Protein 2D4W (pdb70)

Nearest PDB structures (foldseek):
  2d4w-assembly1_B  TM=9.990E-01  e=0.000E+00  Cellulomonas sp.
  3g25-assembly1_A  TM=8.687E-01  e=5.875E-69  Staphylococcus aureus subsp. aureus COL
  3ezw-assembly1_G  TM=9.330E-01  e=1.387E-66  Escherichia coli K-12
  3h3n-assembly1_X  TM=8.832E-01  e=7.270E-67  Enterococcus casseliflavus
  3h45-assembly1_O  TM=8.851E-01  e=6.780E-66  Enterococcus casseliflavus

Structure (mmCIF, N/CA/C/O backbone):
data_2D4W
#
_entry.id   2D4W
#
_cell.length_a   105.430
_cell.length_b   105.430
_cell.length_c   195.715
_cell.angle_alpha   90.00
_cell.angle_beta   90.00
_cell.angle_gamma   90.00
#
_symmetry.space_group_name_H-M   'P 41 21 2'
#
loop_
_entity.id
_entity.type
_entity.pdbx_description
1 polymer 'glycerol kinase'
2 non-polymer (4S)-2-METHYL-2,4-PENTANEDIOL
3 water water
#
loop_
_atom_site.group_PDB
_atom_site.id
_atom_site.type_symbol
_atom_site.label_atom_id
_atom_site.label_alt_id
_atom_site.label_comp_id
_atom_site.label_asym_id
_atom_site.label_entity_id
_atom_site.label_seq_id
_atom_site.pdbx_PDB_ins_code
_atom_site.Cartn_x
_atom_site.Cartn_y
_atom_site.Cartn_z
_atom_site.occupancy
_atom_site.B_iso_or_equiv
_atom_site.auth_seq_id
_atom_site.auth_comp_id
_atom_site.auth_asym_id
_atom_site.auth_atom_id
_atom_site.pdbx_PDB_model_num
ATOM 1 N N . ALA A 1 1 ? -13.156 -42.841 -27.501 1.00 33.58 2 ALA A N 1
ATOM 2 C CA . ALA A 1 1 ? -12.426 -41.661 -28.042 1.00 34.47 2 ALA A CA 1
ATOM 3 C C . ALA A 1 1 ? -11.157 -41.560 -27.245 1.00 34.12 2 ALA A C 1
ATOM 4 O O . ALA A 1 1 ? -11.169 -41.493 -26.015 1.00 34.96 2 ALA A O 1
ATOM 6 N N . ASP A 1 2 ? -10.045 -41.643 -27.941 1.00 33.89 3 ASP A N 1
ATOM 7 C CA . ASP A 1 2 ? -8.765 -41.647 -27.257 1.00 34.01 3 ASP A CA 1
ATOM 8 C C . ASP A 1 2 ? -8.066 -40.284 -27.327 1.00 32.89 3 ASP A C 1
ATOM 9 O O . ASP A 1 2 ? -7.078 -40.067 -26.647 1.00 32.33 3 ASP A O 1
ATOM 14 N N . TYR A 1 3 ? -8.581 -39.379 -28.154 1.00 31.74 4 TYR A N 1
ATOM 15 C CA . TYR A 1 3 ? -7.882 -38.112 -28.398 1.00 31.21 4 TYR A CA 1
ATOM 16 C C . TYR A 1 3 ? -8.763 -36.891 -28.203 1.00 29.86 4 TYR A C 1
ATOM 17 O O . TYR A 1 3 ? -9.987 -36.990 -28.185 1.00 29.47 4 TYR A O 1
ATOM 26 N N . VAL A 1 4 ? -8.117 -35.748 -28.049 1.00 28.75 5 VAL A N 1
ATOM 27 C CA . VAL A 1 4 ? -8.811 -34.477 -27.950 1.00 28.02 5 VAL A CA 1
ATOM 28 C C . VAL A 1 4 ? -8.232 -33.600 -29.043 1.00 26.91 5 VAL A C 1
ATOM 29 O O . VAL A 1 4 ? -7.018 -33.576 -29.227 1.00 26.62 5 VAL A O 1
ATOM 33 N N . LEU A 1 5 ? -9.103 -32.923 -29.778 1.00 25.64 6 LEU A N 1
ATOM 34 C CA . LEU A 1 5 ? -8.673 -32.077 -30.868 1.00 25.59 6 LEU A CA 1
ATOM 35 C C . LEU A 1 5 ? -8.654 -30.605 -30.435 1.00 24.73 6 LEU A C 1
ATOM 36 O O . LEU A 1 5 ? -9.672 -30.060 -30.062 1.00 24.43 6 LEU A O 1
ATOM 41 N N . ALA A 1 6 ? -7.489 -29.979 -30.506 1.00 24.03 7 ALA A N 1
ATOM 42 C CA . ALA A 1 6 ? -7.374 -28.536 -30.236 1.00 23.87 7 ALA A CA 1
ATOM 43 C C . ALA A 1 6 ? -7.271 -27.741 -31.532 1.00 22.83 7 ALA A C 1
ATOM 44 O O . ALA A 1 6 ? -6.564 -28.128 -32.444 1.00 22.03 7 ALA A O 1
ATOM 46 N N . ILE A 1 7 ? -8.007 -26.635 -31.608 1.00 23.19 8 ILE A N 1
ATOM 47 C CA . ILE A 1 7 ? -7.884 -25.711 -32.710 1.00 22.68 8 ILE A CA 1
ATOM 48 C C . ILE A 1 7 ? -7.264 -24.394 -32.248 1.00 23.69 8 ILE A C 1
ATOM 49 O O . ILE A 1 7 ? -7.806 -23.709 -31.403 1.00 24.53 8 ILE A O 1
ATOM 54 N N . ASP A 1 8 ? -6.105 -24.039 -32.779 1.00 23.97 9 ASP A N 1
ATOM 55 C CA . ASP A 1 8 ? -5.478 -22.807 -32.382 1.00 24.12 9 ASP A CA 1
ATOM 56 C C . ASP A 1 8 ? -5.612 -21.847 -33.563 1.00 23.56 9 ASP A C 1
ATOM 57 O O . ASP A 1 8 ? -4.905 -21.992 -34.555 1.00 23.85 9 ASP A O 1
ATOM 62 N N . GLN A 1 9 ? -6.563 -20.922 -33.484 1.00 21.84 10 GLN A N 1
ATOM 63 C CA . GLN A 1 9 ? -6.811 -19.960 -34.549 1.00 21.55 10 GLN A CA 1
ATOM 64 C C . GLN A 1 9 ? -5.983 -18.706 -34.240 1.00 22.21 10 GLN A C 1
ATOM 65 O O . GLN A 1 9 ? -6.440 -17.795 -33.543 1.00 22.97 10 GLN A O 1
ATOM 71 N N . GLY A 1 10 ? -4.751 -18.691 -34.739 1.00 22.85 11 GLY A N 1
ATOM 72 C CA . GLY A 1 10 ? -3.777 -17.649 -34.441 1.00 22.93 11 GLY A CA 1
ATOM 73 C C . GLY A 1 10 ? -3.791 -16.394 -35.311 1.00 23.22 11 GLY A C 1
ATOM 74 O O . GLY A 1 10 ? -4.660 -16.194 -36.134 1.00 22.12 11 GLY A O 1
ATOM 75 N N . THR A 1 11 ? -2.819 -15.522 -35.083 1.00 24.69 12 THR A N 1
ATOM 76 C CA . THR A 1 11 ? -2.718 -14.266 -35.824 1.00 25.42 12 THR A CA 1
ATOM 77 C C . THR A 1 11 ? -2.300 -14.510 -37.260 1.00 25.40 12 THR A C 1
ATOM 78 O O . THR A 1 11 ? -2.962 -14.039 -38.177 1.00 25.68 12 THR A O 1
ATOM 82 N N . THR A 1 12 ? -1.241 -15.289 -37.460 1.00 25.26 13 THR A N 1
ATOM 83 C CA . THR A 1 12 ? -0.767 -15.530 -38.806 1.00 26.06 13 THR A CA 1
ATOM 84 C C . THR A 1 12 ? -1.201 -16.851 -39.398 1.00 26.83 13 THR A C 1
ATOM 85 O O . THR A 1 12 ? -1.177 -17.019 -40.610 1.00 26.86 13 THR A O 1
ATOM 89 N N . SER A 1 13 ? -1.570 -17.809 -38.566 1.00 27.33 14 SER A N 1
ATOM 90 C CA . SER A 1 13 ? -2.010 -19.060 -39.132 1.00 28.54 14 SER A CA 1
ATOM 91 C C . SER A 1 13 ? -2.969 -19.727 -38.191 1.00 28.62 14 SER A C 1
ATOM 92 O O . SER A 1 13 ? -3.267 -19.197 -37.128 1.00 29.00 14 SER A O 1
ATOM 95 N N . SER A 1 14 ? -3.446 -20.905 -38.595 1.00 28.39 15 SER A N 1
ATOM 96 C CA . SER A 1 14 ? -4.342 -21.675 -37.790 1.00 28.03 15 SER A CA 1
ATOM 97 C C . SER A 1 14 ? -3.872 -23.106 -37.851 1.00 28.71 15 SER A C 1
ATOM 98 O O . SER A 1 14 ? -3.502 -23.606 -38.920 1.00 28.19 15 SER A O 1
ATOM 101 N N . ARG A 1 15 ? -3.914 -23.778 -36.709 1.00 29.13 16 ARG A N 1
ATOM 102 C CA . ARG A 1 15 ? -3.515 -25.158 -36.688 1.00 30.20 16 ARG A CA 1
ATOM 103 C C . ARG A 1 15 ? -4.447 -26.047 -35.865 1.00 28.82 16 ARG A C 1
ATOM 104 O O . ARG A 1 15 ? -5.051 -25.603 -34.891 1.00 28.84 16 ARG A O 1
ATOM 112 N N . ALA A 1 16 ? -4.609 -27.292 -36.297 1.00 27.65 17 ALA A N 1
ATOM 113 C CA . ALA A 1 16 ? -5.277 -28.300 -35.467 1.00 26.86 17 ALA A CA 1
ATOM 114 C C . ALA A 1 16 ? -4.254 -29.314 -34.991 1.00 27.07 17 ALA A C 1
ATOM 115 O O . ALA A 1 16 ? -3.459 -29.826 -35.776 1.00 27.15 17 ALA A O 1
ATOM 117 N N . ILE A 1 17 ? -4.309 -29.631 -33.707 1.00 26.82 18 ILE A N 1
ATOM 118 C CA . ILE A 1 17 ? -3.450 -30.620 -33.118 1.00 26.51 18 ILE A CA 1
ATOM 119 C C . ILE A 1 17 ? -4.271 -31.638 -32.335 1.00 27.10 18 ILE A C 1
ATOM 120 O O . ILE A 1 17 ? -5.121 -31.260 -31.521 1.00 28.07 18 ILE A O 1
ATOM 125 N N . VAL A 1 18 ? -3.989 -32.916 -32.564 1.00 26.92 19 VAL A N 1
ATOM 126 C CA . VAL A 1 18 ? -4.649 -34.009 -31.905 1.00 28.10 19 VAL A CA 1
ATOM 127 C C . VAL A 1 18 ? -3.713 -34.544 -30.822 1.00 28.95 19 VAL A C 1
ATOM 128 O O . VAL A 1 18 ? -2.570 -34.943 -31.096 1.00 28.54 19 VAL A O 1
ATOM 132 N N . PHE A 1 19 ? -4.216 -34.530 -29.591 1.00 29.34 20 PHE A N 1
ATOM 133 C CA . PHE A 1 19 ? -3.484 -34.936 -28.408 1.00 29.62 20 PHE A CA 1
ATOM 134 C C . PHE A 1 19 ? -3.990 -36.246 -27.801 1.00 30.38 20 PHE A C 1
ATOM 135 O O . PHE A 1 19 ? -5.144 -36.644 -27.983 1.00 30.52 20 PHE A O 1
ATOM 143 N N . ASP A 1 20 ? -3.133 -36.905 -27.041 1.00 30.94 21 ASP A N 1
ATOM 144 C CA . ASP A 1 20 ? -3.576 -38.092 -26.359 1.00 31.58 21 ASP A CA 1
ATOM 145 C C . ASP A 1 20 ? -3.614 -37.789 -24.892 1.00 32.01 21 ASP A C 1
ATOM 146 O O . ASP A 1 20 ? -3.310 -36.670 -24.484 1.00 31.77 21 ASP A O 1
ATOM 151 N N . HIS A 1 21 ? -3.978 -38.798 -24.115 1.00 32.42 22 HIS A N 1
ATOM 152 C CA . HIS A 1 21 ? -4.252 -38.634 -22.703 1.00 33.27 22 HIS A CA 1
ATOM 153 C C . HIS A 1 21 ? -3.049 -38.171 -21.941 1.00 33.87 22 HIS A C 1
ATOM 154 O O . HIS A 1 21 ? -3.185 -37.594 -20.874 1.00 35.74 22 HIS A O 1
ATOM 161 N N . SER A 1 22 ? -1.878 -38.367 -22.518 1.00 34.48 23 SER A N 1
ATOM 162 C CA . SER A 1 22 ? -0.631 -37.967 -21.890 1.00 34.57 23 SER A CA 1
ATOM 163 C C . SER A 1 22 ? -0.216 -36.539 -22.197 1.00 35.64 23 SER A C 1
ATOM 164 O O . SER A 1 22 ? 0.717 -36.022 -21.595 1.00 36.74 23 SER A O 1
ATOM 167 N N . GLY A 1 23 ? -0.878 -35.912 -23.157 1.00 36.44 24 GLY A N 1
ATOM 168 C CA . GLY A 1 23 ? -0.575 -34.541 -23.502 1.00 36.01 24 GLY A CA 1
ATOM 169 C C . GLY A 1 23 ? 0.381 -34.493 -24.656 1.00 36.03 24 GLY A C 1
ATOM 170 O O . GLY A 1 23 ? 0.967 -33.448 -24.918 1.00 36.93 24 GLY A O 1
ATOM 171 N N . GLU A 1 24 ? 0.538 -35.616 -25.352 1.00 35.83 25 GLU A N 1
ATOM 172 C CA . GLU A 1 24 ? 1.485 -35.704 -26.473 1.00 35.90 25 GLU A CA 1
ATOM 173 C C . GLU A 1 24 ? 0.805 -35.492 -27.845 1.00 35.43 25 GLU A C 1
ATOM 174 O O . GLU A 1 24 ? -0.363 -35.816 -28.036 1.00 34.75 25 GLU A O 1
ATOM 180 N N . ILE A 1 25 ? 1.552 -34.961 -28.804 1.00 34.89 26 ILE A N 1
ATOM 181 C CA . ILE A 1 25 ? 1.017 -34.687 -30.123 1.00 34.30 26 ILE A CA 1
ATOM 182 C C . ILE A 1 25 ? 0.897 -35.963 -30.919 1.00 34.22 26 ILE A C 1
ATOM 183 O O . ILE A 1 25 ? 1.836 -36.729 -31.007 1.00 35.05 26 ILE A O 1
ATOM 188 N N . TYR A 1 26 ? -0.271 -36.205 -31.493 1.00 33.79 27 TYR A N 1
ATOM 189 C CA . TYR A 1 26 ? -0.476 -37.382 -32.307 1.00 32.62 27 TYR A CA 1
ATOM 190 C C . TYR A 1 26 ? -0.424 -37.033 -33.800 1.00 31.95 27 TYR A C 1
ATOM 191 O O . TYR A 1 26 ? 0.176 -37.741 -34.582 1.00 32.51 27 TYR A O 1
ATOM 200 N N . SER A 1 27 ? -1.067 -35.947 -34.195 1.00 32.05 28 SER A N 1
ATOM 201 C CA . SER A 1 27 ? -1.073 -35.485 -35.595 1.00 31.02 28 SER A CA 1
ATOM 202 C C . SER A 1 27 ? -1.397 -33.995 -35.582 1.00 31.78 28 SER A C 1
ATOM 203 O O . SER A 1 27 ? -1.969 -33.513 -34.595 1.00 31.14 28 SER A O 1
ATOM 206 N N . THR A 1 28 ? -1.013 -33.271 -36.648 1.00 32.10 29 THR A N 1
ATOM 207 C CA . THR A 1 28 ? -1.237 -31.829 -36.760 1.00 32.95 29 THR A CA 1
ATOM 208 C C . THR A 1 28 ? -1.497 -31.416 -38.192 1.00 33.46 29 THR A C 1
ATOM 209 O O . THR A 1 28 ? -1.226 -32.164 -39.128 1.00 34.24 29 THR A O 1
ATOM 213 N N . GLY A 1 29 ? -1.968 -30.186 -38.351 1.00 33.18 30 GLY A N 1
ATOM 214 C CA . GLY A 1 29 ? -2.154 -29.584 -39.661 1.00 32.13 30 GLY A CA 1
ATOM 215 C C . GLY A 1 29 ? -2.132 -28.086 -39.429 1.00 31.72 30 GLY A C 1
ATOM 216 O O . GLY A 1 29 ? -2.599 -27.611 -38.405 1.00 30.74 30 GLY A O 1
ATOM 217 N N . GLN A 1 30 ? -1.600 -27.340 -40.384 1.00 32.20 31 GLN A N 1
ATOM 218 C CA . GLN A 1 30 ? -1.471 -25.904 -40.211 1.00 32.59 31 GLN A CA 1
ATOM 219 C C . GLN A 1 30 ? -1.584 -25.171 -41.539 1.00 31.74 31 GLN A C 1
ATOM 220 O O . GLN A 1 30 ? -1.127 -25.668 -42.568 1.00 31.25 31 GLN A O 1
ATOM 226 N N . LEU A 1 31 ? -2.200 -23.988 -41.503 1.00 30.94 32 LEU A N 1
ATOM 227 C CA . LEU A 1 31 ? -2.347 -23.127 -42.685 1.00 30.18 32 LEU A CA 1
ATOM 228 C C . LEU A 1 31 ? -2.309 -21.634 -42.329 1.00 29.81 32 LEU A C 1
ATOM 229 O O . LEU A 1 31 ? -2.904 -21.220 -41.333 1.00 29.76 32 LEU A O 1
ATOM 234 N N . GLU A 1 32 ? -1.644 -20.836 -43.166 1.00 28.77 33 GLU A N 1
ATOM 235 C CA . GLU A 1 32 ? -1.576 -19.385 -43.002 1.00 29.31 33 GLU A CA 1
ATOM 236 C C . GLU A 1 32 ? -2.802 -18.710 -43.592 1.00 27.15 33 GLU A C 1
ATOM 237 O O . GLU A 1 32 ? -3.402 -19.233 -44.514 1.00 26.95 33 GLU A O 1
ATOM 243 N N . HIS A 1 33 ? -3.196 -17.567 -43.039 1.00 25.40 34 HIS A N 1
ATOM 244 C CA . HIS A 1 33 ? -4.291 -16.802 -43.624 1.00 24.32 34 HIS A CA 1
ATOM 245 C C . HIS A 1 33 ? -3.736 -15.415 -43.928 1.00 24.24 34 HIS A C 1
ATOM 246 O O . HIS A 1 33 ? -2.747 -14.996 -43.337 1.00 22.71 34 HIS A O 1
ATOM 253 N N . ASP A 1 34 ? -4.366 -14.709 -44.851 1.00 23.90 35 ASP A N 1
ATOM 254 C CA . ASP A 1 34 ? -3.819 -13.436 -45.264 1.00 25.27 35 ASP A CA 1
ATOM 255 C C . ASP A 1 34 ? -3.901 -12.311 -44.241 1.00 25.07 35 ASP A C 1
ATOM 256 O O . ASP A 1 34 ? -4.901 -12.118 -43.580 1.00 24.64 35 ASP A O 1
ATOM 261 N N . GLN A 1 35 ? -2.803 -11.589 -44.156 1.00 25.68 36 GLN A N 1
ATOM 262 C CA . GLN A 1 35 ? -2.677 -10.371 -43.410 1.00 26.90 36 GLN A CA 1
ATOM 263 C C . GLN A 1 35 ? -2.968 -9.231 -44.415 1.00 27.73 36 GLN A C 1
ATOM 264 O O . GLN A 1 35 ? -2.213 -8.979 -45.328 1.00 27.73 36 GLN A O 1
ATOM 270 N N . ILE A 1 36 ? -4.075 -8.553 -44.234 1.00 28.93 37 ILE A N 1
ATOM 271 C CA . ILE A 1 36 ? -4.523 -7.559 -45.190 1.00 30.41 37 ILE A CA 1
ATOM 272 C C . ILE A 1 36 ? -4.315 -6.150 -44.661 1.00 30.71 37 ILE A C 1
ATOM 273 O O . ILE A 1 36 ? -4.723 -5.842 -43.550 1.00 29.95 37 ILE A O 1
ATOM 278 N N . PHE A 1 37 ? -3.667 -5.312 -45.470 1.00 31.57 38 PHE A N 1
ATOM 279 C CA . PHE A 1 37 ? -3.368 -3.933 -45.080 1.00 33.58 38 PHE A CA 1
ATOM 280 C C . PHE A 1 37 ? -3.991 -2.944 -46.043 1.00 33.87 38 PHE A C 1
ATOM 281 O O . PHE A 1 37 ? -3.325 -2.475 -46.961 1.00 34.29 38 PHE A O 1
ATOM 289 N N . PRO A 1 38 ? -5.262 -2.626 -45.847 1.00 35.14 39 PRO A N 1
ATOM 290 C CA . PRO A 1 38 ? -5.960 -1.698 -46.760 1.00 35.73 39 PRO A CA 1
ATOM 291 C C . PRO A 1 38 ? -5.274 -0.335 -46.769 1.00 36.25 39 PRO A C 1
ATOM 292 O O . PRO A 1 38 ? -5.348 0.394 -47.762 1.00 36.06 39 PRO A O 1
ATOM 296 N N . ARG A 1 39 ? -4.624 -0.013 -45.650 1.00 36.51 40 ARG A N 1
ATOM 297 C CA . ARG A 1 39 ? -3.829 1.202 -45.504 1.00 37.18 40 ARG A CA 1
ATOM 298 C C . ARG A 1 39 ? -2.927 1.164 -44.251 1.00 36.41 40 ARG A C 1
ATOM 299 O O . ARG A 1 39 ? -2.952 0.214 -43.471 1.00 35.56 40 ARG A O 1
ATOM 307 N N . ALA A 1 40 ? -2.118 2.202 -44.066 1.00 35.71 41 ALA A N 1
ATOM 308 C CA . ALA A 1 40 ? -1.127 2.176 -42.985 1.00 35.03 41 ALA A CA 1
ATOM 309 C C . ALA A 1 40 ? -1.741 2.109 -41.585 1.00 33.93 41 ALA A C 1
ATOM 310 O O . ALA A 1 40 ? -2.633 2.903 -41.227 1.00 34.09 41 ALA A O 1
ATOM 312 N N . GLY A 1 41 ? -1.270 1.162 -40.791 1.00 33.09 42 GLY A N 1
ATOM 313 C CA . GLY A 1 41 ? -1.847 0.938 -39.470 1.00 32.80 42 GLY A CA 1
ATOM 314 C C . GLY A 1 41 ? -3.066 0.000 -39.485 1.00 32.50 42 GLY A C 1
ATOM 315 O O . GLY A 1 41 ? -3.483 -0.494 -38.443 1.00 33.05 42 GLY A O 1
ATOM 316 N N . TRP A 1 42 ? -3.669 -0.225 -40.650 1.00 31.61 43 TRP A N 1
ATOM 317 C CA . TRP A 1 42 ? -4.827 -1.127 -40.711 1.00 31.16 43 TRP A CA 1
ATOM 318 C C . TRP A 1 42 ? -4.359 -2.556 -40.909 1.00 29.72 43 TRP A C 1
ATOM 319 O O . TRP A 1 42 ? -3.506 -2.821 -41.742 1.00 30.23 43 TRP A O 1
ATOM 330 N N . VAL A 1 43 ? -4.881 -3.477 -40.117 1.00 28.43 44 VAL A N 1
ATOM 331 C CA . VAL A 1 43 ? -4.490 -4.884 -40.209 1.00 26.37 44 VAL A CA 1
ATOM 332 C C . VAL A 1 43 ? -5.781 -5.681 -40.152 1.00 26.11 44 VAL A C 1
ATOM 333 O O . VAL A 1 43 ? -6.500 -5.623 -39.153 1.00 27.12 44 VAL A O 1
ATOM 337 N N . GLU A 1 44 ? -6.070 -6.440 -41.202 1.00 23.94 45 GLU A N 1
ATOM 338 C CA . GLU A 1 44 ? -7.293 -7.178 -41.255 1.00 23.22 45 GLU A CA 1
ATOM 339 C C . GLU A 1 44 ? -7.103 -8.649 -41.622 1.00 22.66 45 GLU A C 1
ATOM 340 O O . GLU A 1 44 ? -6.041 -9.086 -42.138 1.00 22.92 45 GLU A O 1
ATOM 346 N N . HIS A 1 45 ? -8.122 -9.420 -41.295 1.00 20.86 46 HIS A N 1
ATOM 347 C CA . HIS A 1 45 ? -8.184 -10.830 -41.667 1.00 21.75 46 HIS A CA 1
ATOM 348 C C . HIS A 1 45 ? -9.525 -11.075 -42.366 1.00 22.47 46 HIS A C 1
ATOM 349 O O . HIS A 1 45 ? -10.543 -10.458 -42.026 1.00 21.14 46 HIS A O 1
ATOM 356 N N . ASN A 1 46 ? -9.509 -11.976 -43.340 1.00 24.38 47 ASN A N 1
ATOM 357 C CA . ASN A 1 46 ? -10.730 -12.386 -44.024 1.00 25.74 47 ASN A CA 1
ATOM 358 C C . ASN A 1 46 ? -11.333 -13.529 -43.217 1.00 25.87 47 ASN A C 1
ATOM 359 O O . ASN A 1 46 ? -10.743 -14.611 -43.151 1.00 26.34 47 ASN A O 1
ATOM 364 N N . PRO A 1 47 ? -12.505 -13.311 -42.623 1.00 26.20 48 PRO A N 1
ATOM 365 C CA . PRO A 1 47 ? -13.135 -14.323 -41.753 1.00 26.27 48 PRO A CA 1
ATOM 366 C C . PRO A 1 47 ? -13.466 -15.647 -42.418 1.00 26.09 48 PRO A C 1
ATOM 367 O O . PRO A 1 47 ? -13.328 -16.710 -41.807 1.00 25.99 48 PRO A O 1
ATOM 371 N N . GLU A 1 48 ? -13.893 -15.600 -43.664 1.00 26.98 49 GLU A N 1
ATOM 372 C CA . GLU A 1 48 ? -14.185 -16.826 -44.395 1.00 27.23 49 GLU A CA 1
ATOM 373 C C . GLU A 1 48 ? -12.917 -17.652 -44.587 1.00 26.65 49 GLU A C 1
ATOM 374 O O . GLU A 1 48 ? -12.919 -18.875 -44.384 1.00 26.36 49 GLU A O 1
ATOM 380 N N . GLN A 1 49 ? -11.822 -16.989 -44.957 1.00 26.46 50 GLN A N 1
ATOM 381 C CA . GLN A 1 49 ? -10.556 -17.711 -45.117 1.00 25.49 50 GLN A CA 1
ATOM 382 C C . GLN A 1 49 ? -10.220 -18.363 -43.778 1.00 24.47 50 GLN A C 1
ATOM 383 O O . GLN A 1 49 ? -9.780 -19.504 -43.711 1.00 24.36 50 GLN A O 1
ATOM 389 N N . ILE A 1 50 ? -10.415 -17.632 -42.694 1.00 23.63 51 ILE A N 1
ATOM 390 C CA . ILE A 1 50 ? -10.118 -18.254 -41.410 1.00 22.95 51 ILE A CA 1
ATOM 391 C C . ILE A 1 50 ? -10.946 -19.528 -41.179 1.00 22.87 51 ILE A C 1
ATOM 392 O O . ILE A 1 50 ? -10.401 -20.562 -40.814 1.00 20.88 51 ILE A O 1
ATOM 397 N N . TRP A 1 51 ? -12.247 -19.457 -41.452 1.00 23.38 52 TRP A N 1
ATOM 398 C CA . TRP A 1 51 ? -13.122 -20.626 -41.271 1.00 24.53 52 TRP A CA 1
ATOM 399 C C . TRP A 1 51 ? -12.733 -21.795 -42.183 1.00 24.44 52 TRP A C 1
ATOM 400 O O . TRP A 1 51 ? -12.572 -22.938 -41.731 1.00 24.62 52 TRP A O 1
ATOM 411 N N . ASN A 1 52 ? -12.570 -21.511 -43.466 1.00 25.72 53 ASN A N 1
ATOM 412 C CA . ASN A 1 52 ? -12.245 -22.559 -44.433 1.00 26.95 53 ASN A CA 1
ATOM 413 C C . ASN A 1 52 ? -10.899 -23.149 -44.112 1.00 26.51 53 ASN A C 1
ATOM 414 O O . ASN A 1 52 ? -10.717 -24.336 -44.316 1.00 25.84 53 ASN A O 1
ATOM 419 N N . ASN A 1 53 ? -9.972 -22.331 -43.587 1.00 26.12 54 ASN A N 1
ATOM 420 C CA . ASN A 1 53 ? -8.651 -22.836 -43.172 1.00 26.08 54 ASN A CA 1
ATOM 421 C C . ASN A 1 53 ? -8.784 -23.740 -41.953 1.00 25.95 54 ASN A C 1
ATOM 422 O O . ASN A 1 53 ? -8.144 -24.802 -41.855 1.00 25.31 54 ASN A O 1
ATOM 427 N N . VAL A 1 54 ? -9.573 -23.285 -40.986 1.00 26.71 55 VAL A N 1
ATOM 428 C CA . VAL A 1 54 ? -9.822 -24.081 -39.772 1.00 27.64 55 VAL A CA 1
ATOM 429 C C . VAL A 1 54 ? -10.484 -25.405 -40.212 1.00 28.69 55 VAL A C 1
ATOM 430 O O . VAL A 1 54 ? -10.095 -26.507 -39.841 1.00 28.65 55 VAL A O 1
ATOM 434 N N . ARG A 1 55 ? -11.474 -25.279 -41.072 1.00 30.24 56 ARG A N 1
ATOM 435 C CA . ARG A 1 55 ? -12.128 -26.455 -41.616 1.00 32.20 56 ARG A CA 1
ATOM 436 C C . ARG A 1 55 ? -11.065 -27.390 -42.191 1.00 31.50 56 ARG A C 1
ATOM 437 O O . ARG A 1 55 ? -11.085 -28.617 -42.016 1.00 31.34 56 ARG A O 1
ATOM 445 N N . GLU A 1 56 ? -10.089 -26.807 -42.846 1.00 30.36 57 GLU A N 1
ATOM 446 C CA . GLU A 1 56 ? -9.121 -27.636 -43.502 1.00 29.98 57 GLU A CA 1
ATOM 447 C C . GLU A 1 56 ? -8.051 -28.272 -42.610 1.00 29.20 57 GLU A C 1
ATOM 448 O O . GLU A 1 56 ? -7.636 -29.407 -42.833 1.00 29.58 57 GLU A O 1
ATOM 454 N N . VAL A 1 57 ? -7.595 -27.567 -41.595 1.00 28.76 58 VAL A N 1
ATOM 455 C CA . VAL A 1 57 ? -6.547 -28.153 -40.770 1.00 28.77 58 VAL A CA 1
ATOM 456 C C . VAL A 1 57 ? -7.104 -29.332 -39.984 1.00 29.00 58 VAL A C 1
ATOM 457 O O . VAL A 1 57 ? -6.419 -30.335 -39.788 1.00 29.94 58 VAL A O 1
ATOM 461 N N . VAL A 1 58 ? -8.356 -29.230 -39.555 1.00 29.06 59 VAL A N 1
ATOM 462 C CA . VAL A 1 58 ? -9.007 -30.342 -38.862 1.00 28.77 59 VAL A CA 1
ATOM 463 C C . VAL A 1 58 ? -8.953 -31.601 -39.726 1.00 29.77 59 VAL A C 1
ATOM 464 O O . VAL A 1 58 ? -8.575 -32.689 -39.264 1.00 29.68 59 VAL A O 1
ATOM 468 N N . GLY A 1 59 ? -9.319 -31.443 -40.996 1.00 29.61 60 GLY A N 1
ATOM 469 C CA . GLY A 1 59 ? -9.304 -32.550 -41.922 1.00 30.25 60 GLY A CA 1
ATOM 470 C C . GLY A 1 59 ? -7.893 -33.045 -42.090 1.00 30.84 60 GLY A C 1
ATOM 471 O O . GLY A 1 59 ? -7.629 -34.246 -42.158 1.00 30.32 60 GLY A O 1
ATOM 472 N N . LEU A 1 60 ? -6.968 -32.104 -42.105 1.00 31.51 61 LEU A N 1
ATOM 473 C CA . LEU A 1 60 ? -5.583 -32.458 -42.279 1.00 32.32 61 LEU A CA 1
ATOM 474 C C . LEU A 1 60 ? -5.121 -33.278 -41.083 1.00 32.67 61 LEU A C 1
ATOM 475 O O . LEU A 1 60 ? -4.523 -34.320 -41.240 1.00 33.15 61 LEU A O 1
ATOM 480 N N . ALA A 1 61 ? -5.374 -32.792 -39.873 1.00 33.00 62 ALA A N 1
ATOM 481 C CA . ALA A 1 61 ? -4.880 -33.491 -38.699 1.00 32.62 62 ALA A CA 1
ATOM 482 C C . ALA A 1 61 ? -5.418 -34.921 -38.590 1.00 33.22 62 ALA A C 1
ATOM 483 O O . ALA A 1 61 ? -4.676 -35.851 -38.240 1.00 32.27 62 ALA A O 1
ATOM 485 N N . LEU A 1 62 ? -6.705 -35.087 -38.880 1.00 33.40 63 LEU A N 1
ATOM 486 C CA . LEU A 1 62 ? -7.339 -36.397 -38.795 1.00 34.39 63 LEU A CA 1
ATOM 487 C C . LEU A 1 62 ? -6.717 -37.350 -39.792 1.00 34.65 63 LEU A C 1
ATOM 488 O O . LEU A 1 62 ? -6.315 -38.446 -39.444 1.00 34.91 63 LEU A O 1
ATOM 493 N N . THR A 1 63 ? -6.641 -36.904 -41.027 1.00 35.68 64 THR A N 1
ATOM 494 C CA . THR A 1 63 ? -6.095 -37.695 -42.109 1.00 37.22 64 THR A CA 1
ATOM 495 C C . THR A 1 63 ? -4.693 -38.170 -41.788 1.00 37.44 64 THR A C 1
ATOM 496 O O . THR A 1 63 ? -4.376 -39.348 -41.947 1.00 37.04 64 THR A O 1
ATOM 500 N N . ARG A 1 64 ? -3.854 -37.261 -41.317 1.00 37.79 65 ARG A N 1
ATOM 501 C CA . ARG A 1 64 ? -2.481 -37.646 -41.027 1.00 38.56 65 ARG A CA 1
ATOM 502 C C . ARG A 1 64 ? -2.436 -38.682 -39.922 1.00 38.76 65 ARG A C 1
ATOM 503 O O . ARG A 1 64 ? -1.675 -39.647 -39.989 1.00 38.83 65 ARG A O 1
ATOM 511 N N . GLY A 1 65 ? -3.269 -38.510 -38.903 1.00 38.58 66 GLY A N 1
ATOM 512 C CA . GLY A 1 65 ? -3.235 -39.455 -37.814 1.00 38.80 66 GLY A CA 1
ATOM 513 C C . GLY A 1 65 ? -4.115 -40.672 -38.054 1.00 39.18 66 GLY A C 1
ATOM 514 O O . GLY A 1 65 ? -4.399 -41.393 -37.109 1.00 39.51 66 GLY A O 1
ATOM 515 N N . ASN A 1 66 ? -4.548 -40.909 -39.290 1.00 38.95 67 ASN A N 1
ATOM 516 C CA . ASN A 1 66 ? -5.538 -41.965 -39.534 1.00 39.66 67 ASN A CA 1
ATOM 517 C C . ASN A 1 66 ? -6.650 -42.048 -38.486 1.00 38.57 67 ASN A C 1
ATOM 518 O O . ASN A 1 66 ? -6.909 -43.110 -37.909 1.00 37.90 67 ASN A O 1
ATOM 523 N N . LEU A 1 67 ? -7.296 -40.923 -38.235 1.00 37.40 68 LEU A N 1
ATOM 524 C CA . LEU A 1 67 ? -8.329 -40.882 -37.237 1.00 36.01 68 LEU A CA 1
ATOM 525 C C . LEU A 1 67 ? -9.653 -40.527 -37.844 1.00 35.81 68 LEU A C 1
ATOM 526 O O . LEU A 1 67 ? -9.766 -39.973 -38.957 1.00 35.35 68 LEU A O 1
ATOM 531 N N . THR A 1 68 ? -10.668 -40.826 -37.066 1.00 34.63 69 THR A N 1
ATOM 532 C CA . THR A 1 68 ? -12.011 -40.574 -37.460 1.00 34.12 69 THR A CA 1
ATOM 533 C C . THR A 1 68 ? -12.585 -39.731 -36.324 1.00 33.93 69 THR A C 1
ATOM 534 O O . THR A 1 68 ? -11.998 -39.690 -35.226 1.00 33.30 69 THR A O 1
ATOM 538 N N . HIS A 1 69 ? -13.706 -39.048 -36.569 1.00 33.30 70 HIS A N 1
ATOM 539 C CA . HIS A 1 69 ? -14.312 -38.249 -35.521 1.00 33.27 70 HIS A CA 1
ATOM 540 C C . HIS A 1 69 ? -14.617 -39.122 -34.345 1.00 32.80 70 HIS A C 1
ATOM 541 O O . HIS A 1 69 ? -14.807 -38.658 -33.242 1.00 31.89 70 HIS A O 1
ATOM 548 N N . GLU A 1 70 ? -14.628 -40.419 -34.587 1.00 32.96 71 GLU A N 1
ATOM 549 C CA . GLU A 1 70 ? -14.966 -41.344 -33.532 1.00 33.49 71 GLU A CA 1
ATOM 550 C C . GLU A 1 70 ? -13.844 -41.396 -3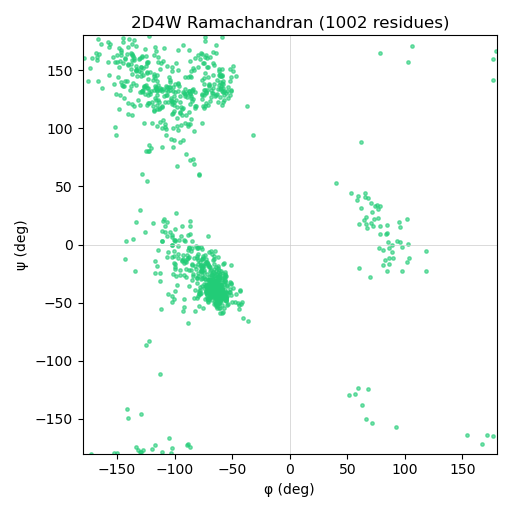2.512 1.00 32.26 71 GLU A C 1
ATOM 551 O O . GLU A 1 70 ? -14.055 -41.827 -31.401 1.00 31.83 71 GLU A O 1
ATOM 557 N N . ASP A 1 71 ? -12.658 -40.930 -32.893 1.00 31.54 72 ASP A N 1
ATOM 558 C CA . ASP A 1 71 ? -11.489 -40.944 -32.008 1.00 30.61 72 ASP A CA 1
ATOM 559 C C . ASP A 1 71 ? -11.319 -39.711 -31.134 1.00 29.06 72 ASP A C 1
ATOM 560 O O . ASP A 1 71 ? -10.458 -39.701 -30.235 1.00 29.85 72 ASP A O 1
ATOM 565 N N . ILE A 1 72 ? -12.125 -38.696 -31.409 1.00 27.10 73 ILE A N 1
ATOM 566 C CA . ILE A 1 72 ? -12.063 -37.413 -30.727 1.00 26.36 73 ILE A CA 1
ATOM 567 C C . ILE A 1 72 ? -13.145 -37.328 -29.671 1.00 25.73 73 ILE A C 1
ATOM 568 O O . ILE A 1 72 ? -14.345 -37.340 -29.999 1.00 25.74 73 ILE A O 1
ATOM 573 N N . ALA A 1 73 ? -12.724 -37.247 -28.416 1.00 24.85 74 ALA A N 1
ATOM 574 C CA . ALA A 1 73 ? -13.642 -37.104 -27.301 1.00 24.42 74 ALA A CA 1
ATOM 575 C C . ALA A 1 73 ? -14.132 -35.669 -27.129 1.00 24.65 74 ALA A C 1
ATOM 576 O O . ALA A 1 73 ? -15.202 -35.446 -26.553 1.00 24.67 74 ALA A O 1
ATOM 578 N N . ALA A 1 74 ? -13.326 -34.709 -27.567 1.00 24.68 75 ALA A N 1
ATOM 579 C CA . ALA A 1 74 ? -13.713 -33.295 -27.490 1.00 25.78 75 ALA A CA 1
ATOM 580 C C . ALA A 1 74 ? -12.809 -32.377 -28.305 1.00 25.98 75 ALA A C 1
ATOM 581 O O . ALA A 1 74 ? -11.650 -32.720 -28.647 1.00 26.17 75 ALA A O 1
ATOM 583 N N . VAL A 1 75 ? -13.373 -31.220 -28.620 1.00 25.45 76 VAL A N 1
ATOM 584 C CA . VAL A 1 75 ? -12.682 -30.178 -29.321 1.00 25.24 76 VAL A CA 1
ATOM 585 C C . VAL A 1 75 ? -12.540 -28.975 -28.427 1.00 25.59 76 VAL A C 1
ATOM 586 O O . VAL A 1 75 ? -13.516 -28.545 -27.779 1.00 26.02 76 VAL A O 1
ATOM 590 N N . GLY A 1 76 ? -11.309 -28.457 -28.387 1.00 25.83 77 GLY A N 1
ATOM 591 C CA . GLY A 1 76 ? -10.955 -27.259 -27.625 1.00 25.42 77 GLY A CA 1
ATOM 592 C C . GLY A 1 76 ? -10.546 -26.183 -28.614 1.00 25.53 77 GLY A C 1
ATOM 593 O O . GLY A 1 76 ? -9.952 -26.475 -29.669 1.00 25.17 77 GLY A O 1
ATOM 594 N N . ILE A 1 77 ? -10.864 -24.940 -28.286 1.00 25.17 78 ILE A N 1
ATOM 595 C CA . ILE A 1 77 ? -10.539 -23.822 -29.167 1.00 24.77 78 ILE A CA 1
ATOM 596 C C . ILE A 1 77 ? -9.783 -22.706 -28.445 1.00 24.31 78 ILE A C 1
ATOM 597 O O . ILE A 1 77 ? -10.185 -22.267 -27.367 1.00 24.71 78 ILE A O 1
ATOM 602 N N . THR A 1 78 ? -8.714 -22.241 -29.077 1.00 23.12 79 THR A N 1
ATOM 603 C CA . THR A 1 78 ? -7.967 -21.112 -28.579 1.00 22.47 79 THR A CA 1
ATOM 604 C C . THR A 1 78 ? -7.733 -20.165 -29.777 1.00 21.94 79 THR A C 1
ATOM 605 O O . THR A 1 78 ? -7.662 -20.606 -30.908 1.00 21.15 79 THR A O 1
ATOM 609 N N . ASN A 1 79 ? -7.617 -18.872 -29.518 1.00 21.10 80 ASN A N 1
ATOM 610 C CA . ASN A 1 79 ? -7.587 -17.898 -30.625 1.00 20.96 80 ASN A CA 1
ATOM 611 C C . ASN A 1 79 ? -6.807 -16.653 -30.287 1.00 19.10 80 ASN A C 1
ATOM 612 O O . ASN A 1 79 ? -6.647 -16.308 -29.122 1.00 18.92 80 ASN A O 1
ATOM 617 N N . GLN A 1 80 ? -6.355 -15.991 -31.337 1.00 19.29 81 GLN A N 1
ATOM 618 C CA . GLN A 1 80 ? -5.711 -14.685 -31.235 1.00 19.75 81 GLN A CA 1
ATOM 619 C C . GLN A 1 80 ? -6.729 -13.829 -30.555 1.00 19.83 81 GLN A C 1
ATOM 620 O O . GLN A 1 80 ? -7.902 -13.790 -30.959 1.00 19.52 81 GLN A O 1
ATOM 626 N N . ARG A 1 81 ? -6.312 -13.156 -29.499 1.00 20.49 82 ARG A N 1
ATOM 627 C CA . ARG A 1 81 ? -7.249 -12.304 -28.778 1.00 19.88 82 ARG A CA 1
ATOM 628 C C . ARG A 1 81 ? -7.464 -10.987 -29.462 1.00 20.19 82 ARG A C 1
ATOM 629 O O . ARG A 1 81 ? -6.676 -10.580 -30.339 1.00 18.23 82 ARG A O 1
ATOM 637 N N . GLU A 1 82 ? -8.571 -10.363 -29.032 1.00 20.54 83 GLU A N 1
ATOM 638 C CA . GLU A 1 82 ? -9.009 -9.022 -29.423 1.00 21.19 83 GLU A CA 1
ATOM 639 C C . GLU A 1 82 ? -9.498 -8.802 -30.839 1.00 21.87 83 GLU A C 1
ATOM 640 O O . GLU A 1 82 ? -10.300 -7.899 -31.067 1.00 22.34 83 GLU A O 1
ATOM 646 N N . THR A 1 83 ? -9.015 -9.586 -31.801 1.00 22.69 84 THR A N 1
ATOM 647 C CA . THR A 1 83 ? -9.478 -9.450 -33.171 1.00 22.68 84 THR A CA 1
ATOM 648 C C . THR A 1 83 ? -11.006 -9.485 -33.170 1.00 23.55 84 THR A C 1
ATOM 649 O O . THR A 1 83 ? -11.599 -10.338 -32.512 1.00 23.50 84 THR A O 1
ATOM 653 N N . ALA A 1 84 ? -11.630 -8.522 -33.869 1.00 24.45 85 ALA A N 1
ATOM 654 C CA . ALA A 1 84 ? -13.102 -8.364 -33.876 1.00 24.76 85 ALA A CA 1
ATOM 655 C C . ALA A 1 84 ? -13.775 -8.777 -35.189 1.00 25.31 85 ALA A C 1
ATOM 656 O O . ALA A 1 84 ? -13.385 -8.318 -36.269 1.00 26.51 85 ALA A O 1
ATOM 658 N N . VAL A 1 85 ? -14.791 -9.620 -35.077 1.00 25.14 86 VAL A N 1
ATOM 659 C CA . VAL A 1 85 ? -15.574 -10.079 -36.215 1.00 25.52 86 VAL A CA 1
ATOM 660 C C . VAL A 1 85 ? -17.037 -9.693 -36.014 1.00 25.50 86 VAL A C 1
ATOM 661 O O . VAL A 1 85 ? -17.602 -9.903 -34.953 1.00 26.05 86 VAL A O 1
ATOM 665 N N . VAL A 1 86 ? -17.635 -9.111 -37.047 1.00 26.28 87 VAL A N 1
ATOM 666 C CA . VAL A 1 86 ? -19.039 -8.726 -37.040 1.00 27.02 87 VAL A CA 1
ATOM 667 C C . VAL A 1 86 ? -19.687 -9.269 -38.311 1.00 27.32 87 VAL A C 1
ATOM 668 O O . VAL A 1 86 ? -19.266 -8.944 -39.430 1.00 27.06 87 VAL A O 1
ATOM 672 N N . TRP A 1 87 ? -20.699 -10.115 -38.128 1.00 28.45 88 TRP A N 1
ATOM 673 C CA . TRP A 1 87 ? -21.390 -10.753 -39.243 1.00 28.97 88 TRP A CA 1
ATOM 674 C C . TRP A 1 87 ? -22.909 -10.777 -39.062 1.00 29.69 88 TRP A C 1
ATOM 675 O O . TRP A 1 87 ? -23.425 -10.587 -37.965 1.00 30.15 88 TRP A O 1
ATOM 686 N N . ASP A 1 88 ? -23.607 -11.021 -40.159 1.00 31.34 89 ASP A N 1
ATOM 687 C CA . ASP A 1 88 ? -25.065 -11.092 -40.177 1.00 33.45 89 ASP A CA 1
ATOM 688 C C . ASP A 1 88 ? -25.520 -12.474 -39.730 1.00 34.38 89 ASP A C 1
ATOM 689 O O . ASP A 1 88 ? -25.030 -13.482 -40.210 1.00 34.28 89 ASP A O 1
ATOM 694 N N . LYS A 1 89 ? -26.466 -12.506 -38.804 1.00 36.54 90 LYS A N 1
ATOM 695 C CA . LYS A 1 89 ? -26.935 -13.770 -38.230 1.00 38.33 90 LYS A CA 1
ATOM 696 C C . LYS A 1 89 ? -27.846 -14.506 -39.181 1.00 38.94 90 LYS A C 1
ATOM 697 O O . LYS A 1 89 ? -28.058 -15.702 -39.037 1.00 39.11 90 LYS A O 1
ATOM 703 N N . THR A 1 90 ? -28.390 -13.797 -40.156 1.00 40.19 91 THR A N 1
ATOM 704 C CA . THR A 1 90 ? -29.295 -14.446 -41.104 1.00 41.76 91 THR A CA 1
ATOM 705 C C . THR A 1 90 ? -28.560 -14.965 -42.327 1.00 41.82 91 THR A C 1
ATOM 706 O O . THR A 1 90 ? -28.769 -16.103 -42.754 1.00 42.35 91 THR A O 1
ATOM 710 N N . THR A 1 91 ? -27.707 -14.128 -42.903 1.00 41.99 92 THR A N 1
ATOM 711 C CA . THR A 1 91 ? -26.963 -14.528 -44.102 1.00 42.42 92 THR A CA 1
ATOM 712 C C . THR A 1 91 ? -25.658 -15.229 -43.742 1.00 42.30 92 THR A C 1
ATOM 713 O O . THR A 1 91 ? -25.101 -15.968 -44.559 1.00 42.58 92 THR A O 1
ATOM 717 N N . GLY A 1 92 ? -25.169 -14.978 -42.521 1.00 41.30 93 GLY A N 1
ATOM 718 C CA . GLY A 1 92 ? -23.933 -15.573 -42.038 1.00 39.73 93 GLY A CA 1
ATOM 719 C C . GLY A 1 92 ? -22.691 -14.893 -42.605 1.00 39.32 93 GLY A C 1
ATOM 720 O O . GLY A 1 92 ? -21.554 -15.204 -42.256 1.00 38.87 93 GLY A O 1
ATOM 721 N N . LYS A 1 93 ? -22.924 -13.928 -43.473 1.00 38.28 94 LYS A N 1
ATOM 722 C CA . LYS A 1 93 ? -21.856 -13.212 -44.138 1.00 37.67 94 LYS A CA 1
ATOM 723 C C . LYS A 1 93 ? -21.344 -12.010 -43.329 1.00 35.82 94 LYS A C 1
ATOM 724 O O . LYS A 1 93 ? -22.120 -11.175 -42.854 1.00 34.97 94 LYS A O 1
ATOM 730 N N . PRO A 1 94 ? -20.030 -11.920 -43.156 1.00 34.30 95 PRO A N 1
ATOM 731 C CA . PRO A 1 94 ? -19.452 -10.805 -42.408 1.00 33.29 95 PRO A CA 1
ATOM 732 C C . PRO A 1 94 ? -19.766 -9.486 -43.075 1.00 32.24 95 PRO A C 1
ATOM 733 O O . PRO A 1 94 ? -19.918 -9.445 -44.280 1.00 31.84 95 PRO A O 1
ATOM 737 N N . VAL A 1 95 ? -19.858 -8.420 -42.299 1.00 30.83 96 VAL A N 1
ATOM 738 C CA . VAL A 1 95 ? -20.142 -7.127 -42.880 1.00 30.65 96 VAL A CA 1
ATOM 739 C C . VAL A 1 95 ? -18.870 -6.371 -43.195 1.00 30.29 96 VAL A C 1
ATOM 740 O O . VAL A 1 95 ? -18.920 -5.328 -43.814 1.00 29.90 96 VAL A O 1
ATOM 744 N N . TYR A 1 96 ? -17.739 -6.897 -42.734 1.00 29.46 97 TYR A N 1
ATOM 745 C CA . TYR A 1 96 ? -16.453 -6.280 -42.958 1.00 28.80 97 TYR A CA 1
ATOM 746 C C . TYR A 1 96 ? -15.466 -7.343 -42.541 1.00 27.44 97 TYR A C 1
ATOM 747 O O . TYR A 1 96 ? -15.848 -8.340 -41.931 1.00 27.99 97 TYR A O 1
ATOM 756 N N . ASN A 1 97 ? -14.223 -7.184 -42.924 1.00 25.73 98 ASN A N 1
ATOM 757 C CA . ASN A 1 97 ? -13.171 -8.108 -42.506 1.00 24.66 98 ASN A CA 1
ATOM 758 C C . ASN A 1 97 ? -13.020 -8.018 -40.980 1.00 23.85 98 ASN A C 1
ATOM 759 O O . ASN A 1 97 ? -13.508 -7.078 -40.350 1.00 21.91 98 ASN A O 1
ATOM 764 N N . ALA A 1 98 ? -12.338 -9.006 -40.404 1.00 23.06 99 ALA A N 1
ATOM 765 C CA . ALA A 1 98 ? -12.035 -9.023 -38.980 1.00 22.55 99 ALA A CA 1
ATOM 766 C C . ALA A 1 98 ? -10.984 -7.959 -38.766 1.00 22.47 99 ALA A C 1
ATOM 767 O O . ALA A 1 98 ? -10.017 -7.902 -39.519 1.00 22.62 99 ALA A O 1
ATOM 769 N N . ILE A 1 99 ? -11.156 -7.115 -37.764 1.00 22.46 100 ILE A N 1
ATOM 770 C CA . ILE A 1 99 ? -10.141 -6.112 -37.455 1.00 22.26 100 ILE A CA 1
ATOM 771 C C . ILE A 1 99 ? -9.201 -6.687 -36.387 1.00 22.77 100 ILE A C 1
ATOM 772 O O . ILE A 1 99 ? -9.631 -6.980 -35.275 1.00 23.23 100 ILE A O 1
ATOM 777 N N . VAL A 1 100 ? -7.924 -6.847 -36.740 1.00 22.66 101 VAL A N 1
ATOM 778 C CA . VAL A 1 100 ? -6.962 -7.551 -35.887 1.00 22.39 101 VAL A CA 1
ATOM 779 C C . VAL A 1 100 ? -6.516 -6.737 -34.710 1.00 23.34 101 VAL A C 1
ATOM 780 O O . VAL A 1 100 ? -6.599 -5.500 -34.720 1.00 25.29 101 VAL A O 1
ATOM 784 N N . TRP A 1 101 ? -6.059 -7.405 -33.670 1.00 23.42 102 TRP A N 1
ATOM 785 C CA . TRP A 1 101 ? -5.600 -6.693 -32.490 1.00 23.86 102 TRP A CA 1
ATOM 786 C C . TRP A 1 101 ? -4.431 -5.744 -32.811 1.00 24.82 102 TRP A C 1
ATOM 787 O O . TRP A 1 101 ? -4.188 -4.785 -32.070 1.00 25.20 102 TRP A O 1
ATOM 798 N N . GLN A 1 102 ? -3.712 -6.023 -33.899 1.00 25.76 103 GLN A N 1
ATOM 799 C CA . GLN A 1 102 ? -2.587 -5.193 -34.347 1.00 27.21 103 GLN A CA 1
ATOM 800 C C . GLN A 1 102 ? -3.002 -3.877 -35.018 1.00 27.64 103 GLN A C 1
ATOM 801 O O . GLN A 1 102 ? -2.148 -3.040 -35.307 1.00 27.21 103 GLN A O 1
ATOM 807 N N . ASP A 1 103 ? -4.294 -3.746 -35.334 1.00 28.21 104 ASP A N 1
ATOM 808 C CA . ASP A 1 103 ? -4.800 -2.628 -36.128 1.00 28.24 104 ASP A CA 1
ATOM 809 C C . ASP A 1 103 ? -4.812 -1.394 -35.255 1.00 28.33 104 ASP A C 1
ATOM 810 O O . ASP A 1 103 ? -5.097 -1.502 -34.070 1.00 29.11 104 ASP A O 1
ATOM 815 N N . THR A 1 104 ? -4.512 -0.225 -35.805 1.00 28.40 105 THR A N 1
ATOM 816 C CA . THR A 1 104 ? -4.545 0.985 -34.975 1.00 28.82 105 THR A CA 1
ATOM 817 C C . THR A 1 104 ? -5.534 2.027 -35.441 1.00 28.78 105 THR A C 1
ATOM 818 O O . THR A 1 104 ? -5.442 3.175 -35.034 1.00 29.11 105 THR A O 1
ATOM 822 N N . ARG A 1 105 ? -6.497 1.649 -36.262 1.00 29.19 106 ARG A N 1
ATOM 823 C CA . ARG A 1 105 ? -7.429 2.636 -36.774 1.00 29.36 106 ARG A CA 1
ATOM 824 C C . ARG A 1 105 ? -8.314 3.245 -35.692 1.00 30.39 106 ARG A C 1
ATOM 825 O O . ARG A 1 105 ? -8.930 4.292 -35.917 1.00 31.74 106 ARG A O 1
ATOM 833 N N . THR A 1 106 ? -8.405 2.613 -34.526 1.00 29.91 107 THR A N 1
ATOM 834 C CA . THR A 1 106 ? -9.337 3.083 -33.500 1.00 29.81 107 THR A CA 1
ATOM 835 C C . THR A 1 106 ? -8.710 4.052 -32.470 1.00 30.36 107 THR A C 1
ATOM 836 O O . THR A 1 106 ? -9.282 4.308 -31.403 1.00 29.30 107 THR A O 1
ATOM 840 N N . GLN A 1 107 ? -7.547 4.600 -32.799 1.00 31.46 108 GLN A N 1
ATOM 841 C CA . GLN A 1 107 ? -6.835 5.462 -31.851 1.00 32.75 108 GLN A CA 1
ATOM 842 C C . GLN A 1 107 ? -7.663 6.677 -31.485 1.00 33.05 108 GLN A C 1
ATOM 843 O O . GLN A 1 107 ? -7.788 7.041 -30.306 1.00 32.71 108 GLN A O 1
ATOM 849 N N . LYS A 1 108 ? -8.261 7.266 -32.518 1.00 34.06 109 LYS A N 1
ATOM 850 C CA . LYS A 1 108 ? -9.117 8.430 -32.391 1.00 34.80 109 LYS A CA 1
ATOM 851 C C . LYS A 1 108 ? -10.358 8.123 -31.549 1.00 34.13 109 LYS A C 1
ATOM 852 O O . LYS A 1 108 ? -10.674 8.856 -30.614 1.00 34.09 109 LYS A O 1
ATOM 858 N N . ILE A 1 109 ? -11.049 7.031 -31.875 1.00 33.58 110 ILE A N 1
ATOM 859 C CA . ILE A 1 109 ? -12.236 6.589 -31.117 1.00 32.87 110 ILE A CA 1
ATOM 860 C C . ILE A 1 109 ? -11.868 6.365 -29.651 1.00 32.61 110 ILE A C 1
ATOM 861 O O . ILE A 1 109 ? -12.594 6.731 -28.722 1.00 31.76 110 ILE A O 1
ATOM 866 N N . VAL A 1 110 ? -10.704 5.778 -29.459 1.00 32.77 111 VAL A N 1
ATOM 867 C CA . VAL A 1 110 ? -10.215 5.488 -28.116 1.00 33.73 111 VAL A CA 1
ATOM 868 C C . VAL A 1 110 ? -9.945 6.771 -27.319 1.00 33.77 111 VAL A C 1
ATOM 869 O O . VAL A 1 110 ? -10.261 6.856 -26.131 1.00 33.57 111 VAL A O 1
ATOM 873 N N . ASP A 1 111 ? -9.396 7.770 -28.001 1.00 34.47 112 ASP A N 1
ATOM 874 C CA . ASP A 1 111 ? -9.135 9.083 -27.433 1.00 35.59 112 ASP A CA 1
ATOM 875 C C . ASP A 1 111 ? -10.435 9.855 -27.111 1.00 36.48 112 ASP A C 1
ATOM 876 O O . ASP A 1 111 ? -10.485 10.607 -26.135 1.00 36.42 112 ASP A O 1
ATOM 881 N N . GLU A 1 112 ? -11.468 9.714 -27.949 1.00 36.77 113 GLU A N 1
ATOM 882 C CA . GLU A 1 112 ? -12.741 10.410 -27.701 1.00 37.79 113 GLU A CA 1
ATOM 883 C C . GLU A 1 112 ? -13.439 9.745 -26.537 1.00 37.22 113 GLU A C 1
ATOM 884 O O . GLU A 1 112 ? -14.034 10.404 -25.683 1.00 36.38 113 GLU A O 1
ATOM 890 N N . LEU A 1 113 ? -13.356 8.422 -26.522 1.00 37.30 114 LEU A N 1
ATOM 891 C CA . LEU A 1 113 ? -13.982 7.620 -25.488 1.00 37.74 114 LEU A CA 1
ATOM 892 C C . LEU A 1 113 ? -13.480 7.935 -24.091 1.00 38.97 114 LEU A C 1
ATOM 893 O O . LEU A 1 113 ? -14.257 7.958 -23.137 1.00 38.06 114 LEU A O 1
ATOM 898 N N . GLY A 1 114 ? -12.183 8.173 -23.973 1.00 40.74 115 GLY A N 1
ATOM 899 C CA . GLY A 1 114 ? -11.594 8.405 -22.679 1.00 43.64 115 GLY A CA 1
ATOM 900 C C . GLY A 1 114 ? -11.770 9.829 -22.251 1.00 46.05 115 GLY A C 1
ATOM 901 O O . GLY A 1 114 ? -12.027 10.091 -21.075 1.00 45.36 115 GLY A O 1
ATOM 902 N N . GLY A 1 115 ? -11.636 10.741 -23.217 1.00 48.80 116 GLY A N 1
ATOM 903 C CA . GLY A 1 115 ? -11.683 12.169 -22.964 1.00 52.02 116 GLY A CA 1
ATOM 904 C C . GLY A 1 115 ? -10.345 12.621 -22.396 1.00 54.39 116 GLY A C 1
ATOM 905 O O . GLY A 1 115 ? -9.557 11.789 -21.958 1.00 54.50 116 GLY A O 1
ATOM 906 N N . ASP A 1 116 ? -10.091 13.931 -22.402 1.00 57.01 117 ASP A N 1
ATOM 907 C CA . ASP A 1 116 ? -8.843 14.495 -21.872 1.00 59.12 117 ASP A CA 1
ATOM 908 C C . ASP A 1 116 ? -8.301 13.665 -20.713 1.00 59.18 117 ASP A C 1
ATOM 909 O O . ASP A 1 116 ? -8.681 13.840 -19.536 1.00 59.48 117 ASP A O 1
ATOM 914 N N . GLU A 1 117 ? -7.398 12.760 -21.074 1.00 58.94 118 GLU A N 1
ATOM 915 C CA . GLU A 1 117 ? -6.862 11.776 -20.149 1.00 58.89 118 GLU A CA 1
ATOM 916 C C . GLU A 1 117 ? -8.000 10.877 -19.637 1.00 57.23 118 GLU A C 1
ATOM 917 O O . GLU A 1 117 ? -8.665 11.141 -18.630 1.00 58.38 118 GLU A O 1
ATOM 923 N N . GLY A 1 118 ? -8.253 9.816 -20.368 1.00 54.40 119 GLY A N 1
ATOM 924 C CA . GLY A 1 118 ? -9.299 8.946 -19.942 1.00 50.50 119 GLY A CA 1
ATOM 925 C C . GLY A 1 118 ? -8.924 7.536 -20.207 1.00 47.13 119 GLY A C 1
ATOM 926 O O . GLY A 1 118 ? -9.725 6.674 -19.927 1.00 47.03 119 GLY A O 1
ATOM 927 N N . ALA A 1 119 ? -7.718 7.303 -20.713 1.00 44.63 120 ALA A N 1
ATOM 928 C CA . ALA A 1 119 ? -7.295 5.930 -20.997 1.00 43.16 120 ALA A CA 1
ATOM 929 C C . ALA A 1 119 ? -7.697 4.996 -19.853 1.00 41.86 120 ALA A C 1
ATOM 930 O O . ALA A 1 119 ? -8.182 3.887 -20.102 1.00 41.87 120 ALA A O 1
ATOM 932 N N . GLU A 1 120 ? -7.557 5.475 -18.614 1.00 39.65 121 GLU A N 1
ATOM 933 C CA . GLU A 1 120 ? -7.891 4.682 -17.432 1.00 38.17 121 GLU A CA 1
ATOM 934 C C . GLU A 1 120 ? -9.366 4.636 -17.066 1.00 36.52 121 GLU A C 1
ATOM 935 O O . GLU A 1 120 ? -9.750 3.955 -16.110 1.00 35.88 121 GLU A O 1
ATOM 941 N N . LYS A 1 121 ? -10.192 5.334 -17.832 1.00 34.82 122 LYS A N 1
ATOM 942 C CA . LYS A 1 121 ? -11.628 5.391 -17.559 1.00 33.60 122 LYS A CA 1
ATOM 943 C C . LYS A 1 121 ? -12.289 4.073 -17.138 1.00 32.31 122 LYS A C 1
ATOM 944 O O . LYS A 1 121 ? -13.035 4.036 -16.165 1.00 31.57 122 LYS A O 1
ATOM 950 N N . TYR A 1 122 ? -12.060 2.996 -17.880 1.00 30.65 123 TYR A N 1
ATOM 951 C CA . TYR A 1 122 ? -12.768 1.753 -17.568 1.00 29.95 123 TYR A CA 1
ATOM 952 C C . TYR A 1 122 ? -11.927 0.730 -16.834 1.00 28.80 123 TYR A C 1
ATOM 953 O O . TYR A 1 122 ? -12.414 -0.346 -16.529 1.00 28.89 123 TYR A O 1
ATOM 962 N N . LYS A 1 123 ? -10.669 1.048 -16.567 1.00 29.09 124 LYS A N 1
ATOM 963 C CA . LYS A 1 123 ? -9.806 0.044 -15.965 1.00 29.49 124 LYS A CA 1
ATOM 964 C C . LYS A 1 123 ? -10.366 -0.582 -14.703 1.00 29.14 124 LYS A C 1
ATOM 965 O O . LYS A 1 123 ? -10.303 -1.801 -14.564 1.00 29.50 124 LYS A O 1
ATOM 971 N N . SER A 1 124 ? -10.987 0.205 -13.820 1.00 28.06 125 SER A N 1
ATOM 972 C CA . SER A 1 124 ? -11.454 -0.366 -12.558 1.00 28.23 125 SER A CA 1
ATOM 973 C C . SER A 1 124 ? -12.497 -1.467 -12.744 1.00 27.47 125 SER A C 1
ATOM 974 O O . SER A 1 124 ? -12.720 -2.323 -11.871 1.00 26.96 125 SER A O 1
ATOM 977 N N . ILE A 1 125 ? -13.159 -1.459 -13.887 1.00 27.99 126 ILE A N 1
ATOM 978 C CA . ILE A 1 125 ? -14.221 -2.430 -14.107 1.00 28.33 126 ILE A CA 1
ATOM 979 C C . ILE A 1 125 ? -13.766 -3.584 -15.000 1.00 27.13 126 ILE A C 1
ATOM 980 O O . ILE A 1 125 ? -14.004 -4.734 -14.692 1.00 26.48 126 ILE A O 1
ATOM 985 N N . VAL A 1 126 ? -13.153 -3.251 -16.133 1.00 27.20 127 VAL A N 1
ATOM 986 C CA . VAL A 1 126 ? -12.821 -4.268 -17.143 1.00 26.79 127 VAL A CA 1
ATOM 987 C C . VAL A 1 126 ? -11.371 -4.700 -17.070 1.00 26.88 127 VAL A C 1
ATOM 988 O O . VAL A 1 126 ? -11.022 -5.755 -17.572 1.00 27.43 127 VAL A O 1
ATOM 992 N N . GLY A 1 127 ? -10.536 -3.877 -16.432 1.00 26.78 128 GLY A N 1
ATOM 993 C CA . GLY A 1 127 ? -9.132 -4.181 -16.222 1.00 26.05 128 GLY A CA 1
ATOM 994 C C . GLY A 1 127 ? -8.243 -3.809 -17.390 1.00 25.61 128 GLY A C 1
ATOM 995 O O . GLY A 1 127 ? -7.128 -4.281 -17.471 1.00 26.03 128 GLY A O 1
ATOM 996 N N . LEU A 1 128 ? -8.736 -2.967 -18.299 1.00 25.70 129 LEU A N 1
ATOM 997 C CA . LEU A 1 128 ? -7.962 -2.623 -19.482 1.00 24.76 129 LEU A CA 1
ATOM 998 C C . LEU A 1 128 ? -7.959 -1.125 -19.714 1.00 24.30 129 LEU A C 1
ATOM 999 O O . LEU A 1 128 ? -8.902 -0.448 -19.392 1.00 24.53 129 LEU A O 1
ATOM 1004 N N . PRO A 1 129 ? -6.858 -0.604 -20.204 1.00 24.06 130 PRO A N 1
ATOM 1005 C CA . PRO A 1 129 ? -6.815 0.789 -20.607 1.00 24.47 130 PRO A CA 1
ATOM 1006 C C . PRO A 1 129 ? -7.503 0.905 -21.953 1.00 25.81 130 PRO A C 1
ATOM 1007 O O . PRO A 1 129 ? -7.596 -0.057 -22.731 1.00 25.03 130 PRO A O 1
ATOM 1011 N N . LEU A 1 130 ? -7.924 2.111 -22.282 1.00 26.33 131 LEU A N 1
ATOM 1012 C CA . LEU A 1 130 ? -8.464 2.327 -23.596 1.00 26.20 131 LEU A CA 1
ATOM 1013 C C . LEU A 1 130 ? -7.291 2.311 -24.556 1.00 25.70 131 LEU A C 1
ATOM 1014 O O . LEU A 1 130 ? -6.390 3.136 -24.476 1.00 25.19 131 LEU A O 1
ATOM 1019 N N . ALA A 1 131 ? -7.333 1.358 -25.480 1.00 25.07 132 ALA A N 1
ATOM 1020 C CA . ALA A 1 131 ? -6.240 1.205 -26.438 1.00 24.04 132 ALA A CA 1
ATOM 1021 C C . ALA A 1 131 ? -6.688 0.693 -27.793 1.00 24.17 132 ALA A C 1
ATOM 1022 O O . ALA A 1 131 ? -7.818 0.254 -27.926 1.00 24.48 132 ALA A O 1
ATOM 1024 N N . THR A 1 132 ? -5.814 0.728 -28.804 1.00 23.54 133 THR A N 1
ATOM 1025 C CA . THR A 1 132 ? -6.197 0.185 -30.104 1.00 24.12 133 THR A CA 1
ATOM 1026 C C . THR A 1 132 ? -6.331 -1.342 -30.165 1.00 24.05 133 THR A C 1
ATOM 1027 O O . THR A 1 132 ? -6.936 -1.860 -31.080 1.00 23.91 133 THR A O 1
ATOM 1031 N N . TYR A 1 133 ? -5.733 -2.058 -29.224 1.00 24.01 134 TYR A N 1
ATOM 1032 C CA . TYR A 1 133 ? -5.809 -3.505 -29.246 1.00 24.99 134 TYR A CA 1
ATOM 1033 C C . TYR A 1 133 ? -7.187 -4.099 -29.028 1.00 24.00 134 TYR A C 1
ATOM 1034 O O . TYR A 1 133 ? -7.491 -5.105 -29.638 1.00 24.59 134 TYR A O 1
ATOM 1043 N N . PHE A 1 134 ? -7.995 -3.496 -28.150 1.00 23.37 135 PHE A N 1
ATOM 1044 C CA . PHE A 1 134 ? -9.201 -4.136 -27.638 1.00 22.48 135 PHE A CA 1
ATOM 1045 C C . PHE A 1 134 ? -10.437 -3.998 -28.530 1.00 22.88 135 PHE A C 1
ATOM 1046 O O . PHE A 1 134 ? -10.597 -3.012 -29.259 1.00 22.42 135 PHE A O 1
ATOM 1054 N N . SER A 1 135 ? -11.317 -4.982 -28.432 1.00 22.17 136 SER A N 1
ATOM 1055 C CA . SER A 1 135 ? -12.433 -5.136 -29.367 1.00 23.05 136 SER A CA 1
ATOM 1056 C C . SER A 1 135 ? -13.492 -4.029 -29.455 1.00 23.78 136 SER A C 1
ATOM 1057 O O . SER A 1 135 ? -13.832 -3.590 -30.568 1.00 23.95 136 SER A O 1
ATOM 1060 N N . GLY A 1 136 ? -14.018 -3.617 -28.293 1.00 23.94 137 GLY A N 1
ATOM 1061 C CA . GLY A 1 136 ? -15.051 -2.622 -28.196 1.00 24.38 137 GLY A CA 1
ATOM 1062 C C . GLY A 1 136 ? -14.952 -1.502 -29.196 1.00 26.08 137 GLY A C 1
ATOM 1063 O O . GLY A 1 136 ? -15.799 -1.387 -30.064 1.00 26.87 137 GLY A O 1
ATOM 1064 N N . PRO A 1 137 ? -13.910 -0.693 -29.108 1.00 27.75 138 PRO A N 1
ATOM 1065 C CA . PRO A 1 137 ? -13.727 0.439 -30.025 1.00 28.18 138 PRO A CA 1
ATOM 1066 C C . PRO A 1 137 ? -13.718 0.019 -31.498 1.00 28.47 138 PRO A C 1
ATOM 1067 O O . PRO A 1 137 ? -14.018 0.829 -32.394 1.00 27.78 138 PRO A O 1
ATOM 1071 N N . LYS A 1 138 ? -13.308 -1.220 -31.746 1.00 28.08 139 LYS A N 1
ATOM 1072 C CA . LYS A 1 138 ? -13.294 -1.748 -33.122 1.00 27.59 139 LYS A CA 1
ATOM 1073 C C . LYS A 1 138 ? -14.707 -2.021 -33.632 1.00 27.49 139 LYS A C 1
ATOM 1074 O O . LYS A 1 138 ? -15.019 -1.842 -34.807 1.00 26.47 139 LYS A O 1
ATOM 1080 N N . ILE A 1 139 ? -15.568 -2.482 -32.737 1.00 28.37 140 ILE A N 1
ATOM 1081 C CA . ILE A 1 139 ? -16.940 -2.736 -33.112 1.00 28.79 140 ILE A CA 1
ATOM 1082 C C . ILE A 1 139 ? -17.583 -1.371 -33.377 1.00 29.58 140 ILE A C 1
ATOM 1083 O O . ILE A 1 139 ? -18.338 -1.194 -34.346 1.00 30.88 140 ILE A O 1
ATOM 1088 N N . LYS A 1 140 ? -17.267 -0.398 -32.539 1.00 29.33 141 LYS A N 1
ATOM 1089 C CA . LYS A 1 140 ? -17.800 0.942 -32.736 1.00 29.57 141 LYS A CA 1
ATOM 1090 C C . LYS A 1 140 ? -17.391 1.489 -34.103 1.00 29.52 141 LYS A C 1
ATOM 1091 O O . LYS A 1 140 ? -18.216 2.124 -34.783 1.00 30.02 141 LYS A O 1
ATOM 1097 N N . TRP A 1 141 ? -16.144 1.227 -34.508 1.00 27.96 142 TRP A N 1
ATOM 1098 C CA . TRP A 1 141 ? -15.661 1.684 -35.802 1.00 28.41 142 TRP A CA 1
ATOM 1099 C C . TRP A 1 141 ? -16.449 1.050 -36.952 1.00 29.07 142 TRP A C 1
ATOM 1100 O O . TRP A 1 141 ? -16.701 1.691 -37.969 1.00 29.94 142 TRP A O 1
ATOM 1111 N N . ILE A 1 142 ? -16.796 -0.217 -36.796 1.00 29.27 143 ILE A N 1
ATOM 1112 C CA . ILE A 1 142 ? -17.544 -0.916 -37.804 1.00 30.18 143 ILE A CA 1
ATOM 1113 C C . ILE A 1 142 ? -18.969 -0.397 -37.937 1.00 30.98 143 ILE A C 1
ATOM 1114 O O . ILE A 1 142 ? -19.487 -0.355 -39.040 1.00 32.17 143 ILE A O 1
ATOM 1119 N N . LEU A 1 143 ? -19.587 -0.029 -36.820 1.00 31.97 144 LEU A N 1
ATOM 1120 C CA . LEU A 1 143 ? -20.926 0.562 -36.788 1.00 32.86 144 LEU A CA 1
ATOM 1121 C C . LEU A 1 143 ? -20.975 2.040 -37.259 1.00 33.93 144 LEU A C 1
ATOM 1122 O O . LEU A 1 143 ? -22.034 2.523 -37.658 1.00 33.47 144 LEU A O 1
ATOM 1127 N N . ASP A 1 144 ? -19.859 2.771 -37.177 1.00 34.47 145 ASP A N 1
ATOM 1128 C CA . ASP A 1 144 ? -19.856 4.172 -37.609 1.00 34.92 145 ASP A CA 1
ATOM 1129 C C . ASP A 1 144 ? -19.400 4.280 -39.064 1.00 35.61 145 ASP A C 1
ATOM 1130 O O . ASP A 1 144 ? -19.533 5.336 -39.701 1.00 35.25 145 ASP A O 1
ATOM 1135 N N . ASN A 1 145 ? -18.828 3.202 -39.583 1.00 36.07 146 ASN A N 1
ATOM 1136 C CA . ASN A 1 145 ? -18.230 3.251 -40.905 1.00 37.22 146 ASN A CA 1
ATOM 1137 C C . ASN A 1 145 ? -18.936 2.414 -41.947 1.00 38.53 146 ASN A C 1
ATOM 1138 O O . ASN A 1 145 ? -18.928 2.756 -43.134 1.00 39.60 146 ASN A O 1
ATOM 1143 N N . VAL A 1 146 ? -19.535 1.308 -41.535 1.00 38.84 147 VAL A N 1
ATOM 1144 C CA . VAL A 1 146 ? -20.171 0.465 -42.527 1.00 39.53 147 VAL A CA 1
ATOM 1145 C C . VAL A 1 146 ? -21.642 0.845 -42.724 1.00 40.86 147 VAL A C 1
ATOM 1146 O O . VAL A 1 146 ? -22.389 1.065 -41.756 1.00 40.62 147 VAL A O 1
ATOM 1150 N N . GLU A 1 147 ? -22.023 0.949 -43.994 1.00 41.81 148 GLU A N 1
ATOM 1151 C CA . GLU A 1 147 ? -23.373 1.278 -44.395 1.00 43.26 148 GLU A CA 1
ATOM 1152 C C . GLU A 1 147 ? -24.401 0.298 -43.890 1.00 41.93 148 GLU A C 1
ATOM 1153 O O . GLU A 1 147 ? -24.345 -0.859 -44.226 1.00 42.03 148 GLU A O 1
ATOM 1159 N N . GLY A 1 148 ? -25.350 0.781 -43.101 1.00 41.59 149 GLY A N 1
ATOM 1160 C CA . GLY A 1 148 ? -26.418 -0.059 -42.614 1.00 40.91 149 GLY A CA 1
ATOM 1161 C C . GLY A 1 148 ? -26.147 -0.875 -41.370 1.00 40.47 149 GLY A C 1
ATOM 1162 O O . GLY A 1 148 ? -27.098 -1.237 -40.679 1.00 40.83 149 GLY A O 1
ATOM 1163 N N . ALA A 1 149 ? -24.876 -1.142 -41.063 1.00 39.97 150 ALA A N 1
ATOM 1164 C CA . ALA A 1 149 ? -24.521 -2.021 -39.943 1.00 38.87 150 ALA A CA 1
ATOM 1165 C C . ALA A 1 149 ? -25.227 -1.670 -38.644 1.00 38.35 150 ALA A C 1
ATOM 1166 O O . ALA A 1 149 ? -25.775 -2.547 -37.973 1.00 38.15 150 ALA A O 1
ATOM 1168 N N . ARG A 1 150 ? -25.193 -0.398 -38.275 1.00 37.93 151 ARG A N 1
ATOM 1169 C CA . ARG A 1 150 ? -25.788 0.031 -37.021 1.00 38.82 151 ARG A CA 1
ATOM 1170 C C . ARG A 1 150 ? -27.279 -0.231 -36.953 1.00 38.85 151 ARG A C 1
ATOM 1171 O O . ARG A 1 150 ? -27.772 -0.725 -35.931 1.00 38.51 151 ARG A O 1
ATOM 1179 N N . GLU A 1 151 ? -27.999 0.056 -38.036 1.00 39.74 152 GLU A N 1
ATOM 1180 C CA . GLU A 1 151 ? -29.446 -0.184 -38.013 1.00 40.97 152 GLU A CA 1
ATOM 1181 C C . GLU A 1 151 ? -29.721 -1.661 -37.835 1.00 39.84 152 GLU A C 1
ATOM 1182 O O . GLU A 1 151 ? -30.537 -2.030 -36.996 1.00 39.79 152 GLU A O 1
ATOM 1188 N N . LYS A 1 152 ? -29.032 -2.505 -38.594 1.00 39.47 153 LYS A N 1
ATOM 1189 C CA . LYS A 1 152 ? -29.232 -3.952 -38.440 1.00 40.11 153 LYS A CA 1
ATOM 1190 C C . LYS A 1 152 ? -28.771 -4.474 -37.068 1.00 39.43 153 LYS A C 1
ATOM 1191 O O . LYS A 1 152 ? -29.306 -5.468 -36.552 1.00 40.12 153 LYS A O 1
ATOM 1197 N N . ALA A 1 153 ? -27.808 -3.801 -36.457 1.00 38.69 154 ALA A N 1
ATOM 1198 C CA . ALA A 1 153 ? -27.405 -4.216 -35.117 1.00 39.01 154 ALA A CA 1
ATOM 1199 C C . ALA A 1 153 ? -28.523 -3.854 -34.153 1.00 38.94 154 ALA A C 1
ATOM 1200 O O . ALA A 1 153 ? -28.788 -4.562 -33.193 1.00 38.44 154 ALA A O 1
ATOM 1202 N N . GLU A 1 154 ? -29.164 -2.732 -34.433 1.00 40.20 155 GLU A N 1
ATOM 1203 C CA . GLU A 1 154 ? -30.284 -2.233 -33.658 1.00 41.87 155 GLU A CA 1
ATOM 1204 C C . GLU A 1 154 ? -31.382 -3.302 -33.720 1.00 42.27 155 GLU A C 1
ATOM 1205 O O . GLU A 1 154 ? -31.966 -3.652 -32.710 1.00 42.38 155 GLU A O 1
ATOM 1211 N N . LYS A 1 155 ? -31.642 -3.825 -34.918 1.00 42.51 156 LYS A N 1
ATOM 1212 C CA . LYS A 1 155 ? -32.672 -4.842 -35.135 1.00 43.01 156 LYS A CA 1
ATOM 1213 C C . LYS A 1 155 ? -32.345 -6.149 -34.426 1.00 42.45 156 LYS A C 1
ATOM 1214 O O . LYS A 1 155 ? -33.236 -6.921 -34.073 1.00 42.70 156 LYS A O 1
ATOM 1220 N N . GLY A 1 156 ? -31.056 -6.418 -34.246 1.00 41.26 157 GLY A N 1
ATOM 1221 C CA . GLY A 1 156 ? -30.645 -7.644 -33.598 1.00 38.77 157 GLY A CA 1
ATOM 1222 C C . GLY A 1 156 ? -30.199 -8.596 -34.672 1.00 37.58 157 GLY A C 1
ATOM 1223 O O . GLY A 1 156 ? -30.199 -9.795 -34.466 1.00 36.88 157 GLY A O 1
ATOM 1224 N N . ASP A 1 157 ? -29.837 -8.072 -35.839 1.00 36.53 158 ASP A N 1
ATOM 1225 C CA . ASP A 1 157 ? -29.431 -8.991 -36.910 1.00 36.57 158 ASP A CA 1
ATOM 1226 C C . ASP A 1 157 ? -27.920 -9.273 -36.979 1.00 35.26 158 ASP A C 1
ATOM 1227 O O . ASP A 1 157 ? -27.491 -10.197 -37.671 1.00 34.53 158 ASP A O 1
ATOM 1232 N N . LEU A 1 158 ? -27.137 -8.483 -36.247 1.00 34.17 159 LEU A N 1
ATOM 1233 C CA . LEU A 1 158 ? -25.680 -8.599 -36.267 1.00 34.00 159 LEU A CA 1
ATOM 1234 C C . LEU A 1 158 ? -25.074 -9.276 -35.035 1.00 33.56 159 LEU A C 1
ATOM 1235 O O . LEU A 1 158 ? -25.496 -9.052 -33.885 1.00 34.02 159 LEU A O 1
ATOM 1240 N N . LEU A 1 159 ? -24.075 -10.108 -35.281 1.00 32.28 160 LEU A N 1
ATOM 1241 C CA . LEU A 1 159 ? -23.368 -10.766 -34.184 1.00 31.45 160 LEU A CA 1
ATOM 1242 C C . LEU A 1 159 ? -21.932 -10.294 -34.133 1.00 29.68 160 LEU A C 1
ATOM 1243 O O . LEU A 1 159 ? -21.298 -10.153 -35.182 1.00 29.96 160 LEU A O 1
ATOM 1248 N N . PHE A 1 160 ? -21.431 -10.024 -32.926 1.00 27.91 161 PHE A N 1
ATOM 1249 C CA . PHE A 1 160 ? -20.006 -9.758 -32.749 1.00 25.69 161 PHE A CA 1
ATOM 1250 C C . PHE A 1 160 ? -19.368 -11.011 -32.182 1.00 24.69 161 PHE A C 1
ATOM 1251 O O . PHE A 1 160 ? -20.032 -11.770 -31.491 1.00 24.49 161 PHE A O 1
ATOM 1259 N N . GLY A 1 161 ? -18.078 -11.217 -32.442 1.00 23.76 162 GLY A N 1
ATOM 1260 C CA . GLY A 1 161 ? -17.347 -12.287 -31.809 1.00 22.63 162 GLY A CA 1
ATOM 1261 C C . GLY A 1 161 ? -15.845 -12.180 -31.963 1.00 22.48 162 GLY A C 1
ATOM 1262 O O . GLY A 1 161 ? -15.361 -11.780 -33.009 1.00 22.27 162 GLY A O 1
ATOM 1263 N N . ASN A 1 162 ? -15.106 -12.500 -30.914 1.00 21.75 163 ASN A N 1
ATOM 1264 C CA . ASN A 1 162 ? -13.690 -12.765 -31.084 1.00 22.26 163 ASN A CA 1
ATOM 1265 C C . ASN A 1 162 ? -13.629 -14.025 -31.977 1.00 22.19 163 ASN A C 1
ATOM 1266 O O . ASN A 1 162 ? -14.688 -14.620 -32.235 1.00 21.70 163 ASN A O 1
ATOM 1271 N N . THR A 1 163 ? -12.462 -14.452 -32.471 1.00 21.84 164 THR A N 1
ATOM 1272 C CA . THR A 1 163 ? -12.493 -15.560 -33.436 1.00 22.24 164 THR A CA 1
ATOM 1273 C C . THR A 1 163 ? -12.793 -16.881 -32.742 1.00 23.19 164 THR A C 1
ATOM 1274 O O . THR A 1 163 ? -12.976 -17.909 -33.392 1.00 24.16 164 THR A O 1
ATOM 1278 N N . ASP A 1 164 ? -12.796 -16.888 -31.424 1.00 23.00 165 ASP A N 1
ATOM 1279 C CA . ASP A 1 164 ? -13.170 -18.114 -30.744 1.00 23.52 165 ASP A CA 1
ATOM 1280 C C . ASP A 1 164 ? -14.646 -18.345 -31.027 1.00 24.09 165 ASP A C 1
ATOM 1281 O O . ASP A 1 164 ? -15.057 -19.467 -31.320 1.00 23.78 165 ASP A O 1
ATOM 1286 N N . THR A 1 165 ? -15.408 -17.260 -30.912 1.00 23.94 166 THR A N 1
ATOM 1287 C CA . THR A 1 165 ? -16.841 -17.203 -31.112 1.00 24.69 166 THR A CA 1
ATOM 1288 C C . THR A 1 165 ? -17.167 -17.398 -32.600 1.00 25.51 166 THR A C 1
ATOM 1289 O O . THR A 1 165 ? -18.115 -18.096 -32.964 1.00 25.31 166 THR A O 1
ATOM 1293 N N . TRP A 1 166 ? -16.361 -16.799 -33.472 1.00 25.37 167 TRP A N 1
ATOM 1294 C CA . TRP A 1 166 ? -16.603 -16.978 -34.894 1.00 25.46 167 TRP A CA 1
ATOM 1295 C C . TRP A 1 166 ? -16.420 -18.440 -35.299 1.00 25.74 167 TRP A C 1
ATOM 1296 O O . TRP A 1 166 ? -17.227 -18.986 -36.054 1.00 26.49 167 TRP A O 1
ATOM 1307 N N . VAL A 1 167 ? -15.348 -19.061 -34.809 1.00 24.46 168 VAL A N 1
ATOM 1308 C CA . VAL A 1 167 ? -15.080 -20.435 -35.126 1.00 23.31 168 VAL A CA 1
ATOM 1309 C C . VAL A 1 167 ? -16.135 -21.342 -34.512 1.00 23.42 168 VAL A C 1
ATOM 1310 O O . VAL A 1 167 ? -16.579 -22.302 -35.145 1.00 24.70 168 VAL A O 1
ATOM 1314 N N . LEU A 1 168 ? -16.542 -21.051 -33.284 1.00 22.69 169 LEU A N 1
ATOM 1315 C CA . LEU A 1 168 ? -17.546 -21.864 -32.609 1.00 23.12 169 LEU A CA 1
ATOM 1316 C C . LEU A 1 168 ? -18.896 -21.793 -33.353 1.00 23.63 169 LEU A C 1
ATOM 1317 O O . LEU A 1 168 ? -19.522 -22.813 -33.549 1.00 23.91 169 LEU A O 1
ATOM 1322 N N . TRP A 1 169 ? -19.291 -20.601 -33.799 1.00 23.91 170 TRP A N 1
ATOM 1323 C CA . TRP A 1 169 ? -20.559 -20.392 -34.493 1.00 25.76 170 TRP A CA 1
ATOM 1324 C C . TRP A 1 169 ? -20.610 -21.226 -35.780 1.00 26.34 170 TRP A C 1
ATOM 1325 O O . TRP A 1 169 ? -21.568 -21.974 -36.013 1.00 26.76 170 TRP A O 1
ATOM 1336 N N . ASN A 1 170 ? -19.546 -21.163 -36.575 1.00 26.65 171 ASN A N 1
ATOM 1337 C CA . ASN A 1 170 ? -19.461 -21.957 -37.787 1.00 26.89 171 ASN A CA 1
ATOM 1338 C C . ASN A 1 170 ? -19.404 -23.471 -37.507 1.00 27.62 171 ASN A C 1
ATOM 1339 O O . ASN A 1 170 ? -19.983 -24.273 -38.244 1.00 26.95 171 ASN A O 1
ATOM 1344 N N . MET A 1 171 ? -18.713 -23.868 -36.442 1.00 27.86 172 MET A N 1
ATOM 1345 C CA . MET A 1 171 ? -18.597 -25.292 -36.151 1.00 28.67 172 MET A CA 1
ATOM 1346 C C . MET A 1 171 ? -19.920 -25.880 -35.642 1.00 29.69 172 MET A C 1
ATOM 1347 O O . MET A 1 171 ? -20.098 -27.078 -35.623 1.00 30.15 172 MET A O 1
ATOM 1352 N N . THR A 1 172 ? -20.861 -25.052 -35.247 1.00 30.22 173 THR A N 1
ATOM 1353 C CA . THR A 1 172 ? -22.102 -25.623 -34.777 1.00 31.35 173 THR A CA 1
ATOM 1354 C C . THR A 1 172 ? -23.232 -25.509 -35.789 1.00 32.04 173 THR A C 1
ATOM 1355 O O . THR A 1 172 ? -24.372 -25.736 -35.429 1.00 32.59 173 THR A O 1
ATOM 1359 N N . GLY A 1 173 ? -22.915 -25.128 -37.035 1.00 32.63 174 GLY A N 1
ATOM 1360 C CA . GLY A 1 173 ? -23.908 -25.045 -38.100 1.00 32.28 174 GLY A CA 1
ATOM 1361 C C . GLY A 1 173 ? -24.147 -23.683 -38.738 1.00 33.02 174 GLY A C 1
ATOM 1362 O O . GLY A 1 173 ? -24.916 -23.572 -39.708 1.00 33.85 174 GLY A O 1
ATOM 1363 N N . GLY A 1 174 ? -23.519 -22.637 -38.203 1.00 32.92 175 GLY A N 1
ATOM 1364 C CA . GLY A 1 174 ? -23.696 -21.298 -38.756 1.00 33.00 175 GLY A CA 1
ATOM 1365 C C . GLY A 1 174 ? -25.164 -20.847 -38.735 1.00 33.19 175 GLY A C 1
ATOM 1366 O O . GLY A 1 174 ? -25.794 -20.826 -37.656 1.00 31.84 175 GLY A O 1
ATOM 1367 N N . THR A 1 175 ? -25.691 -20.490 -39.910 1.00 33.09 176 THR A N 1
ATOM 1368 C CA . THR A 1 175 ? -27.084 -20.041 -40.036 1.00 34.92 176 THR A CA 1
ATOM 1369 C C . THR A 1 175 ? -28.063 -21.170 -39.692 1.00 35.32 176 THR A C 1
ATOM 1370 O O . THR A 1 175 ? -29.249 -20.955 -39.637 1.00 35.60 176 THR A O 1
ATOM 1374 N N . GLU A 1 176 ? -27.540 -22.357 -39.453 1.00 36.29 177 GLU A N 1
ATOM 1375 C CA . GLU A 1 176 ? -28.364 -23.467 -39.047 1.00 37.73 177 GLU A CA 1
ATOM 1376 C C . GLU A 1 176 ? -27.932 -24.075 -37.712 1.00 36.64 177 GLU A C 1
ATOM 1377 O O . GLU A 1 176 ? -27.255 -25.098 -37.698 1.00 36.29 177 GLU A O 1
ATOM 1383 N N . GLY A 1 177 ? -28.317 -23.458 -36.599 1.00 35.78 178 GLY A N 1
ATOM 1384 C CA . GLY A 1 177 ? -27.991 -24.030 -35.300 1.00 35.67 178 GLY A CA 1
ATOM 1385 C C . GLY A 1 177 ? -26.780 -23.486 -34.581 1.00 34.76 178 GLY A C 1
ATOM 1386 O O . GLY A 1 177 ? -26.484 -23.894 -33.439 1.00 35.76 178 GLY A O 1
ATOM 1387 N N . GLY A 1 178 ? -26.095 -22.553 -35.228 1.00 33.75 179 GLY A N 1
ATOM 1388 C CA . GLY A 1 178 ? -24.890 -21.964 -34.685 1.00 32.22 179 GLY A CA 1
ATOM 1389 C C . GLY A 1 178 ? -25.097 -21.357 -33.316 1.00 31.76 179 GLY A C 1
ATOM 1390 O O . GLY A 1 178 ? -26.018 -20.571 -33.091 1.00 31.64 179 GLY A O 1
ATOM 1391 N N . VAL A 1 179 ? -24.215 -21.706 -32.399 1.00 30.70 180 VAL A N 1
ATOM 1392 C CA . VAL A 1 179 ? -24.260 -21.157 -31.055 1.00 30.84 180 VAL A CA 1
ATOM 1393 C C . VAL A 1 179 ? -23.376 -19.911 -30.975 1.00 30.50 180 VAL A C 1
ATOM 1394 O O . VAL A 1 179 ? -22.233 -19.947 -31.401 1.00 32.50 180 VAL A O 1
ATOM 1398 N N . HIS A 1 180 ? -23.896 -18.814 -30.448 1.00 29.49 181 HIS A N 1
ATOM 1399 C CA . HIS A 1 180 ? -23.165 -17.554 -30.331 1.00 28.59 181 HIS A CA 1
ATOM 1400 C C . HIS A 1 180 ? -22.646 -17.397 -28.905 1.00 27.89 181 HIS A C 1
ATOM 1401 O O . HIS A 1 180 ? -23.317 -16.791 -28.063 1.00 27.58 181 HIS A O 1
ATOM 1408 N N . VAL A 1 181 ? -21.437 -17.898 -28.642 1.00 27.58 182 VAL A N 1
ATOM 1409 C CA . VAL A 1 181 ? -20.901 -17.926 -27.267 1.00 26.88 182 VAL A CA 1
ATOM 1410 C C . VAL A 1 181 ? -19.402 -17.600 -27.195 1.00 26.82 182 VAL A C 1
ATOM 1411 O O . VAL A 1 181 ? -18.687 -17.776 -28.165 1.00 26.70 182 VAL A O 1
ATOM 1415 N N . THR A 1 182 ? -18.939 -17.104 -26.057 1.00 26.31 183 THR A N 1
ATOM 1416 C CA . THR A 1 182 ? -17.529 -16.834 -25.865 1.00 25.73 183 THR A CA 1
ATOM 1417 C C . THR A 1 182 ? -17.248 -17.253 -24.431 1.00 26.02 183 THR A C 1
ATOM 1418 O O . THR A 1 182 ? -18.208 -17.547 -23.692 1.00 26.50 183 THR A O 1
ATOM 1422 N N . ASP A 1 183 ? -15.993 -17.315 -24.012 1.00 24.85 184 ASP A N 1
ATOM 1423 C CA . ASP A 1 183 ? -15.730 -17.658 -22.627 1.00 23.68 184 ASP A CA 1
ATOM 1424 C C . ASP A 1 183 ? -15.369 -16.395 -21.888 1.00 23.42 184 ASP A C 1
ATOM 1425 O O . ASP A 1 183 ? -15.282 -15.324 -22.486 1.00 23.20 184 ASP A O 1
ATOM 1430 N N . VAL A 1 184 ? -15.086 -16.523 -20.591 1.00 23.45 185 VAL A N 1
ATOM 1431 C CA . VAL A 1 184 ? -14.712 -15.362 -19.786 1.00 22.74 185 VAL A CA 1
ATOM 1432 C C . VAL A 1 184 ? -13.347 -14.749 -20.148 1.00 22.46 185 VAL A C 1
ATOM 1433 O O . VAL A 1 184 ? -13.201 -13.541 -20.048 1.00 22.64 185 VAL A O 1
ATOM 1437 N N . THR A 1 185 ? -12.357 -15.562 -20.525 1.00 21.32 186 THR A N 1
ATOM 1438 C CA . THR A 1 185 ? -11.045 -15.008 -20.861 1.00 22.26 186 THR A CA 1
ATOM 1439 C C . THR A 1 185 ? -11.129 -14.097 -22.077 1.00 22.49 186 THR A C 1
ATOM 1440 O O . THR A 1 185 ? -10.629 -13.002 -22.060 1.00 23.73 186 THR A O 1
ATOM 1444 N N . ASN A 1 186 ? -11.817 -14.535 -23.108 1.00 22.37 187 ASN A N 1
ATOM 1445 C CA . ASN A 1 186 ? -11.920 -13.752 -24.320 1.00 21.76 187 ASN A CA 1
ATOM 1446 C C . ASN A 1 186 ? -12.823 -12.515 -24.095 1.00 22.41 187 ASN A C 1
ATOM 1447 O O . ASN A 1 186 ? -12.524 -11.408 -24.547 1.00 21.78 187 ASN A O 1
ATOM 1452 N N . ALA A 1 187 ? -13.905 -12.692 -23.350 1.00 21.74 188 ALA A N 1
ATOM 1453 C CA . ALA A 1 187 ? -14.750 -11.558 -23.083 1.00 21.48 188 ALA A CA 1
ATOM 1454 C C . ALA A 1 187 ? -14.028 -10.500 -22.293 1.00 21.81 188 ALA A C 1
ATOM 1455 O O . ALA A 1 187 ? -14.340 -9.304 -22.450 1.00 21.69 188 ALA A O 1
ATOM 1457 N N . SER A 1 188 ? -13.057 -10.907 -21.456 1.00 21.20 189 SER A N 1
ATOM 1458 C CA . SER A 1 188 ? -12.287 -9.933 -20.655 1.00 19.37 189 SER A CA 1
ATOM 1459 C C . SER A 1 188 ? -11.343 -9.073 -21.506 1.00 19.06 189 SER A C 1
ATOM 1460 O O . SER A 1 188 ? -10.716 -8.121 -21.026 1.00 18.18 189 SER A O 1
ATOM 1463 N N . ARG A 1 189 ? -11.246 -9.398 -22.781 1.00 19.79 190 ARG A N 1
ATOM 1464 C CA . ARG A 1 189 ? -10.378 -8.632 -23.666 1.00 20.39 190 ARG A CA 1
ATOM 1465 C C . ARG A 1 189 ? -11.137 -7.659 -24.553 1.00 20.53 190 ARG A C 1
ATOM 1466 O O . ARG A 1 189 ? -10.536 -7.062 -25.454 1.00 22.64 190 ARG A O 1
ATOM 1474 N N . THR A 1 190 ? -12.442 -7.496 -24.319 1.00 21.13 191 THR A N 1
ATOM 1475 C CA . THR A 1 190 ? -13.240 -6.621 -25.193 1.00 21.06 191 THR A CA 1
ATOM 1476 C C . THR A 1 190 ? -13.490 -5.234 -24.611 1.00 21.45 191 THR A C 1
ATOM 1477 O O . THR A 1 190 ? -13.929 -4.329 -25.331 1.00 20.54 191 THR A O 1
ATOM 1481 N N . MET A 1 191 ? -13.290 -5.097 -23.306 1.00 21.40 192 MET A N 1
ATOM 1482 C CA . MET A 1 191 ? -13.586 -3.853 -22.591 1.00 23.32 192 MET A CA 1
ATOM 1483 C C . MET A 1 191 ? -15.039 -3.757 -22.159 1.00 25.04 192 MET A C 1
ATOM 1484 O O . MET A 1 191 ? -15.436 -2.754 -21.576 1.00 26.35 192 MET A O 1
ATOM 1489 N N . LEU A 1 192 ? -15.829 -4.793 -22.429 1.00 26.49 193 LEU A N 1
ATOM 1490 C CA . LEU A 1 192 ? -17.261 -4.728 -22.135 1.00 26.93 193 LEU A CA 1
ATOM 1491 C C . LEU A 1 192 ? -17.630 -5.567 -20.930 1.00 26.75 193 LEU A C 1
ATOM 1492 O O . LEU A 1 192 ? -18.745 -5.444 -20.413 1.00 26.71 193 LEU A O 1
ATOM 1497 N N . MET A 1 193 ? -16.693 -6.387 -20.455 1.00 26.02 194 MET A N 1
ATOM 1498 C CA . MET A 1 193 ? -17.017 -7.264 -19.327 1.00 26.48 194 MET A CA 1
ATOM 1499 C C . MET A 1 193 ? -16.544 -6.817 -17.940 1.00 27.07 194 MET A C 1
ATOM 1500 O O . MET A 1 193 ? -15.373 -6.559 -17.711 1.00 27.86 194 MET A O 1
ATOM 1505 N N . ASP A 1 194 ? -17.473 -6.787 -17.005 1.00 27.68 195 ASP A N 1
ATOM 1506 C CA . ASP A 1 194 ? -17.189 -6.452 -15.617 1.00 27.67 195 ASP A CA 1
ATOM 1507 C C . ASP A 1 194 ? -16.379 -7.611 -15.056 1.00 27.87 195 ASP A C 1
ATOM 1508 O O . ASP A 1 194 ? -16.823 -8.753 -15.094 1.00 27.08 195 ASP A O 1
ATOM 1513 N N . LEU A 1 195 ? -15.194 -7.318 -14.539 1.00 27.43 196 LEU A N 1
ATOM 1514 C CA . LEU A 1 195 ? -14.353 -8.366 -14.009 1.00 27.22 196 LEU A CA 1
ATOM 1515 C C . LEU A 1 195 ? -14.995 -9.107 -12.821 1.00 28.36 196 LEU A C 1
ATOM 1516 O O . LEU A 1 195 ? -14.743 -10.306 -12.620 1.00 27.26 196 LEU A O 1
ATOM 1521 N N . ASP A 1 196 ? -15.803 -8.418 -12.020 1.00 28.63 197 ASP A N 1
ATOM 1522 C CA . ASP A 1 196 ? -16.396 -9.096 -10.850 1.00 30.47 197 ASP A CA 1
ATOM 1523 C C . ASP A 1 196 ? -17.586 -9.987 -11.199 1.00 30.06 197 ASP A C 1
ATOM 1524 O O . ASP A 1 196 ? -17.607 -11.171 -10.840 1.00 30.83 197 ASP A O 1
ATOM 1529 N N . THR A 1 197 ? -18.577 -9.439 -11.897 1.00 29.65 198 THR A N 1
ATOM 1530 C CA . THR A 1 197 ? -19.771 -10.220 -12.256 1.00 28.44 198 THR A CA 1
ATOM 1531 C C . THR A 1 197 ? -19.568 -11.156 -13.470 1.00 29.04 198 THR A C 1
ATOM 1532 O O . THR A 1 197 ? -20.363 -12.083 -13.727 1.00 27.72 198 THR A O 1
ATOM 1536 N N . LEU A 1 198 ? -18.475 -10.962 -14.200 1.00 28.22 199 LEU A N 1
ATOM 1537 C CA . LEU A 1 198 ? -18.318 -11.715 -15.426 1.00 28.58 199 LEU A CA 1
ATOM 1538 C C . LEU A 1 198 ? -19.541 -11.572 -16.351 1.00 28.51 199 LEU A C 1
ATOM 1539 O O . LEU A 1 198 ? -20.016 -12.563 -16.910 1.00 28.27 199 LEU A O 1
ATOM 1544 N N . SER A 1 199 ? -20.037 -10.345 -16.500 1.00 28.20 200 SER A N 1
ATOM 1545 C CA . SER A 1 199 ? -21.159 -10.050 -17.384 1.00 28.60 200 SER A CA 1
ATOM 1546 C C . SER A 1 199 ? -20.976 -8.770 -18.182 1.00 27.87 200 SER A C 1
ATOM 1547 O O . SER A 1 199 ? -20.221 -7.865 -17.806 1.00 28.20 200 SER A O 1
ATOM 1550 N N . TRP A 1 200 ? -21.652 -8.709 -19.314 1.00 27.88 201 TRP A N 1
ATOM 1551 C CA . TRP A 1 200 ? -21.554 -7.550 -20.159 1.00 28.65 201 TRP A CA 1
ATOM 1552 C C . TRP A 1 200 ? -22.046 -6.326 -19.388 1.00 29.50 201 TRP A C 1
ATOM 1553 O O . TRP A 1 200 ? -23.047 -6.410 -18.672 1.00 29.85 201 TRP A O 1
ATOM 1564 N N . ARG A 1 201 ? -21.377 -5.190 -19.549 1.00 31.08 202 ARG A N 1
ATOM 1565 C CA . ARG A 1 201 ? -21.832 -3.935 -18.920 1.00 32.63 202 ARG A CA 1
ATOM 1566 C C . ARG A 1 201 ? -22.561 -3.001 -19.901 1.00 34.16 202 ARG A C 1
ATOM 1567 O O . ARG A 1 201 ? -21.965 -2.448 -20.867 1.00 32.77 202 ARG A O 1
ATOM 1575 N N . GLU A 1 202 ? -23.856 -2.834 -19.623 1.00 35.73 203 GLU A N 1
ATOM 1576 C CA . GLU A 1 202 ? -24.765 -2.018 -20.420 1.00 36.95 203 GLU A CA 1
ATOM 1577 C C . GLU A 1 202 ? -24.271 -0.601 -20.595 1.00 36.01 203 GLU A C 1
ATOM 1578 O O . GLU A 1 202 ? -24.347 -0.040 -21.689 1.00 37.01 203 GLU A O 1
ATOM 1584 N N . ASP A 1 203 ? -23.741 -0.018 -19.530 1.00 35.42 204 ASP A N 1
ATOM 1585 C CA . ASP A 1 203 ? -23.259 1.371 -19.596 1.00 34.51 204 ASP A CA 1
ATOM 1586 C C . ASP A 1 203 ? -22.044 1.545 -20.497 1.00 33.32 204 ASP A C 1
ATOM 1587 O O . ASP A 1 203 ? -21.927 2.551 -21.226 1.00 32.38 204 ASP A O 1
ATOM 1592 N N . ILE A 1 204 ? -21.126 0.581 -20.449 1.00 31.84 205 ILE A N 1
ATOM 1593 C CA . ILE A 1 204 ? -19.953 0.695 -21.291 1.00 31.03 205 ILE A CA 1
ATOM 1594 C C . ILE A 1 204 ? -20.382 0.417 -22.714 1.00 30.68 205 ILE A C 1
ATOM 1595 O O . ILE A 1 204 ? -19.921 1.056 -23.657 1.00 31.12 205 ILE A O 1
ATOM 1600 N N . ALA A 1 205 ? -21.308 -0.512 -22.863 1.00 30.70 206 ALA A N 1
ATOM 1601 C CA . ALA A 1 205 ? -21.794 -0.868 -24.195 1.00 31.03 206 ALA A CA 1
ATOM 1602 C C . ALA A 1 205 ? -22.489 0.336 -24.838 1.00 31.02 206 ALA A C 1
ATOM 1603 O O . ALA A 1 205 ? -22.232 0.654 -26.002 1.00 31.28 206 ALA A O 1
ATOM 1605 N N . ALA A 1 206 ? -23.330 1.017 -24.063 1.00 31.48 207 ALA A N 1
ATOM 1606 C CA . ALA A 1 206 ? -24.022 2.226 -24.542 1.00 32.73 207 ALA A CA 1
ATOM 1607 C C . ALA A 1 206 ? -22.989 3.304 -24.870 1.00 33.05 207 ALA A C 1
ATOM 1608 O O . ALA A 1 206 ? -23.082 3.990 -25.890 1.00 33.42 207 ALA A O 1
ATOM 1610 N N . ASP A 1 207 ? -21.991 3.450 -24.002 1.00 33.00 208 ASP A N 1
ATOM 1611 C CA . ASP A 1 207 ? -20.975 4.457 -24.224 1.00 33.14 208 ASP A CA 1
ATOM 1612 C C . ASP A 1 207 ? -20.320 4.260 -25.571 1.00 33.67 208 ASP A C 1
ATOM 1613 O O . ASP A 1 207 ? -19.851 5.219 -26.184 1.00 34.23 208 ASP A O 1
ATOM 1618 N N . MET A 1 208 ? -20.240 3.012 -26.020 1.00 32.56 209 MET A N 1
ATOM 1619 C CA . MET A 1 208 ? -19.525 2.729 -27.257 1.00 31.78 209 MET A CA 1
ATOM 1620 C C . MET A 1 208 ? -20.490 2.570 -28.411 1.00 32.05 209 MET A C 1
ATOM 1621 O O . MET A 1 208 ? -20.096 2.219 -29.518 1.00 31.72 209 MET A O 1
ATOM 1626 N N . GLY A 1 209 ? -21.768 2.793 -28.134 1.00 31.98 210 GLY A N 1
ATOM 1627 C CA . GLY A 1 209 ? -22.772 2.660 -29.163 1.00 31.24 210 GLY A CA 1
ATOM 1628 C C . GLY A 1 209 ? -22.892 1.248 -29.651 1.00 30.48 210 GLY A C 1
ATOM 1629 O O . GLY A 1 209 ? -22.990 1.008 -30.835 1.00 30.36 210 GLY A O 1
ATOM 1630 N N . ILE A 1 210 ? -22.903 0.295 -28.731 1.00 31.01 211 ILE A N 1
ATOM 1631 C CA . ILE A 1 210 ? -23.002 -1.102 -29.132 1.00 30.67 211 ILE A CA 1
ATOM 1632 C C . ILE A 1 210 ? -24.257 -1.755 -28.589 1.00 31.12 211 ILE A C 1
ATOM 1633 O O . ILE A 1 210 ? -24.388 -1.906 -27.390 1.00 31.79 211 ILE A O 1
ATOM 1638 N N . PRO A 1 211 ? -25.178 -2.157 -29.468 1.00 31.49 212 PRO A N 1
ATOM 1639 C CA . PRO A 1 211 ? -26.435 -2.802 -29.024 1.00 31.41 212 PRO A CA 1
ATOM 1640 C C . PRO A 1 211 ? -26.087 -4.097 -28.323 1.00 31.16 212 PRO A C 1
ATOM 1641 O O . PRO A 1 211 ? -25.177 -4.746 -28.835 1.00 31.43 212 PRO A O 1
ATOM 1645 N N . LEU A 1 212 ? -26.783 -4.466 -27.240 1.00 30.79 213 LEU A N 1
ATOM 1646 C CA . LEU A 1 212 ? -26.452 -5.649 -26.445 1.00 31.26 213 LEU A CA 1
ATOM 1647 C C . LEU A 1 212 ? -26.702 -6.942 -27.186 1.00 31.61 213 LEU A C 1
ATOM 1648 O O . LEU A 1 212 ? -26.128 -8.003 -26.856 1.00 31.48 213 LEU A O 1
ATOM 1653 N N . SER A 1 213 ? -27.562 -6.846 -28.188 1.00 31.04 214 SER A N 1
ATOM 1654 C CA . SER A 1 213 ? -27.948 -7.999 -28.980 1.00 31.06 214 SER A CA 1
ATOM 1655 C C . SER A 1 213 ? -26.788 -8.569 -29.779 1.00 30.30 214 SER A C 1
ATOM 1656 O O . SER A 1 213 ? -26.806 -9.747 -30.127 1.00 31.38 214 SER A O 1
ATOM 1659 N N . MET A 1 214 ? -25.774 -7.766 -30.081 1.00 29.97 215 MET A N 1
ATOM 1660 C CA . MET A 1 214 ? -24.634 -8.297 -30.851 1.00 29.56 215 MET A CA 1
ATOM 1661 C C . MET A 1 214 ? -23.708 -9.181 -30.012 1.00 28.97 215 MET A C 1
ATOM 1662 O O . MET A 1 214 ? -22.932 -9.929 -30.548 1.00 29.53 215 MET A O 1
ATOM 1667 N N . LEU A 1 215 ? -23.802 -9.092 -28.698 1.00 29.26 216 LEU A N 1
ATOM 1668 C CA . LEU A 1 215 ? -22.850 -9.761 -27.799 1.00 29.25 216 LEU A CA 1
ATOM 1669 C C . LEU A 1 215 ? -23.161 -11.230 -27.503 1.00 29.44 216 LEU A C 1
ATOM 1670 O O . LEU A 1 215 ? -24.279 -11.579 -27.232 1.00 30.30 216 LEU A O 1
ATOM 1675 N N . PRO A 1 216 ? -22.167 -12.102 -27.572 1.00 30.04 217 PRO A N 1
ATOM 1676 C CA . PRO A 1 216 ? -22.410 -13.534 -27.321 1.00 29.87 217 PRO A CA 1
ATOM 1677 C C . PRO A 1 216 ? -22.569 -13.842 -25.822 1.00 29.64 217 PRO A C 1
ATOM 1678 O O . PRO A 1 216 ? -22.271 -12.985 -24.984 1.00 29.16 217 PRO A O 1
ATOM 1682 N N . ASP A 1 217 ? -23.121 -15.020 -25.513 1.00 30.71 218 ASP A N 1
ATOM 1683 C CA . ASP A 1 217 ? -23.363 -15.464 -24.139 1.00 31.30 218 ASP A CA 1
ATOM 1684 C C . ASP A 1 217 ? -22.001 -15.812 -23.529 1.00 30.50 218 ASP A C 1
ATOM 1685 O O . ASP A 1 217 ? -21.281 -16.676 -24.048 1.00 31.13 218 ASP A O 1
ATOM 1690 N N . ILE A 1 218 ? -21.641 -15.154 -22.436 1.00 29.76 219 ILE A N 1
ATOM 1691 C CA . ILE A 1 218 ? -20.405 -15.466 -21.751 1.00 29.21 219 ILE A CA 1
ATOM 1692 C C . ILE A 1 218 ? -20.539 -16.762 -20.949 1.00 29.57 219 ILE A C 1
ATOM 1693 O O . ILE A 1 218 ? -21.421 -16.892 -20.106 1.00 30.32 219 ILE A O 1
ATOM 1698 N N . ARG A 1 219 ? -19.651 -17.716 -21.187 1.00 29.21 220 ARG A N 1
ATOM 1699 C CA . ARG A 1 219 ? -19.679 -18.955 -20.434 1.00 29.77 220 ARG A CA 1
ATOM 1700 C C . ARG A 1 219 ? -18.294 -19.240 -19.898 1.00 29.27 220 ARG A C 1
ATOM 1701 O O . ARG A 1 219 ? -17.367 -18.443 -20.100 1.00 28.48 220 ARG A O 1
ATOM 1709 N N . SER A 1 220 ? -18.138 -20.361 -19.201 1.00 28.10 221 SER A N 1
ATOM 1710 C CA . SER A 1 220 ? -16.813 -20.694 -18.706 1.00 27.00 221 SER A CA 1
ATOM 1711 C C . SER A 1 220 ? -15.951 -21.151 -19.869 1.00 25.95 221 SER A C 1
ATOM 1712 O O . SER A 1 220 ? -16.435 -21.238 -21.003 1.00 24.83 221 SER A O 1
ATOM 1715 N N . SER A 1 221 ? -14.697 -21.461 -19.545 1.00 24.71 222 SER A N 1
ATOM 1716 C CA . SER A 1 221 ? -13.689 -21.929 -20.471 1.00 24.33 222 SER A CA 1
ATOM 1717 C C . SER A 1 221 ? -13.688 -23.448 -20.666 1.00 24.08 222 SER A C 1
ATOM 1718 O O . SER A 1 221 ? -12.950 -23.952 -21.490 1.00 23.79 222 SER A O 1
ATOM 1721 N N . SER A 1 222 ? -14.549 -24.158 -19.945 1.00 24.36 223 SER A N 1
ATOM 1722 C CA . SER A 1 222 ? -14.596 -25.623 -19.951 1.00 24.08 223 SER A CA 1
ATOM 1723 C C . SER A 1 222 ? -16.002 -26.119 -19.633 1.00 24.19 223 SER A C 1
ATOM 1724 O O . SER A 1 222 ? -16.382 -26.163 -18.476 1.00 22.93 223 SER A O 1
ATOM 1727 N N . GLU A 1 223 ? -16.728 -26.511 -20.668 1.00 25.08 224 GLU A N 1
ATOM 1728 C CA . GLU A 1 223 ? -18.079 -27.034 -20.586 1.00 26.70 224 GLU A CA 1
ATOM 1729 C C . GLU A 1 223 ? -18.504 -27.242 -22.017 1.00 27.16 224 GLU A C 1
ATOM 1730 O O . GLU A 1 223 ? -17.925 -26.646 -22.924 1.00 26.13 224 GLU A O 1
ATOM 1736 N N . VAL A 1 224 ? -19.512 -28.084 -22.233 1.00 28.10 225 VAL A N 1
ATOM 1737 C CA . VAL A 1 224 ? -19.966 -28.356 -23.604 1.00 28.44 225 VAL A CA 1
ATOM 1738 C C . VAL A 1 224 ? -20.788 -27.207 -24.163 1.00 29.08 225 VAL A C 1
ATOM 1739 O O . VAL A 1 224 ? -21.936 -27.038 -23.793 1.00 31.23 225 VAL A O 1
ATOM 1743 N N . TYR A 1 225 ? -20.216 -26.409 -25.054 1.00 29.63 226 TYR A N 1
ATOM 1744 C CA . TYR A 1 225 ? -20.967 -25.307 -25.650 1.00 29.41 226 TYR A CA 1
ATOM 1745 C C . TYR A 1 225 ? -21.914 -25.822 -26.705 1.00 28.85 226 TYR A C 1
ATOM 1746 O O . TYR A 1 225 ? -22.926 -25.211 -26.949 1.00 30.50 226 TYR A O 1
ATOM 1755 N N . GLY A 1 226 ? -21.553 -26.928 -27.350 1.00 28.52 227 GLY A N 1
ATOM 1756 C CA . GLY A 1 226 ? -22.309 -27.496 -28.441 1.00 26.51 227 GLY A CA 1
ATOM 1757 C C . GLY A 1 226 ? -21.616 -28.714 -29.035 1.00 26.48 227 GLY A C 1
ATOM 1758 O O . GLY A 1 226 ? -20.688 -29.273 -28.449 1.00 26.09 227 GLY A O 1
ATOM 1759 N N . HIS A 1 227 ? -22.066 -29.113 -30.219 1.00 25.57 228 HIS A N 1
ATOM 1760 C CA . HIS A 1 227 ? -21.543 -30.265 -30.888 1.00 25.88 228 HIS A CA 1
ATOM 1761 C C . HIS A 1 227 ? -21.242 -29.995 -32.358 1.00 25.93 228 HIS A C 1
ATOM 1762 O O . HIS A 1 227 ? -21.915 -29.200 -33.012 1.00 25.27 228 HIS A O 1
ATOM 1769 N N . GLY A 1 228 ? -20.234 -30.691 -32.878 1.00 26.20 229 GLY A N 1
ATOM 1770 C CA . GLY A 1 228 ? -19.865 -30.549 -34.267 1.00 27.22 229 GLY A CA 1
ATOM 1771 C C . GLY A 1 228 ? -21.054 -30.714 -35.196 1.00 27.33 229 GLY A C 1
ATOM 1772 O O . GLY A 1 228 ? -21.781 -31.693 -35.068 1.00 27.13 229 GLY A O 1
ATOM 1773 N N . ARG A 1 229 ? -21.256 -29.760 -36.104 1.00 27.72 230 ARG A N 1
ATOM 1774 C CA . ARG A 1 229 ? -22.326 -29.827 -37.122 1.00 29.78 230 ARG A CA 1
ATOM 1775 C C . ARG A 1 229 ? -22.364 -31.201 -37.796 1.00 30.49 230 ARG A C 1
ATOM 1776 O O . ARG A 1 229 ? -21.330 -31.858 -38.006 1.00 29.46 230 ARG A O 1
ATOM 1784 N N . PRO A 1 230 ? -23.572 -31.624 -38.117 1.00 32.00 231 PRO A N 1
ATOM 1785 C CA . PRO A 1 230 ? -23.826 -32.994 -38.615 1.00 33.38 231 PRO A CA 1
ATOM 1786 C C . PRO A 1 230 ? -23.093 -33.311 -39.899 1.00 34.80 231 PRO A C 1
ATOM 1787 O O . PRO A 1 230 ? -22.550 -34.408 -40.040 1.00 35.85 231 PRO A O 1
ATOM 1791 N N . ARG A 1 231 ? -22.997 -32.362 -40.809 1.00 35.66 232 ARG A N 1
ATOM 1792 C CA . ARG A 1 231 ? -22.292 -32.658 -42.049 1.00 37.13 232 ARG A CA 1
ATOM 1793 C C . ARG A 1 231 ? -20.860 -32.181 -42.116 1.00 36.16 232 ARG A C 1
ATOM 1794 O O . ARG A 1 231 ? -20.386 -31.905 -43.213 1.00 36.11 232 ARG A O 1
ATOM 1802 N N . GLY A 1 232 ? -20.179 -32.059 -40.972 1.00 34.98 233 GLY A N 1
ATOM 1803 C CA . GLY A 1 232 ? -18.808 -31.564 -40.942 1.00 32.93 233 GLY A CA 1
ATOM 1804 C C . GLY A 1 232 ? -17.871 -32.732 -40.712 1.00 32.29 233 GLY A C 1
ATOM 1805 O O . GLY A 1 232 ? -18.310 -33.868 -40.766 1.00 31.98 233 GLY A O 1
ATOM 1806 N N . LEU A 1 233 ? -16.608 -32.462 -40.384 1.00 31.95 234 LEU A N 1
ATOM 1807 C CA . LEU A 1 233 ? -15.610 -33.507 -40.127 1.00 31.21 234 LEU A CA 1
ATOM 1808 C C . LEU A 1 233 ? -15.686 -34.081 -38.704 1.00 30.74 234 LEU A C 1
ATOM 1809 O O . LEU A 1 233 ? -15.146 -35.162 -38.428 1.00 30.29 234 LEU A O 1
ATOM 1814 N N . VAL A 1 234 ? -16.324 -33.346 -37.793 1.00 28.89 235 VAL A N 1
ATOM 1815 C CA . VAL A 1 234 ? -16.421 -33.778 -36.408 1.00 28.47 235 VAL A CA 1
ATOM 1816 C C . VAL A 1 234 ? -17.914 -33.840 -35.976 1.00 28.88 235 VAL A C 1
ATOM 1817 O O . VAL A 1 234 ? -18.337 -33.275 -34.971 1.00 27.73 235 VAL A O 1
ATOM 1821 N N . PRO A 1 235 ? -18.693 -34.587 -36.740 1.00 29.51 236 PRO A N 1
ATOM 1822 C CA . PRO A 1 235 ? -20.143 -34.724 -36.507 1.00 29.20 236 PRO A CA 1
ATOM 1823 C C . PRO A 1 235 ? -20.487 -35.240 -35.088 1.00 28.80 236 PRO A C 1
ATOM 1824 O O . PRO A 1 235 ? -20.012 -36.277 -34.682 1.00 29.36 236 PRO A O 1
ATOM 1828 N N . GLY A 1 236 ? -21.293 -34.519 -34.338 1.00 27.93 237 GLY A N 1
ATOM 1829 C CA . GLY A 1 236 ? -21.659 -34.937 -32.994 1.00 27.21 237 GLY A CA 1
ATOM 1830 C C . GLY A 1 236 ? -20.666 -34.661 -31.858 1.00 27.28 237 GLY A C 1
ATOM 1831 O O . GLY A 1 236 ? -21.043 -34.676 -30.657 1.00 26.84 237 GLY A O 1
ATOM 1832 N N . VAL A 1 237 ? -19.409 -34.398 -32.222 1.00 26.43 238 VAL A N 1
ATOM 1833 C CA . VAL A 1 237 ? -18.321 -34.270 -31.262 1.00 25.26 238 VAL A CA 1
ATOM 1834 C C . VAL A 1 237 ? -18.523 -33.035 -30.407 1.00 25.62 238 VAL A C 1
ATOM 1835 O O . VAL A 1 237 ? -18.849 -31.960 -30.916 1.00 25.02 238 VAL A O 1
ATOM 1839 N N . PRO A 1 238 ? -18.422 -33.203 -29.095 1.00 25.23 239 PRO A N 1
ATOM 1840 C CA . PRO A 1 238 ? -18.555 -32.074 -28.175 1.00 25.40 239 PRO A CA 1
ATOM 1841 C C . PRO A 1 238 ? -17.467 -31.008 -28.380 1.00 25.93 239 PRO A C 1
ATOM 1842 O O . PRO A 1 238 ? -16.285 -31.309 -28.474 1.00 25.37 239 PRO A O 1
ATOM 1846 N N . ILE A 1 239 ? -17.873 -29.752 -28.423 1.00 26.05 240 ILE A N 1
ATOM 1847 C CA . ILE A 1 239 ? -16.909 -28.671 -28.499 1.00 26.11 240 ILE A CA 1
ATOM 1848 C C . ILE A 1 239 ? -17.006 -28.070 -27.121 1.00 25.96 240 ILE A C 1
ATOM 1849 O O . ILE A 1 239 ? -17.997 -27.422 -26.807 1.00 26.08 240 ILE A O 1
ATOM 1854 N N . ALA A 1 240 ? -16.019 -28.352 -26.277 1.00 26.26 241 ALA A N 1
ATOM 1855 C CA . ALA A 1 240 ? -16.181 -28.062 -24.862 1.00 26.64 241 ALA A CA 1
ATOM 1856 C C . ALA A 1 240 ? -15.056 -27.279 -24.173 1.00 26.11 241 ALA A C 1
ATOM 1857 O O . ALA A 1 240 ? -14.889 -27.401 -22.966 1.00 25.79 241 ALA A O 1
ATOM 1859 N N . GLY A 1 241 ? -14.365 -26.427 -24.907 1.00 25.65 242 GLY A N 1
ATOM 1860 C CA . GLY A 1 241 ? -13.292 -25.656 -24.308 1.00 25.51 242 GLY A CA 1
ATOM 1861 C C . GLY A 1 241 ? -12.916 -24.473 -25.161 1.00 24.68 242 GLY A C 1
ATOM 1862 O O . GLY A 1 241 ? -12.819 -24.584 -26.383 1.00 25.78 242 GLY A O 1
ATOM 1863 N N . ILE A 1 242 ? -12.752 -23.327 -24.512 1.00 24.44 243 ILE A N 1
ATOM 1864 C CA . ILE A 1 242 ? -12.309 -22.109 -25.173 1.00 23.90 243 ILE A CA 1
ATOM 1865 C C . ILE A 1 242 ? -11.475 -21.272 -24.222 1.00 24.36 243 ILE A C 1
ATOM 1866 O O . ILE A 1 242 ? -11.891 -21.054 -23.091 1.00 24.47 243 ILE A O 1
ATOM 1871 N N . LEU A 1 243 ? -10.272 -20.843 -24.649 1.00 23.40 244 LEU A N 1
ATOM 1872 C CA . LEU A 1 243 ? -9.474 -19.950 -23.838 1.00 22.64 244 LEU A CA 1
ATOM 1873 C C . LEU A 1 243 ? -8.739 -18.980 -24.754 1.00 22.68 244 LEU A C 1
ATOM 1874 O O . LEU A 1 243 ? -8.167 -19.386 -25.776 1.00 22.10 244 LEU A O 1
ATOM 1879 N N . GLY A 1 244 ? -8.715 -17.705 -24.390 1.00 21.57 245 GLY A N 1
ATOM 1880 C CA . GLY A 1 244 ? -7.894 -16.767 -25.148 1.00 20.33 245 GLY A CA 1
ATOM 1881 C C . GLY A 1 244 ? -6.477 -17.339 -25.261 1.00 20.67 245 GLY A C 1
ATOM 1882 O O . GLY A 1 244 ? -5.993 -17.975 -24.300 1.00 20.80 245 GLY A O 1
ATOM 1883 N N . ASP A 1 245 ? -5.796 -17.128 -26.402 1.00 19.16 246 ASP A N 1
ATOM 1884 C CA . ASP A 1 245 ? -4.441 -17.710 -26.605 1.00 19.91 246 ASP A CA 1
ATOM 1885 C C . ASP A 1 245 ? -3.439 -17.659 -25.437 1.00 19.25 246 ASP A C 1
ATOM 1886 O O . ASP A 1 245 ? -2.895 -18.698 -25.077 1.00 19.06 246 ASP A O 1
ATOM 1891 N N . GLN A 1 246 ? -3.220 -16.486 -24.838 1.00 18.08 247 GLN A N 1
ATOM 1892 C CA . GLN A 1 246 ? -2.249 -16.397 -23.749 1.00 19.98 247 GLN A CA 1
ATOM 1893 C C . GLN A 1 246 ? -2.727 -17.135 -22.513 1.00 20.53 247 GLN A C 1
ATOM 1894 O O . GLN A 1 246 ? -1.924 -17.794 -21.866 1.00 21.31 247 GLN A O 1
ATOM 1900 N N . GLN A 1 247 ? -4.008 -17.010 -22.180 1.00 20.56 248 GLN A N 1
ATOM 1901 C CA . GLN A 1 247 ? -4.569 -17.813 -21.088 1.00 20.97 248 GLN A CA 1
ATOM 1902 C C . GLN A 1 247 ? -4.454 -19.342 -21.373 1.00 21.23 248 GLN A C 1
ATOM 1903 O O . GLN A 1 247 ? -4.235 -20.148 -20.467 1.00 22.38 248 GLN A O 1
ATOM 1909 N N . ALA A 1 248 ? -4.617 -19.749 -22.627 1.00 21.04 249 ALA A N 1
ATOM 1910 C CA . ALA A 1 248 ? -4.488 -21.170 -22.959 1.00 20.76 249 ALA A CA 1
ATOM 1911 C C . ALA A 1 248 ? -3.037 -21.658 -22.763 1.00 20.91 249 ALA A C 1
ATOM 1912 O O . ALA A 1 248 ? -2.796 -22.749 -22.230 1.00 21.60 249 ALA A O 1
ATOM 1914 N N . ALA A 1 249 ? -2.073 -20.872 -23.207 1.00 19.79 250 ALA A N 1
ATOM 1915 C CA . ALA A 1 249 ? -0.691 -21.297 -23.032 1.00 20.65 250 ALA A CA 1
ATOM 1916 C C . ALA A 1 249 ? -0.443 -21.371 -21.523 1.00 20.83 250 ALA A C 1
ATOM 1917 O O . ALA A 1 249 ? 0.200 -22.268 -21.039 1.00 20.50 250 ALA A O 1
ATOM 1919 N N . THR A 1 250 ? -1.019 -20.454 -20.768 1.00 21.74 251 THR A N 1
ATOM 1920 C CA . THR A 1 250 ? -0.836 -20.495 -19.349 1.00 22.62 251 THR A CA 1
ATOM 1921 C C . THR A 1 250 ? -1.440 -21.766 -18.792 1.00 24.17 251 THR A C 1
ATOM 1922 O O . THR A 1 250 ? -0.859 -22.403 -17.874 1.00 23.83 251 THR A O 1
ATOM 1926 N N . PHE A 1 251 ? -2.608 -22.120 -19.346 1.00 24.28 252 PHE A N 1
ATOM 1927 C CA . PHE A 1 251 ? -3.322 -23.307 -18.893 1.00 24.88 252 PHE A CA 1
ATOM 1928 C C . PHE A 1 251 ? -2.584 -24.586 -19.324 1.00 25.06 252 PHE A C 1
ATOM 1929 O O . PHE A 1 251 ? -2.498 -25.555 -18.577 1.00 25.43 252 PHE A O 1
ATOM 1937 N N . GLY A 1 252 ? -1.992 -24.561 -20.506 1.00 26.00 253 GLY A N 1
ATOM 1938 C CA . GLY A 1 252 ? -1.225 -25.700 -20.978 1.00 26.02 253 GLY A CA 1
ATOM 1939 C C . GLY A 1 252 ? 0.102 -25.856 -20.237 1.00 26.63 253 GLY A C 1
ATOM 1940 O O . GLY A 1 252 ? 0.735 -26.905 -20.307 1.00 26.65 253 GLY A O 1
ATOM 1941 N N . GLN A 1 253 ? 0.540 -24.816 -19.533 1.00 26.30 254 GLN A N 1
ATOM 1942 C CA . GLN A 1 253 ? 1.739 -24.952 -18.720 1.00 25.98 254 GLN A CA 1
ATOM 1943 C C . GLN A 1 253 ? 1.395 -25.462 -17.324 1.00 25.98 254 GLN A C 1
ATOM 1944 O O . GLN A 1 253 ? 2.289 -25.663 -16.515 1.00 25.79 254 GLN A O 1
ATOM 1950 N N . ALA A 1 254 ? 0.100 -25.612 -17.036 1.00 25.96 255 ALA A N 1
ATOM 1951 C CA . ALA A 1 254 ? -0.400 -26.043 -15.727 1.00 26.48 255 ALA A CA 1
ATOM 1952 C C . ALA A 1 254 ? -0.112 -25.036 -14.660 1.00 27.12 255 ALA A C 1
ATOM 1953 O O . ALA A 1 254 ? 0.245 -25.404 -13.556 1.00 26.59 255 ALA A O 1
ATOM 1955 N N . CYS A 1 255 ? -0.274 -23.751 -14.985 1.00 27.55 256 CYS A N 1
ATOM 1956 C CA . CYS A 1 255 ? -0.092 -22.731 -13.986 1.00 27.26 256 CYS A CA 1
ATOM 1957 C C . CYS A 1 255 ? -1.429 -22.601 -13.297 1.00 27.37 256 CYS A C 1
ATOM 1958 O O . CYS A 1 255 ? -2.141 -21.613 -13.462 1.00 27.48 256 CYS A O 1
ATOM 1961 N N . PHE A 1 256 ? -1.748 -23.614 -12.497 1.00 28.01 257 PHE A N 1
ATOM 1962 C CA . PHE A 1 256 ? -2.988 -23.644 -11.726 1.00 28.00 257 PHE A CA 1
ATOM 1963 C C . PHE A 1 256 ? -2.899 -23.031 -10.324 1.00 28.81 257 PHE A C 1
ATOM 1964 O O . PHE A 1 256 ? -3.937 -22.720 -9.683 1.00 29.35 257 PHE A O 1
ATOM 1972 N N . GLU A 1 257 ? -1.691 -22.817 -9.819 1.00 28.90 258 GLU A N 1
ATOM 1973 C CA . GLU A 1 257 ? -1.622 -22.294 -8.459 1.00 30.09 258 GLU A CA 1
ATOM 1974 C C . GLU A 1 257 ? -1.230 -20.841 -8.315 1.00 28.78 258 GLU A C 1
ATOM 1975 O O . GLU A 1 257 ? -0.545 -20.277 -9.160 1.00 28.17 258 GLU A O 1
ATOM 1981 N N . VAL A 1 258 ? -1.665 -20.223 -7.228 1.00 28.52 259 VAL A N 1
ATOM 1982 C CA . VAL A 1 258 ? -1.340 -18.826 -6.999 1.00 28.57 259 VAL A CA 1
ATOM 1983 C C . VAL A 1 258 ? 0.186 -18.671 -6.953 1.00 28.12 259 VAL A C 1
ATOM 1984 O O . VAL A 1 258 ? 0.857 -19.460 -6.299 1.00 26.47 259 VAL A O 1
ATOM 1988 N N . GLY A 1 259 ? 0.719 -17.682 -7.688 1.00 28.11 260 GLY A N 1
ATOM 1989 C CA . GLY A 1 259 ? 2.159 -17.461 -7.760 1.00 28.13 260 GLY A CA 1
ATOM 1990 C C . GLY A 1 259 ? 2.812 -18.071 -8.999 1.00 28.32 260 GLY A C 1
ATOM 1991 O O . GLY A 1 259 ? 3.908 -17.632 -9.421 1.00 29.38 260 GLY A O 1
ATOM 1992 N N . GLN A 1 260 ? 2.176 -19.076 -9.600 1.00 26.75 261 GLN A N 1
ATOM 1993 C CA . GLN A 1 260 ? 2.731 -19.598 -10.851 1.00 26.41 261 GLN A CA 1
ATOM 1994 C C . GLN A 1 260 ? 2.461 -18.637 -12.021 1.00 26.02 261 GLN A C 1
ATOM 1995 O O . GLN A 1 260 ? 1.369 -18.064 -12.151 1.00 25.05 261 GLN A O 1
ATOM 2001 N N . ALA A 1 261 ? 3.469 -18.448 -12.869 1.00 25.25 262 ALA A N 1
ATOM 2002 C CA . ALA A 1 261 ? 3.295 -17.572 -14.023 1.00 23.21 262 ALA A CA 1
ATOM 2003 C C . ALA A 1 261 ? 3.915 -18.195 -15.267 1.00 22.71 262 ALA A C 1
ATOM 2004 O O . ALA A 1 261 ? 4.810 -19.059 -15.186 1.00 21.56 262 ALA A O 1
ATOM 2006 N N . LYS A 1 262 ? 3.452 -17.720 -16.413 1.00 21.91 263 LYS A N 1
ATOM 2007 C CA . LYS A 1 262 ? 3.969 -18.171 -17.686 1.00 21.89 263 LYS A CA 1
ATOM 2008 C C . LYS A 1 262 ? 4.513 -16.973 -18.466 1.00 22.73 263 LYS A C 1
ATOM 2009 O O . LYS A 1 262 ? 3.838 -15.928 -18.608 1.00 23.16 263 LYS A O 1
ATOM 2015 N N . ASN A 1 263 ? 5.718 -17.141 -18.980 1.00 21.62 264 ASN A N 1
ATOM 2016 C CA . ASN A 1 263 ? 6.373 -16.127 -19.753 1.00 22.26 264 ASN A CA 1
ATOM 2017 C C . ASN A 1 263 ? 6.615 -16.703 -21.152 1.00 22.04 264 ASN A C 1
ATOM 2018 O O . ASN A 1 263 ? 7.253 -17.727 -21.288 1.00 22.89 264 ASN A O 1
ATOM 2023 N N . THR A 1 264 ? 6.048 -16.078 -22.179 1.00 22.37 265 THR A N 1
ATOM 2024 C CA . THR A 1 264 ? 6.203 -16.540 -23.547 1.00 22.39 265 THR A CA 1
ATOM 2025 C C . THR A 1 264 ? 7.213 -15.655 -24.259 1.00 23.17 265 THR A C 1
ATOM 2026 O O . THR A 1 264 ? 7.014 -14.433 -24.293 1.00 22.70 265 THR A O 1
ATOM 2030 N N . TYR A 1 265 ? 8.250 -16.285 -24.841 1.00 23.59 266 TYR A N 1
ATOM 2031 C CA . TYR A 1 265 ? 9.359 -15.631 -25.562 1.00 22.78 266 TYR A CA 1
ATOM 2032 C C . TYR A 1 265 ? 9.227 -15.585 -27.105 1.00 23.75 266 TYR A C 1
ATOM 2033 O O . TYR A 1 265 ? 9.444 -16.593 -27.788 1.00 23.88 266 TYR A O 1
ATOM 2042 N N . GLY A 1 266 ? 8.983 -14.392 -27.660 1.00 23.25 267 GLY A N 1
ATOM 2043 C CA . GLY A 1 266 ? 8.942 -14.241 -29.097 1.00 22.80 267 GLY A CA 1
ATOM 2044 C C . GLY A 1 266 ? 9.582 -12.922 -29.540 1.00 23.78 267 GLY A C 1
ATOM 2045 O O . GLY A 1 266 ? 10.594 -12.475 -28.989 1.00 24.68 267 GLY A O 1
ATOM 2046 N N . THR A 1 267 ? 9.023 -12.269 -30.540 1.00 22.53 268 THR A N 1
ATOM 2047 C CA . THR A 1 267 ? 9.637 -11.034 -30.939 1.00 22.44 268 THR A CA 1
ATOM 2048 C C . THR A 1 267 ? 9.480 -10.098 -29.760 1.00 23.17 268 THR A C 1
ATOM 2049 O O . THR A 1 267 ? 10.339 -9.238 -29.524 1.00 22.28 268 THR A O 1
ATOM 2053 N N . GLY A 1 268 ? 8.353 -10.284 -29.046 1.00 22.23 269 GLY A N 1
ATOM 2054 C CA . GLY A 1 268 ? 8.051 -9.588 -27.818 1.00 22.01 269 GLY A CA 1
ATOM 2055 C C . GLY A 1 268 ? 7.721 -10.677 -26.802 1.00 21.65 269 GLY A C 1
ATOM 2056 O O . GLY A 1 268 ? 7.765 -11.855 -27.150 1.00 21.18 269 GLY A O 1
ATOM 2057 N N . ASN A 1 269 ? 7.338 -10.314 -25.579 1.00 21.74 270 ASN A N 1
ATOM 2058 C CA . ASN A 1 269 ? 7.051 -11.318 -24.556 1.00 22.03 270 ASN A CA 1
ATOM 2059 C C . ASN A 1 269 ? 5.731 -10.982 -23.928 1.00 22.86 270 ASN A C 1
ATOM 2060 O O . ASN A 1 269 ? 5.377 -9.799 -23.826 1.00 22.29 270 ASN A O 1
ATOM 2065 N N . PHE A 1 270 ? 5.024 -12.035 -23.492 1.00 23.76 271 PHE A N 1
ATOM 2066 C CA . PHE A 1 270 ? 3.799 -11.905 -22.737 1.00 24.27 271 PHE A CA 1
ATOM 2067 C C . PHE A 1 270 ? 3.973 -12.729 -21.473 1.00 24.86 271 PHE A C 1
ATOM 2068 O O . PHE A 1 270 ? 4.465 -13.867 -21.522 1.00 24.44 271 PHE A O 1
ATOM 2076 N N . LEU A 1 271 ? 3.561 -12.150 -20.340 1.00 24.76 272 LEU A N 1
ATOM 2077 C CA . LEU A 1 271 ? 3.711 -12.776 -19.038 1.00 24.86 272 LEU A CA 1
ATOM 2078 C C . LEU A 1 271 ? 2.380 -12.695 -18.275 1.00 24.79 272 LEU A C 1
ATOM 2079 O O . LEU A 1 271 ? 1.830 -11.608 -18.125 1.00 24.73 272 LEU A O 1
ATOM 2084 N N . LEU A 1 272 ? 1.850 -13.834 -17.832 1.00 23.82 273 LEU A N 1
ATOM 2085 C CA . LEU A 1 272 ? 0.630 -13.853 -17.028 1.00 24.29 273 LEU A CA 1
ATOM 2086 C C . LEU A 1 272 ? 0.897 -14.561 -15.713 1.00 24.09 273 LEU A C 1
ATOM 2087 O O . LEU A 1 272 ? 1.509 -15.614 -15.693 1.00 24.27 273 LEU A O 1
ATOM 2092 N N . LEU A 1 273 ? 0.425 -13.972 -14.623 1.00 24.52 274 LEU A N 1
ATOM 2093 C CA . LEU A 1 273 ? 0.590 -14.519 -13.289 1.00 24.72 274 LEU A CA 1
ATOM 2094 C C . LEU A 1 273 ? -0.760 -14.898 -12.691 1.00 24.98 274 LEU A C 1
ATOM 2095 O O . LEU A 1 273 ? -1.688 -14.095 -12.676 1.00 24.27 274 LEU A O 1
ATOM 2100 N N . ASN A 1 274 ? -0.846 -16.129 -12.199 1.00 25.74 275 ASN A N 1
ATOM 2101 C CA . ASN A 1 274 ? -2.052 -16.668 -11.603 1.00 26.35 275 ASN A CA 1
ATOM 2102 C C . ASN A 1 274 ? -2.170 -16.000 -10.236 1.00 27.34 275 ASN A C 1
ATOM 2103 O O . ASN A 1 274 ? -1.281 -16.131 -9.392 1.00 28.38 275 ASN A O 1
ATOM 2108 N N . THR A 1 275 ? -3.228 -15.242 -10.023 1.00 27.17 276 THR A N 1
ATOM 2109 C CA . THR A 1 275 ? -3.433 -14.626 -8.717 1.00 27.95 276 THR A CA 1
ATOM 2110 C C . THR A 1 275 ? -4.618 -15.288 -8.002 1.00 28.72 276 THR A C 1
ATOM 2111 O O . THR A 1 275 ? -5.211 -14.690 -7.113 1.00 27.53 276 THR A O 1
ATOM 2115 N N . GLY A 1 276 ? -4.972 -16.506 -8.421 1.00 29.73 277 GLY A N 1
ATOM 2116 C CA . GLY A 1 276 ? -6.094 -17.209 -7.808 1.00 31.32 277 GLY A CA 1
ATOM 2117 C C . GLY A 1 276 ? -7.476 -16.588 -8.023 1.00 33.32 277 GLY A C 1
ATOM 2118 O O . GLY A 1 276 ? -7.746 -15.917 -9.039 1.00 32.92 277 GLY A O 1
ATOM 2119 N N . THR A 1 277 ? -8.361 -16.792 -7.049 1.00 34.39 278 THR A N 1
ATOM 2120 C CA . THR A 1 277 ? -9.715 -16.262 -7.134 1.00 35.46 278 THR A CA 1
ATOM 2121 C C . THR A 1 277 ? -9.751 -14.798 -6.764 1.00 36.25 278 THR A C 1
ATOM 2122 O O . THR A 1 277 ? -10.787 -14.157 -6.876 1.00 35.97 278 THR A O 1
ATOM 2126 N N . GLU A 1 278 ? -8.630 -14.282 -6.279 1.00 37.62 279 GLU A N 1
ATOM 2127 C CA . GLU A 1 278 ? -8.547 -12.873 -5.932 1.00 39.15 279 GLU A CA 1
ATOM 2128 C C . GLU A 1 278 ? -8.190 -12.061 -7.167 1.00 38.21 279 GLU A C 1
ATOM 2129 O O . GLU A 1 278 ? -7.197 -12.338 -7.855 1.00 38.74 279 GLU A O 1
ATOM 2135 N N . LYS A 1 279 ? -8.988 -11.045 -7.438 1.00 36.90 280 LYS A N 1
ATOM 2136 C CA . LYS A 1 279 ? -8.753 -10.156 -8.559 1.00 36.00 280 LYS A CA 1
ATOM 2137 C C . LYS A 1 279 ? -7.812 -9.035 -8.150 1.00 35.25 280 LYS A C 1
ATOM 2138 O O . LYS A 1 279 ? -8.148 -8.276 -7.251 1.00 36.31 280 LYS A O 1
ATOM 2144 N N . VAL A 1 280 ? -6.662 -8.898 -8.809 1.00 33.72 281 VAL A N 1
ATOM 2145 C CA . VAL A 1 280 ? -5.721 -7.824 -8.464 1.00 31.42 281 VAL A CA 1
ATOM 2146 C C . VAL A 1 280 ? -5.697 -6.677 -9.467 1.00 31.23 281 VAL A C 1
ATOM 2147 O O . VAL A 1 280 ? -5.440 -6.895 -10.654 1.00 31.29 281 VAL A O 1
ATOM 2151 N N . MET A 1 281 ? -5.956 -5.459 -8.993 1.00 29.78 282 MET A N 1
ATOM 2152 C CA . MET A 1 281 ? -5.884 -4.278 -9.840 1.00 29.45 282 MET A CA 1
ATOM 2153 C C . MET A 1 281 ? -4.472 -3.717 -9.748 1.00 29.03 282 MET A C 1
ATOM 2154 O O . MET A 1 281 ? -3.973 -3.508 -8.647 1.00 28.53 282 MET A O 1
ATOM 2159 N N . SER A 1 282 ? -3.827 -3.500 -10.897 1.00 28.87 283 SER A N 1
ATOM 2160 C CA . SER A 1 282 ? -2.422 -3.025 -10.956 1.00 28.89 283 SER A CA 1
ATOM 2161 C C . SER A 1 282 ? -2.223 -1.562 -10.598 1.00 29.94 283 SER A C 1
ATOM 2162 O O . SER A 1 282 ? -3.059 -0.738 -10.888 1.00 29.43 283 SER A O 1
ATOM 2165 N N . LYS A 1 283 ? -1.084 -1.229 -10.000 1.00 31.09 284 LYS A N 1
ATOM 2166 C CA . LYS A 1 283 ? -0.784 0.187 -9.802 1.00 33.09 284 LYS A CA 1
ATOM 2167 C C . LYS A 1 283 ? 0.385 0.574 -10.713 1.00 33.06 284 LYS A C 1
ATOM 2168 O O . LYS A 1 283 ? 0.862 1.727 -10.704 1.00 32.75 284 LYS A O 1
ATOM 2174 N N . ASN A 1 284 ? 0.823 -0.401 -11.514 1.00 32.38 285 ASN A N 1
ATOM 2175 C CA . ASN A 1 284 ? 1.971 -0.218 -12.372 1.00 31.91 285 ASN A CA 1
ATOM 2176 C C . ASN A 1 284 ? 1.580 -0.186 -13.831 1.00 30.79 285 ASN A C 1
ATOM 2177 O O . ASN A 1 284 ? 2.406 -0.261 -14.712 1.00 30.20 285 ASN A O 1
ATOM 2182 N N . GLY A 1 285 ? 0.293 -0.093 -14.093 1.00 30.46 286 GLY A N 1
ATOM 2183 C CA . GLY A 1 285 ? -0.140 -0.065 -15.472 1.00 28.85 286 GLY A CA 1
ATOM 2184 C C . GLY A 1 285 ? -0.293 -1.434 -16.100 1.00 28.19 286 GLY A C 1
ATOM 2185 O O . GLY A 1 285 ? -0.468 -1.525 -17.322 1.00 28.48 286 GLY A O 1
ATOM 2186 N N . LEU A 1 286 ? -0.225 -2.503 -15.309 1.00 25.94 287 LEU A N 1
ATOM 2187 C CA . LEU A 1 286 ? -0.390 -3.853 -15.866 1.00 24.49 287 LEU A CA 1
ATOM 2188 C C . LEU A 1 286 ? -1.853 -4.192 -16.160 1.00 24.02 287 LEU A C 1
ATOM 2189 O O . LEU A 1 286 ? -2.730 -3.522 -15.660 1.00 22.98 287 LEU A O 1
ATOM 2194 N N . LEU A 1 287 ? -2.128 -5.241 -16.946 1.00 23.52 288 LEU A N 1
ATOM 2195 C CA . LEU A 1 287 ? -3.529 -5.627 -17.164 1.00 22.85 288 LEU A CA 1
ATOM 2196 C C . LEU A 1 287 ? -4.051 -6.570 -16.085 1.00 22.71 288 LEU A C 1
ATOM 2197 O O . LEU A 1 287 ? -3.295 -7.425 -15.596 1.00 22.96 288 LEU A O 1
ATOM 2202 N N . THR A 1 288 ? -5.339 -6.428 -15.743 1.00 22.29 289 THR A N 1
ATOM 2203 C CA . THR A 1 288 ? -6.037 -7.424 -14.927 1.00 22.62 289 THR A CA 1
ATOM 2204 C C . THR A 1 288 ? -6.935 -8.202 -15.872 1.00 23.02 289 THR A C 1
ATOM 2205 O O . THR A 1 288 ? -7.637 -7.604 -16.703 1.00 23.78 289 THR A O 1
ATOM 2209 N N . THR A 1 289 ? -6.963 -9.516 -15.745 1.00 22.48 290 THR A N 1
ATOM 2210 C CA . THR A 1 289 ? -7.748 -10.277 -16.687 1.00 22.91 290 THR A CA 1
ATOM 2211 C C . THR A 1 289 ? -8.143 -11.612 -16.078 1.00 23.33 290 THR A C 1
ATOM 2212 O O . THR A 1 289 ? -7.685 -11.974 -14.990 1.00 22.69 290 THR A O 1
ATOM 2216 N N . VAL A 1 290 ? -8.990 -12.348 -16.781 1.00 23.41 291 VAL A N 1
ATOM 2217 C CA . VAL A 1 290 ? -9.361 -13.672 -16.279 1.00 24.18 291 VAL A CA 1
ATOM 2218 C C . VAL A 1 290 ? -8.388 -14.748 -16.790 1.00 24.48 291 VAL A C 1
ATOM 2219 O O . VAL A 1 290 ? -8.116 -14.792 -17.986 1.00 25.04 291 VAL A O 1
ATOM 2223 N N . CYS A 1 291 ? -7.859 -15.610 -15.916 1.00 23.97 292 CYS A N 1
ATOM 2224 C CA . CYS A 1 291 ? -6.931 -16.645 -16.399 1.00 23.79 292 CYS A CA 1
ATOM 2225 C C . CYS A 1 291 ? -7.678 -17.781 -17.038 1.00 23.03 292 CYS A C 1
ATOM 2226 O O . CYS A 1 291 ? -7.268 -18.310 -18.051 1.00 21.80 292 CYS A O 1
ATOM 2229 N N . TYR A 1 292 ? -8.775 -18.161 -16.400 1.00 23.34 293 TYR A N 1
ATOM 2230 C CA . TYR A 1 292 ? -9.624 -19.251 -16.858 1.00 23.91 293 TYR A CA 1
ATOM 2231 C C . TYR A 1 292 ? -10.766 -19.422 -15.882 1.00 25.17 293 TYR A C 1
ATOM 2232 O O . TYR A 1 292 ? -10.762 -18.894 -14.759 1.00 25.45 293 TYR A O 1
ATOM 2241 N N . LYS A 1 293 ? -11.746 -20.183 -16.324 1.00 26.41 294 LYS A N 1
ATOM 2242 C CA . LYS A 1 293 ? -12.837 -20.557 -15.489 1.00 27.11 294 LYS A CA 1
ATOM 2243 C C . LYS A 1 293 ? -13.308 -21.921 -15.927 1.00 27.52 294 LYS A C 1
ATOM 2244 O O . LYS A 1 293 ? -13.795 -22.077 -17.042 1.00 27.53 294 LYS A O 1
ATOM 2250 N N . ILE A 1 294 ? -13.184 -22.895 -15.038 1.00 27.70 295 ILE A N 1
ATOM 2251 C CA . ILE A 1 294 ? -13.560 -24.264 -15.351 1.00 29.29 295 ILE A CA 1
ATOM 2252 C C . ILE A 1 294 ? -14.957 -24.599 -14.862 1.00 30.23 295 ILE A C 1
ATOM 2253 O O . ILE A 1 294 ? -15.140 -24.906 -13.679 1.00 31.44 295 ILE A O 1
ATOM 2258 N N . GLY A 1 295 ? -15.932 -24.530 -15.759 1.00 30.99 296 GLY A N 1
ATOM 2259 C CA . GLY A 1 295 ? 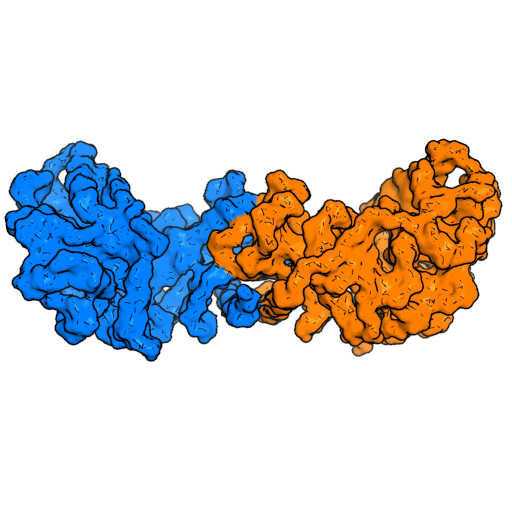-17.320 -24.827 -15.424 1.00 31.81 296 GLY A CA 1
ATOM 2260 C C . GLY A 1 295 ? -17.837 -23.964 -14.279 1.00 32.88 296 GLY A C 1
ATOM 2261 O O . GLY A 1 295 ? -17.684 -22.741 -14.265 1.00 32.65 296 GLY A O 1
ATOM 2262 N N . ASP A 1 296 ? -18.401 -24.633 -13.282 1.00 33.45 297 ASP A N 1
ATOM 2263 C CA . ASP A 1 296 ? -19.012 -23.977 -12.142 1.00 34.65 297 ASP A CA 1
ATOM 2264 C C . ASP A 1 296 ? -18.009 -23.515 -11.086 1.00 33.59 297 ASP A C 1
ATOM 2265 O O . ASP A 1 296 ? -18.356 -22.765 -10.188 1.00 33.48 297 ASP A O 1
ATOM 2270 N N . ALA A 1 297 ? -16.768 -23.955 -11.195 1.00 32.20 298 ALA A N 1
ATOM 2271 C CA . ALA A 1 297 ? -15.786 -23.493 -10.239 1.00 32.08 298 ALA A CA 1
ATOM 2272 C C . ALA A 1 297 ? -15.537 -21.995 -10.405 1.00 32.04 298 ALA A C 1
ATOM 2273 O O . ALA A 1 297 ? -15.757 -21.387 -11.456 1.00 31.57 298 ALA A O 1
ATOM 2275 N N . PRO A 1 298 ? -15.103 -21.388 -9.327 1.00 31.79 299 PRO A N 1
ATOM 2276 C CA . PRO A 1 298 ? -14.819 -19.950 -9.344 1.00 30.97 299 PRO A CA 1
ATOM 2277 C C . PRO A 1 298 ? -13.745 -19.606 -10.391 1.00 30.07 299 PRO A C 1
ATOM 2278 O O . PRO A 1 298 ? -12.820 -20.409 -10.636 1.00 29.06 299 PRO A O 1
ATOM 2282 N N . ALA A 1 299 ? -13.900 -18.435 -11.009 1.00 27.89 300 ALA A N 1
ATOM 2283 C CA . ALA A 1 299 ? -12.936 -17.907 -11.955 1.00 26.81 300 ALA A CA 1
ATOM 2284 C C . ALA A 1 299 ? -11.581 -17.750 -11.312 1.00 26.35 300 ALA A C 1
ATOM 2285 O O . ALA A 1 299 ? -11.486 -17.408 -10.135 1.00 26.91 300 ALA A O 1
ATOM 2287 N N . VAL A 1 300 ? -10.528 -17.974 -12.082 1.00 24.80 301 VAL A N 1
ATOM 2288 C CA . VAL A 1 300 ? -9.202 -17.707 -11.561 1.00 23.88 301 VAL A CA 1
ATOM 2289 C C . VAL A 1 300 ? -8.730 -16.502 -12.361 1.00 23.72 301 VAL A C 1
ATOM 2290 O O . VAL A 1 300 ? -8.872 -16.495 -13.596 1.00 24.71 301 VAL A O 1
ATOM 2294 N N . TYR A 1 301 ? -8.205 -15.493 -11.670 1.00 22.87 302 TYR A N 1
ATOM 2295 C CA . TYR A 1 301 ? -7.736 -14.253 -12.268 1.00 23.19 302 TYR A CA 1
ATOM 2296 C C . TYR A 1 301 ? -6.243 -14.175 -12.543 1.00 22.94 302 TYR A C 1
ATOM 2297 O O . TYR A 1 301 ? -5.446 -14.979 -12.059 1.00 23.66 302 TYR A O 1
ATOM 2306 N N . ALA A 1 302 ? -5.844 -13.177 -13.306 1.00 22.22 303 ALA A N 1
ATOM 2307 C CA . ALA A 1 302 ? -4.415 -13.011 -13.584 1.00 21.80 303 ALA A CA 1
ATOM 2308 C C . ALA A 1 302 ? -3.998 -11.581 -13.754 1.00 21.56 303 ALA A C 1
ATOM 2309 O O . ALA A 1 302 ? -4.822 -10.718 -14.061 1.00 20.34 303 ALA A O 1
ATOM 2311 N N . LEU A 1 303 ? -2.704 -11.346 -13.542 1.00 22.35 304 LEU A N 1
ATOM 2312 C CA . LEU A 1 303 ? -2.084 -10.103 -13.969 1.00 23.32 304 LEU A CA 1
ATOM 2313 C C . LEU A 1 303 ? -1.362 -10.420 -15.293 1.00 23.40 304 LEU A C 1
ATOM 2314 O O . LEU A 1 303 ? -0.733 -11.469 -15.444 1.00 21.98 304 LEU A O 1
ATOM 2319 N N . GLU A 1 304 ? -1.476 -9.508 -16.263 1.00 24.37 305 GLU A N 1
ATOM 2320 C CA . GLU A 1 304 ? -0.820 -9.678 -17.553 1.00 23.15 305 GLU A CA 1
ATOM 2321 C C . GLU A 1 304 ? 0.017 -8.495 -17.866 1.00 23.16 305 GLU A C 1
ATOM 2322 O O . GLU A 1 304 ? -0.472 -7.390 -17.829 1.00 23.62 305 GLU A O 1
ATOM 2328 N N . GLY A 1 305 ? 1.275 -8.750 -18.226 1.00 23.34 306 GLY A N 1
ATOM 2329 C CA . GLY A 1 305 ? 2.217 -7.741 -18.668 1.00 22.04 306 GLY A CA 1
ATOM 2330 C C . GLY A 1 305 ? 2.760 -8.130 -20.035 1.00 22.77 306 GLY A C 1
ATOM 2331 O O . GLY A 1 305 ? 2.759 -9.316 -20.405 1.00 22.83 306 GLY A O 1
ATOM 2332 N N . SER A 1 306 ? 3.186 -7.134 -20.816 1.00 22.41 307 SER A N 1
ATOM 2333 C CA . SER A 1 306 ? 3.811 -7.392 -22.098 1.00 21.84 307 SER A CA 1
ATOM 2334 C C . SER A 1 306 ? 5.077 -6.577 -22.278 1.00 21.15 307 SER A C 1
ATOM 2335 O O . SER A 1 306 ? 5.189 -5.468 -21.742 1.00 21.89 307 SER A O 1
ATOM 2338 N N . ILE A 1 307 ? 6.022 -7.120 -23.045 1.00 20.45 308 ILE A N 1
ATOM 2339 C CA . ILE A 1 307 ? 7.322 -6.472 -23.302 1.00 18.95 308 ILE A CA 1
ATOM 2340 C C . ILE A 1 307 ? 7.461 -6.365 -24.806 1.00 19.24 308 ILE A C 1
ATOM 2341 O O . ILE A 1 307 ? 7.507 -7.382 -25.507 1.00 18.47 308 ILE A O 1
ATOM 2346 N N . ALA A 1 308 ? 7.599 -5.141 -25.301 1.00 19.65 309 ALA A N 1
ATOM 2347 C CA . ALA A 1 308 ? 7.537 -4.908 -26.744 1.00 20.07 309 ALA A CA 1
ATOM 2348 C C . ALA A 1 308 ? 8.690 -5.515 -27.531 1.00 19.60 309 ALA A C 1
ATOM 2349 O O . ALA A 1 308 ? 8.489 -6.056 -28.623 1.00 18.60 309 ALA A O 1
ATOM 2351 N N . VAL A 1 309 ? 9.898 -5.393 -26.987 1.00 19.75 310 VAL A N 1
ATOM 2352 C CA . VAL A 1 309 ? 11.102 -5.827 -27.696 1.00 19.84 310 VAL A CA 1
ATOM 2353 C C . VAL A 1 309 ? 11.970 -6.783 -26.885 1.00 20.93 310 VAL A C 1
ATOM 2354 O O . VAL A 1 309 ? 12.691 -6.370 -25.962 1.00 20.80 310 VAL A O 1
ATOM 2358 N N . THR A 1 310 ? 11.915 -8.061 -27.243 1.00 18.85 311 THR A N 1
ATOM 2359 C CA . THR A 1 310 ? 12.781 -9.053 -26.641 1.00 18.88 311 THR A CA 1
ATOM 2360 C C . THR A 1 310 ? 13.525 -9.761 -27.740 1.00 19.07 311 THR A C 1
ATOM 2361 O O . THR A 1 310 ? 14.657 -9.415 -28.061 1.00 18.83 311 THR A O 1
ATOM 2365 N N . GLY A 1 311 ? 12.910 -10.798 -28.298 1.00 18.97 312 GLY A N 1
ATOM 2366 C CA . GLY A 1 311 ? 13.590 -11.547 -29.340 1.00 19.65 312 GLY A CA 1
ATOM 2367 C C . GLY A 1 311 ? 13.863 -10.667 -30.544 1.00 20.60 312 GLY A C 1
ATOM 2368 O O . GLY A 1 311 ? 14.769 -10.909 -31.311 1.00 19.88 312 GLY A O 1
ATOM 2369 N N . SER A 1 312 ? 13.103 -9.601 -30.721 1.00 21.58 313 SER A N 1
ATOM 2370 C CA . SER A 1 312 ? 13.366 -8.791 -31.910 1.00 23.77 313 SER A CA 1
ATOM 2371 C C . SER A 1 312 ? 14.679 -7.939 -31.830 1.00 23.10 313 SER A C 1
ATOM 2372 O O . SER A 1 312 ? 15.159 -7.396 -32.860 1.00 22.58 313 SER A O 1
ATOM 2375 N N . LEU A 1 313 ? 15.260 -7.844 -30.633 1.00 22.67 314 LEU A N 1
ATOM 2376 C CA . LEU A 1 313 ? 16.507 -7.094 -30.449 1.00 22.31 314 LEU A CA 1
ATOM 2377 C C . LEU A 1 313 ? 17.632 -7.665 -31.279 1.00 23.17 314 LEU A C 1
ATOM 2378 O O . LEU A 1 313 ? 18.204 -6.971 -32.104 1.00 23.80 314 LEU A O 1
ATOM 2383 N N . VAL A 1 314 ? 17.940 -8.940 -31.053 1.00 23.96 315 VAL A N 1
ATOM 2384 C CA . VAL A 1 314 ? 18.975 -9.634 -31.766 1.00 24.62 315 VAL A CA 1
ATOM 2385 C C . VAL A 1 314 ? 18.663 -9.637 -33.269 1.00 25.65 315 VAL A C 1
ATOM 2386 O O . VAL A 1 314 ? 19.573 -9.534 -34.089 1.00 26.30 315 VAL A O 1
ATOM 2390 N N . GLN A 1 315 ? 17.399 -9.790 -33.625 1.00 24.69 316 GLN A N 1
ATOM 2391 C CA . GLN A 1 315 ? 16.993 -9.779 -35.040 1.00 25.69 316 GLN A CA 1
ATOM 2392 C C . GLN A 1 315 ? 17.277 -8.435 -35.697 1.00 24.09 316 GLN A C 1
ATOM 2393 O O . GLN A 1 315 ? 17.646 -8.363 -36.855 1.00 24.02 316 GLN A O 1
ATOM 2399 N N . TRP A 1 316 ? 17.120 -7.366 -34.939 1.00 23.61 317 TRP A N 1
ATOM 2400 C CA . TRP A 1 316 ? 17.456 -6.029 -35.426 1.00 23.18 317 TRP A CA 1
ATOM 2401 C C . TRP A 1 316 ? 18.987 -5.870 -35.572 1.00 23.01 317 TRP A C 1
ATOM 2402 O O . TRP A 1 316 ? 19.486 -5.259 -36.514 1.00 22.22 317 TRP A O 1
ATOM 2413 N N . LEU A 1 317 ? 19.743 -6.404 -34.625 1.00 22.90 318 LEU A N 1
ATOM 2414 C CA . LEU A 1 317 ? 21.216 -6.286 -34.732 1.00 23.09 318 LEU A CA 1
ATOM 2415 C C . LEU A 1 317 ? 21.693 -6.928 -36.054 1.00 23.59 318 LEU A C 1
ATOM 2416 O O . LEU A 1 317 ? 22.646 -6.473 -36.699 1.00 22.81 318 LEU A O 1
ATOM 2421 N N . ARG A 1 318 ? 20.962 -7.946 -36.495 1.00 23.78 319 ARG A N 1
ATOM 2422 C CA . ARG A 1 318 ? 21.348 -8.687 -37.706 1.00 25.30 319 ARG A CA 1
ATOM 2423 C C . ARG A 1 318 ? 20.895 -7.994 -38.991 1.00 24.84 319 ARG A C 1
ATOM 2424 O O . ARG A 1 318 ? 21.692 -7.654 -39.862 1.00 25.10 319 ARG A O 1
ATOM 2432 N N . ASP A 1 319 ? 19.593 -7.758 -39.083 1.00 24.62 320 ASP A N 1
ATOM 2433 C CA . ASP A 1 319 ? 19.026 -7.218 -40.294 1.00 24.75 320 ASP A CA 1
ATOM 2434 C C . ASP A 1 319 ? 19.313 -5.725 -40.441 1.00 24.84 320 ASP A C 1
ATOM 2435 O O . ASP A 1 319 ? 19.388 -5.232 -41.568 1.00 24.49 320 ASP A O 1
ATOM 2440 N N . ASN A 1 320 ? 19.461 -4.997 -39.332 1.00 24.05 321 ASN A N 1
ATOM 2441 C CA . ASN A 1 320 ? 19.705 -3.559 -39.465 1.00 24.94 321 ASN A CA 1
ATOM 2442 C C . ASN A 1 320 ? 21.164 -3.142 -39.320 1.00 24.69 321 ASN A C 1
ATOM 2443 O O . ASN A 1 320 ? 21.640 -2.259 -40.031 1.00 24.64 321 ASN A O 1
ATOM 2448 N N . LEU A 1 321 ? 21.888 -3.754 -38.394 1.00 24.74 322 LEU A N 1
ATOM 2449 C CA . LEU A 1 321 ? 23.283 -3.372 -38.247 1.00 24.60 322 LEU A CA 1
ATOM 2450 C C . LEU A 1 321 ? 24.248 -4.330 -39.018 1.00 24.94 322 LEU A C 1
ATOM 2451 O O . LEU A 1 321 ? 25.423 -4.034 -39.169 1.00 25.15 322 LEU A O 1
ATOM 2456 N N . GLY A 1 322 ? 23.750 -5.465 -39.502 1.00 24.68 323 GLY A N 1
ATOM 2457 C CA . GLY A 1 322 ? 24.590 -6.410 -40.211 1.00 24.39 323 GLY A CA 1
ATOM 2458 C C . GLY A 1 322 ? 25.480 -7.220 -39.288 1.00 24.88 323 GLY A C 1
ATOM 2459 O O . GLY A 1 322 ? 26.509 -7.720 -39.696 1.00 24.44 323 GLY A O 1
ATOM 2460 N N . MET A 1 323 ? 25.102 -7.345 -38.020 1.00 25.34 324 MET A N 1
ATOM 2461 C CA . MET A 1 323 ? 25.910 -8.125 -37.097 1.00 25.43 324 MET A CA 1
ATOM 2462 C C . MET A 1 323 ? 25.562 -9.591 -37.121 1.00 27.06 324 MET A C 1
ATOM 2463 O O . MET A 1 323 ? 24.477 -9.970 -37.540 1.00 27.26 324 MET A O 1
ATOM 2468 N N . PHE A 1 324 ? 26.499 -10.422 -36.687 1.00 28.62 325 PHE A N 1
ATOM 2469 C CA . PHE A 1 324 ? 26.246 -11.834 -36.556 1.00 31.10 325 PHE A CA 1
ATOM 2470 C C . PHE A 1 324 ? 25.869 -12.496 -37.887 1.00 34.70 325 PHE A C 1
ATOM 2471 O O . PHE A 1 324 ? 25.305 -13.585 -37.881 1.00 35.31 325 PHE A O 1
ATOM 2479 N N . GLU A 1 325 ? 26.161 -11.848 -39.016 1.00 38.53 326 GLU A N 1
ATOM 2480 C CA . GLU A 1 325 ? 25.742 -12.380 -40.320 1.00 43.14 326 GLU A CA 1
ATOM 2481 C C . GLU A 1 325 ? 26.252 -13.816 -40.500 1.00 44.83 326 GLU A C 1
ATOM 2482 O O . GLU A 1 325 ? 25.648 -14.623 -41.220 1.00 45.20 326 GLU A O 1
ATOM 2488 N N . ASP A 1 326 ? 27.360 -14.112 -39.828 1.00 46.66 327 ASP A N 1
ATOM 2489 C CA . ASP A 1 326 ? 27.966 -15.436 -39.817 1.00 48.30 327 ASP A CA 1
ATOM 2490 C C . ASP A 1 326 ? 27.285 -16.400 -38.846 1.00 48.54 327 ASP A C 1
ATOM 2491 O O . ASP A 1 326 ? 27.228 -17.579 -39.097 1.00 49.60 327 ASP A O 1
ATOM 2496 N N . ALA A 1 327 ? 26.767 -15.946 -37.730 1.00 48.90 328 ALA A N 1
ATOM 2497 C CA . ALA A 1 327 ? 26.184 -16.927 -36.826 1.00 49.31 328 ALA A CA 1
ATOM 2498 C C . ALA A 1 327 ? 24.674 -16.858 -36.638 1.00 49.19 328 ALA A C 1
ATOM 2499 O O . ALA A 1 327 ? 24.155 -15.887 -36.097 1.00 49.56 328 ALA A O 1
ATOM 2501 N N . PRO A 1 328 ? 23.980 -17.924 -37.035 1.00 49.12 329 PRO A N 1
ATOM 2502 C CA . PRO A 1 328 ? 22.521 -18.040 -36.863 1.00 48.35 329 PRO A CA 1
ATOM 2503 C C . PRO A 1 328 ? 22.058 -17.942 -35.412 1.00 47.02 329 PRO A C 1
ATOM 2504 O O . PRO A 1 328 ? 21.229 -17.076 -35.081 1.00 47.82 329 PRO A O 1
ATOM 2508 N N . ASP A 1 329 ? 22.543 -18.838 -34.562 1.00 44.81 330 ASP A N 1
ATOM 2509 C CA . ASP A 1 329 ? 22.157 -18.775 -33.149 1.00 42.58 330 ASP A CA 1
ATOM 2510 C C . ASP A 1 329 ? 23.200 -18.010 -32.378 1.00 40.51 330 ASP A C 1
ATOM 2511 O O . ASP A 1 329 ? 24.337 -18.457 -32.224 1.00 41.11 330 ASP A O 1
ATOM 2516 N N . VAL A 1 330 ? 22.785 -16.862 -31.873 1.00 37.33 331 VAL A N 1
ATOM 2517 C CA . VAL A 1 330 ? 23.652 -15.962 -31.152 1.00 34.24 331 VAL A CA 1
ATOM 2518 C C . VAL A 1 330 ? 24.175 -16.517 -29.811 1.00 32.52 331 VAL A C 1
ATOM 2519 O O . VAL A 1 330 ? 25.210 -16.048 -29.296 1.00 31.09 331 VAL A O 1
ATOM 2523 N N . GLU A 1 331 ? 23.473 -17.512 -29.273 1.00 30.17 332 GLU A N 1
ATOM 2524 C CA . GLU A 1 331 ? 23.797 -18.065 -27.969 1.00 30.33 332 GLU A CA 1
ATOM 2525 C C . GLU A 1 331 ? 25.225 -18.569 -27.895 1.00 30.49 332 GLU A C 1
ATOM 2526 O O . GLU A 1 331 ? 25.901 -18.468 -26.866 1.00 29.82 332 GLU A O 1
ATOM 2532 N N . TRP A 1 332 ? 25.675 -19.083 -29.030 1.00 30.70 333 TRP A N 1
ATOM 2533 C CA . TRP A 1 332 ? 26.997 -19.636 -29.146 1.00 31.59 333 TRP A CA 1
ATOM 2534 C C . TRP A 1 332 ? 28.083 -18.548 -29.190 1.00 30.08 333 TRP A C 1
ATOM 2535 O O . TRP A 1 332 ? 29.223 -18.821 -28.869 1.00 29.96 333 TRP A O 1
ATOM 2546 N N . LEU A 1 333 ? 27.726 -17.316 -29.556 1.00 28.07 334 LEU A N 1
ATOM 2547 C CA . LEU A 1 333 ? 28.661 -16.193 -29.438 1.00 25.90 334 LEU A CA 1
ATOM 2548 C C . LEU A 1 333 ? 28.697 -15.687 -27.978 1.00 24.99 334 LEU A C 1
ATOM 2549 O O . LEU A 1 333 ? 29.765 -15.408 -27.414 1.00 24.57 334 LEU A O 1
ATOM 2554 N N . ALA A 1 334 ? 27.531 -15.553 -27.372 1.00 23.59 335 ALA A N 1
ATOM 2555 C CA . ALA A 1 334 ? 27.464 -15.068 -26.000 1.00 23.11 335 ALA A CA 1
ATOM 2556 C C . ALA A 1 334 ? 28.174 -16.008 -25.026 1.00 23.74 335 ALA A C 1
ATOM 2557 O O . ALA A 1 334 ? 28.626 -15.593 -23.971 1.00 23.65 335 ALA A O 1
ATOM 2559 N N . GLY A 1 335 ? 28.226 -17.285 -25.381 1.00 23.88 336 GLY A N 1
ATOM 2560 C CA . GLY A 1 335 ? 28.858 -18.287 -24.547 1.00 25.12 336 GLY A CA 1
ATOM 2561 C C . GLY A 1 335 ? 30.378 -18.253 -24.599 1.00 25.74 336 GLY A C 1
ATOM 2562 O O . GLY A 1 335 ? 31.007 -18.900 -23.771 1.00 26.71 336 GLY A O 1
ATOM 2563 N N . LYS A 1 336 ? 30.960 -17.514 -25.553 1.00 25.08 337 LYS A N 1
ATOM 2564 C CA . LYS A 1 336 ? 32.390 -17.372 -25.663 1.00 25.26 337 LYS A CA 1
ATOM 2565 C C . LYS A 1 336 ? 32.926 -16.328 -24.690 1.00 24.84 337 LYS A C 1
ATOM 2566 O O . LYS A 1 336 ? 34.138 -16.121 -24.593 1.00 25.51 337 LYS A O 1
ATOM 2572 N N . VAL A 1 337 ? 32.043 -15.685 -23.957 1.00 23.60 338 VAL A N 1
ATOM 2573 C CA . VAL A 1 337 ? 32.505 -14.765 -22.956 1.00 23.93 338 VAL A CA 1
ATOM 2574 C C . VAL A 1 337 ? 31.850 -15.111 -21.664 1.00 24.39 338 VAL A C 1
ATOM 2575 O O . VAL A 1 337 ? 30.852 -15.805 -21.610 1.00 23.47 338 VAL A O 1
ATOM 2579 N N . GLN A 1 338 ? 32.439 -14.618 -20.608 1.00 25.61 339 GLN A N 1
ATOM 2580 C CA . GLN A 1 338 ? 31.972 -14.979 -19.291 1.00 26.38 339 GLN A CA 1
ATOM 2581 C C . GLN A 1 338 ? 30.931 -14.043 -18.733 1.00 27.02 339 GLN A C 1
ATOM 2582 O O . GLN A 1 338 ? 30.272 -14.438 -17.780 1.00 27.67 339 GLN A O 1
ATOM 2588 N N . ASP A 1 339 ? 30.809 -12.840 -19.344 1.00 27.17 340 ASP A N 1
ATOM 2589 C CA . ASP A 1 339 ? 30.100 -11.649 -18.852 1.00 27.76 340 ASP A CA 1
ATOM 2590 C C . ASP A 1 339 ? 29.472 -10.895 -19.981 1.00 27.12 340 ASP A C 1
ATOM 2591 O O . ASP A 1 339 ? 29.752 -11.209 -21.110 1.00 26.61 340 ASP A O 1
ATOM 2596 N N . ASN A 1 340 ? 28.750 -9.816 -19.634 1.00 26.80 341 ASN A N 1
ATOM 2597 C CA . ASN A 1 340 ? 28.252 -8.801 -20.580 1.00 26.69 341 ASN A CA 1
ATOM 2598 C C . ASN A 1 340 ? 29.357 -7.764 -20.813 1.00 25.43 341 ASN A C 1
ATOM 2599 O O . ASN A 1 340 ? 29.192 -6.816 -21.554 1.00 24.97 341 ASN A O 1
ATOM 2604 N N . GLY A 1 341 ? 30.468 -7.926 -20.110 1.00 24.91 342 GLY A N 1
ATOM 2605 C CA . GLY A 1 341 ? 31.642 -7.090 -20.349 1.00 24.88 342 GLY A CA 1
ATOM 2606 C C . GLY A 1 341 ? 31.417 -5.638 -19.996 1.00 24.77 342 GLY A C 1
ATOM 2607 O O . GLY A 1 341 ? 32.125 -4.770 -20.501 1.00 25.54 342 GLY A O 1
ATOM 2608 N N . GLY A 1 342 ? 30.453 -5.387 -19.113 1.00 24.41 343 GLY A N 1
ATOM 2609 C CA . GLY A 1 342 ? 30.100 -4.031 -18.717 1.00 23.87 343 GLY A CA 1
ATOM 2610 C C . GLY A 1 342 ? 29.070 -3.391 -19.660 1.00 23.06 343 GLY A C 1
ATOM 2611 O O . GLY A 1 342 ? 28.653 -2.268 -19.426 1.00 23.35 343 GLY A O 1
ATOM 2612 N N . ALA A 1 343 ? 28.671 -4.091 -20.723 1.00 22.08 344 ALA A N 1
ATOM 2613 C CA . ALA A 1 343 ? 27.644 -3.574 -21.640 1.00 22.16 344 ALA A CA 1
ATOM 2614 C C . ALA A 1 343 ? 26.234 -3.877 -21.175 1.00 21.96 344 ALA A C 1
ATOM 2615 O O . ALA A 1 343 ? 25.959 -4.991 -20.655 1.00 21.81 344 ALA A O 1
ATOM 2617 N N . TYR A 1 344 ? 25.330 -2.931 -21.426 1.00 21.04 345 TYR A N 1
ATOM 2618 C CA . TYR A 1 344 ? 23.896 -3.096 -21.122 1.00 20.52 345 TYR A CA 1
ATOM 2619 C C . TYR A 1 344 ? 23.046 -2.553 -22.262 1.00 21.56 345 TYR A C 1
ATOM 2620 O O . TYR A 1 344 ? 23.310 -1.464 -22.803 1.00 20.66 345 TYR A O 1
ATOM 2629 N N . PHE A 1 345 ? 22.013 -3.314 -22.608 1.00 21.28 346 PHE A N 1
ATOM 2630 C CA . PHE A 1 345 ? 21.082 -2.923 -23.649 1.00 21.68 346 PHE A CA 1
ATOM 2631 C C . PHE A 1 345 ? 19.800 -2.390 -23.016 1.00 21.96 346 PHE A C 1
ATOM 2632 O O . PHE A 1 345 ? 19.137 -3.089 -22.233 1.00 22.21 346 PHE A O 1
ATOM 2640 N N . VAL A 1 346 ? 19.459 -1.161 -23.382 1.00 20.68 347 VAL A N 1
ATOM 2641 C CA . VAL A 1 346 ? 18.231 -0.524 -22.941 1.00 19.24 347 VAL A CA 1
ATOM 2642 C C . VAL A 1 346 ? 17.285 -0.633 -24.096 1.00 19.79 347 VAL A C 1
ATOM 2643 O O . VAL A 1 346 ? 17.181 0.289 -24.890 1.00 20.00 347 VAL A O 1
ATOM 2647 N N . PRO A 1 347 ? 16.604 -1.770 -24.218 1.00 20.03 348 PRO A N 1
ATOM 2648 C CA . PRO A 1 347 ? 15.707 -1.994 -25.342 1.00 20.31 348 PRO A CA 1
ATOM 2649 C C . PRO A 1 347 ? 14.631 -0.933 -25.372 1.00 20.89 348 PRO A C 1
ATOM 2650 O O . PRO A 1 347 ? 14.224 -0.317 -24.352 1.00 19.57 348 PRO A O 1
ATOM 2654 N N . ALA A 1 348 ? 14.181 -0.688 -26.590 1.00 19.81 349 ALA A N 1
ATOM 2655 C CA . ALA A 1 348 ? 13.083 0.271 -26.840 1.00 21.06 349 ALA A CA 1
ATOM 2656 C C . ALA A 1 348 ? 11.794 -0.169 -26.125 1.00 20.32 349 ALA A C 1
ATOM 2657 O O . ALA A 1 348 ? 11.496 -1.348 -26.213 1.00 18.97 349 ALA A O 1
ATOM 2659 N N . PHE A 1 349 ? 11.115 0.762 -25.429 1.00 21.23 350 PHE A N 1
ATOM 2660 C CA . PHE A 1 349 ? 9.927 0.514 -24.673 1.00 21.71 350 PHE A CA 1
ATOM 2661 C C . PHE A 1 349 ? 10.216 -0.257 -23.414 1.00 22.33 350 PHE A C 1
ATOM 2662 O O . PHE A 1 349 ? 9.299 -0.818 -22.830 1.00 22.19 350 PHE A O 1
ATOM 2670 N N . SER A 1 350 ? 11.492 -0.292 -23.021 1.00 23.59 351 SER A N 1
ATOM 2671 C CA . SER A 1 350 ? 11.937 -0.978 -21.811 1.00 24.52 351 SER A CA 1
ATOM 2672 C C . SER A 1 350 ? 11.598 -0.156 -20.588 1.00 25.46 351 SER A C 1
ATOM 2673 O O . SER A 1 350 ? 11.544 -0.681 -19.491 1.00 26.14 351 SER A O 1
ATOM 2676 N N . GLY A 1 351 ? 11.407 1.147 -20.783 1.00 27.29 352 GLY A N 1
ATOM 2677 C CA . GLY A 1 351 ? 11.056 2.058 -19.680 1.00 29.16 352 GLY A CA 1
ATOM 2678 C C . GLY A 1 351 ? 9.569 1.933 -19.346 1.00 30.14 352 GLY A C 1
ATOM 2679 O O . GLY A 1 351 ? 8.793 2.866 -19.450 1.00 29.61 352 GLY A O 1
ATOM 2680 N N . LEU A 1 352 ? 9.204 0.725 -18.972 1.00 31.83 353 LEU A N 1
ATOM 2681 C CA . LEU A 1 352 ? 7.845 0.334 -18.643 1.00 33.48 353 LEU A CA 1
ATOM 2682 C C . LEU A 1 352 ? 7.278 1.0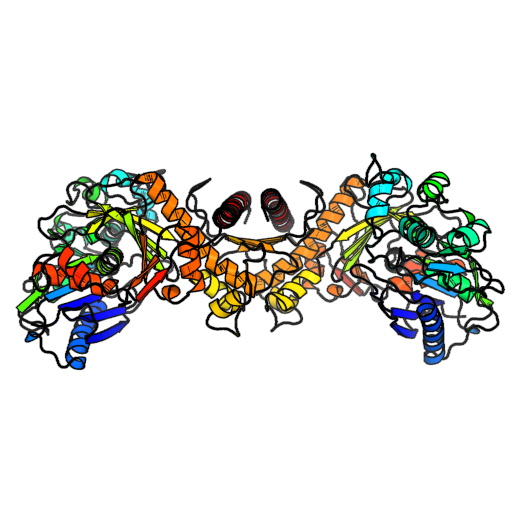63 -17.444 1.00 34.29 353 LEU A C 1
ATOM 2683 O O . LEU A 1 352 ? 6.207 1.675 -17.486 1.00 35.19 353 LEU A O 1
ATOM 2688 N N . PHE A 1 353 ? 8.025 1.016 -16.359 1.00 35.14 354 PHE A N 1
ATOM 2689 C CA . PHE A 1 353 ? 7.574 1.559 -15.093 1.00 34.91 354 PHE A CA 1
ATOM 2690 C C . PHE A 1 353 ? 8.401 2.781 -14.667 1.00 36.21 354 PHE A C 1
ATOM 2691 O O . PHE A 1 353 ? 8.348 3.830 -15.317 1.00 38.03 354 PHE A O 1
ATOM 2699 N N . ALA A 1 354 ? 9.192 2.640 -13.602 1.00 33.15 355 ALA A N 1
ATOM 2700 C CA . ALA A 1 354 ? 9.940 3.761 -13.030 1.00 32.70 355 ALA A CA 1
ATOM 2701 C C . ALA A 1 354 ? 11.031 4.300 -13.926 1.00 33.40 355 ALA A C 1
ATOM 2702 O O . ALA A 1 354 ? 11.569 3.577 -14.821 1.00 33.84 355 ALA A O 1
ATOM 2704 N N . PRO A 1 355 ? 11.387 5.571 -13.701 1.00 32.05 356 PRO A N 1
ATOM 2705 C CA . PRO A 1 355 ? 10.657 6.474 -12.799 1.00 32.25 356 PRO A CA 1
ATOM 2706 C C . PRO A 1 355 ? 9.389 7.090 -13.407 1.00 34.38 356 PRO A C 1
ATOM 2707 O O . PRO A 1 355 ? 8.531 7.602 -12.616 1.00 34.74 356 PRO A O 1
ATOM 2711 N N . TYR A 1 356 ? 9.247 7.042 -14.739 1.00 39.93 357 TYR A N 1
ATOM 2712 C CA . TYR A 1 356 ? 8.143 7.719 -15.458 1.00 42.75 357 TYR A CA 1
ATOM 2713 C C . TYR A 1 356 ? 6.907 6.868 -15.846 1.00 43.91 357 TYR A C 1
ATOM 2714 O O . TYR A 1 356 ? 5.775 7.374 -15.849 1.00 44.39 357 TYR A O 1
ATOM 2723 N N . TRP A 1 357 ? 7.114 5.592 -16.185 1.00 44.29 358 TRP A N 1
ATOM 2724 C CA . TRP A 1 357 ? 6.019 4.694 -16.625 1.00 45.28 358 TRP A CA 1
ATOM 2725 C C . TRP A 1 357 ? 5.530 5.077 -18.018 1.00 44.23 358 TRP A C 1
ATOM 2726 O O . TRP A 1 357 ? 4.369 4.838 -18.389 1.00 43.53 358 TRP A O 1
ATOM 2737 N N . ARG A 1 358 ? 6.444 5.656 -18.783 1.00 42.83 359 ARG A N 1
ATOM 2738 C CA . ARG A 1 358 ? 6.157 6.120 -20.127 1.00 42.10 359 ARG A CA 1
ATOM 2739 C C . ARG A 1 358 ? 7.095 5.456 -21.131 1.00 39.68 359 ARG A C 1
ATOM 2740 O O . ARG A 1 358 ? 8.143 5.980 -21.463 1.00 39.77 359 ARG A O 1
ATOM 2748 N N . PRO A 1 359 ? 6.746 4.277 -21.603 1.00 37.24 360 PRO A N 1
ATOM 2749 C CA . PRO A 1 359 ? 7.609 3.588 -22.561 1.00 35.33 360 PRO A CA 1
ATOM 2750 C C . PRO A 1 359 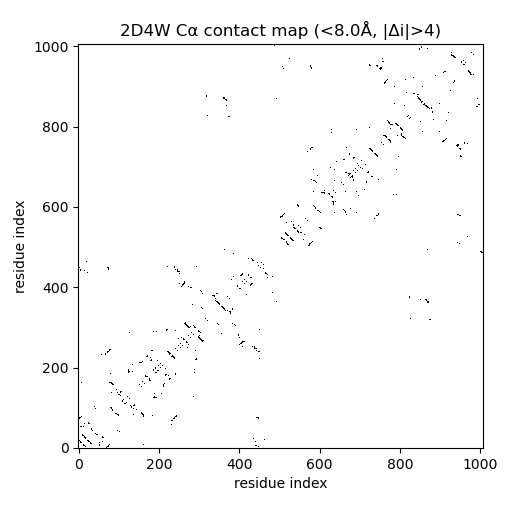? 7.805 4.440 -23.799 1.00 33.32 360 PRO A C 1
ATOM 2751 O O . PRO A 1 359 ? 6.857 5.079 -24.275 1.00 32.32 360 PRO A O 1
ATOM 2755 N N . ASP A 1 360 ? 9.040 4.449 -24.284 1.00 30.87 361 ASP A N 1
ATOM 2756 C CA . ASP A 1 360 ? 9.433 5.209 -25.473 1.00 28.85 361 ASP A CA 1
ATOM 2757 C C . ASP A 1 360 ? 10.074 4.274 -26.521 1.00 27.70 361 ASP A C 1
ATOM 2758 O O . ASP A 1 360 ? 10.540 3.171 -26.202 1.00 28.45 361 ASP A O 1
ATOM 2763 N N . ALA A 1 361 ? 10.036 4.724 -27.775 1.00 25.85 362 ALA A N 1
ATOM 2764 C CA . ALA A 1 361 ? 10.536 3.969 -28.925 1.00 24.57 362 ALA A CA 1
ATOM 2765 C C . ALA A 1 361 ? 12.053 4.074 -29.057 1.00 23.55 362 ALA A C 1
ATOM 2766 O O . ALA A 1 361 ? 12.665 3.370 -29.836 1.00 23.10 362 ALA A O 1
ATOM 2768 N N . ARG A 1 362 ? 12.645 4.961 -28.278 1.00 23.52 363 ARG A N 1
ATOM 2769 C CA . ARG A 1 362 ? 14.080 5.166 -28.312 1.00 23.11 363 ARG A CA 1
ATOM 2770 C C . ARG A 1 362 ? 14.778 4.349 -27.219 1.00 22.83 363 ARG A C 1
ATOM 2771 O O . ARG A 1 362 ? 14.421 4.440 -26.039 1.00 22.49 363 ARG A O 1
ATOM 2779 N N . GLY A 1 363 ? 15.778 3.583 -27.649 1.00 21.60 364 GLY A N 1
ATOM 2780 C CA . GLY A 1 363 ? 16.582 2.730 -26.802 1.00 21.37 364 GLY A CA 1
ATOM 2781 C C . GLY A 1 363 ? 18.049 3.151 -26.885 1.00 21.91 364 GLY A C 1
ATOM 2782 O O . GLY A 1 363 ? 18.395 4.138 -27.559 1.00 21.56 364 GLY A O 1
ATOM 2783 N N . ALA A 1 364 ? 18.923 2.391 -26.221 1.00 20.43 365 ALA A N 1
ATOM 2784 C CA . ALA A 1 364 ? 20.321 2.688 -26.180 1.00 20.34 365 ALA A CA 1
ATOM 2785 C C . ALA A 1 364 ? 21.138 1.441 -25.851 1.00 20.14 365 ALA A C 1
ATOM 2786 O O . ALA A 1 364 ? 20.606 0.371 -25.552 1.00 19.05 365 ALA A O 1
ATOM 2788 N N . LEU A 1 365 ? 22.451 1.620 -25.906 1.00 19.89 366 LEU A N 1
ATOM 2789 C CA . LEU A 1 365 ? 23.464 0.602 -25.573 1.00 19.73 366 LEU A CA 1
ATOM 2790 C C . LEU A 1 365 ? 24.561 1.338 -24.825 1.00 18.70 366 LEU A C 1
ATOM 2791 O O . LEU A 1 365 ? 25.199 2.202 -25.395 1.00 18.77 366 LEU A O 1
ATOM 2796 N N . VAL A 1 366 ? 24.717 1.043 -23.542 1.00 19.61 367 VAL A N 1
ATOM 2797 C CA . VAL A 1 366 ? 25.680 1.756 -22.698 1.00 19.57 367 VAL A CA 1
ATOM 2798 C C . VAL A 1 366 ? 26.749 0.795 -22.208 1.00 19.70 367 VAL A C 1
ATOM 2799 O O . VAL A 1 366 ? 26.590 -0.423 -22.300 1.00 18.18 367 VAL A O 1
ATOM 2803 N N . GLY A 1 367 ? 27.829 1.354 -21.666 1.00 19.94 368 GLY A N 1
ATOM 2804 C CA . GLY A 1 367 ? 28.932 0.565 -21.150 1.00 19.98 368 GLY A CA 1
ATOM 2805 C C . GLY A 1 367 ? 29.893 -0.008 -22.161 1.00 20.13 368 GLY A C 1
ATOM 2806 O O . GLY A 1 367 ? 30.448 -1.072 -21.936 1.00 21.62 368 GLY A O 1
ATOM 2807 N N . LEU A 1 368 ? 30.116 0.698 -23.260 1.00 19.69 369 LEU A N 1
ATOM 2808 C CA . LEU A 1 368 ? 31.053 0.248 -24.269 1.00 19.75 369 LEU A CA 1
ATOM 2809 C C . LEU A 1 368 ? 32.469 0.713 -23.931 1.00 19.48 369 LEU A C 1
ATOM 2810 O O . LEU A 1 368 ? 32.685 1.901 -23.640 1.00 19.24 369 LEU A O 1
ATOM 2815 N N . THR A 1 369 ? 33.417 -0.214 -23.975 1.00 18.64 370 THR A N 1
ATOM 2816 C CA . THR A 1 369 ? 34.813 0.099 -23.728 1.00 21.10 370 THR A CA 1
ATOM 2817 C C . THR A 1 369 ? 35.592 -0.610 -24.806 1.00 23.29 370 THR A C 1
ATOM 2818 O O . THR A 1 369 ? 35.019 -1.335 -25.614 1.00 23.35 370 THR A O 1
ATOM 2822 N N . ARG A 1 370 ? 36.887 -0.399 -24.828 1.00 25.24 371 ARG A N 1
ATOM 2823 C CA . ARG A 1 370 ? 37.701 -0.964 -25.876 1.00 28.10 371 ARG A CA 1
ATOM 2824 C C . ARG A 1 370 ? 37.658 -2.498 -25.868 1.00 28.23 371 ARG A C 1
ATOM 2825 O O . ARG A 1 370 ? 37.710 -3.128 -26.918 1.00 28.23 371 ARG A O 1
ATOM 2833 N N . TYR A 1 371 ? 37.485 -3.096 -24.696 1.00 28.34 372 TYR A N 1
ATOM 2834 C CA . TYR A 1 371 ? 37.525 -4.555 -24.566 1.00 29.74 372 TYR A CA 1
ATOM 2835 C C . TYR A 1 371 ? 36.261 -5.203 -25.159 1.00 29.48 372 TYR A C 1
ATOM 2836 O O . TYR A 1 371 ? 36.305 -6.289 -25.729 1.00 31.34 372 TYR A O 1
ATOM 2845 N N . VAL A 1 372 ? 35.127 -4.535 -25.006 1.00 27.92 373 VAL A N 1
ATOM 2846 C CA . VAL A 1 372 ? 33.858 -5.038 -25.507 1.00 25.63 373 VAL A CA 1
ATOM 2847 C C . VAL A 1 372 ? 33.873 -5.473 -26.978 1.00 25.13 373 VAL A C 1
ATOM 2848 O O . VAL A 1 372 ? 34.384 -4.774 -27.852 1.00 24.60 373 VAL A O 1
ATOM 2852 N N . ASN A 1 373 ? 33.315 -6.651 -27.229 1.00 25.00 374 ASN A N 1
ATOM 2853 C CA . ASN A 1 373 ? 33.167 -7.176 -28.577 1.00 24.85 374 ASN A CA 1
ATOM 2854 C C . ASN A 1 373 ? 31.735 -7.722 -28.780 1.00 25.59 374 ASN A C 1
ATOM 2855 O O . ASN A 1 373 ? 30.861 -7.617 -27.890 1.00 25.15 374 ASN A O 1
ATOM 2860 N N . ARG A 1 374 ? 31.497 -8.344 -29.925 1.00 26.20 375 ARG A N 1
ATOM 2861 C CA . ARG A 1 374 ? 30.146 -8.779 -30.271 1.00 26.64 375 ARG A CA 1
ATOM 2862 C C . ARG A 1 374 ? 29.684 -9.951 -29.437 1.00 26.65 375 ARG A C 1
ATOM 2863 O O . ARG A 1 374 ? 28.473 -10.245 -29.362 1.00 26.39 375 ARG A O 1
ATOM 2871 N N . ASN A 1 375 ? 30.624 -10.631 -28.792 1.00 25.89 376 ASN A N 1
ATOM 2872 C CA . ASN A 1 375 ? 30.209 -11.744 -27.929 1.00 25.10 376 ASN A CA 1
ATOM 2873 C C . ASN A 1 375 ? 29.546 -11.146 -26.687 1.00 24.57 376 ASN A C 1
ATOM 2874 O O . ASN A 1 375 ? 28.497 -11.623 -26.219 1.00 24.40 376 ASN A O 1
ATOM 2879 N N . HIS A 1 376 ? 30.175 -10.090 -26.168 1.00 23.25 377 HIS A N 1
ATOM 2880 C CA . HIS A 1 376 ? 29.599 -9.338 -25.056 1.00 22.91 377 HIS A CA 1
ATOM 2881 C C . HIS A 1 376 ? 28.229 -8.758 -25.419 1.00 22.12 377 HIS A C 1
ATOM 2882 O O . HIS A 1 376 ? 27.287 -8.820 -24.637 1.00 21.62 377 HIS A O 1
ATOM 2889 N N . ILE A 1 377 ? 28.147 -8.192 -26.619 1.00 21.49 378 ILE A N 1
ATOM 2890 C CA . ILE A 1 377 ? 26.921 -7.605 -27.132 1.00 21.10 378 ILE A CA 1
ATOM 2891 C C . ILE A 1 377 ? 25.832 -8.686 -27.263 1.00 20.89 378 ILE A C 1
ATOM 2892 O O . ILE A 1 377 ? 24.678 -8.436 -26.933 1.00 20.65 378 ILE A O 1
ATOM 2897 N N . ALA A 1 378 ? 26.204 -9.885 -27.713 1.00 20.36 379 ALA A N 1
ATOM 2898 C CA . ALA A 1 378 ? 25.260 -10.980 -27.777 1.00 21.60 379 ALA A CA 1
ATOM 2899 C C . ALA A 1 378 ? 24.784 -11.359 -26.386 1.00 22.87 379 ALA A C 1
ATOM 2900 O O . ALA A 1 378 ? 23.582 -11.660 -26.173 1.00 23.96 379 ALA A O 1
ATOM 2902 N N . ARG A 1 379 ? 25.733 -11.370 -25.450 1.00 22.67 380 ARG A N 1
ATOM 2903 C CA . ARG A 1 379 ? 25.407 -11.671 -24.063 1.00 22.55 380 ARG A CA 1
ATOM 2904 C C . ARG A 1 379 ? 24.425 -10.615 -23.491 1.00 21.75 380 ARG A C 1
ATOM 2905 O O . ARG A 1 379 ? 23.402 -10.964 -22.862 1.00 21.57 380 ARG A O 1
ATOM 2913 N N . ALA A 1 380 ? 24.736 -9.324 -23.691 1.00 20.54 381 ALA A N 1
ATOM 2914 C CA . ALA A 1 380 ? 23.884 -8.252 -23.153 1.00 19.35 381 ALA A CA 1
ATOM 2915 C C . ALA A 1 380 ? 22.503 -8.219 -23.821 1.00 19.83 381 ALA A C 1
ATOM 2916 O O . ALA A 1 380 ? 21.488 -7.869 -23.232 1.00 19.71 381 ALA A O 1
ATOM 2918 N N . ALA A 1 381 ? 22.469 -8.583 -25.076 1.00 20.60 382 ALA A N 1
ATOM 2919 C CA . ALA A 1 381 ? 21.193 -8.602 -25.732 1.00 20.99 382 ALA A CA 1
ATOM 2920 C C . ALA A 1 381 ? 20.314 -9.664 -25.092 1.00 20.96 382 ALA A C 1
ATOM 2921 O O . ALA A 1 381 ? 19.111 -9.455 -24.949 1.00 21.02 382 ALA A O 1
ATOM 2923 N N . LEU A 1 382 ? 20.869 -10.800 -24.691 1.00 21.02 383 LEU A N 1
ATOM 2924 C CA . LEU A 1 382 ? 20.022 -11.843 -24.092 1.00 20.84 383 LEU A CA 1
ATOM 2925 C C . LEU A 1 382 ? 19.593 -11.400 -22.715 1.00 20.52 383 LEU A C 1
ATOM 2926 O O . LEU A 1 382 ? 18.426 -11.540 -22.347 1.00 20.74 383 LEU A O 1
ATOM 2931 N N . GLU A 1 383 ? 20.538 -10.853 -21.961 1.00 19.43 384 GLU A N 1
ATOM 2932 C CA . GLU A 1 383 ? 20.239 -10.339 -20.640 1.00 18.88 384 GLU A CA 1
ATOM 2933 C C . GLU A 1 383 ? 19.040 -9.352 -20.626 1.00 19.89 384 GLU A C 1
ATOM 2934 O O . GLU A 1 383 ? 18.204 -9.373 -19.692 1.00 19.82 384 GLU A O 1
ATOM 2940 N N . ALA A 1 384 ? 18.918 -8.513 -21.652 1.00 19.59 385 ALA A N 1
ATOM 2941 C CA . ALA A 1 384 ? 17.874 -7.492 -21.604 1.00 20.18 385 ALA A CA 1
ATOM 2942 C C . ALA A 1 384 ? 16.504 -8.100 -21.670 1.00 19.78 385 ALA A C 1
ATOM 2943 O O . ALA A 1 384 ? 15.547 -7.541 -21.156 1.00 20.40 385 ALA A O 1
ATOM 2945 N N . THR A 1 385 ? 16.409 -9.269 -22.276 1.00 19.94 386 THR A N 1
ATOM 2946 C CA . THR A 1 385 ? 15.151 -9.975 -22.322 1.00 19.45 386 THR A CA 1
ATOM 2947 C C . THR A 1 385 ? 14.782 -10.461 -20.914 1.00 20.08 386 THR A C 1
ATOM 2948 O O . THR A 1 385 ? 13.594 -10.487 -20.529 1.00 20.48 386 THR A O 1
ATOM 2952 N N . ALA A 1 386 ? 15.810 -10.819 -20.147 1.00 19.81 387 ALA A N 1
ATOM 2953 C CA . ALA A 1 386 ? 15.639 -11.332 -18.801 1.00 20.83 387 ALA A CA 1
ATOM 2954 C C . ALA A 1 386 ? 15.377 -10.197 -17.820 1.00 21.17 387 ALA A C 1
ATOM 2955 O O . ALA A 1 386 ? 14.555 -10.324 -16.917 1.00 22.76 387 ALA A O 1
ATOM 2957 N N . PHE A 1 387 ? 16.091 -9.087 -18.007 1.00 20.40 388 PHE A N 1
ATOM 2958 C CA . PHE A 1 387 ? 15.958 -7.926 -17.145 1.00 19.64 388 PHE A CA 1
ATOM 2959 C C . PHE A 1 387 ? 14.539 -7.341 -17.259 1.00 19.76 388 PHE A C 1
ATOM 2960 O O . PHE A 1 387 ? 13.922 -6.994 -16.258 1.00 19.27 388 PHE A O 1
ATOM 2968 N N . GLN A 1 388 ? 14.053 -7.207 -18.494 1.00 19.11 389 GLN A N 1
ATOM 2969 C CA . GLN A 1 388 ? 12.705 -6.676 -18.744 1.00 19.61 389 GLN A CA 1
ATOM 2970 C C . GLN A 1 388 ? 11.646 -7.555 -18.126 1.00 19.70 389 GLN A C 1
ATOM 2971 O O . GLN A 1 388 ? 10.674 -7.080 -17.580 1.00 21.26 389 GLN A O 1
ATOM 2977 N N . SER A 1 389 ? 11.849 -8.858 -18.236 1.00 20.95 390 SER A N 1
ATOM 2978 C CA . SER A 1 389 ? 10.950 -9.841 -17.645 1.00 21.55 390 SER A CA 1
ATOM 2979 C C . SER A 1 389 ? 10.912 -9.663 -16.132 1.00 22.25 390 SER A C 1
ATOM 2980 O O . SER A 1 389 ? 9.852 -9.789 -15.493 1.00 21.76 390 SER A O 1
ATOM 2983 N N . ARG A 1 390 ? 12.090 -9.400 -15.559 1.00 21.77 391 ARG A N 1
ATOM 2984 C CA . ARG A 1 390 ? 12.209 -9.211 -14.113 1.00 22.16 391 ARG A CA 1
ATOM 2985 C C . ARG A 1 390 ? 11.477 -7.947 -13.651 1.00 21.93 391 ARG A C 1
ATOM 2986 O O . ARG A 1 390 ? 10.839 -7.910 -12.590 1.00 22.63 391 ARG A O 1
ATOM 2994 N N . GLU A 1 391 ? 11.566 -6.905 -14.444 1.00 20.73 392 GLU A N 1
ATOM 2995 C CA . GLU A 1 391 ? 10.931 -5.663 -14.053 1.00 22.14 392 GLU A CA 1
ATOM 2996 C C . GLU A 1 391 ? 9.385 -5.791 -14.120 1.00 22.12 392 GLU A C 1
ATOM 2997 O O . GLU A 1 391 ? 8.660 -5.134 -13.380 1.00 22.29 392 GLU A O 1
ATOM 3003 N N . VAL A 1 392 ? 8.886 -6.622 -15.032 1.00 22.13 393 VAL A N 1
ATOM 3004 C CA . VAL A 1 392 ? 7.443 -6.865 -15.102 1.00 22.31 393 VAL A CA 1
ATOM 3005 C C . VAL A 1 392 ? 7.022 -7.740 -13.900 1.00 22.73 393 VAL A C 1
ATOM 3006 O O . VAL A 1 392 ? 5.917 -7.627 -13.362 1.00 22.97 393 VAL A O 1
ATOM 3010 N N . VAL A 1 393 ? 7.912 -8.634 -13.504 1.00 22.95 394 VAL A N 1
ATOM 3011 C CA . VAL A 1 393 ? 7.640 -9.501 -12.366 1.00 24.31 394 VAL A CA 1
ATOM 3012 C C . VAL A 1 393 ? 7.604 -8.689 -11.056 1.00 24.39 394 VAL A C 1
ATOM 3013 O O . VAL A 1 393 ? 6.734 -8.893 -10.201 1.00 26.30 394 VAL A O 1
ATOM 3017 N N . ASP A 1 394 ? 8.535 -7.764 -10.913 1.00 23.50 395 ASP A N 1
ATOM 3018 C CA . ASP A 1 394 ? 8.603 -6.915 -9.723 1.00 24.09 395 ASP A CA 1
ATOM 3019 C C . ASP A 1 394 ? 7.382 -6.021 -9.623 1.00 24.20 395 ASP A C 1
ATOM 3020 O O . ASP A 1 394 ? 6.920 -5.690 -8.533 1.00 24.58 395 ASP A O 1
ATOM 3025 N N . ALA A 1 395 ? 6.864 -5.622 -10.787 1.00 24.20 396 ALA A N 1
ATOM 3026 C CA . ALA A 1 395 ? 5.672 -4.789 -10.831 1.00 23.97 396 ALA A CA 1
ATOM 3027 C C . ALA A 1 395 ? 4.473 -5.599 -10.355 1.00 23.45 396 ALA A C 1
ATOM 3028 O O . ALA A 1 395 ? 3.651 -5.119 -9.587 1.00 22.11 396 ALA A O 1
ATOM 3030 N N . MET A 1 396 ? 4.405 -6.839 -10.838 1.00 23.48 397 MET A N 1
ATOM 3031 C CA . MET A 1 396 ? 3.331 -7.756 -10.484 1.00 24.79 397 MET A CA 1
ATOM 3032 C C . MET A 1 396 ? 3.324 -8.057 -8.987 1.00 25.78 397 MET A C 1
ATOM 3033 O O . MET A 1 396 ? 2.273 -8.107 -8.350 1.00 25.83 397 MET A O 1
ATOM 3038 N N . ASN A 1 397 ? 4.516 -8.267 -8.444 1.00 26.79 398 ASN A N 1
ATOM 3039 C CA . ASN A 1 397 ? 4.683 -8.561 -7.018 1.00 28.38 398 ASN A CA 1
ATOM 3040 C C . ASN A 1 397 ? 4.301 -7.368 -6.159 1.00 28.59 398 ASN A C 1
ATOM 3041 O O . ASN A 1 397 ? 3.757 -7.519 -5.081 1.00 29.07 398 ASN A O 1
ATOM 3046 N N . ALA A 1 398 ? 4.593 -6.176 -6.658 1.00 29.17 399 ALA A N 1
ATOM 3047 C CA . ALA A 1 398 ? 4.287 -4.954 -5.929 1.00 31.10 399 ALA A CA 1
ATOM 3048 C C . ALA A 1 398 ? 2.790 -4.703 -5.865 1.00 32.70 399 ALA A C 1
ATOM 3049 O O . ALA A 1 398 ? 2.299 -3.977 -4.999 1.00 33.22 399 ALA A O 1
ATOM 3051 N N . ASP A 1 399 ? 2.073 -5.285 -6.814 1.00 34.70 400 ASP A N 1
ATOM 3052 C CA . ASP A 1 399 ? 0.632 -5.073 -6.926 1.00 36.99 400 ASP A CA 1
ATOM 3053 C C . ASP A 1 399 ? -0.186 -6.084 -6.129 1.00 38.25 400 ASP A C 1
ATOM 3054 O O . ASP A 1 399 ? -1.296 -5.770 -5.700 1.00 37.70 400 ASP A O 1
ATOM 3059 N N . SER A 1 400 ? 0.361 -7.289 -5.939 1.00 40.74 401 SER A N 1
ATOM 3060 C CA . SER A 1 400 ? -0.383 -8.401 -5.309 1.00 43.08 401 SER A CA 1
ATOM 3061 C C . SER A 1 400 ? 0.081 -8.872 -3.926 1.00 44.91 401 SER A C 1
ATOM 3062 O O . SER A 1 400 ? -0.718 -8.928 -2.998 1.00 46.61 401 SER A O 1
ATOM 3065 N N . GLY A 1 401 ? 1.343 -9.243 -3.765 1.00 46.22 402 GLY A N 1
ATOM 3066 C CA . GLY A 1 401 ? 1.762 -9.809 -2.473 1.00 48.46 402 GLY A CA 1
ATOM 3067 C C . GLY A 1 401 ? 1.623 -11.312 -2.635 1.00 48.82 402 GLY A C 1
ATOM 3068 O O . GLY A 1 401 ? 1.795 -12.114 -1.720 1.00 49.39 402 GLY A O 1
ATOM 3069 N N . VAL A 1 402 ? 1.248 -11.614 -3.873 1.00 49.45 403 VAL A N 1
ATOM 3070 C CA . VAL A 1 402 ? 1.184 -12.922 -4.469 1.00 48.34 403 VAL A CA 1
ATOM 3071 C C . VAL A 1 402 ? 2.492 -12.889 -5.195 1.00 48.06 403 VAL A C 1
ATOM 3072 O O . VAL A 1 402 ? 2.627 -12.249 -6.233 1.00 49.81 403 VAL A O 1
ATOM 3076 N N . ASP A 1 403 ? 3.504 -13.523 -4.677 1.00 46.60 404 ASP A N 1
ATOM 3077 C CA . ASP A 1 403 ? 4.742 -13.368 -5.379 1.00 44.16 404 ASP A CA 1
ATOM 3078 C C . ASP A 1 403 ? 5.062 -14.559 -6.229 1.00 42.22 404 ASP A C 1
ATOM 3079 O O . ASP A 1 403 ? 4.928 -15.703 -5.803 1.00 42.79 404 ASP A O 1
ATOM 3084 N N . LEU A 1 404 ? 5.424 -14.255 -7.462 1.00 39.22 405 LEU A N 1
ATOM 3085 C CA . LEU A 1 404 ? 5.810 -15.264 -8.408 1.00 36.75 405 LEU A CA 1
ATOM 3086 C C . LEU A 1 404 ? 6.590 -16.332 -7.665 1.00 34.40 405 LEU A C 1
ATOM 3087 O O . LEU A 1 404 ? 7.622 -16.050 -7.071 1.00 32.76 405 LEU A O 1
ATOM 3092 N N . THR A 1 405 ? 6.072 -17.550 -7.697 1.00 32.69 406 THR A N 1
ATOM 3093 C CA . THR A 1 405 ? 6.713 -18.687 -7.046 1.00 31.29 406 THR A CA 1
ATOM 3094 C C . THR A 1 405 ? 7.562 -19.465 -8.031 1.00 30.55 406 THR A C 1
ATOM 3095 O O . THR A 1 405 ? 8.503 -20.162 -7.660 1.00 30.35 406 THR A O 1
ATOM 3099 N N . GLU A 1 406 ? 7.197 -19.370 -9.301 1.00 29.66 407 GLU A N 1
ATOM 3100 C CA . GLU A 1 406 ? 7.926 -20.045 -10.357 1.00 28.86 407 GLU A CA 1
ATOM 3101 C C . GLU A 1 406 ? 7.413 -19.645 -11.736 1.00 27.11 407 GLU A C 1
ATOM 3102 O O . GLU A 1 406 ? 6.243 -19.291 -11.910 1.00 27.04 407 GLU A O 1
ATOM 3108 N N . LEU A 1 407 ? 8.320 -19.716 -12.700 1.00 25.67 408 LEU A N 1
ATOM 3109 C CA . LEU A 1 407 ? 8.078 -19.330 -14.069 1.00 24.47 408 LEU A CA 1
ATOM 3110 C C . LEU A 1 407 ? 8.141 -20.499 -15.030 1.00 24.37 408 LEU A C 1
ATOM 3111 O O . LEU A 1 407 ? 9.158 -21.189 -15.116 1.00 25.10 408 LEU A O 1
ATOM 3116 N N . ARG A 1 408 ? 7.057 -20.678 -15.779 1.00 24.03 409 ARG A N 1
ATOM 3117 C CA . ARG A 1 408 ? 6.966 -21.715 -16.807 1.00 24.01 409 ARG A CA 1
ATOM 3118 C C . ARG A 1 408 ? 7.062 -20.993 -18.142 1.00 23.62 409 ARG A C 1
ATOM 3119 O O . ARG A 1 408 ? 6.402 -19.973 -18.360 1.00 23.99 409 ARG A O 1
ATOM 3127 N N . VAL A 1 409 ? 7.854 -21.534 -19.061 1.00 22.35 410 VAL A N 1
ATOM 3128 C CA . VAL A 1 409 ? 8.164 -20.794 -20.273 1.00 20.81 410 VAL A CA 1
ATOM 3129 C C . VAL A 1 409 ? 7.934 -21.563 -21.583 1.00 22.05 410 VAL A C 1
ATOM 3130 O O . VAL A 1 409 ? 8.049 -22.783 -21.639 1.00 21.96 410 VAL A O 1
ATOM 3134 N N . ASP A 1 410 ? 7.574 -20.801 -22.614 1.00 21.12 411 ASP A N 1
ATOM 3135 C CA . ASP A 1 410 ? 7.366 -21.316 -23.937 1.00 22.88 411 ASP A CA 1
ATOM 3136 C C . ASP A 1 410 ? 7.822 -20.273 -24.933 1.00 23.70 411 ASP A C 1
ATOM 3137 O O . ASP A 1 410 ? 8.129 -19.140 -24.562 1.00 24.61 411 ASP A O 1
ATOM 3142 N N . GLY A 1 411 ? 7.801 -20.648 -26.206 1.00 25.45 412 GLY A N 1
ATOM 3143 C CA . GLY A 1 411 ? 8.306 -19.784 -27.267 1.00 28.40 412 GLY A CA 1
ATOM 3144 C C . GLY A 1 411 ? 9.692 -20.260 -27.720 1.00 30.15 412 GLY A C 1
ATOM 3145 O O . GLY A 1 411 ? 10.426 -20.946 -26.983 1.00 30.69 412 GLY A O 1
ATOM 3146 N N . GLY A 1 412 ? 10.051 -19.886 -28.935 1.00 32.35 413 GLY A N 1
ATOM 3147 C CA . GLY A 1 412 ? 11.312 -20.300 -29.549 1.00 33.79 413 GLY A CA 1
ATOM 3148 C C . GLY A 1 412 ? 12.546 -20.163 -28.646 1.00 34.93 413 GLY A C 1
ATOM 3149 O O . GLY A 1 412 ? 13.401 -21.072 -28.594 1.00 36.08 413 GLY A O 1
ATOM 3150 N N . MET A 1 413 ? 12.640 -19.052 -27.925 1.00 33.96 414 MET A N 1
ATOM 3151 C CA . MET A 1 413 ? 13.812 -18.764 -27.075 1.00 34.17 414 MET A CA 1
ATOM 3152 C C . MET A 1 413 ? 14.040 -19.698 -25.870 1.00 33.58 414 MET A C 1
ATOM 3153 O O . MET A 1 413 ? 15.100 -19.659 -25.238 1.00 33.01 414 MET A O 1
ATOM 3158 N N . VAL A 1 414 ? 13.053 -20.524 -25.535 1.00 32.78 415 VAL A N 1
ATOM 3159 C CA . VAL A 1 414 ? 13.186 -21.430 -24.389 1.00 32.30 415 VAL A CA 1
ATOM 3160 C C . VAL A 1 414 ? 14.238 -22.478 -24.675 1.00 32.35 415 VAL A C 1
ATOM 3161 O O . VAL A 1 414 ? 14.599 -23.258 -23.791 1.00 32.15 415 VAL A O 1
ATOM 3165 N N . ALA A 1 415 ? 14.697 -22.492 -25.926 1.00 32.33 416 ALA A N 1
ATOM 3166 C CA . ALA A 1 415 ? 15.775 -23.378 -26.361 1.00 32.93 416 ALA A CA 1
ATOM 3167 C C . ALA A 1 415 ? 17.190 -22.801 -26.090 1.00 33.42 416 ALA A C 1
ATOM 3168 O O . ALA A 1 415 ? 18.187 -23.426 -26.458 1.00 34.78 416 ALA A O 1
ATOM 3170 N N . ASN A 1 416 ? 17.282 -21.627 -25.457 1.00 31.80 417 ASN A N 1
ATOM 3171 C CA . ASN A 1 416 ? 18.562 -20.964 -25.143 1.00 31.07 417 ASN A CA 1
ATOM 3172 C C . ASN A 1 416 ? 18.957 -21.170 -23.672 1.00 30.37 417 ASN A C 1
ATOM 3173 O O . ASN A 1 416 ? 18.445 -20.486 -22.781 1.00 29.61 417 ASN A O 1
ATOM 3178 N N . GLU A 1 417 ? 19.858 -22.112 -23.429 1.00 29.86 418 GLU A N 1
ATOM 3179 C CA . GLU A 1 417 ? 20.272 -22.460 -22.068 1.00 30.73 418 GLU A CA 1
ATOM 3180 C C . GLU A 1 417 ? 20.801 -21.284 -21.278 1.00 29.61 418 GLU A C 1
ATOM 3181 O O . GLU A 1 417 ? 20.487 -21.124 -20.112 1.00 29.92 418 GLU A O 1
ATOM 3187 N N . LEU A 1 418 ? 21.585 -20.451 -21.939 1.00 29.14 419 LEU A N 1
ATOM 3188 C CA . LEU A 1 418 ? 22.173 -19.257 -21.330 1.00 28.16 419 LEU A CA 1
ATOM 3189 C C . LEU A 1 418 ? 21.103 -18.297 -20.867 1.00 26.49 419 LEU A C 1
ATOM 3190 O O . LEU A 1 418 ? 21.109 -17.833 -19.724 1.00 25.40 419 LEU A O 1
ATOM 3195 N N . LEU A 1 419 ? 20.171 -17.994 -21.761 1.00 24.74 420 LEU A N 1
ATOM 3196 C CA . LEU A 1 419 ? 19.079 -17.091 -21.405 1.00 23.08 420 LEU A CA 1
ATOM 3197 C C . LEU A 1 419 ? 18.219 -17.663 -20.282 1.00 22.61 420 LEU A C 1
ATOM 3198 O O . LEU A 1 419 ? 17.885 -16.971 -19.279 1.00 21.59 420 LEU A O 1
ATOM 3203 N N . MET A 1 420 ? 17.877 -18.938 -20.426 1.00 21.89 421 MET A N 1
ATOM 3204 C CA . MET A 1 420 ? 17.035 -19.581 -19.428 1.00 22.74 421 MET A CA 1
ATOM 3205 C C . MET A 1 420 ? 17.734 -19.609 -18.035 1.00 23.22 421 MET A C 1
ATOM 3206 O O . MET A 1 420 ? 17.129 -19.263 -17.011 1.00 22.00 421 MET A O 1
ATOM 3211 N N . GLN A 1 421 ? 19.017 -19.970 -17.999 1.00 22.76 422 GLN A N 1
ATOM 3212 C CA . GLN A 1 421 ? 19.673 -20.004 -16.694 1.00 23.77 422 GLN A CA 1
ATOM 3213 C C . GLN A 1 421 ? 19.742 -18.586 -16.116 1.00 22.84 422 GLN A C 1
ATOM 3214 O O . GLN A 1 421 ? 19.443 -18.352 -14.936 1.00 24.10 422 GLN A O 1
ATOM 3220 N N . PHE A 1 422 ? 20.054 -17.625 -16.958 1.00 22.15 423 PHE A N 1
ATOM 3221 C CA . PHE A 1 422 ? 20.121 -16.239 -16.492 1.00 22.94 423 PHE A CA 1
ATOM 3222 C C . PHE A 1 422 ? 18.741 -15.717 -16.038 1.00 22.68 423 PHE A C 1
ATOM 3223 O O . PHE A 1 422 ? 18.618 -14.934 -15.089 1.00 22.41 423 PHE A O 1
ATOM 3231 N N . GLN A 1 423 ? 17.690 -16.188 -16.702 1.00 22.31 424 GLN A N 1
ATOM 3232 C CA . GLN A 1 423 ? 16.355 -15.790 -16.303 1.00 21.99 424 GLN A CA 1
ATOM 3233 C C . GLN A 1 423 ? 16.073 -16.309 -14.894 1.00 22.17 424 GLN A C 1
ATOM 3234 O O . GLN A 1 423 ? 15.525 -15.577 -14.066 1.00 22.38 424 GLN A O 1
ATOM 3240 N N . ALA A 1 424 ? 16.464 -17.556 -14.623 1.00 22.40 425 ALA A N 1
ATOM 3241 C CA . ALA A 1 424 ? 16.299 -18.132 -13.274 1.00 23.10 425 ALA A CA 1
ATOM 3242 C C . ALA A 1 424 ? 17.132 -17.367 -12.262 1.00 23.16 425 ALA A C 1
ATOM 3243 O O . ALA A 1 424 ? 16.666 -17.086 -11.172 1.00 23.15 425 ALA A O 1
ATOM 3245 N N . ASP A 1 425 ? 18.389 -17.084 -12.619 1.00 23.51 426 ASP A N 1
ATOM 3246 C CA . ASP A 1 425 ? 19.271 -16.351 -11.727 1.00 23.28 426 ASP A CA 1
ATOM 3247 C C . ASP A 1 425 ? 18.668 -15.001 -11.412 1.00 23.29 426 ASP A C 1
ATOM 3248 O O . ASP A 1 425 ? 18.608 -14.598 -10.258 1.00 23.44 426 ASP A O 1
ATOM 3253 N N . GLN A 1 426 ? 18.175 -14.303 -12.426 1.00 23.14 427 GLN A N 1
ATOM 3254 C CA . GLN A 1 426 ? 17.652 -12.945 -12.161 1.00 23.19 427 GLN A CA 1
ATOM 3255 C C . GLN A 1 426 ? 16.397 -12.917 -11.310 1.00 23.42 427 GLN A C 1
ATOM 3256 O O . GLN A 1 426 ? 16.231 -12.026 -10.480 1.00 23.23 427 GLN A O 1
ATOM 3262 N N . LEU A 1 427 ? 15.511 -13.891 -11.540 1.00 23.77 428 LEU A N 1
ATOM 3263 C CA . LEU A 1 427 ? 14.232 -13.938 -10.829 1.00 23.06 428 LEU A CA 1
ATOM 3264 C C . LEU A 1 427 ? 14.301 -14.594 -9.471 1.00 22.45 428 LEU A C 1
ATOM 3265 O O . LEU A 1 427 ? 13.422 -14.353 -8.633 1.00 20.83 428 LEU A O 1
ATOM 3270 N N . GLY A 1 428 ? 15.276 -15.478 -9.263 1.00 22.89 429 GLY A N 1
ATOM 3271 C CA . GLY A 1 428 ? 15.385 -16.127 -7.952 1.00 23.63 429 GLY A CA 1
ATOM 3272 C C . GLY A 1 428 ? 14.301 -17.179 -7.688 1.00 24.56 429 GLY A C 1
ATOM 3273 O O . GLY A 1 428 ? 14.005 -17.485 -6.530 1.00 24.11 429 GLY A O 1
ATOM 3274 N N . VAL A 1 429 ? 13.699 -17.705 -8.769 1.00 24.33 430 VAL A N 1
ATOM 3275 C CA . VAL A 1 429 ? 12.749 -18.809 -8.676 1.00 24.31 430 VAL A CA 1
ATOM 3276 C C . VAL A 1 429 ? 13.079 -19.728 -9.81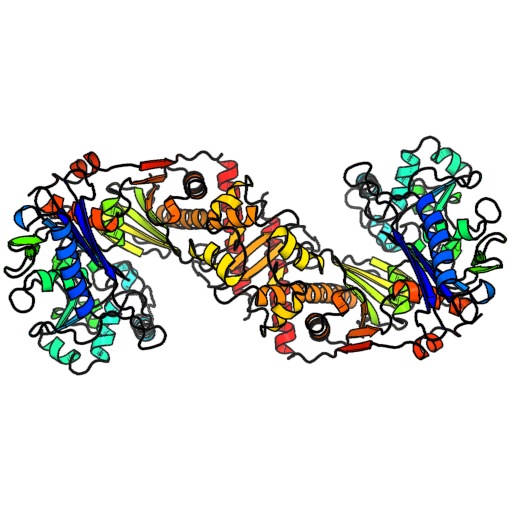7 1.00 23.94 430 VAL A C 1
ATOM 3277 O O . VAL A 1 429 ? 13.812 -19.331 -10.708 1.00 23.64 430 VAL A O 1
ATOM 3281 N N . ASP A 1 430 ? 12.568 -20.960 -9.794 1.00 24.02 431 ASP A N 1
ATOM 3282 C CA . ASP A 1 430 ? 12.874 -21.917 -10.863 1.00 24.26 431 ASP A CA 1
ATOM 3283 C C . ASP A 1 430 ? 12.169 -21.506 -12.168 1.00 23.95 431 ASP A C 1
ATOM 3284 O O . ASP A 1 430 ? 11.086 -20.872 -12.165 1.00 22.62 431 ASP A O 1
ATOM 3289 N N . VAL A 1 431 ? 12.780 -21.910 -13.272 1.00 23.83 432 VAL A N 1
ATOM 3290 C CA . VAL A 1 431 ? 12.266 -21.676 -14.598 1.00 23.66 432 VAL A CA 1
ATOM 3291 C C . VAL A 1 431 ? 12.073 -23.070 -15.194 1.00 24.48 432 VAL A C 1
ATOM 3292 O O . VAL A 1 431 ? 13.017 -23.858 -15.256 1.00 24.02 432 VAL A O 1
ATOM 3296 N N . VAL A 1 432 ? 10.838 -23.367 -15.605 1.00 25.06 433 VAL A N 1
ATOM 3297 C CA . VAL A 1 432 ? 10.475 -24.699 -16.107 1.00 24.70 433 VAL A CA 1
ATOM 3298 C C . VAL A 1 432 ? 10.066 -24.646 -17.565 1.00 25.41 433 VAL A C 1
ATOM 3299 O O . VAL A 1 432 ? 9.324 -23.753 -17.972 1.00 26.73 433 VAL A O 1
ATOM 3303 N N . ARG A 1 433 ? 10.581 -25.588 -18.327 1.00 25.35 434 ARG A N 1
ATOM 3304 C CA . ARG A 1 433 ? 10.314 -25.750 -19.724 1.00 27.25 434 ARG A CA 1
ATOM 3305 C C . ARG A 1 433 ? 9.584 -27.091 -19.922 1.00 27.97 434 ARG A C 1
ATOM 3306 O O . ARG A 1 433 ? 10.115 -28.149 -19.608 1.00 28.66 434 ARG A O 1
ATOM 3314 N N . PRO A 1 434 ? 8.382 -27.024 -20.470 1.00 27.79 435 PRO A N 1
ATOM 3315 C CA . PRO A 1 434 ? 7.550 -28.204 -20.682 1.00 28.47 435 PRO A CA 1
ATOM 3316 C C . PRO A 1 434 ? 8.075 -29.064 -21.803 1.00 29.85 435 PRO A C 1
ATOM 3317 O O . PRO A 1 434 ? 8.825 -28.605 -22.642 1.00 30.27 435 PRO A O 1
ATOM 3321 N N . LYS A 1 435 ? 7.614 -30.298 -21.836 1.00 31.95 436 LYS A N 1
ATOM 3322 C CA . LYS A 1 435 ? 8.083 -31.276 -22.797 1.00 34.55 436 LYS A CA 1
ATOM 3323 C C . LYS A 1 435 ? 7.356 -31.025 -24.093 1.00 34.69 436 LYS A C 1
ATOM 3324 O O . LYS A 1 435 ? 7.875 -31.288 -25.179 1.00 34.87 436 LYS A O 1
ATOM 3330 N N . VAL A 1 436 ? 6.142 -30.492 -23.970 1.00 35.38 437 VAL A N 1
ATOM 3331 C CA . VAL A 1 436 ? 5.386 -30.104 -25.152 1.00 35.44 437 VAL A CA 1
ATOM 3332 C C . VAL A 1 436 ? 5.458 -28.599 -25.325 1.00 35.07 437 VAL A C 1
ATOM 3333 O O . VAL A 1 436 ? 5.031 -27.872 -24.447 1.00 35.78 437 VAL A O 1
ATOM 3337 N N . ALA A 1 437 ? 5.975 -28.144 -26.462 1.00 34.37 438 ALA A N 1
ATOM 3338 C CA . ALA A 1 437 ? 6.119 -26.719 -26.751 1.00 33.21 438 ALA A CA 1
ATOM 3339 C C . ALA A 1 437 ? 4.845 -25.948 -27.158 1.00 32.76 438 ALA A C 1
ATOM 3340 O O . ALA A 1 437 ? 4.775 -24.722 -27.030 1.00 32.86 438 ALA A O 1
ATOM 3342 N N . GLU A 1 438 ? 3.837 -26.648 -27.655 1.00 32.06 439 GLU A N 1
ATOM 3343 C CA . GLU A 1 438 ? 2.628 -25.948 -28.082 1.00 31.16 439 GLU A CA 1
ATOM 3344 C C . GLU A 1 438 ? 1.723 -25.887 -26.891 1.00 28.53 439 GLU A C 1
ATOM 3345 O O . GLU A 1 438 ? 0.802 -26.673 -26.755 1.00 29.10 439 GLU A O 1
ATOM 3351 N N . THR A 1 439 ? 2.045 -24.967 -25.996 1.00 26.58 440 THR A N 1
ATOM 3352 C CA . THR A 1 439 ? 1.304 -24.842 -24.769 1.00 24.98 440 THR A CA 1
ATOM 3353 C C . THR A 1 439 ? -0.041 -24.219 -25.042 1.00 24.38 440 THR A C 1
ATOM 3354 O O . THR A 1 439 ? -0.979 -24.500 -24.341 1.00 24.01 440 THR A O 1
ATOM 3358 N N . THR A 1 440 ? -0.123 -23.383 -26.071 1.00 23.48 441 THR A N 1
ATOM 3359 C CA . THR A 1 440 ? -1.390 -22.768 -26.405 1.00 24.33 441 THR A CA 1
ATOM 3360 C C . THR A 1 440 ? -2.489 -23.807 -26.790 1.00 24.34 441 THR A C 1
ATOM 3361 O O . THR A 1 440 ? -3.617 -23.829 -26.222 1.00 23.87 441 THR A O 1
ATOM 3365 N N . ALA A 1 441 ? -2.152 -24.633 -27.764 1.00 22.97 442 ALA A N 1
ATOM 3366 C CA . ALA A 1 441 ? -3.043 -25.688 -28.177 1.00 23.94 442 ALA A CA 1
ATOM 3367 C C . ALA A 1 441 ? -3.287 -26.700 -27.036 1.00 24.11 442 ALA A C 1
ATOM 3368 O O . ALA A 1 441 ? -4.403 -27.205 -26.879 1.00 23.65 442 ALA A O 1
ATOM 3370 N N . LEU A 1 442 ? -2.244 -27.007 -26.254 1.00 24.32 443 LEU A N 1
ATOM 3371 C CA . LEU A 1 442 ? -2.394 -27.965 -25.145 1.00 23.33 443 LEU A CA 1
ATOM 3372 C C . LEU A 1 442 ? -3.395 -27.484 -24.093 1.00 23.76 443 LEU A C 1
ATOM 3373 O O . LEU A 1 442 ? -4.155 -28.293 -23.513 1.00 23.86 443 LEU A O 1
ATOM 3378 N N . GLY A 1 443 ? -3.406 -26.177 -23.842 1.00 22.50 444 GLY A N 1
ATOM 3379 C CA . GLY A 1 443 ? -4.347 -25.614 -22.894 1.00 22.23 444 GLY A CA 1
ATOM 3380 C C . GLY A 1 443 ? -5.785 -25.772 -23.332 1.00 22.97 444 GLY A C 1
ATOM 3381 O O . GLY A 1 443 ? -6.665 -26.033 -22.514 1.00 23.38 444 GLY A O 1
ATOM 3382 N N . ALA A 1 444 ? -6.028 -25.562 -24.621 1.00 23.36 445 ALA A N 1
ATOM 3383 C CA . ALA A 1 444 ? -7.326 -25.745 -25.210 1.00 24.48 445 ALA A CA 1
ATOM 3384 C C . ALA A 1 444 ? -7.706 -27.217 -25.111 1.00 25.01 445 ALA A C 1
ATOM 3385 O O . ALA A 1 444 ? -8.862 -27.537 -24.879 1.00 25.23 445 ALA A O 1
ATOM 3387 N N . ALA A 1 445 ? -6.744 -28.126 -25.250 1.00 25.65 446 ALA A N 1
ATOM 3388 C CA . ALA A 1 445 ? -7.125 -29.532 -25.150 1.00 24.41 446 ALA A CA 1
ATOM 3389 C C . ALA A 1 445 ? -7.492 -29.897 -23.713 1.00 24.99 446 ALA A C 1
ATOM 3390 O O . ALA A 1 445 ? -8.509 -30.558 -23.462 1.00 27.38 446 ALA A O 1
ATOM 3392 N N . TYR A 1 446 ? -6.661 -29.484 -22.773 1.00 23.65 447 TYR A N 1
ATOM 3393 C CA . TYR A 1 446 ? -6.953 -29.720 -21.362 1.00 24.10 447 TYR A CA 1
ATOM 3394 C C . TYR A 1 446 ? -8.318 -29.151 -20.949 1.00 24.77 447 TYR A C 1
ATOM 3395 O O . TYR A 1 446 ? -9.066 -29.799 -20.224 1.00 24.29 447 TYR A O 1
ATOM 3404 N N . ALA A 1 447 ? -8.625 -27.915 -21.374 1.00 24.59 448 ALA A N 1
ATOM 3405 C CA . ALA A 1 447 ? -9.917 -27.320 -21.048 1.00 25.21 448 ALA A CA 1
ATOM 3406 C C . ALA A 1 447 ? -11.084 -28.161 -21.584 1.00 25.04 448 ALA A C 1
ATOM 3407 O O . ALA A 1 447 ? -12.079 -28.353 -20.910 1.00 25.42 448 ALA A O 1
ATOM 3409 N N . ALA A 1 448 ? -10.954 -28.662 -22.795 1.00 24.76 449 ALA A N 1
ATOM 3410 C CA . ALA A 1 448 ? -12.043 -29.428 -23.382 1.00 25.19 449 ALA A CA 1
ATOM 3411 C C . ALA A 1 448 ? -12.121 -30.861 -22.839 1.00 25.73 449 ALA A C 1
ATOM 3412 O O . ALA A 1 448 ? -13.212 -31.378 -22.612 1.00 25.96 449 ALA A O 1
ATOM 3414 N N . GLY A 1 449 ? -10.970 -31.496 -22.631 1.00 25.98 450 GLY A N 1
ATOM 3415 C CA . GLY A 1 449 ? -10.954 -32.857 -22.142 1.00 26.25 450 GLY A CA 1
ATOM 3416 C C . GLY A 1 449 ? -11.474 -32.913 -20.718 1.00 27.38 450 GLY A C 1
ATOM 3417 O O . GLY A 1 449 ? -12.063 -33.908 -20.277 1.00 27.71 450 GLY A O 1
ATOM 3418 N N . ILE A 1 450 ? -11.272 -31.831 -19.982 1.00 26.76 451 ILE A N 1
ATOM 3419 C CA . ILE A 1 450 ? -11.745 -31.826 -18.617 1.00 26.92 451 ILE A CA 1
ATOM 3420 C C . ILE A 1 450 ? -13.256 -31.757 -18.617 1.00 27.47 451 ILE A C 1
ATOM 3421 O O . ILE A 1 450 ? -13.947 -32.434 -17.846 1.00 28.05 451 ILE A O 1
ATOM 3426 N N . ALA A 1 451 ? -13.781 -30.959 -19.520 1.00 28.36 452 ALA A N 1
ATOM 3427 C CA . ALA A 1 451 ? -15.207 -30.718 -19.535 1.00 28.74 452 ALA A CA 1
ATOM 3428 C C . ALA A 1 451 ? -16.018 -31.968 -19.846 1.00 28.68 452 ALA A C 1
ATOM 3429 O O . ALA A 1 451 ? -17.167 -32.064 -19.458 1.00 28.32 452 ALA A O 1
ATOM 3431 N N . VAL A 1 452 ? -15.415 -32.913 -20.563 1.00 29.00 453 VAL A N 1
ATOM 3432 C CA . VAL A 1 452 ? -16.094 -34.133 -20.963 1.00 28.66 453 VAL A CA 1
ATOM 3433 C C . VAL A 1 452 ? -15.625 -35.349 -20.138 1.00 29.24 453 VAL A C 1
ATOM 3434 O O . VAL A 1 452 ? -16.182 -36.450 -20.280 1.00 28.54 453 VAL A O 1
ATOM 3438 N N . GLY A 1 453 ? -14.602 -35.164 -19.290 1.00 29.07 454 GLY A N 1
ATOM 3439 C CA . GLY A 1 453 ? -14.077 -36.260 -18.474 1.00 28.89 454 GLY A CA 1
ATOM 3440 C C . GLY A 1 453 ? -12.852 -37.008 -19.016 1.00 29.84 454 GLY A C 1
ATOM 3441 O O . GLY A 1 453 ? -12.374 -38.000 -18.411 1.00 30.80 454 GLY A O 1
ATOM 3442 N N . PHE A 1 454 ? -12.337 -36.582 -20.162 1.00 28.35 455 PHE A N 1
ATOM 3443 C CA . PHE A 1 454 ? -11.132 -37.199 -20.690 1.00 28.31 455 PHE A CA 1
ATOM 3444 C C . PHE A 1 454 ? -10.057 -37.018 -19.630 1.00 27.67 455 PHE A C 1
ATOM 3445 O O . PHE A 1 454 ? -9.223 -37.893 -19.421 1.00 28.67 455 PHE A O 1
ATOM 3453 N N . TRP A 1 455 ? -10.050 -35.873 -18.975 1.00 27.17 456 TRP A N 1
ATOM 3454 C CA . TRP A 1 455 ? -9.204 -35.709 -17.788 1.00 26.80 456 TRP A CA 1
ATOM 3455 C C . TRP A 1 455 ? -10.166 -35.355 -16.709 1.00 27.53 456 TRP A C 1
ATOM 3456 O O . TRP A 1 455 ? -11.196 -34.729 -16.970 1.00 27.74 456 TRP A O 1
ATOM 3467 N N . LYS A 1 456 ? -9.839 -35.762 -15.498 1.00 29.06 457 LYS A N 1
ATOM 3468 C CA . LYS A 1 456 ? -10.732 -35.643 -14.358 1.00 30.87 457 LYS A CA 1
ATOM 3469 C C . LYS A 1 456 ? -10.775 -34.220 -13.801 1.00 31.10 457 LYS A C 1
ATOM 3470 O O . LYS A 1 456 ? -11.700 -33.829 -13.088 1.00 31.50 457 LYS A O 1
ATOM 3476 N N . GLY A 1 457 ? -9.786 -33.410 -14.138 1.00 31.26 458 GLY A N 1
ATOM 3477 C CA . GLY A 1 457 ? -9.743 -32.071 -13.576 1.00 30.88 458 GLY A CA 1
ATOM 3478 C C . GLY A 1 457 ? -8.328 -31.539 -13.529 1.00 30.91 458 GLY A C 1
ATOM 3479 O O . GLY A 1 457 ? -7.423 -32.095 -14.148 1.00 30.19 458 GLY A O 1
ATOM 3480 N N . GLU A 1 458 ? -8.123 -30.486 -12.752 1.00 31.48 459 GLU A N 1
ATOM 3481 C CA . GLU A 1 458 ? -6.827 -29.813 -12.727 1.00 31.89 459 GLU A CA 1
ATOM 3482 C C . GLU A 1 458 ? -5.696 -30.649 -12.143 1.00 31.76 459 GLU A C 1
ATOM 3483 O O . GLU A 1 458 ? -4.598 -30.684 -12.708 1.00 31.08 459 GLU A O 1
ATOM 3489 N N . GLN A 1 459 ? -5.980 -31.330 -11.031 1.00 31.39 460 GLN A N 1
ATOM 3490 C CA . GLN A 1 459 ? -5.003 -32.212 -10.399 1.00 31.81 460 GLN A CA 1
ATOM 3491 C C . GLN A 1 459 ? -4.591 -33.363 -11.314 1.00 32.11 460 GLN A C 1
ATOM 3492 O O . GLN A 1 459 ? -3.418 -33.717 -11.378 1.00 32.35 460 GLN A O 1
ATOM 3498 N N . ASP A 1 460 ? -5.548 -33.925 -12.039 1.00 31.82 461 ASP A N 1
ATOM 3499 C CA . ASP A 1 460 ? -5.267 -35.035 -12.965 1.00 32.44 461 ASP A CA 1
ATOM 3500 C C . ASP A 1 460 ? -4.361 -34.584 -14.112 1.00 32.61 461 ASP A C 1
ATOM 3501 O O . ASP A 1 460 ? -3.571 -35.371 -14.649 1.00 32.03 461 ASP A O 1
ATOM 3506 N N . VAL A 1 461 ? -4.504 -33.306 -14.492 1.00 32.99 462 VAL A N 1
ATOM 3507 C CA . VAL A 1 461 ? -3.716 -32.730 -15.582 1.00 32.72 462 VAL A CA 1
ATOM 3508 C C . VAL A 1 461 ? -2.281 -32.592 -15.112 1.00 32.74 462 VAL A C 1
ATOM 3509 O O . VAL A 1 461 ? -1.356 -32.900 -15.830 1.00 32.79 462 VAL A O 1
ATOM 3513 N N . ILE A 1 462 ? -2.116 -32.152 -13.879 1.00 34.04 463 ILE A N 1
ATOM 3514 C CA . ILE A 1 462 ? -0.795 -32.037 -13.286 1.00 34.58 463 ILE A CA 1
ATOM 3515 C C . ILE A 1 462 ? -0.107 -33.394 -13.265 1.00 35.65 463 ILE A C 1
ATOM 3516 O O . ILE A 1 462 ? 1.098 -33.489 -13.479 1.00 35.90 463 ILE A O 1
ATOM 3521 N N . ASP A 1 463 ? -0.880 -34.454 -13.057 1.00 36.32 464 ASP A N 1
ATOM 3522 C CA . ASP A 1 463 ? -0.296 -35.778 -12.988 1.00 36.88 464 ASP A CA 1
ATOM 3523 C C . ASP A 1 463 ? 0.181 -36.189 -14.371 1.00 37.56 464 ASP A C 1
ATOM 3524 O O . ASP A 1 463 ? 1.171 -36.920 -14.520 1.00 38.23 464 ASP A O 1
ATOM 3529 N N . ASN A 1 464 ? -0.496 -35.711 -15.404 1.00 36.79 465 ASN A N 1
ATOM 3530 C CA . ASN A 1 464 ? -0.051 -36.100 -16.716 1.00 35.79 465 ASN A CA 1
ATOM 3531 C C . ASN A 1 464 ? 0.860 -35.078 -17.344 1.00 36.09 465 ASN A C 1
ATOM 3532 O O . ASN A 1 464 ? 1.278 -35.254 -18.490 1.00 36.79 465 ASN A O 1
ATOM 3537 N N . TRP A 1 465 ? 1.188 -34.022 -16.603 1.00 35.20 466 TRP A N 1
ATOM 3538 C CA . TRP A 1 465 ? 2.014 -32.952 -17.165 1.00 35.04 466 TRP A CA 1
ATOM 3539 C C . TRP A 1 465 ? 3.518 -33.258 -17.148 1.00 35.20 466 TRP A C 1
ATOM 3540 O O . TRP A 1 465 ? 4.104 -33.455 -16.092 1.00 34.28 466 TRP A O 1
ATOM 3551 N N . ALA A 1 466 ? 4.158 -33.299 -18.308 1.00 36.42 467 ALA A N 1
ATOM 3552 C CA . ALA A 1 466 ? 5.595 -33.578 -18.293 1.00 38.18 467 ALA A CA 1
ATOM 3553 C C . ALA A 1 466 ? 6.481 -32.385 -18.602 1.00 38.62 467 ALA A C 1
ATOM 3554 O O . ALA A 1 466 ? 6.215 -31.625 -19.545 1.00 39.07 467 ALA A O 1
ATOM 3556 N N . GLU A 1 467 ? 7.549 -32.221 -17.830 1.00 39.18 468 GLU A N 1
ATOM 3557 C CA . GLU A 1 467 ? 8.465 -31.112 -18.089 1.00 39.59 468 GLU A CA 1
ATOM 3558 C C . GLU A 1 467 ? 9.721 -31.582 -18.809 1.00 38.93 468 GLU A C 1
ATOM 3559 O O . GLU A 1 467 ? 10.130 -32.729 -18.648 1.00 38.99 468 GLU A O 1
ATOM 3565 N N . ASP A 1 468 ? 10.298 -30.707 -19.627 1.00 38.49 469 ASP A N 1
ATOM 3566 C CA . ASP A 1 468 ? 11.543 -31.006 -20.324 1.00 38.75 469 ASP A CA 1
ATOM 3567 C C . ASP A 1 468 ? 12.686 -30.896 -19.294 1.00 38.48 469 ASP A C 1
ATOM 3568 O O . ASP A 1 468 ? 13.448 -31.830 -19.102 1.00 38.76 469 ASP A O 1
ATOM 3573 N N . LYS A 1 469 ? 12.774 -29.750 -18.623 1.00 37.27 470 LYS A N 1
ATOM 3574 C CA . LYS A 1 469 ? 13.790 -29.525 -17.598 1.00 35.80 470 LYS A CA 1
ATOM 3575 C C . LYS A 1 469 ? 13.503 -28.212 -16.901 1.00 34.65 470 LYS A C 1
ATOM 3576 O O . LYS A 1 469 ? 12.529 -27.546 -17.213 1.00 34.09 470 LYS A O 1
ATOM 3582 N N . ARG A 1 470 ? 14.342 -27.860 -15.937 1.00 33.41 471 ARG A N 1
ATOM 3583 C CA . ARG A 1 470 ? 14.175 -26.622 -15.207 1.00 31.47 471 ARG A CA 1
ATOM 3584 C C . ARG A 1 470 ? 15.538 -26.104 -14.811 1.00 30.81 471 ARG A C 1
ATOM 3585 O O . ARG A 1 470 ? 16.506 -26.864 -14.653 1.00 29.98 471 ARG A O 1
ATOM 3593 N N . TRP A 1 471 ? 15.609 -24.794 -14.664 1.00 30.19 472 TRP A N 1
ATOM 3594 C CA . TRP A 1 471 ? 16.832 -24.145 -14.263 1.00 29.30 472 TRP A CA 1
ATOM 3595 C C . TRP A 1 471 ? 16.550 -23.537 -12.925 1.00 29.81 472 TRP A C 1
ATOM 3596 O O . TRP A 1 471 ? 15.450 -23.016 -12.680 1.00 29.09 472 TRP A O 1
ATOM 3607 N N . SER A 1 472 ? 17.545 -23.631 -12.052 1.00 29.79 473 SER A N 1
ATOM 3608 C CA . SER A 1 472 ? 17.421 -23.162 -10.696 1.00 30.33 473 SER A CA 1
ATOM 3609 C C . SER A 1 472 ? 18.422 -22.045 -10.467 1.00 29.58 473 SER A C 1
ATOM 3610 O O . SER A 1 472 ? 19.523 -22.094 -10.998 1.00 29.07 473 SER A O 1
ATOM 3613 N N . PRO A 1 473 ? 18.043 -21.043 -9.691 1.00 29.92 474 PRO A N 1
ATOM 3614 C CA . PRO A 1 473 ? 18.937 -19.918 -9.388 1.00 30.67 474 PRO A CA 1
ATOM 3615 C C . PRO A 1 473 ? 20.247 -20.422 -8.807 1.00 31.58 474 PRO A C 1
ATOM 3616 O O . PRO A 1 473 ? 20.220 -21.264 -7.896 1.00 32.82 474 PRO A O 1
ATOM 3620 N N . SER A 1 474 ? 21.372 -19.925 -9.316 1.00 31.87 475 SER A N 1
ATOM 3621 C CA . SER A 1 474 ? 22.673 -20.354 -8.832 1.00 32.48 475 SER A CA 1
ATOM 3622 C C . SER A 1 474 ? 23.689 -19.206 -8.803 1.00 32.63 475 SER A C 1
ATOM 3623 O O . SER A 1 474 ? 24.753 -19.332 -8.243 1.00 32.75 475 SER A O 1
ATOM 3626 N N . MET A 1 475 ? 23.364 -18.084 -9.432 1.00 33.26 476 MET A N 1
ATOM 3627 C CA . MET A 1 475 ? 24.282 -16.951 -9.498 1.00 32.10 476 MET A CA 1
ATOM 3628 C C . MET A 1 475 ? 24.545 -16.306 -8.135 1.00 32.13 476 MET A C 1
ATOM 3629 O O . MET A 1 475 ? 23.676 -16.238 -7.264 1.00 30.68 476 MET A O 1
ATOM 3634 N N . GLU A 1 476 ? 25.771 -15.829 -7.962 1.00 31.90 477 GLU A N 1
ATOM 3635 C CA . GLU A 1 476 ? 26.164 -15.158 -6.720 1.00 31.76 477 GLU A CA 1
ATOM 3636 C C . GLU A 1 476 ? 25.144 -14.057 -6.499 1.00 30.90 477 GLU A C 1
ATOM 3637 O O . GLU A 1 476 ? 24.916 -13.236 -7.392 1.00 30.04 477 GLU A O 1
ATOM 3643 N N . SER A 1 477 ? 24.524 -14.045 -5.324 1.00 30.21 478 SER A N 1
ATOM 3644 C CA . SER A 1 477 ? 23.457 -13.106 -5.029 1.00 29.02 478 SER A CA 1
ATOM 3645 C C . SER A 1 477 ? 23.888 -11.653 -5.239 1.00 29.33 478 SER A C 1
ATOM 3646 O O . SER A 1 477 ? 23.127 -10.818 -5.760 1.00 28.49 478 SER A O 1
ATOM 3649 N N . GLY A 1 478 ? 25.112 -11.332 -4.822 1.00 28.51 479 GLY A N 1
ATOM 3650 C CA . GLY A 1 478 ? 25.586 -9.971 -5.010 1.00 26.96 479 GLY A CA 1
ATOM 3651 C C . GLY A 1 478 ? 25.727 -9.616 -6.489 1.00 25.88 479 GLY A C 1
ATOM 3652 O O . GLY A 1 478 ? 25.463 -8.517 -6.919 1.00 25.07 479 GLY A O 1
ATOM 3653 N N . GLU A 1 479 ? 26.180 -10.555 -7.280 1.00 25.86 480 GLU A N 1
ATOM 3654 C CA . GLU A 1 479 ? 26.318 -10.294 -8.686 1.00 26.79 480 GLU A CA 1
ATOM 3655 C C . GLU A 1 479 ? 24.911 -10.158 -9.343 1.00 27.41 480 GLU A C 1
ATOM 3656 O O . GLU A 1 479 ? 24.716 -9.362 -10.279 1.00 27.26 480 GLU A O 1
ATOM 3662 N N . ARG A 1 480 ? 23.936 -10.873 -8.788 1.00 26.91 481 ARG A N 1
ATOM 3663 C CA . ARG A 1 480 ? 22.576 -10.848 -9.299 1.00 27.01 481 ARG A CA 1
ATOM 3664 C C . ARG A 1 480 ? 22.005 -9.444 -9.210 1.00 25.55 481 ARG A C 1
ATOM 3665 O O . ARG A 1 480 ? 21.403 -8.976 -10.182 1.00 24.07 481 ARG A O 1
ATOM 3673 N N . GLU A 1 481 ? 22.230 -8.772 -8.083 1.00 24.45 482 GLU A N 1
ATOM 3674 C CA . GLU A 1 481 ? 21.712 -7.421 -7.881 1.00 24.39 482 GLU A CA 1
ATOM 3675 C C . GLU A 1 481 ? 22.498 -6.326 -8.599 1.00 23.38 482 GLU A C 1
ATOM 3676 O O . GLU A 1 481 ? 21.915 -5.415 -9.157 1.00 23.75 482 GLU A O 1
ATOM 3682 N N . ARG A 1 482 ? 23.816 -6.405 -8.560 1.00 22.72 483 ARG A N 1
ATOM 3683 C CA . ARG A 1 482 ? 24.663 -5.472 -9.300 1.00 22.99 483 ARG A CA 1
ATOM 3684 C C . ARG A 1 482 ? 24.208 -5.308 -10.760 1.00 22.24 483 ARG A C 1
ATOM 3685 O O . ARG A 1 482 ? 24.071 -4.185 -11.258 1.00 22.05 483 ARG A O 1
ATOM 3693 N N . LEU A 1 483 ? 23.990 -6.433 -11.431 1.00 22.34 484 LEU A N 1
ATOM 3694 C CA . LEU A 1 483 ? 23.652 -6.426 -12.852 1.00 22.24 484 LEU A CA 1
ATOM 3695 C C . LEU A 1 483 ? 22.310 -5.733 -13.012 1.00 21.91 484 LEU A C 1
ATOM 3696 O O . LEU A 1 483 ? 22.177 -4.836 -13.793 1.00 22.00 484 LEU A O 1
ATOM 3701 N N . TYR A 1 484 ? 21.333 -6.160 -12.226 1.00 21.37 485 TYR A N 1
ATOM 3702 C CA . TYR A 1 484 ? 19.995 -5.647 -12.305 1.00 20.95 485 TYR A CA 1
ATOM 3703 C C . TYR A 1 484 ? 19.943 -4.149 -12.001 1.00 20.61 485 TYR A C 1
ATOM 3704 O O . TYR A 1 484 ? 19.277 -3.434 -12.687 1.00 20.64 485 TYR A O 1
ATOM 3713 N N . ARG A 1 485 ? 20.645 -3.676 -10.978 1.00 20.97 486 ARG A N 1
ATOM 3714 C CA . ARG A 1 485 ? 20.671 -2.255 -10.671 1.00 20.97 486 ARG A CA 1
ATOM 3715 C C . ARG A 1 485 ? 21.314 -1.392 -11.753 1.00 20.05 486 ARG A C 1
ATOM 3716 O O . ARG A 1 485 ? 20.834 -0.348 -12.058 1.00 18.90 486 ARG A O 1
ATOM 3724 N N . ASN A 1 486 ? 22.458 -1.814 -12.249 1.00 21.01 487 ASN A N 1
ATOM 3725 C CA . ASN A 1 486 ? 23.152 -1.083 -13.300 1.00 22.42 487 ASN A CA 1
ATOM 3726 C C . ASN A 1 486 ? 22.222 -0.937 -14.536 1.00 23.19 487 ASN A C 1
ATOM 3727 O O . ASN A 1 486 ? 22.206 0.119 -15.190 1.00 22.53 487 ASN A O 1
ATOM 3732 N N . TRP A 1 487 ? 21.427 -1.985 -14.788 1.00 23.36 488 TRP A N 1
ATOM 3733 C CA . TRP A 1 487 ? 20.473 -2.009 -15.906 1.00 23.87 488 TRP A CA 1
ATOM 3734 C C . TRP A 1 487 ? 19.309 -1.053 -15.668 1.00 23.68 488 TRP A C 1
ATOM 3735 O O . TRP A 1 487 ? 18.954 -0.256 -16.540 1.00 21.96 488 TRP A O 1
ATOM 3746 N N . LYS A 1 488 ? 18.748 -1.085 -14.456 1.00 23.76 489 LYS A N 1
ATOM 3747 C CA . LYS A 1 488 ? 17.636 -0.173 -14.181 1.00 23.33 489 LYS A CA 1
ATOM 3748 C C . LYS A 1 488 ? 18.114 1.271 -14.205 1.00 22.92 489 LYS A C 1
ATOM 3749 O O . LYS A 1 488 ? 17.376 2.180 -14.573 1.00 23.57 489 LYS A O 1
ATOM 3755 N N . LYS A 1 489 ? 19.360 1.472 -13.799 1.00 22.29 490 LYS A N 1
ATOM 3756 C CA . LYS A 1 489 ? 19.986 2.772 -13.879 1.00 21.79 490 LYS A CA 1
ATOM 3757 C C . LYS A 1 489 ? 20.134 3.166 -15.355 1.00 22.21 490 LYS A C 1
ATOM 3758 O O . LYS A 1 489 ? 19.881 4.287 -15.717 1.00 23.13 490 LYS A O 1
ATOM 3764 N N . ALA A 1 490 ? 20.561 2.232 -16.203 1.00 21.62 491 ALA A N 1
ATOM 3765 C CA . ALA A 1 490 ? 20.731 2.547 -17.602 1.00 20.92 491 ALA A CA 1
ATOM 3766 C C . ALA A 1 490 ? 19.407 2.966 -18.218 1.00 20.51 491 ALA A C 1
ATOM 3767 O O . ALA A 1 490 ? 19.348 3.942 -18.968 1.00 20.72 491 ALA A O 1
ATOM 3769 N N . VAL A 1 491 ? 18.353 2.206 -17.919 1.00 20.37 492 VAL A N 1
ATOM 3770 C CA . VAL A 1 491 ? 17.019 2.531 -18.380 1.00 19.96 492 VAL A CA 1
ATOM 3771 C C . VAL A 1 491 ? 16.623 3.942 -17.952 1.00 20.31 492 VAL A C 1
ATOM 3772 O O . VAL A 1 491 ? 16.117 4.735 -18.729 1.00 19.31 492 VAL A O 1
ATOM 3776 N N . THR A 1 492 ? 16.888 4.264 -16.698 1.00 20.76 493 THR A N 1
ATOM 3777 C CA . THR A 1 492 ? 16.540 5.580 -16.174 1.00 20.96 493 THR A CA 1
ATOM 3778 C C . THR A 1 492 ? 17.252 6.703 -16.884 1.00 21.45 493 THR A C 1
ATOM 3779 O O . THR A 1 492 ? 16.619 7.670 -17.291 1.00 22.91 493 THR A O 1
ATOM 3783 N N . LYS A 1 493 ? 18.571 6.596 -17.004 1.00 20.50 494 LYS A N 1
ATOM 3784 C CA . LYS A 1 493 ? 19.315 7.635 -17.652 1.00 21.04 494 LYS A CA 1
ATOM 3785 C C . LYS A 1 493 ? 18.939 7.737 -19.113 1.00 20.83 494 LYS A C 1
ATOM 3786 O O . LYS A 1 493 ? 19.014 8.809 -19.719 1.00 21.89 494 LYS A O 1
ATOM 3792 N N . THR A 1 494 ? 18.597 6.613 -19.705 1.00 20.53 495 THR A N 1
ATOM 3793 C CA . THR A 1 494 ? 18.225 6.642 -21.105 1.00 20.97 495 THR A CA 1
ATOM 3794 C C . THR A 1 494 ? 16.902 7.403 -21.275 1.00 21.36 495 THR A C 1
ATOM 3795 O O . THR A 1 494 ? 16.731 8.148 -22.221 1.00 20.04 495 THR A O 1
ATOM 3799 N N . MET A 1 495 ? 15.979 7.218 -20.337 1.00 21.87 496 MET A N 1
ATOM 3800 C CA . MET A 1 495 ? 14.689 7.885 -20.427 1.00 23.60 496 MET A CA 1
ATOM 3801 C C . MET A 1 495 ? 14.854 9.381 -20.175 1.00 24.32 496 MET A C 1
ATOM 3802 O O . MET A 1 495 ? 14.159 10.205 -20.760 1.00 25.23 496 MET A O 1
ATOM 3807 N N . GLU A 1 496 ? 15.776 9.732 -19.306 1.00 24.10 497 GLU A N 1
ATOM 3808 C CA . GLU A 1 496 ? 16.050 11.135 -19.093 1.00 24.31 497 GLU A CA 1
ATOM 3809 C C . GLU A 1 496 ? 16.616 11.811 -20.361 1.00 24.30 497 GLU A C 1
ATOM 3810 O O . GLU A 1 496 ? 16.233 12.933 -20.677 1.00 24.20 497 GLU A O 1
ATOM 3816 N N . TRP A 1 497 ? 17.541 11.149 -21.062 1.00 23.94 498 TRP A N 1
ATOM 3817 C CA . TRP A 1 497 ? 18.074 11.721 -22.307 1.00 24.11 498 TRP A CA 1
ATOM 3818 C C . TRP A 1 497 ? 16.977 11.889 -23.345 1.00 23.94 498 TRP A C 1
ATOM 3819 O O . TRP A 1 497 ? 16.880 12.893 -24.018 1.00 24.65 498 TRP A O 1
ATOM 3830 N N . VAL A 1 498 ? 16.173 10.867 -23.450 1.00 24.16 499 VAL A N 1
ATOM 3831 C CA . VAL A 1 498 ? 15.051 10.829 -24.350 1.00 26.40 499 VAL A CA 1
ATOM 3832 C C . VAL A 1 498 ? 14.056 12.007 -24.132 1.00 27.92 499 VAL A C 1
ATOM 3833 O O . VAL A 1 498 ? 13.536 12.569 -25.111 1.00 28.21 499 VAL A O 1
ATOM 3837 N N . ASP A 1 499 ? 13.805 12.383 -22.876 1.00 28.07 500 ASP A N 1
ATOM 3838 C CA . ASP A 1 499 ? 12.910 13.509 -22.612 1.00 30.00 500 ASP A CA 1
ATOM 3839 C C . ASP A 1 499 ? 13.540 14.790 -23.150 1.00 29.31 500 ASP A C 1
ATOM 3840 O O . ASP A 1 499 ? 12.886 15.620 -23.715 1.00 29.38 500 ASP A O 1
ATOM 3845 N N . GLU A 1 500 ? 14.837 14.947 -22.981 1.00 29.34 501 GLU A N 1
ATOM 3846 C CA . GLU A 1 500 ? 15.452 16.160 -23.461 1.00 28.20 501 GLU A CA 1
ATOM 3847 C C . GLU A 1 500 ? 15.893 16.030 -24.906 1.00 27.98 501 GLU A C 1
ATOM 3848 O O . GLU A 1 500 ? 16.542 16.915 -25.421 1.00 28.93 501 GLU A O 1
ATOM 3854 N N . ASP A 1 501 ? 15.526 14.951 -25.586 1.00 28.18 502 ASP A N 1
ATOM 3855 C CA . ASP A 1 501 ? 16.000 14.730 -26.958 1.00 28.27 502 ASP A CA 1
ATOM 3856 C C . ASP A 1 501 ? 15.159 15.402 -28.045 1.00 28.92 502 ASP A C 1
ATOM 3857 O O . ASP A 1 501 ? 14.077 14.947 -28.374 1.00 29.24 502 ASP A O 1
ATOM 3862 N N . VAL A 1 502 ? 15.683 16.441 -28.664 1.00 29.57 503 VAL A N 1
ATOM 3863 C CA . VAL A 1 502 ? 14.870 17.224 -29.591 1.00 30.76 503 VAL A CA 1
ATOM 3864 C C . VAL A 1 502 ? 14.995 16.673 -31.013 1.00 32.12 503 VAL A C 1
ATOM 3865 O O . VAL A 1 502 ? 16.026 16.814 -31.648 1.00 31.93 503 VAL A O 1
ATOM 3869 N N . GLU A 1 503 ? 13.973 15.974 -31.491 1.00 32.98 504 GLU A N 1
ATOM 3870 C CA . GLU A 1 503 ? 14.085 15.373 -32.800 1.00 34.92 504 GLU A CA 1
ATOM 3871 C C . GLU A 1 503 ? 13.384 16.249 -33.858 1.00 35.93 504 GLU A C 1
ATOM 3872 O O . GLU A 1 503 ? 13.628 17.475 -33.902 1.00 36.49 504 GLU A O 1
ATOM 3878 N N . ALA B 1 1 ? 71.579 27.001 -53.801 1.00 29.05 2 ALA B N 1
ATOM 3879 C CA . ALA B 1 1 ? 70.872 25.795 -53.274 1.00 28.68 2 ALA B CA 1
ATOM 3880 C C . ALA B 1 1 ? 69.395 26.049 -53.492 1.00 28.40 2 ALA B C 1
ATOM 3881 O O . ALA B 1 1 ? 68.871 27.096 -53.109 1.00 29.11 2 ALA B O 1
ATOM 3883 N N . ASP B 1 2 ? 68.719 25.123 -54.141 1.00 27.69 3 ASP B N 1
ATOM 3884 C CA . ASP B 1 2 ? 67.319 25.374 -54.425 1.00 28.59 3 ASP B CA 1
ATOM 3885 C C . ASP B 1 2 ? 66.339 24.562 -53.580 1.00 27.52 3 ASP B C 1
ATOM 3886 O O . ASP B 1 2 ? 65.141 24.601 -53.845 1.00 26.95 3 ASP B O 1
ATOM 3891 N N . TYR B 1 3 ? 66.834 23.836 -52.586 1.00 27.30 4 TYR B N 1
ATOM 3892 C CA . TYR B 1 3 ? 65.957 22.959 -51.808 1.00 27.01 4 TYR B CA 1
ATOM 3893 C C . TYR B 1 3 ? 66.202 23.077 -50.328 1.00 27.36 4 TYR B C 1
ATOM 3894 O O . TYR B 1 3 ? 67.297 23.497 -49.896 1.00 28.36 4 TYR B O 1
ATOM 3903 N N . VAL B 1 4 ? 65.198 22.684 -49.545 1.00 27.01 5 VAL B N 1
ATOM 3904 C CA . VAL B 1 4 ? 65.308 22.606 -48.082 1.00 26.21 5 VAL B CA 1
ATOM 3905 C C . VAL B 1 4 ? 64.987 21.171 -47.637 1.00 26.21 5 VAL B C 1
ATOM 3906 O O . VAL B 1 4 ? 63.891 20.674 -47.915 1.00 27.44 5 VAL B O 1
ATOM 3910 N N . LEU B 1 5 ? 65.931 20.521 -46.952 1.00 24.94 6 LEU B N 1
ATOM 3911 C CA . LEU B 1 5 ? 65.723 19.177 -46.438 1.00 24.63 6 LEU B CA 1
ATOM 3912 C C . LEU B 1 5 ? 65.001 19.160 -45.078 1.00 24.37 6 LEU B C 1
ATOM 3913 O O . LEU B 1 5 ? 65.459 19.783 -44.094 1.00 23.76 6 LEU B O 1
ATOM 3918 N N . ALA B 1 6 ? 63.897 18.424 -45.022 1.00 22.94 7 ALA B N 1
ATOM 3919 C CA . ALA B 1 6 ? 63.161 18.202 -43.767 1.00 23.01 7 ALA B CA 1
ATOM 3920 C C . ALA B 1 6 ? 63.273 16.764 -43.225 1.00 22.59 7 ALA B C 1
ATOM 3921 O O . ALA B 1 6 ? 63.031 15.779 -43.944 1.00 22.34 7 ALA B O 1
ATOM 3923 N N . ILE B 1 7 ? 63.662 16.656 -41.960 1.00 22.98 8 ILE B N 1
ATOM 3924 C CA . ILE B 1 7 ? 63.714 15.363 -41.282 1.00 22.15 8 ILE B CA 1
ATOM 3925 C C . ILE B 1 7 ? 62.578 15.322 -40.288 1.00 23.08 8 ILE B C 1
ATOM 3926 O O . ILE B 1 7 ? 62.469 16.165 -39.400 1.00 22.71 8 ILE B O 1
ATOM 3931 N N . ASP B 1 8 ? 61.736 14.321 -40.448 1.00 24.04 9 ASP B N 1
ATOM 3932 C CA . ASP B 1 8 ? 60.597 14.091 -39.599 1.00 25.31 9 ASP B CA 1
ATOM 3933 C C . ASP B 1 8 ? 60.898 12.811 -38.800 1.00 25.29 9 ASP B C 1
ATOM 3934 O O . ASP B 1 8 ? 60.757 11.690 -39.314 1.00 25.90 9 ASP B O 1
ATOM 3939 N N . GLN B 1 9 ? 61.329 12.984 -37.555 1.00 24.68 10 GLN B N 1
ATOM 3940 C CA . GLN B 1 9 ? 61.683 11.861 -36.690 1.00 24.50 10 GLN B CA 1
ATOM 3941 C C . GLN B 1 9 ? 60.467 11.523 -35.841 1.00 24.63 10 GLN B C 1
ATOM 3942 O O . GLN B 1 9 ? 60.336 12.033 -34.720 1.00 23.88 10 GLN B O 1
ATOM 3948 N N . GLY B 1 10 ? 59.602 10.655 -36.372 1.00 24.12 11 GLY B N 1
ATOM 3949 C CA . GLY B 1 10 ? 58.349 10.344 -35.722 1.00 24.95 11 GLY B CA 1
ATOM 3950 C C . GLY B 1 10 ? 58.361 9.174 -34.721 1.00 26.08 11 GLY B C 1
ATOM 3951 O O . GLY B 1 10 ? 59.405 8.598 -34.383 1.00 25.77 11 GLY B O 1
ATOM 3952 N N . THR B 1 11 ? 57.163 8.823 -34.277 1.00 26.07 12 THR B N 1
ATOM 3953 C CA . THR B 1 11 ? 56.940 7.733 -33.345 1.00 26.71 12 THR B CA 1
ATOM 3954 C C . THR B 1 11 ? 57.305 6.358 -33.853 1.00 26.28 12 THR B C 1
ATOM 3955 O O . THR B 1 11 ? 57.948 5.613 -33.123 1.00 25.37 12 THR B O 1
ATOM 3959 N N . THR B 1 12 ? 56.897 6.034 -35.088 1.00 25.45 13 THR B N 1
ATOM 3960 C CA . THR B 1 12 ? 57.132 4.703 -35.667 1.00 24.90 13 THR B CA 1
ATOM 3961 C C . THR B 1 12 ? 58.056 4.686 -36.869 1.00 24.75 13 THR B C 1
ATOM 3962 O O . THR B 1 12 ? 58.569 3.654 -37.218 1.00 26.04 13 THR B O 1
ATOM 3966 N N . SER B 1 13 ? 58.272 5.810 -37.510 1.00 24.33 14 SER B N 1
ATOM 3967 C CA . SER B 1 13 ? 59.264 5.891 -38.567 1.00 24.12 14 SER B CA 1
ATOM 3968 C C . SER B 1 13 ? 59.904 7.270 -38.586 1.00 24.68 14 SER B C 1
ATOM 3969 O O . SER B 1 13 ? 59.435 8.215 -37.947 1.00 24.47 14 SER B O 1
ATOM 3972 N N . SER B 1 14 ? 61.010 7.349 -39.301 1.00 25.39 15 SER B N 1
ATOM 3973 C CA . SER B 1 14 ? 61.680 8.585 -39.558 1.00 26.71 15 SER B CA 1
ATOM 3974 C C . SER B 1 14 ? 61.673 8.752 -41.064 1.00 27.10 15 SER B C 1
ATOM 3975 O O . SER B 1 14 ? 61.847 7.772 -41.797 1.00 26.63 15 SER B O 1
ATOM 3978 N N . ARG B 1 15 ? 61.473 9.981 -41.519 1.00 27.72 16 ARG B N 1
ATOM 3979 C CA . ARG B 1 15 ? 61.577 10.262 -42.948 1.00 29.74 16 ARG B CA 1
ATOM 3980 C C . ARG B 1 15 ? 62.300 11.565 -43.319 1.00 28.69 16 ARG B C 1
ATOM 3981 O O . ARG B 1 15 ? 62.334 12.509 -42.539 1.00 29.46 16 ARG B O 1
ATOM 3989 N N . ALA B 1 16 ? 62.928 11.609 -44.486 1.00 27.99 17 ALA B N 1
ATOM 3990 C CA . ALA B 1 16 ? 63.483 12.866 -44.968 1.00 27.51 17 ALA B CA 1
ATOM 3991 C C . ALA B 1 16 ? 62.721 13.354 -46.189 1.00 27.08 17 ALA B C 1
ATOM 3992 O O . ALA B 1 16 ? 62.435 12.594 -47.105 1.00 29.17 17 ALA B O 1
ATOM 3994 N N . ILE B 1 17 ? 62.366 14.629 -46.221 1.00 26.34 18 ILE B N 1
ATOM 3995 C CA . ILE B 1 17 ? 61.703 15.164 -47.400 1.00 24.37 18 ILE B CA 1
ATOM 3996 C C . ILE B 1 17 ? 62.411 16.428 -47.902 1.00 24.66 18 ILE B C 1
ATOM 3997 O O . ILE B 1 17 ? 62.784 17.295 -47.115 1.00 25.01 18 ILE B O 1
ATOM 4002 N N . VAL B 1 18 ? 62.668 16.470 -49.207 1.00 24.38 19 VAL B N 1
ATOM 4003 C CA . VAL B 1 18 ? 63.306 17.605 -49.848 1.00 24.35 19 VAL B CA 1
ATOM 4004 C C . VAL B 1 18 ? 62.184 18.362 -50.555 1.00 23.73 19 VAL B C 1
ATOM 4005 O O . VAL B 1 18 ? 61.428 17.784 -51.302 1.00 24.27 19 VAL B O 1
ATOM 4009 N N . PHE B 1 19 ? 62.043 19.633 -50.253 1.00 23.71 20 PHE B N 1
ATOM 4010 C CA . PHE B 1 19 ? 61.057 20.477 -50.864 1.00 23.42 20 PHE B CA 1
ATOM 4011 C C . PHE B 1 19 ? 61.765 21.545 -51.687 1.00 22.97 20 PHE B C 1
ATOM 4012 O O . PHE B 1 19 ? 62.900 21.914 -51.398 1.00 21.43 20 PHE B O 1
ATOM 4020 N N . ASP B 1 20 ? 61.057 22.096 -52.662 1.00 23.03 21 ASP B N 1
ATOM 4021 C CA . ASP B 1 20 ? 61.572 23.259 -53.378 1.00 23.02 21 ASP B CA 1
ATOM 4022 C C . ASP B 1 20 ? 60.875 24.524 -52.854 1.00 22.42 21 ASP B C 1
ATOM 4023 O O . ASP B 1 20 ? 60.085 24.446 -51.912 1.00 21.55 21 ASP B O 1
ATOM 4028 N N . HIS B 1 21 ? 61.178 25.662 -53.490 1.00 22.66 22 HIS B N 1
ATOM 4029 C CA . HIS B 1 21 ? 60.675 26.961 -53.100 1.00 23.11 22 HIS B CA 1
ATOM 4030 C C . HIS B 1 21 ? 59.161 27.056 -53.116 1.00 22.62 22 HIS B C 1
ATOM 4031 O O . HIS B 1 21 ? 58.590 27.895 -52.416 1.00 22.65 22 HIS B O 1
ATOM 4038 N N . SER B 1 22 ? 58.531 26.209 -53.927 1.00 22.06 23 SER B N 1
ATOM 4039 C CA . SER B 1 22 ? 57.101 26.220 -54.115 1.00 22.01 23 SER B CA 1
ATOM 4040 C C . SER B 1 22 ? 56.416 25.231 -53.188 1.00 22.04 23 SER B C 1
ATOM 4041 O O . SER B 1 22 ? 55.207 25.000 -53.275 1.00 21.02 23 SER B O 1
ATOM 4044 N N . GLY B 1 23 ? 57.195 24.655 -52.285 1.00 22.10 24 GLY B N 1
ATOM 4045 C CA . GLY B 1 23 ? 56.652 23.763 -51.291 1.00 23.14 24 GLY B CA 1
ATOM 4046 C C . GLY B 1 23 ? 56.369 22.390 -51.826 1.00 24.24 24 GLY B C 1
ATOM 4047 O O . GLY B 1 23 ? 55.743 21.589 -51.136 1.00 25.96 24 GLY B O 1
ATOM 4048 N N . GLU B 1 24 ? 56.807 22.093 -53.040 1.00 23.11 25 GLU B N 1
ATOM 4049 C CA . GLU B 1 24 ? 56.569 20.770 -53.562 1.00 23.95 25 GLU B CA 1
ATOM 4050 C C . GLU B 1 24 ? 57.542 19.701 -53.039 1.00 23.88 25 GLU B C 1
ATOM 4051 O O . GLU B 1 24 ? 58.709 19.975 -52.741 1.00 24.26 25 GLU B O 1
ATOM 4057 N N . ILE B 1 25 ? 57.075 18.463 -53.005 1.00 24.91 26 ILE B N 1
ATOM 4058 C CA . ILE B 1 25 ? 57.930 17.342 -52.651 1.00 25.99 26 ILE B CA 1
ATOM 4059 C C . ILE B 1 25 ? 58.720 16.907 -53.876 1.00 26.51 26 ILE B C 1
ATOM 4060 O O . ILE B 1 25 ? 58.149 16.531 -54.890 1.00 26.73 26 ILE B O 1
ATOM 4065 N N . TYR B 1 26 ? 60.036 16.988 -53.769 1.00 27.07 27 TYR B N 1
ATOM 4066 C CA . TYR B 1 26 ? 60.960 16.590 -54.806 1.00 28.37 27 TYR B CA 1
ATOM 4067 C C . TYR B 1 26 ? 61.395 15.129 -54.617 1.00 28.39 27 TYR B C 1
ATOM 4068 O O . TYR B 1 26 ? 61.219 14.298 -55.511 1.00 28.35 27 TYR B O 1
ATOM 4077 N N . SER B 1 27 ? 61.955 14.814 -53.447 1.00 28.10 28 SER B N 1
ATOM 4078 C CA . SER B 1 27 ? 62.353 13.445 -53.130 1.00 27.82 28 SER B CA 1
ATOM 4079 C C . SER B 1 27 ? 62.116 13.118 -51.675 1.00 28.57 28 SER B C 1
ATOM 4080 O O . SER B 1 27 ? 62.029 14.022 -50.837 1.00 28.44 28 SER B O 1
ATOM 4083 N N . THR B 1 28 ? 62.032 11.828 -51.359 1.00 29.18 29 THR B N 1
ATOM 4084 C CA . THR B 1 28 ? 61.738 11.415 -50.000 1.00 30.81 29 THR B CA 1
ATOM 4085 C C . THR B 1 28 ? 62.368 10.069 -49.675 1.00 30.62 29 THR B C 1
ATOM 4086 O O . THR B 1 28 ? 62.760 9.353 -50.593 1.00 30.68 29 THR B O 1
ATOM 4090 N N . GLY B 1 29 ? 62.459 9.748 -48.372 1.00 30.66 30 GLY B N 1
ATOM 4091 C CA . GLY B 1 29 ? 63.026 8.504 -47.823 1.00 29.38 30 GLY B CA 1
ATOM 4092 C C . GLY B 1 29 ? 62.342 8.246 -46.475 1.00 29.77 30 GLY B C 1
ATOM 4093 O O . GLY B 1 29 ? 62.126 9.172 -45.689 1.00 28.20 30 GLY B O 1
ATOM 4094 N N . GLN B 1 30 ? 61.984 6.997 -46.209 1.00 29.62 31 GLN B N 1
ATOM 4095 C CA . GLN B 1 30 ? 61.334 6.666 -44.944 1.00 31.01 31 GLN B CA 1
ATOM 4096 C C . GLN B 1 30 ? 61.795 5.299 -44.441 1.00 30.41 31 GLN B C 1
ATOM 4097 O O . GLN B 1 30 ? 61.978 4.368 -45.246 1.00 30.32 31 GLN B O 1
ATOM 4103 N N . LEU B 1 31 ? 61.987 5.190 -43.124 1.00 29.42 32 LEU B N 1
ATOM 4104 C CA . LEU B 1 31 ? 62.382 3.936 -42.468 1.00 28.61 32 LEU B CA 1
ATOM 4105 C C . LEU B 1 31 ? 61.763 3.812 -41.078 1.00 27.87 32 LEU B C 1
ATOM 4106 O O . LEU B 1 31 ? 61.782 4.768 -40.282 1.00 26.52 32 LEU B O 1
ATOM 4111 N N . GLU B 1 32 ? 61.281 2.610 -40.770 1.00 26.72 33 GLU B N 1
ATOM 4112 C CA . GLU B 1 32 ? 60.711 2.350 -39.490 1.00 27.31 33 GLU B CA 1
ATOM 4113 C C . GLU B 1 32 ? 61.799 2.049 -38.519 1.00 26.90 33 GLU B C 1
ATOM 4114 O O . GLU B 1 32 ? 62.883 1.679 -38.929 1.00 25.88 33 GLU B O 1
ATOM 4120 N N . HIS B 1 33 ? 61.472 2.189 -37.224 1.00 27.10 34 HIS B N 1
ATOM 4121 C CA . HIS B 1 33 ? 62.346 1.775 -36.119 1.00 26.08 34 HIS B CA 1
ATOM 4122 C C . HIS B 1 33 ? 61.530 0.948 -35.134 1.00 25.80 34 HIS B C 1
ATOM 4123 O O . HIS B 1 33 ? 60.298 1.017 -35.114 1.00 25.62 34 HIS B O 1
ATOM 4130 N N . ASP B 1 34 ? 62.202 0.159 -34.311 1.00 26.36 35 ASP B N 1
ATOM 4131 C CA . ASP B 1 34 ? 61.495 -0.777 -33.434 1.00 26.93 35 ASP B CA 1
ATOM 4132 C C . ASP B 1 34 ? 60.725 -0.123 -32.326 1.00 27.06 35 ASP B C 1
ATOM 4133 O O . ASP B 1 34 ? 61.193 0.826 -31.695 1.00 26.07 35 ASP B O 1
ATOM 4138 N N . GLN B 1 35 ? 59.513 -0.607 -32.119 1.00 27.85 36 GLN B N 1
ATOM 4139 C CA . GLN B 1 35 ? 58.737 -0.205 -30.974 1.00 29.48 36 GLN B CA 1
ATOM 4140 C C . GLN B 1 35 ? 59.003 -1.265 -29.901 1.00 31.42 36 GLN B C 1
ATOM 4141 O O . GLN B 1 35 ? 58.465 -2.358 -29.969 1.00 33.10 36 GLN B O 1
ATOM 4147 N N . ILE B 1 36 ? 59.838 -0.941 -28.920 1.00 33.02 37 ILE B N 1
ATOM 4148 C CA . ILE B 1 36 ? 60.247 -1.916 -27.895 1.00 34.62 37 ILE B CA 1
ATOM 4149 C C . ILE B 1 36 ? 59.336 -1.899 -26.667 1.00 35.66 37 ILE B C 1
ATOM 4150 O O . ILE B 1 36 ? 59.042 -0.837 -26.122 1.00 34.40 37 ILE B O 1
ATOM 4155 N N . PHE B 1 37 ? 58.859 -3.081 -26.270 1.00 37.79 38 PHE B N 1
ATOM 4156 C CA . PHE B 1 37 ? 57.983 -3.256 -25.114 1.00 39.92 38 PHE B CA 1
ATOM 4157 C C . PHE B 1 37 ? 58.628 -4.234 -24.137 1.00 41.91 38 PHE B C 1
ATOM 4158 O O . PHE B 1 37 ? 58.309 -5.421 -24.138 1.00 42.48 38 PHE B O 1
ATOM 4166 N N . PRO B 1 38 ? 59.574 -3.762 -23.330 1.00 43.53 39 PRO B N 1
ATOM 4167 C CA . PRO B 1 38 ? 60.247 -4.660 -22.378 1.00 44.03 39 PRO B CA 1
ATOM 4168 C C . PRO B 1 38 ? 59.254 -5.124 -21.315 1.00 44.69 39 PRO B C 1
ATOM 4169 O O . PRO B 1 38 ? 59.350 -6.237 -20.801 1.00 44.65 39 PRO B O 1
ATOM 4173 N N . ARG B 1 39 ? 58.272 -4.282 -21.024 1.00 45.08 40 ARG B N 1
ATOM 4174 C CA . ARG B 1 39 ? 57.340 -4.557 -19.948 1.00 45.55 40 ARG B CA 1
ATOM 4175 C C . ARG B 1 39 ? 55.966 -4.010 -20.294 1.00 44.94 40 ARG B C 1
ATOM 4176 O O . ARG B 1 39 ? 55.830 -3.173 -21.189 1.00 45.20 40 ARG B O 1
ATOM 4184 N N . ALA B 1 40 ? 54.939 -4.463 -19.587 1.00 43.41 41 ALA B N 1
ATOM 4185 C CA . ALA B 1 40 ? 53.614 -3.903 -19.819 1.00 42.22 41 ALA B CA 1
ATOM 4186 C C . ALA B 1 40 ? 53.565 -2.393 -19.544 1.00 41.13 41 ALA B C 1
ATOM 4187 O O . ALA B 1 40 ? 53.931 -1.939 -18.469 1.00 40.42 41 ALA B O 1
ATOM 4189 N N . GLY B 1 41 ? 53.090 -1.620 -20.520 1.00 40.03 42 GLY B N 1
ATOM 4190 C CA . GLY B 1 41 ? 52.969 -0.184 -20.350 1.00 37.78 42 GLY B CA 1
ATOM 4191 C C . GLY B 1 41 ? 54.264 0.530 -20.700 1.00 36.13 42 GLY B C 1
ATOM 4192 O O . GLY B 1 41 ? 54.308 1.759 -20.827 1.00 36.26 42 GLY B O 1
ATOM 4193 N N . TRP B 1 42 ? 55.323 -0.245 -20.864 1.00 34.18 43 TRP B N 1
ATOM 4194 C CA . TRP B 1 42 ? 56.606 0.321 -21.228 1.00 32.39 43 TRP B CA 1
ATOM 4195 C C . TRP B 1 42 ? 56.719 0.427 -22.740 1.00 30.96 43 TRP B C 1
ATOM 4196 O O . TRP B 1 42 ? 56.398 -0.503 -23.466 1.00 30.40 43 TRP B O 1
ATOM 4207 N N . VAL B 1 43 ? 57.150 1.593 -23.202 1.00 29.18 44 VAL B N 1
ATOM 4208 C CA . VAL B 1 43 ? 57.344 1.822 -24.623 1.00 26.60 44 VAL B CA 1
ATOM 4209 C C . VAL B 1 43 ? 58.645 2.561 -24.834 1.00 25.28 44 VAL B C 1
ATOM 4210 O O . VAL B 1 43 ? 58.819 3.683 -24.351 1.00 24.38 44 VAL B O 1
ATOM 4214 N N . GLU B 1 44 ? 59.535 1.947 -25.598 1.00 24.52 45 GLU B N 1
ATOM 4215 C CA . GLU B 1 44 ? 60.871 2.505 -25.819 1.00 24.25 45 GLU B CA 1
ATOM 4216 C C . GLU B 1 44 ? 61.312 2.437 -27.292 1.00 23.92 45 GLU B C 1
ATOM 4217 O O . GLU B 1 44 ? 60.772 1.684 -28.081 1.00 23.51 45 GLU B O 1
ATOM 4223 N N . HIS B 1 45 ? 62.296 3.250 -27.645 1.00 24.74 46 HIS B N 1
ATOM 4224 C CA . HIS B 1 45 ? 62.947 3.189 -28.945 1.00 25.15 46 HIS B CA 1
ATOM 4225 C C . HIS B 1 45 ? 64.450 3.138 -28.722 1.00 25.47 46 HIS B C 1
ATOM 4226 O O . HIS B 1 45 ? 64.967 3.618 -27.720 1.00 24.99 46 HIS B O 1
ATOM 4233 N N . ASN B 1 46 ? 65.134 2.545 -29.679 1.00 26.73 47 ASN B N 1
ATOM 4234 C CA . ASN B 1 46 ? 66.575 2.445 -29.702 1.00 27.93 47 ASN B CA 1
ATOM 4235 C C . ASN B 1 46 ? 67.147 3.731 -30.360 1.00 28.72 47 ASN B C 1
ATOM 4236 O O . ASN B 1 46 ? 67.101 3.892 -31.592 1.00 28.75 47 ASN B O 1
ATOM 4241 N N . PRO B 1 47 ? 67.681 4.632 -29.536 1.00 29.31 48 PRO B N 1
ATOM 4242 C CA . PRO B 1 47 ? 68.172 5.932 -30.011 1.00 29.85 48 PRO B CA 1
ATOM 4243 C C . PRO B 1 47 ? 69.207 5.781 -31.101 1.00 31.02 48 PRO B C 1
ATOM 4244 O O . PRO B 1 47 ? 69.286 6.638 -32.000 1.00 31.50 48 PRO B O 1
ATOM 4248 N N . GLU B 1 48 ? 69.967 4.695 -31.052 1.00 31.90 49 GLU B N 1
ATOM 4249 C CA . GLU B 1 48 ? 70.963 4.445 -32.083 1.00 32.80 49 GLU B CA 1
ATOM 4250 C C . GLU B 1 48 ? 70.307 4.021 -33.384 1.00 31.41 49 GLU B C 1
ATOM 4251 O O . GLU B 1 48 ? 70.784 4.353 -34.459 1.00 31.58 49 GLU B O 1
ATOM 4257 N N . GLN B 1 49 ? 69.227 3.263 -33.284 1.00 30.19 50 GLN B N 1
ATOM 4258 C CA . GLN B 1 49 ? 68.538 2.853 -34.485 1.00 29.51 50 GLN B CA 1
ATOM 4259 C C . GLN B 1 49 ? 67.926 4.129 -35.126 1.00 28.52 50 GLN B C 1
ATOM 4260 O O . GLN B 1 49 ? 68.010 4.334 -36.338 1.00 26.79 50 GLN B O 1
ATOM 4266 N N . ILE B 1 50 ? 67.360 4.997 -34.288 1.00 27.69 51 ILE B N 1
ATOM 4267 C CA . ILE B 1 50 ? 66.725 6.210 -34.802 1.00 26.89 51 ILE B CA 1
ATOM 4268 C C . ILE B 1 50 ? 67.748 7.087 -35.527 1.00 26.84 51 ILE B C 1
ATOM 4269 O O . ILE B 1 50 ? 67.475 7.645 -36.592 1.00 25.91 51 ILE B O 1
ATOM 4274 N N . TRP B 1 51 ? 68.945 7.166 -34.961 1.00 26.50 52 TRP B N 1
ATOM 4275 C CA . TRP B 1 51 ? 69.988 7.959 -35.571 1.00 27.02 52 TRP B CA 1
ATOM 4276 C C . TRP B 1 51 ? 70.454 7.368 -36.899 1.00 27.13 52 TRP B C 1
ATOM 4277 O O . TRP B 1 51 ? 70.619 8.091 -37.852 1.00 27.32 52 TRP B O 1
ATOM 4288 N N . ASN B 1 52 ? 70.723 6.065 -36.917 1.00 27.35 53 ASN B N 1
ATOM 4289 C CA . ASN B 1 52 ? 71.097 5.377 -38.132 1.00 27.42 53 ASN B CA 1
ATOM 4290 C C . ASN B 1 52 ? 69.987 5.559 -39.180 1.00 26.69 53 ASN B C 1
ATOM 4291 O O . ASN B 1 52 ? 70.256 5.865 -40.330 1.00 25.62 53 ASN B O 1
ATOM 4296 N N . ASN B 1 53 ? 68.732 5.424 -38.761 1.00 25.93 54 ASN B N 1
ATOM 4297 C CA . ASN B 1 53 ? 67.643 5.578 -39.699 1.00 25.65 54 ASN B CA 1
ATOM 4298 C C . ASN B 1 53 ? 67.570 6.989 -40.310 1.00 25.51 54 ASN B C 1
ATOM 4299 O O . ASN B 1 53 ? 67.349 7.170 -41.512 1.00 25.08 54 ASN B O 1
ATOM 4304 N N . VAL B 1 54 ? 67.841 7.983 -39.490 1.00 25.42 55 VAL B N 1
ATOM 4305 C CA . VAL B 1 54 ? 67.806 9.360 -39.944 1.00 25.89 55 VAL B CA 1
ATOM 4306 C C . VAL B 1 54 ? 68.879 9.640 -40.995 1.00 27.03 55 VAL B C 1
ATOM 4307 O O . VAL B 1 54 ? 68.631 10.366 -41.954 1.00 26.45 55 VAL B O 1
ATOM 4311 N N . ARG B 1 55 ? 70.062 9.065 -40.822 1.00 28.03 56 ARG B N 1
ATOM 4312 C CA . ARG B 1 55 ? 71.122 9.231 -41.804 1.00 29.38 56 ARG B CA 1
ATOM 4313 C C . ARG B 1 55 ? 70.775 8.533 -43.089 1.00 29.28 56 ARG B C 1
ATOM 4314 O O . ARG B 1 55 ? 70.978 9.043 -44.176 1.00 29.33 56 ARG B O 1
ATOM 4322 N N . GLU B 1 56 ? 70.274 7.327 -42.951 1.00 29.72 57 GLU B N 1
ATOM 4323 C CA . GLU B 1 56 ? 69.943 6.552 -44.099 1.00 29.81 57 GLU B CA 1
ATOM 4324 C C . GLU B 1 56 ? 68.815 7.216 -44.944 1.00 29.55 57 GLU B C 1
ATOM 4325 O O . GLU B 1 56 ? 68.886 7.216 -46.192 1.00 28.78 57 GLU B O 1
ATOM 4331 N N . VAL B 1 57 ? 67.790 7.787 -44.288 1.00 28.23 58 VAL B N 1
ATOM 4332 C CA . VAL B 1 57 ? 66.706 8.414 -45.064 1.00 27.21 58 VAL B CA 1
ATOM 4333 C C . VAL B 1 57 ? 67.180 9.700 -45.712 1.00 27.15 58 VAL B C 1
ATOM 4334 O O . VAL B 1 57 ? 66.750 10.051 -46.818 1.00 25.89 58 VAL B O 1
ATOM 4338 N N . VAL B 1 58 ? 68.064 10.411 -45.016 1.00 26.34 59 VAL B N 1
ATOM 4339 C CA . VAL B 1 58 ? 68.583 11.618 -45.591 1.00 26.89 59 VAL B CA 1
ATOM 4340 C C . VAL B 1 58 ? 69.355 11.246 -46.853 1.00 27.96 59 VAL B C 1
ATOM 4341 O O . VAL B 1 58 ? 69.237 11.885 -47.893 1.00 27.59 59 VAL B O 1
ATOM 4345 N N . GLY B 1 59 ? 70.165 10.190 -46.747 1.00 29.38 60 GLY B N 1
ATOM 4346 C CA . GLY B 1 59 ? 70.937 9.696 -47.877 1.00 29.45 60 GLY B CA 1
ATOM 4347 C C . GLY B 1 59 ? 69.975 9.283 -48.979 1.00 29.79 60 GLY B C 1
ATOM 4348 O O . GLY B 1 59 ? 70.204 9.510 -50.168 1.00 30.44 60 GLY B O 1
ATOM 4349 N N . LEU B 1 60 ? 68.891 8.641 -48.584 1.00 29.99 61 LEU B N 1
ATOM 4350 C CA . LEU B 1 60 ? 67.962 8.129 -49.560 1.00 30.13 61 LEU B CA 1
ATOM 4351 C C . LEU B 1 60 ? 67.340 9.308 -50.341 1.00 30.10 61 LEU B C 1
ATOM 4352 O O . LEU B 1 60 ? 67.377 9.344 -51.561 1.00 29.30 61 LEU B O 1
ATOM 4357 N N . ALA B 1 61 ? 66.818 10.287 -49.623 1.00 29.71 62 ALA B N 1
ATOM 4358 C CA . ALA B 1 61 ? 66.200 11.450 -50.258 1.00 30.38 62 ALA B CA 1
ATOM 4359 C C . ALA B 1 61 ? 67.156 12.241 -51.173 1.00 30.94 62 ALA B C 1
ATOM 4360 O O . ALA B 1 61 ? 66.768 12.742 -52.225 1.00 31.43 62 ALA B O 1
ATOM 4362 N N . LEU B 1 62 ? 68.395 12.386 -50.759 1.00 31.17 63 LEU B N 1
ATOM 4363 C CA . LEU B 1 62 ? 69.353 13.077 -51.594 1.00 32.33 63 LEU B CA 1
ATOM 4364 C C . LEU B 1 62 ? 69.690 12.262 -52.858 1.00 32.48 63 LEU B C 1
ATOM 4365 O O . LEU B 1 62 ? 69.773 12.790 -53.954 1.00 31.83 63 LEU B O 1
ATOM 4370 N N . THR B 1 63 ? 69.872 10.963 -52.692 1.00 33.22 64 THR B N 1
ATOM 4371 C CA . THR B 1 63 ? 70.224 10.092 -53.802 1.00 32.93 64 THR B CA 1
ATOM 4372 C C . THR B 1 63 ? 69.112 10.005 -54.823 1.00 32.59 64 THR B C 1
ATOM 4373 O O . THR B 1 63 ? 69.325 10.207 -56.023 1.00 32.01 64 THR B O 1
ATOM 4377 N N . ARG B 1 64 ? 67.916 9.705 -54.340 1.00 32.61 65 ARG B N 1
ATOM 4378 C CA . ARG B 1 64 ? 66.761 9.599 -55.221 1.00 33.79 65 ARG B CA 1
ATOM 4379 C C . ARG B 1 64 ? 66.477 10.873 -55.991 1.00 34.16 65 ARG B C 1
ATOM 4380 O O . ARG B 1 64 ? 65.910 10.816 -57.073 1.00 34.64 65 ARG B O 1
ATOM 4388 N N . GLY B 1 65 ? 66.842 12.020 -55.429 1.00 34.84 66 GLY B N 1
ATOM 4389 C CA . GLY B 1 65 ? 66.591 13.273 -56.114 1.00 35.81 66 GLY B CA 1
ATOM 4390 C C . GLY B 1 65 ? 67.822 13.731 -56.857 1.00 36.09 66 GLY B C 1
ATOM 4391 O O . GLY B 1 65 ? 67.812 14.759 -57.503 1.00 35.58 66 GLY B O 1
ATOM 4392 N N . ASN B 1 66 ? 68.902 12.970 -56.759 1.00 37.23 67 ASN B N 1
ATOM 4393 C CA . ASN B 1 66 ? 70.119 13.397 -57.415 1.00 38.33 67 ASN B CA 1
ATOM 4394 C C . ASN B 1 66 ? 70.645 14.714 -56.969 1.00 38.17 67 ASN B C 1
ATOM 4395 O O . ASN B 1 66 ? 71.100 15.502 -57.785 1.00 38.06 67 ASN B O 1
ATOM 4400 N N . LEU B 1 67 ? 70.595 14.940 -55.664 1.00 38.73 68 LEU B N 1
ATOM 4401 C CA . LEU B 1 67 ? 70.997 16.197 -55.072 1.00 38.63 68 LEU B CA 1
ATOM 4402 C C . LEU B 1 67 ? 72.269 15.987 -54.261 1.00 38.51 68 LEU B C 1
ATOM 4403 O O . LEU B 1 67 ? 72.573 14.877 -53.867 1.00 38.14 68 LEU B O 1
ATOM 4408 N N . THR B 1 68 ? 73.039 17.039 -54.046 1.00 38.67 69 THR B N 1
ATOM 4409 C CA . THR B 1 68 ? 74.167 16.929 -53.129 1.00 39.46 69 THR B CA 1
ATOM 4410 C C . THR B 1 68 ? 73.955 18.050 -52.149 1.00 39.52 69 THR B C 1
ATOM 4411 O O . THR B 1 68 ? 73.138 18.953 -52.382 1.00 39.70 69 THR B O 1
ATOM 4415 N N . HIS B 1 69 ? 74.726 17.999 -51.075 1.00 39.45 70 HIS B N 1
ATOM 4416 C CA . HIS B 1 69 ? 74.625 18.946 -49.990 1.00 38.29 70 HIS B CA 1
ATOM 4417 C C . HIS B 1 69 ? 74.671 20.349 -50.513 1.00 38.27 70 HIS B C 1
ATOM 4418 O O . HIS B 1 69 ? 74.283 21.277 -49.813 1.00 38.13 70 HIS B O 1
ATOM 4425 N N . GLU B 1 70 ? 75.141 20.497 -51.752 1.00 37.81 71 GLU B N 1
ATOM 4426 C CA . GLU B 1 70 ? 75.205 21.793 -52.435 1.00 37.46 71 GLU B CA 1
ATOM 4427 C C . GLU B 1 70 ? 73.812 22.332 -52.797 1.00 35.16 71 GLU B C 1
ATOM 4428 O O . GLU B 1 70 ? 73.605 23.532 -52.890 1.00 34.17 71 GLU B O 1
ATOM 4434 N N . ASP B 1 71 ? 72.880 21.428 -53.057 1.00 33.39 72 ASP B N 1
ATOM 4435 C CA . ASP B 1 71 ? 71.528 21.830 -53.414 1.00 31.86 72 ASP B CA 1
ATOM 4436 C C . ASP B 1 71 ? 70.695 22.133 -52.186 1.00 30.82 72 ASP B C 1
ATOM 4437 O O . ASP B 1 71 ? 69.608 22.690 -52.310 1.00 30.24 72 ASP B O 1
ATOM 4442 N N . ILE B 1 72 ? 71.210 21.778 -51.005 1.00 29.35 73 ILE B N 1
ATOM 4443 C CA . ILE B 1 72 ? 70.430 21.963 -49.778 1.00 27.87 73 ILE B CA 1
ATOM 4444 C C . ILE B 1 72 ? 70.641 23.319 -49.112 1.00 26.74 73 ILE B C 1
ATOM 4445 O O . ILE B 1 72 ? 71.691 23.615 -48.567 1.00 27.09 73 ILE B O 1
ATOM 4450 N N . ALA B 1 73 ? 69.626 24.152 -49.132 1.00 25.38 74 ALA B N 1
ATOM 4451 C CA . ALA B 1 73 ? 69.785 25.441 -48.502 1.00 24.29 74 ALA B CA 1
ATOM 4452 C C . ALA B 1 73 ? 69.766 25.373 -46.991 1.00 24.23 74 ALA B C 1
ATOM 4453 O O . ALA B 1 73 ? 70.410 26.155 -46.334 1.00 23.09 74 ALA B O 1
ATOM 4455 N N . ALA B 1 74 ? 68.987 24.462 -46.436 1.00 24.49 75 ALA B N 1
ATOM 4456 C CA . ALA B 1 74 ? 68.910 24.334 -44.984 1.00 24.57 75 ALA B CA 1
ATOM 4457 C C . ALA B 1 74 ? 68.215 23.049 -44.613 1.00 24.68 75 ALA B C 1
ATOM 4458 O O . ALA B 1 74 ? 67.522 22.445 -45.422 1.00 25.03 75 ALA B O 1
ATOM 4460 N N . VAL B 1 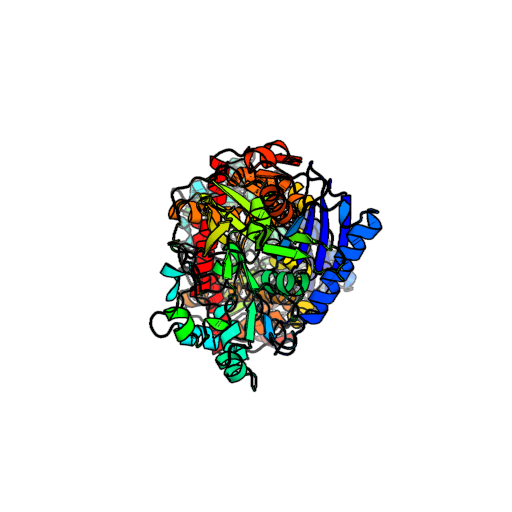75 ? 68.426 22.635 -43.376 1.00 25.20 76 VAL B N 1
ATOM 4461 C CA . VAL B 1 75 ? 67.773 21.469 -42.848 1.00 25.10 76 VAL B CA 1
ATOM 4462 C C . VAL B 1 75 ? 66.874 21.873 -41.700 1.00 25.29 76 VAL B C 1
ATOM 4463 O O . VAL B 1 75 ? 67.273 22.631 -40.821 1.00 26.90 76 VAL B O 1
ATOM 4467 N N . GLY B 1 76 ? 65.669 21.327 -41.708 1.00 25.34 77 GLY B N 1
ATOM 4468 C CA . GLY B 1 76 ? 64.683 21.534 -40.666 1.00 24.75 77 GLY B CA 1
ATOM 4469 C C . GLY B 1 76 ? 64.385 20.194 -40.018 1.00 24.16 77 GLY B C 1
ATOM 4470 O O . GLY B 1 76 ? 64.406 19.149 -40.668 1.00 23.47 77 GLY B O 1
ATOM 4471 N N . ILE B 1 77 ? 64.108 20.241 -38.722 1.00 23.32 78 ILE B N 1
ATOM 4472 C CA . ILE B 1 77 ? 63.880 19.046 -37.956 1.00 22.53 78 ILE B CA 1
ATOM 4473 C C . ILE B 1 77 ? 62.600 19.181 -37.170 1.00 22.55 78 ILE B C 1
ATOM 4474 O O . ILE B 1 77 ? 62.372 20.201 -36.529 1.00 21.61 78 ILE B O 1
ATOM 4479 N N . THR B 1 78 ? 61.763 18.149 -37.255 1.00 22.46 79 THR B N 1
ATOM 4480 C CA . THR B 1 78 ? 60.541 18.042 -36.455 1.00 21.80 79 THR B CA 1
ATOM 4481 C C . THR B 1 78 ? 60.528 16.616 -35.891 1.00 21.98 79 THR B C 1
ATOM 4482 O O . THR B 1 78 ? 61.076 15.683 -36.504 1.00 22.08 79 THR B O 1
ATOM 4486 N N . ASN B 1 79 ? 59.927 16.437 -34.726 1.00 20.48 80 ASN B N 1
ATOM 4487 C CA . ASN B 1 79 ? 60.068 15.150 -34.036 1.00 19.95 80 ASN B CA 1
ATOM 4488 C C . ASN B 1 79 ? 58.862 14.809 -33.184 1.00 18.70 80 ASN B C 1
ATOM 4489 O O . ASN B 1 79 ? 58.106 15.666 -32.785 1.00 17.48 80 ASN B O 1
ATOM 4494 N N . GLN B 1 80 ? 58.702 13.527 -32.928 1.00 19.37 81 GLN B N 1
ATOM 4495 C CA . GLN B 1 80 ? 57.688 13.061 -32.009 1.00 20.32 81 GLN B CA 1
ATOM 4496 C C . GLN B 1 80 ? 58.055 13.790 -30.716 1.00 21.37 81 GLN B C 1
ATOM 4497 O O . GLN B 1 80 ? 59.242 13.878 -30.374 1.00 21.82 81 GLN B O 1
ATOM 4503 N N . ARG B 1 81 ? 57.059 14.292 -29.998 1.00 22.59 82 ARG B N 1
ATOM 4504 C CA . ARG B 1 81 ? 57.298 15.050 -28.780 1.00 22.94 82 ARG B CA 1
ATOM 4505 C C . ARG B 1 81 ? 57.410 14.186 -27.531 1.00 23.44 82 ARG B C 1
ATOM 4506 O O . ARG B 1 81 ? 57.068 13.003 -27.547 1.00 23.80 82 ARG B O 1
ATOM 4514 N N . GLU B 1 82 ? 57.884 14.840 -26.461 1.00 23.82 83 GLU B N 1
ATOM 4515 C CA . GLU B 1 82 ? 58.022 14.319 -25.083 1.00 24.37 83 GLU B CA 1
ATOM 4516 C C . GLU B 1 82 ? 58.917 13.110 -24.888 1.00 23.81 83 GLU B C 1
ATOM 4517 O O . GLU B 1 82 ? 59.339 12.818 -23.774 1.00 24.64 83 GLU B O 1
ATOM 4523 N N . THR B 1 83 ? 59.164 12.370 -25.951 1.00 23.87 84 THR B N 1
ATOM 4524 C CA . THR B 1 83 ? 60.038 11.208 -25.839 1.00 24.54 84 THR B CA 1
ATOM 4525 C C . THR B 1 83 ? 61.446 11.680 -25.346 1.00 25.92 84 THR B C 1
ATOM 4526 O O . THR B 1 83 ? 61.992 12.673 -25.844 1.00 25.90 84 THR B O 1
ATOM 4530 N N . ALA B 1 84 ? 62.017 10.970 -24.367 1.00 25.80 85 ALA B N 1
ATOM 4531 C CA . ALA B 1 84 ? 63.255 11.362 -23.712 1.00 26.59 85 ALA B CA 1
ATOM 4532 C C . ALA B 1 84 ? 64.441 10.434 -23.975 1.00 26.44 85 ALA B C 1
ATOM 4533 O O . ALA B 1 84 ? 64.347 9.204 -23.853 1.00 26.56 85 ALA B O 1
ATOM 4535 N N . VAL B 1 85 ? 65.565 11.059 -24.308 1.00 26.05 86 VAL B N 1
ATOM 4536 C CA . VAL B 1 85 ? 66.813 10.367 -24.563 1.00 26.37 86 VAL B CA 1
ATOM 4537 C C . VAL B 1 85 ? 67.861 10.892 -23.587 1.00 27.02 86 VAL B C 1
ATOM 4538 O O . VAL B 1 85 ? 68.038 12.106 -23.432 1.00 26.52 86 VAL B O 1
ATOM 4542 N N . VAL B 1 86 ? 68.543 9.973 -22.918 1.00 27.27 87 VAL B N 1
ATOM 4543 C CA . VAL B 1 86 ? 69.601 10.354 -22.005 1.00 27.84 87 VAL B CA 1
ATOM 4544 C C . VAL B 1 86 ? 70.873 9.656 -22.431 1.00 28.09 87 VAL B C 1
ATOM 4545 O O . VAL B 1 86 ? 70.918 8.437 -22.533 1.00 27.96 87 VAL B O 1
ATOM 4549 N N . TRP B 1 87 ? 71.903 10.444 -22.725 1.00 28.47 88 TRP B N 1
ATOM 4550 C CA . TRP B 1 87 ? 73.129 9.855 -23.214 1.00 28.88 88 TRP B CA 1
ATOM 4551 C C . TRP B 1 87 ? 74.384 10.440 -22.595 1.00 29.15 88 TRP B C 1
ATOM 4552 O O . TRP B 1 87 ? 74.363 11.514 -22.015 1.00 28.83 88 TRP B O 1
ATOM 4563 N N . ASP B 1 88 ? 75.470 9.697 -22.765 1.00 30.86 89 ASP B N 1
ATOM 4564 C CA . ASP B 1 88 ? 76.807 10.048 -22.304 1.00 31.61 89 ASP B CA 1
ATOM 4565 C C . ASP B 1 88 ? 77.449 10.996 -23.312 1.00 32.61 89 ASP B C 1
ATOM 4566 O O . ASP B 1 88 ? 77.711 10.634 -24.461 1.00 32.26 89 ASP B O 1
ATOM 4571 N N . LYS B 1 89 ? 77.755 12.198 -22.860 1.00 34.19 90 LYS B N 1
ATOM 4572 C CA . LYS B 1 89 ? 78.290 13.223 -23.744 1.00 36.48 90 LYS B CA 1
ATOM 4573 C C . LYS B 1 89 ? 79.752 13.035 -24.096 1.00 37.24 90 LYS B C 1
ATOM 4574 O O . LYS B 1 89 ? 80.293 13.812 -24.885 1.00 37.75 90 LYS B O 1
ATOM 4580 N N . THR B 1 90 ? 80.405 12.028 -23.525 1.00 38.07 91 THR B N 1
ATOM 4581 C CA . THR B 1 90 ? 81.810 11.793 -23.885 1.00 38.18 91 THR B CA 1
ATOM 4582 C C . THR B 1 90 ? 81.901 10.638 -24.869 1.00 38.54 91 THR B C 1
ATOM 4583 O O . THR B 1 90 ? 82.835 10.546 -25.643 1.00 38.75 91 THR B O 1
ATOM 4587 N N . THR B 1 91 ? 80.921 9.747 -24.845 1.00 39.10 92 THR B N 1
ATOM 4588 C CA . THR B 1 91 ? 80.946 8.609 -25.761 1.00 39.56 92 THR B CA 1
ATOM 4589 C C . THR B 1 91 ? 79.833 8.717 -26.776 1.00 39.86 92 THR B C 1
ATOM 4590 O O . THR B 1 91 ? 79.912 8.138 -27.856 1.00 40.89 92 THR B O 1
ATOM 4594 N N . GLY B 1 92 ? 78.790 9.443 -26.394 1.00 39.57 93 GLY B N 1
ATOM 4595 C CA . GLY B 1 92 ? 77.618 9.646 -27.230 1.00 39.77 93 GLY B CA 1
ATOM 4596 C C . GLY B 1 92 ? 76.688 8.448 -27.214 1.00 39.32 93 GLY B C 1
ATOM 4597 O O . GLY B 1 92 ? 75.818 8.313 -28.061 1.00 39.28 93 GLY B O 1
ATOM 4598 N N . LYS B 1 93 ? 76.883 7.580 -26.232 1.00 38.78 94 LYS B N 1
ATOM 4599 C CA . LYS B 1 93 ? 76.071 6.380 -26.102 1.00 38.47 94 LYS B CA 1
ATOM 4600 C C . LYS B 1 93 ? 74.975 6.574 -25.058 1.00 37.55 94 LYS B C 1
ATOM 4601 O O . LYS B 1 93 ? 75.234 7.055 -23.955 1.00 36.30 94 LYS B O 1
ATOM 4607 N N . PRO B 1 94 ? 73.739 6.229 -25.419 1.00 36.56 95 PRO B N 1
ATOM 4608 C CA . PRO B 1 94 ? 72.621 6.323 -24.490 1.00 35.82 95 PRO B CA 1
ATOM 4609 C C . PRO B 1 94 ? 72.872 5.459 -23.240 1.00 36.14 95 PRO B C 1
ATOM 4610 O O . PRO B 1 94 ? 73.505 4.405 -23.355 1.00 35.01 95 PRO B O 1
ATOM 4614 N N . VAL B 1 95 ? 72.388 5.925 -22.079 1.00 35.70 96 VAL B N 1
ATOM 4615 C CA . VAL B 1 95 ? 72.514 5.198 -20.828 1.00 35.81 96 VAL B CA 1
ATOM 4616 C C . VAL B 1 95 ? 71.380 4.198 -20.705 1.00 36.28 96 VAL B C 1
ATOM 4617 O O . VAL B 1 95 ? 71.427 3.302 -19.862 1.00 36.56 96 VAL B O 1
ATOM 4621 N N . TYR B 1 96 ? 70.352 4.406 -21.531 1.00 35.77 97 TYR B N 1
ATOM 4622 C CA . TYR B 1 96 ? 69.131 3.617 -21.561 1.00 34.67 97 TYR B CA 1
ATOM 4623 C C . TYR B 1 96 ? 68.427 3.933 -22.892 1.00 33.87 97 TYR B C 1
ATOM 4624 O O . TYR B 1 96 ? 68.851 4.817 -23.640 1.00 34.40 97 TYR B O 1
ATOM 4633 N N . ASN B 1 97 ? 67.369 3.207 -23.200 1.00 32.04 98 ASN B N 1
ATOM 4634 C CA . ASN B 1 97 ? 66.626 3.470 -24.413 1.00 30.23 98 ASN B CA 1
ATOM 4635 C C . ASN B 1 97 ? 65.840 4.768 -24.270 1.00 29.46 98 ASN B C 1
ATOM 4636 O O . ASN B 1 97 ? 65.604 5.260 -23.159 1.00 29.53 98 ASN B O 1
ATOM 4641 N N . ALA B 1 98 ? 65.454 5.340 -25.401 1.00 28.07 99 ALA B N 1
ATOM 4642 C CA . ALA B 1 98 ? 64.604 6.520 -25.389 1.00 27.32 99 ALA B CA 1
ATOM 4643 C C . ALA B 1 98 ? 63.284 6.044 -24.829 1.00 26.55 99 ALA B C 1
ATOM 4644 O O . ALA B 1 98 ? 62.806 5.031 -25.299 1.00 25.54 99 ALA B O 1
ATOM 4646 N N . ILE B 1 99 ? 62.716 6.743 -23.838 1.00 26.49 100 ILE B N 1
ATOM 4647 C CA . ILE B 1 99 ? 61.409 6.401 -23.245 1.00 26.39 100 ILE B CA 1
ATOM 4648 C C . ILE B 1 99 ? 60.370 7.232 -23.967 1.00 27.07 100 ILE B C 1
ATOM 4649 O O . ILE B 1 99 ? 60.398 8.468 -23.895 1.00 26.65 100 ILE B O 1
ATOM 4654 N N . VAL B 1 100 ? 59.437 6.550 -24.636 1.00 27.23 101 VAL B N 1
ATOM 4655 C CA . VAL B 1 100 ? 58.466 7.173 -25.520 1.00 25.77 101 VAL B CA 1
ATOM 4656 C C . VAL B 1 100 ? 57.386 7.890 -24.750 1.00 26.17 101 VAL B C 1
ATOM 4657 O O . VAL B 1 100 ? 57.105 7.586 -23.592 1.00 26.30 101 VAL B O 1
ATOM 4661 N N . TRP B 1 101 ? 56.764 8.857 -25.408 1.00 25.69 102 TRP B N 1
ATOM 4662 C CA . TRP B 1 101 ? 55.680 9.612 -24.802 1.00 26.22 102 TRP B CA 1
ATOM 4663 C C . TRP B 1 101 ? 54.518 8.735 -24.339 1.00 27.25 102 TRP B C 1
ATOM 4664 O O . TRP B 1 101 ? 53.854 9.061 -23.354 1.00 28.26 102 TRP B O 1
ATOM 4675 N N . GLN B 1 102 ? 54.292 7.638 -25.064 1.00 28.18 103 GLN B N 1
ATOM 4676 C CA . GLN B 1 102 ? 53.248 6.671 -24.738 1.00 29.83 103 GLN B CA 1
ATOM 4677 C C . GLN B 1 102 ? 53.589 5.660 -23.613 1.00 29.51 103 GLN B C 1
ATOM 4678 O O . GLN B 1 102 ? 52.785 4.834 -23.240 1.00 29.79 103 GLN B O 1
ATOM 4684 N N . ASP B 1 103 ? 54.790 5.733 -23.082 1.00 29.40 104 ASP B N 1
ATOM 4685 C CA . ASP B 1 103 ? 55.210 4.879 -21.985 1.00 28.52 104 ASP B CA 1
ATOM 4686 C C . ASP B 1 103 ? 54.546 5.362 -20.705 1.00 28.69 104 ASP B C 1
ATOM 4687 O O . ASP B 1 103 ? 54.546 6.563 -20.446 1.00 28.59 104 ASP B O 1
ATOM 4692 N N . THR B 1 104 ? 53.965 4.456 -19.909 1.00 28.18 105 THR B N 1
ATOM 4693 C CA . THR B 1 104 ? 53.294 4.884 -18.676 1.00 28.20 105 THR B CA 1
ATOM 4694 C C . THR B 1 104 ? 54.004 4.493 -17.376 1.00 27.87 105 THR B C 1
ATOM 4695 O O . THR B 1 104 ? 53.378 4.459 -16.334 1.00 28.57 105 THR B O 1
ATOM 4699 N N . ARG B 1 105 ? 55.291 4.233 -17.396 1.00 28.16 106 ARG B N 1
ATOM 4700 C CA . ARG B 1 105 ? 55.945 3.740 -16.183 1.00 28.42 106 ARG B CA 1
ATOM 4701 C C . ARG B 1 105 ? 56.130 4.815 -15.135 1.00 29.22 106 ARG B C 1
ATOM 4702 O O . ARG B 1 105 ? 56.412 4.505 -13.975 1.00 28.70 106 ARG B O 1
ATOM 4710 N N . THR B 1 106 ? 55.991 6.080 -15.546 1.00 28.99 107 THR B N 1
ATOM 4711 C CA . THR B 1 106 ? 56.217 7.207 -14.655 1.00 29.41 107 THR B CA 1
ATOM 4712 C C . THR B 1 106 ? 54.970 7.597 -13.843 1.00 30.33 107 THR B C 1
ATOM 4713 O O . THR B 1 106 ? 54.864 8.729 -13.338 1.00 31.07 107 THR B O 1
ATOM 4717 N N . GLN B 1 107 ? 54.016 6.687 -13.703 1.00 30.90 108 GLN B N 1
ATOM 4718 C CA . GLN B 1 107 ? 52.761 7.055 -13.044 1.00 32.33 108 GLN B CA 1
ATOM 4719 C C . GLN B 1 107 ? 52.923 7.310 -11.536 1.00 32.53 108 GLN B C 1
ATOM 4720 O O . GLN B 1 107 ? 52.412 8.305 -11.016 1.00 32.78 108 GLN B O 1
ATOM 4726 N N . LYS B 1 108 ? 53.662 6.436 -10.858 1.00 33.79 109 LYS B N 1
ATOM 4727 C CA . LYS B 1 108 ? 53.955 6.588 -9.425 1.00 35.37 109 LYS B CA 1
ATOM 4728 C C . LYS B 1 108 ? 54.711 7.894 -9.199 1.00 34.05 109 LYS B C 1
ATOM 4729 O O . LYS B 1 108 ? 54.317 8.712 -8.395 1.00 34.33 109 LYS B O 1
ATOM 4735 N N . ILE B 1 109 ? 55.810 8.055 -9.914 1.00 33.40 110 ILE B N 1
ATOM 4736 C CA . ILE B 1 109 ? 56.643 9.242 -9.810 1.00 33.27 110 ILE B CA 1
ATOM 4737 C C . ILE B 1 109 ? 55.834 10.525 -9.958 1.00 32.62 110 ILE B C 1
ATOM 4738 O O . ILE B 1 109 ? 56.002 11.487 -9.230 1.00 32.17 110 ILE B O 1
ATOM 4743 N N . VAL B 1 110 ? 54.944 10.497 -10.930 1.00 32.69 111 VAL B N 1
ATOM 4744 C CA . VAL B 1 110 ? 54.076 11.619 -11.240 1.00 32.93 111 VAL B CA 1
ATOM 4745 C C . VAL B 1 110 ? 53.080 11.852 -10.101 1.00 32.42 111 VAL B C 1
ATOM 4746 O O . VAL B 1 110 ? 52.801 12.979 -9.728 1.00 30.57 111 VAL B O 1
ATOM 4750 N N . ASP B 1 111 ? 52.521 10.758 -9.596 1.00 33.73 112 ASP B N 1
ATOM 4751 C CA . ASP B 1 111 ? 51.566 10.823 -8.498 1.00 35.93 112 ASP B CA 1
ATOM 4752 C C . ASP B 1 111 ? 52.220 11.475 -7.277 1.00 36.10 112 ASP B C 1
ATOM 4753 O O . ASP B 1 111 ? 51.655 12.378 -6.668 1.00 34.90 112 ASP B O 1
ATOM 4758 N N . GLU B 1 112 ? 53.428 11.041 -6.948 1.00 37.01 113 GLU B N 1
ATOM 4759 C CA . GLU B 1 112 ? 54.080 11.576 -5.766 1.00 39.81 113 GLU B CA 1
ATOM 4760 C C . GLU B 1 112 ? 54.715 12.932 -5.994 1.00 39.81 113 GLU B C 1
ATOM 4761 O O . GLU B 1 112 ? 54.857 13.696 -5.051 1.00 40.21 113 GLU B O 1
ATOM 4767 N N . LEU B 1 113 ? 55.061 13.259 -7.239 1.00 40.05 114 LEU B N 1
ATOM 4768 C CA . LEU B 1 113 ? 55.616 14.583 -7.510 1.00 39.87 114 LEU B CA 1
ATOM 4769 C C . LEU B 1 113 ? 54.616 15.658 -7.169 1.00 39.88 114 LEU B C 1
ATOM 4770 O O . LEU B 1 113 ? 54.995 16.739 -6.736 1.00 40.06 114 LEU B O 1
ATOM 4775 N N . GLY B 1 114 ? 53.333 15.374 -7.387 1.00 40.08 115 GLY B N 1
ATOM 4776 C CA . GLY B 1 114 ? 52.315 16.389 -7.149 1.00 40.87 115 GLY B CA 1
ATOM 4777 C C . GLY B 1 114 ? 51.987 16.626 -5.679 1.00 41.47 115 GLY B C 1
ATOM 4778 O O . GLY B 1 114 ? 51.410 17.660 -5.305 1.00 41.16 115 GLY B O 1
ATOM 4779 N N . GLY B 1 115 ? 52.339 15.648 -4.850 1.00 42.16 116 GLY B N 1
ATOM 4780 C CA . GLY B 1 115 ? 52.147 15.753 -3.423 1.00 43.11 116 GLY B CA 1
ATOM 4781 C C . GLY B 1 115 ? 50.725 16.155 -3.119 1.00 43.93 116 GLY B C 1
ATOM 4782 O O . GLY B 1 115 ? 49.772 15.584 -3.650 1.00 44.40 116 GLY B O 1
ATOM 4783 N N . ASP B 1 116 ? 50.567 17.175 -2.299 1.00 44.62 117 ASP B N 1
ATOM 4784 C CA . ASP B 1 116 ? 49.230 17.567 -1.912 1.00 46.52 117 ASP B CA 1
ATOM 4785 C C . ASP B 1 116 ? 48.612 18.548 -2.872 1.00 45.96 117 ASP B C 1
ATOM 4786 O O . ASP B 1 116 ? 47.428 18.848 -2.796 1.00 46.15 117 ASP B O 1
ATOM 4791 N N . GLU B 1 117 ? 49.415 19.064 -3.776 1.00 45.74 118 GLU B N 1
ATOM 4792 C CA . GLU B 1 117 ? 48.886 20.006 -4.719 1.00 45.57 118 GLU B CA 1
ATOM 4793 C C . GLU B 1 117 ? 48.264 19.239 -5.868 1.00 43.74 118 GLU B C 1
ATOM 4794 O O . GLU B 1 117 ? 47.338 19.694 -6.492 1.00 43.51 118 GLU B O 1
ATOM 4800 N N . GLY B 1 118 ? 48.749 18.042 -6.120 1.00 42.43 119 GLY B N 1
ATOM 4801 C CA . GLY B 1 118 ? 48.154 17.240 -7.166 1.00 40.67 119 GLY B CA 1
ATOM 4802 C C . GLY B 1 118 ? 48.781 17.379 -8.543 1.00 39.26 119 GLY B C 1
ATOM 4803 O O . GLY B 1 118 ? 49.916 17.783 -8.701 1.00 38.21 119 GLY B O 1
ATOM 4804 N N . ALA B 1 119 ? 47.984 17.044 -9.541 1.00 38.46 120 ALA B N 1
ATOM 4805 C CA . ALA B 1 119 ? 48.436 16.958 -10.916 1.00 37.51 120 ALA B CA 1
ATOM 4806 C C . ALA B 1 119 ? 48.610 18.297 -11.566 1.00 36.40 120 ALA B C 1
ATOM 4807 O O . ALA B 1 119 ? 49.388 18.428 -12.504 1.00 35.89 120 ALA B O 1
ATOM 4809 N N . GLU B 1 120 ? 47.870 19.283 -11.078 1.00 35.58 121 GLU B N 1
ATOM 4810 C CA . GLU B 1 120 ? 47.971 20.626 -11.611 1.00 35.36 121 GLU B CA 1
ATOM 4811 C C . GLU B 1 120 ? 49.079 21.448 -10.939 1.00 34.60 121 GLU B C 1
ATOM 4812 O O . GLU B 1 120 ? 49.208 22.622 -11.201 1.00 35.26 121 GLU B O 1
ATOM 4818 N N . LYS B 1 121 ? 49.901 20.814 -10.115 1.00 33.93 122 LYS B N 1
ATOM 4819 C CA . LYS B 1 121 ? 50.906 21.538 -9.349 1.00 34.15 122 LYS B CA 1
ATOM 4820 C C . LYS B 1 121 ? 51.670 22.609 -10.148 1.00 34.14 122 LYS B C 1
ATOM 4821 O O . LYS B 1 121 ? 51.742 23.765 -9.726 1.00 33.15 122 LYS B O 1
ATOM 4827 N N . TYR B 1 122 ? 52.217 22.198 -11.302 1.00 33.25 123 TYR B N 1
ATOM 4828 C CA . TYR B 1 122 ? 53.034 23.056 -12.146 1.00 32.74 123 TYR B CA 1
ATOM 4829 C C . TYR B 1 122 ? 52.300 23.707 -13.291 1.00 32.93 123 TYR B C 1
ATOM 4830 O O . TYR B 1 122 ? 52.837 24.581 -13.983 1.00 33.97 123 TYR B O 1
ATOM 4839 N N . LYS B 1 123 ? 51.060 23.291 -13.485 1.00 32.97 124 LYS B N 1
ATOM 4840 C CA . LYS B 1 123 ? 50.263 23.746 -14.611 1.00 32.42 124 LYS B CA 1
ATOM 4841 C C . LYS B 1 123 ? 50.347 25.219 -14.919 1.00 32.60 124 LYS B C 1
ATOM 4842 O O . LYS B 1 123 ? 50.330 25.600 -16.107 1.00 32.29 124 LYS B O 1
ATOM 4848 N N . SER B 1 124 ? 50.387 26.041 -13.862 1.00 32.27 125 SER B N 1
ATOM 4849 C CA . SER B 1 124 ? 50.303 27.507 -14.000 1.00 31.68 125 SER B CA 1
ATOM 4850 C C . SER B 1 124 ? 51.603 28.090 -14.525 1.00 30.49 125 SER B C 1
ATOM 4851 O O . SER B 1 124 ? 51.626 29.187 -15.026 1.00 30.88 125 SER B O 1
ATOM 4854 N N . ILE B 1 125 ? 52.668 27.317 -14.410 1.00 30.25 126 ILE B N 1
ATOM 4855 C CA . ILE B 1 125 ? 54.000 27.690 -14.869 1.00 29.66 126 ILE B CA 1
ATOM 4856 C C . ILE B 1 125 ? 54.352 27.034 -16.253 1.00 30.02 126 ILE B C 1
ATOM 4857 O O . ILE B 1 125 ? 54.813 27.734 -17.190 1.00 29.94 126 ILE B O 1
ATOM 4862 N N . VAL B 1 126 ? 54.100 25.727 -16.402 1.00 28.49 127 VAL B N 1
ATOM 4863 C CA . VAL B 1 126 ? 54.484 25.026 -17.632 1.00 27.27 127 VAL B CA 1
ATOM 4864 C C . VAL B 1 126 ? 53.374 24.770 -18.688 1.00 27.27 127 VAL B C 1
ATOM 4865 O O . VAL B 1 126 ? 53.680 24.465 -19.839 1.00 28.51 127 VAL B O 1
ATOM 4869 N N . GLY B 1 127 ? 52.108 24.893 -18.307 1.00 26.21 128 GLY B N 1
ATOM 4870 C CA . GLY B 1 127 ? 50.968 24.616 -19.184 1.00 25.26 128 GLY B CA 1
ATOM 4871 C C . GLY B 1 127 ? 50.533 23.134 -19.283 1.00 24.72 128 GLY B C 1
ATOM 4872 O O . GLY B 1 127 ? 49.678 22.792 -20.091 1.00 24.16 128 GLY B O 1
ATOM 4873 N N . LEU B 1 128 ? 51.109 22.282 -18.438 1.00 23.00 129 LEU B N 1
ATOM 4874 C CA . LEU B 1 128 ? 50.932 20.848 -18.484 1.00 23.30 129 LEU B CA 1
ATOM 4875 C C . LEU B 1 128 ? 50.637 20.225 -17.114 1.00 25.07 129 LEU B C 1
ATOM 4876 O O . LEU B 1 128 ? 51.304 20.540 -16.123 1.00 24.70 129 LEU B O 1
ATOM 4881 N N . PRO B 1 129 ? 49.684 19.295 -17.058 1.00 25.92 130 PRO B N 1
ATOM 4882 C CA . PRO B 1 129 ? 49.455 18.534 -15.826 1.00 25.39 130 PRO B CA 1
ATOM 4883 C C . PRO B 1 129 ? 50.562 17.537 -15.639 1.00 25.69 130 PRO B C 1
ATOM 4884 O O . PRO B 1 129 ? 51.233 17.187 -16.582 1.00 27.11 130 PRO B O 1
ATOM 4888 N N . LEU B 1 130 ? 50.754 17.030 -14.440 1.00 27.02 131 LEU B N 1
ATOM 4889 C CA . LEU B 1 130 ? 51.725 15.962 -14.273 1.00 27.35 131 LEU B CA 1
ATOM 4890 C C . LEU B 1 130 ? 51.118 14.697 -14.881 1.00 27.30 131 LEU B C 1
ATOM 4891 O O . LEU B 1 130 ? 49.998 14.330 -14.545 1.00 27.76 131 LEU B O 1
ATOM 4896 N N . ALA B 1 131 ? 51.874 14.006 -15.727 1.00 26.90 132 ALA B N 1
ATOM 4897 C CA . ALA B 1 131 ? 51.360 12.845 -16.448 1.00 26.38 132 ALA B CA 1
ATOM 4898 C C . ALA B 1 131 ? 52.461 12.017 -17.088 1.00 26.38 132 ALA B C 1
ATOM 4899 O O . ALA B 1 131 ? 53.611 12.469 -17.192 1.00 27.07 132 ALA B O 1
ATOM 4901 N N . THR B 1 132 ? 52.129 10.789 -17.478 1.00 25.69 133 THR B N 1
ATOM 4902 C CA . THR B 1 132 ? 53.106 9.876 -18.069 1.00 25.52 133 THR B CA 1
ATOM 4903 C C . THR B 1 132 ? 53.683 10.326 -19.393 1.00 25.18 133 THR B C 1
ATOM 4904 O O . THR B 1 132 ? 54.750 9.822 -19.816 1.00 23.62 133 THR B O 1
ATOM 4908 N N . TYR B 1 133 ? 52.975 11.242 -20.056 1.00 24.33 134 TYR B N 1
ATOM 4909 C CA . TYR B 1 133 ? 53.403 11.729 -21.385 1.00 24.96 134 TYR B CA 1
ATOM 4910 C C . TYR B 1 133 ? 54.684 12.537 -21.398 1.00 23.76 134 TYR B C 1
ATOM 4911 O O . TYR B 1 133 ? 55.543 12.343 -22.263 1.00 23.27 134 TYR B O 1
ATOM 4920 N N . PHE B 1 134 ? 54.824 13.391 -20.396 1.00 23.76 135 PHE B N 1
ATOM 4921 C CA . PHE B 1 134 ? 55.833 14.478 -20.437 1.00 24.45 135 PHE B CA 1
ATOM 4922 C C . PHE B 1 134 ? 57.202 14.097 -19.974 1.00 23.87 135 PHE B C 1
ATOM 4923 O O . PHE B 1 134 ? 57.340 13.215 -19.155 1.00 24.54 135 PHE B O 1
ATOM 4931 N N . SER B 1 135 ? 58.208 14.742 -20.541 1.00 23.84 136 SER B N 1
ATOM 4932 C CA . SER B 1 135 ? 59.606 14.344 -20.327 1.00 24.20 136 SER B CA 1
ATOM 4933 C C . SER B 1 135 ? 60.181 14.389 -18.918 1.00 23.66 136 SER B C 1
ATOM 4934 O O . SER B 1 135 ? 60.863 13.459 -18.530 1.00 25.04 136 SER B O 1
ATOM 4937 N N . GLY B 1 136 ? 59.950 15.447 -18.164 1.00 23.98 137 GLY B N 1
ATOM 4938 C CA . GLY B 1 136 ? 60.599 15.550 -16.845 1.00 23.91 137 GLY B CA 1
ATOM 4939 C C . GLY B 1 136 ? 60.657 14.238 -16.050 1.00 24.19 137 GLY B C 1
ATOM 4940 O O . GLY B 1 136 ? 61.721 13.684 -15.760 1.00 22.93 137 GLY B O 1
ATOM 4941 N N . PRO B 1 137 ? 59.491 13.720 -15.709 1.00 24.52 138 PRO B N 1
ATOM 4942 C CA . PRO B 1 137 ? 59.413 12.499 -14.915 1.00 25.46 138 PRO B CA 1
ATOM 4943 C C . PRO B 1 137 ? 60.158 11.338 -15.569 1.00 27.09 138 PRO B C 1
ATOM 4944 O O . PRO B 1 137 ? 60.645 10.452 -14.849 1.00 27.15 138 PRO B O 1
ATOM 4948 N N . LYS B 1 138 ? 60.303 11.348 -16.897 1.00 26.94 139 LYS B N 1
ATOM 4949 C CA . LYS B 1 138 ? 61.048 10.276 -17.536 1.00 26.89 139 LYS B CA 1
ATOM 4950 C C . LYS B 1 138 ? 62.539 10.412 -17.265 1.00 27.23 139 LYS B C 1
ATOM 4951 O O . LYS B 1 138 ? 63.269 9.422 -17.148 1.00 26.35 139 LYS B O 1
ATOM 4957 N N . ILE B 1 139 ? 63.019 11.639 -17.209 1.00 28.10 140 ILE B N 1
ATOM 4958 C CA . ILE B 1 139 ? 64.435 11.813 -16.912 1.00 29.22 140 ILE B CA 1
ATOM 4959 C C . ILE B 1 139 ? 64.671 11.373 -15.437 1.00 30.24 140 ILE B C 1
ATOM 4960 O O . ILE B 1 139 ? 65.696 10.836 -15.086 1.00 30.27 140 ILE B O 1
ATOM 4965 N N . LYS B 1 140 ? 63.699 11.596 -14.573 1.00 31.41 141 LYS B N 1
ATOM 4966 C CA . LYS B 1 140 ? 63.898 11.237 -13.181 1.00 32.83 141 LYS B CA 1
ATOM 4967 C C . LYS B 1 140 ? 64.013 9.726 -13.091 1.00 33.24 141 LYS B C 1
ATOM 4968 O O . LYS B 1 140 ? 64.910 9.177 -12.413 1.00 32.41 141 LYS B O 1
ATOM 4974 N N . TRP B 1 141 ? 63.137 9.055 -13.835 1.00 33.18 142 TRP B N 1
ATOM 4975 C CA . TRP B 1 141 ? 63.153 7.601 -13.836 1.00 34.33 142 TRP B CA 1
ATOM 4976 C C . TRP B 1 141 ? 64.507 7.041 -14.157 1.00 35.07 142 TRP B C 1
ATOM 4977 O O . TRP B 1 141 ? 65.003 6.153 -13.457 1.00 35.56 142 TRP B O 1
ATOM 4988 N N . ILE B 1 142 ? 65.084 7.522 -15.249 1.00 35.29 143 ILE B N 1
ATOM 4989 C CA . ILE B 1 142 ? 66.363 7.014 -15.684 1.00 35.62 143 ILE B CA 1
ATOM 4990 C C . ILE B 1 142 ? 67.432 7.196 -14.589 1.00 36.59 143 ILE B C 1
ATOM 4991 O O . ILE B 1 142 ? 68.245 6.314 -14.357 1.00 36.17 143 ILE B O 1
ATOM 4996 N N . LEU B 1 143 ? 67.413 8.356 -13.947 1.00 38.11 144 LEU B N 1
ATOM 4997 C CA . LEU B 1 143 ? 68.371 8.704 -12.910 1.00 40.41 144 LEU B CA 1
ATOM 4998 C C . LEU B 1 143 ? 68.234 7.823 -11.662 1.00 41.72 144 LEU B C 1
ATOM 4999 O O . LEU B 1 143 ? 69.238 7.371 -11.097 1.00 42.76 144 LEU B O 1
ATOM 5004 N N . ASP B 1 144 ? 66.994 7.572 -11.263 1.00 42.75 145 ASP B N 1
ATOM 5005 C CA . ASP B 1 144 ? 66.697 6.753 -10.091 1.00 44.15 145 ASP B CA 1
ATOM 5006 C C . ASP B 1 144 ? 66.853 5.275 -10.301 1.00 44.89 145 ASP B C 1
ATOM 5007 O O . ASP B 1 144 ? 66.996 4.546 -9.329 1.00 44.91 145 ASP B O 1
ATOM 5012 N N . ASN B 1 145 ? 66.833 4.825 -11.553 1.00 46.02 146 ASN B N 1
ATOM 5013 C CA . ASN B 1 145 ? 66.862 3.386 -11.825 1.00 46.70 146 ASN B CA 1
ATOM 5014 C C . ASN B 1 145 ? 68.066 2.907 -12.585 1.00 47.42 146 ASN B C 1
ATOM 5015 O O . ASN B 1 145 ? 68.298 1.711 -12.687 1.00 47.59 146 ASN B O 1
ATOM 5020 N N . VAL B 1 146 ? 68.827 3.805 -13.183 1.00 48.79 147 VAL B N 1
ATOM 5021 C CA . VAL B 1 146 ? 69.986 3.305 -13.932 1.00 50.07 147 VAL B CA 1
ATOM 5022 C C . VAL B 1 146 ? 71.285 3.579 -13.201 1.00 50.92 147 VAL B C 1
ATOM 5023 O O . VAL B 1 146 ? 71.518 4.699 -12.743 1.00 50.97 147 VAL B O 1
ATOM 5027 N N . GLU B 1 147 ? 72.117 2.541 -13.099 1.00 52.50 148 GLU B N 1
ATOM 5028 C CA . GLU B 1 147 ? 73.399 2.622 -12.395 1.00 53.90 148 GLU B CA 1
ATOM 5029 C C . GLU B 1 147 ? 74.405 3.510 -13.098 1.00 53.67 148 GLU B C 1
ATOM 5030 O O . GLU B 1 147 ? 74.683 3.331 -14.286 1.00 53.41 148 GLU B O 1
ATOM 5036 N N . GLY B 1 148 ? 74.943 4.465 -12.349 1.00 54.09 149 GLY B N 1
ATOM 5037 C CA . GLY B 1 148 ? 76.012 5.307 -12.843 1.00 54.53 149 GLY B CA 1
ATOM 5038 C C . GLY B 1 148 ? 75.475 6.534 -13.514 1.00 54.75 149 GLY B C 1
ATOM 5039 O O . GLY B 1 148 ? 76.221 7.471 -13.800 1.00 55.54 149 GLY B O 1
ATOM 5040 N N . ALA B 1 149 ? 74.171 6.527 -13.755 1.00 54.41 150 ALA B N 1
ATOM 5041 C CA . ALA B 1 149 ? 73.541 7.626 -14.436 1.00 54.10 150 ALA B CA 1
ATOM 5042 C C . ALA B 1 149 ? 73.509 8.847 -13.534 1.00 54.15 150 ALA B C 1
ATOM 5043 O O . ALA B 1 149 ? 73.902 9.938 -13.939 1.00 53.32 150 ALA B O 1
ATOM 5045 N N . ARG B 1 150 ? 73.060 8.654 -12.303 1.00 54.44 151 ARG B N 1
ATOM 5046 C CA . ARG B 1 150 ? 72.900 9.775 -11.395 1.00 55.75 151 ARG B CA 1
ATOM 5047 C C . ARG B 1 150 ? 74.199 10.511 -11.125 1.00 56.25 151 ARG B C 1
ATOM 5048 O O . ARG B 1 150 ? 74.208 11.740 -10.977 1.00 56.06 151 ARG B O 1
ATOM 5056 N N . GLU B 1 151 ? 75.294 9.762 -11.082 1.00 56.83 152 GLU B N 1
ATOM 5057 C CA . GLU B 1 151 ? 76.572 10.359 -10.761 1.00 58.06 152 GLU B CA 1
ATOM 5058 C C . GLU B 1 151 ? 77.201 10.982 -11.999 1.00 57.51 152 GLU B C 1
ATOM 5059 O O . GLU B 1 151 ? 77.682 12.112 -11.931 1.00 57.07 152 GLU B O 1
ATOM 5065 N N . LYS B 1 152 ? 77.182 10.252 -13.122 1.00 57.59 153 LYS B N 1
ATOM 5066 C CA . LYS B 1 152 ? 77.693 10.775 -14.395 1.00 57.45 153 LYS B CA 1
ATOM 5067 C C . LYS B 1 152 ? 77.052 12.111 -14.647 1.00 57.20 153 LYS B C 1
ATOM 5068 O O . LYS B 1 152 ? 77.658 13.010 -15.225 1.00 57.34 153 LYS B O 1
ATOM 5074 N N . ALA B 1 153 ? 75.815 12.228 -14.187 1.00 56.86 154 ALA B N 1
ATOM 5075 C CA . ALA B 1 153 ? 75.030 13.418 -14.382 1.00 57.13 154 ALA B CA 1
ATOM 5076 C C . ALA B 1 153 ? 75.584 14.524 -13.534 1.00 57.29 154 ALA B C 1
ATOM 5077 O O . ALA B 1 153 ? 75.761 15.648 -13.977 1.00 57.63 154 ALA B O 1
ATOM 5079 N N . GLU B 1 154 ? 75.845 14.197 -12.284 1.00 57.60 155 GLU B N 1
ATOM 5080 C CA . GLU B 1 154 ? 76.365 15.187 -11.370 1.00 57.68 155 GLU B CA 1
ATOM 5081 C C . GLU B 1 154 ? 77.740 15.666 -11.812 1.00 56.85 155 GLU B C 1
ATOM 5082 O O . GLU B 1 154 ? 78.150 16.766 -11.472 1.00 56.73 155 GLU B O 1
ATOM 5088 N N . LYS B 1 155 ? 78.444 14.854 -12.593 1.00 55.91 156 LYS B N 1
ATOM 5089 C CA . LYS B 1 155 ? 79.727 15.299 -13.128 1.00 55.19 156 LYS B CA 1
ATOM 5090 C C . LYS B 1 155 ? 79.487 16.277 -14.279 1.00 53.47 156 LYS B C 1
ATOM 5091 O O . LYS B 1 155 ? 80.346 17.090 -14.609 1.00 53.60 156 LYS B O 1
ATOM 5097 N N . GLY B 1 156 ? 78.308 16.204 -14.884 1.00 51.25 157 GLY B N 1
ATOM 5098 C CA . GLY B 1 156 ? 78.007 17.060 -16.016 1.00 48.77 157 GLY B CA 1
ATOM 5099 C C . GLY B 1 156 ? 78.286 16.350 -17.325 1.00 46.65 157 GLY B C 1
ATOM 5100 O O . GLY B 1 156 ? 78.439 16.981 -18.371 1.00 46.55 157 GLY B O 1
ATOM 5101 N N . ASP B 1 157 ? 78.351 15.032 -17.268 1.00 44.46 158 ASP B N 1
ATOM 5102 C CA . ASP B 1 157 ? 78.603 14.261 -18.471 1.00 43.82 158 ASP B CA 1
ATOM 5103 C C . ASP B 1 157 ? 77.341 13.643 -19.108 1.00 41.85 158 ASP B C 1
ATOM 5104 O O . ASP B 1 157 ? 77.438 12.925 -20.100 1.00 40.75 158 ASP B O 1
ATOM 5109 N N . LEU B 1 158 ? 76.169 13.932 -18.540 1.00 39.53 159 LEU B N 1
ATOM 5110 C CA . LEU B 1 158 ? 74.914 13.381 -19.043 1.00 37.54 159 LEU B CA 1
ATOM 5111 C C . LEU B 1 158 ? 74.063 14.411 -19.745 1.00 35.66 159 LEU B C 1
ATOM 5112 O O . LEU B 1 158 ? 73.853 15.515 -19.252 1.00 35.21 159 LEU B O 1
ATOM 5117 N N . LEU B 1 159 ? 73.559 14.047 -20.908 1.00 32.93 160 LEU B N 1
ATOM 5118 C CA . LEU B 1 159 ? 72.709 14.986 -21.602 1.00 31.56 160 LEU B CA 1
ATOM 5119 C C . LEU B 1 159 ? 71.310 14.445 -21.791 1.00 29.92 160 LEU B C 1
ATOM 5120 O O . LEU B 1 159 ? 71.089 13.265 -21.991 1.00 29.28 160 LEU B O 1
ATOM 5125 N N . PHE B 1 160 ? 70.357 15.342 -21.721 1.00 28.64 161 PHE B N 1
ATOM 5126 C CA . PHE B 1 160 ? 69.016 14.978 -22.070 1.00 27.77 161 PHE B CA 1
ATOM 5127 C C . PHE B 1 160 ? 68.610 15.737 -23.308 1.00 27.56 161 PHE B C 1
ATOM 5128 O O . PHE B 1 160 ? 69.201 16.756 -23.662 1.00 27.53 161 PHE B O 1
ATOM 5136 N N . GLY B 1 161 ? 67.578 15.221 -23.957 1.00 27.67 162 GLY B N 1
ATOM 5137 C CA . GLY B 1 161 ? 66.969 15.909 -25.069 1.00 27.46 162 GLY B CA 1
ATOM 5138 C C . GLY B 1 161 ? 65.861 15.102 -25.727 1.00 26.60 162 GLY B C 1
ATOM 5139 O O . GLY B 1 161 ? 65.950 13.879 -25.807 1.00 27.17 162 GLY B O 1
ATOM 5140 N N . ASN B 1 162 ? 64.784 15.766 -26.146 1.00 24.96 163 ASN B N 1
ATOM 5141 C CA . ASN B 1 162 ? 63.837 15.134 -27.014 1.00 22.96 163 ASN B CA 1
ATOM 5142 C C . ASN B 1 162 ? 64.610 14.716 -28.290 1.00 22.74 163 ASN B C 1
ATOM 5143 O O . ASN B 1 162 ? 65.827 14.969 -28.388 1.00 20.83 163 ASN B O 1
ATOM 5148 N N . THR B 1 163 ? 63.923 14.063 -29.240 1.00 22.23 164 THR B N 1
ATOM 5149 C CA . THR B 1 163 ? 64.577 13.584 -30.466 1.00 22.25 164 THR B CA 1
ATOM 5150 C C . THR B 1 163 ? 65.071 14.691 -31.370 1.00 22.69 164 THR B C 1
ATOM 5151 O O . THR B 1 163 ? 66.004 14.482 -32.150 1.00 23.71 164 THR B O 1
ATOM 5155 N N . ASP B 1 164 ? 64.493 15.878 -31.259 1.00 22.94 165 ASP B N 1
ATOM 5156 C CA . ASP B 1 164 ? 65.040 17.002 -32.001 1.00 23.28 165 ASP B CA 1
ATOM 5157 C C . ASP B 1 164 ? 66.482 17.216 -31.578 1.00 23.27 165 ASP B C 1
ATOM 5158 O O . ASP B 1 164 ? 67.399 17.253 -32.407 1.00 24.27 165 ASP B O 1
ATOM 5163 N N . THR B 1 165 ? 66.675 17.315 -30.279 1.00 23.59 166 THR B N 1
ATOM 5164 C CA . THR B 1 165 ? 67.991 17.592 -29.694 1.00 23.86 166 THR B CA 1
ATOM 5165 C C . THR B 1 165 ? 68.953 16.466 -29.970 1.00 24.03 166 THR B C 1
ATOM 5166 O O . THR B 1 165 ? 70.091 16.707 -30.336 1.00 24.65 166 THR B O 1
ATOM 5170 N N . TRP B 1 166 ? 68.478 15.233 -29.796 1.00 23.86 167 TRP B N 1
ATOM 5171 C CA . TRP B 1 166 ? 69.254 14.039 -30.055 1.00 24.12 167 TRP B CA 1
ATOM 5172 C C . TRP B 1 166 ? 69.734 13.992 -31.517 1.00 25.16 167 TRP B C 1
ATOM 5173 O O . TRP B 1 166 ? 70.835 13.536 -31.796 1.00 26.35 167 TRP B O 1
ATOM 5184 N N . VAL B 1 167 ? 68.913 14.434 -32.468 1.00 24.92 168 VAL B N 1
ATOM 5185 C CA . VAL B 1 167 ? 69.322 14.375 -33.879 1.00 23.93 168 VAL B CA 1
ATOM 5186 C C . VAL B 1 167 ? 70.284 15.532 -34.205 1.00 24.58 168 VAL B C 1
ATOM 5187 O O . VAL B 1 167 ? 71.304 15.321 -34.879 1.00 24.30 168 VAL B O 1
ATOM 5191 N N . LEU B 1 168 ? 69.978 16.731 -33.703 1.00 23.91 169 LEU B N 1
ATOM 5192 C CA . LEU B 1 168 ? 70.834 17.884 -33.956 1.00 25.04 169 LEU B CA 1
ATOM 5193 C C . LEU B 1 168 ? 72.275 17.636 -33.416 1.00 26.19 169 LEU B C 1
ATOM 5194 O O . LEU B 1 168 ? 73.280 17.948 -34.095 1.00 26.47 169 LEU B O 1
ATOM 5199 N N . TRP B 1 169 ? 72.355 17.042 -32.216 1.00 26.37 170 TRP B N 1
ATOM 5200 C CA . TRP B 1 169 ? 73.615 16.730 -31.584 1.00 26.94 170 TRP B CA 1
ATOM 5201 C C . TRP B 1 169 ? 74.456 15.841 -32.481 1.00 28.15 170 TRP B C 1
ATOM 5202 O O . TRP B 1 169 ? 75.644 16.155 -32.749 1.00 28.41 170 TRP B O 1
ATOM 5213 N N . ASN B 1 170 ? 73.883 14.711 -32.910 1.00 27.70 171 ASN B N 1
ATOM 5214 C CA . ASN B 1 170 ? 74.618 13.811 -33.793 1.00 28.05 171 ASN B CA 1
ATOM 5215 C C . ASN B 1 170 ? 74.971 14.496 -35.137 1.00 28.12 171 ASN B C 1
ATOM 5216 O O . ASN B 1 170 ? 76.087 14.414 -35.614 1.00 27.90 171 ASN B O 1
ATOM 5221 N N . MET B 1 171 ? 74.014 15.205 -35.713 1.00 28.53 172 MET B N 1
ATOM 5222 C CA . MET B 1 171 ? 74.230 15.851 -36.994 1.00 29.35 172 MET B CA 1
ATOM 5223 C C . MET B 1 171 ? 75.362 16.865 -36.963 1.00 30.25 172 MET B C 1
ATOM 5224 O O . MET B 1 171 ? 75.935 17.174 -37.997 1.00 28.57 172 MET B O 1
ATOM 5229 N N . THR B 1 172 ? 75.646 17.413 -35.779 1.00 31.48 173 THR B N 1
ATOM 5230 C CA . THR B 1 172 ? 76.692 18.431 -35.669 1.00 32.56 173 THR B CA 1
ATOM 5231 C C . THR B 1 172 ? 78.015 17.883 -35.162 1.00 32.51 173 THR B C 1
ATOM 5232 O O . THR B 1 172 ? 78.877 18.649 -34.762 1.00 33.09 173 THR B O 1
ATOM 5236 N N . GLY B 1 173 ? 78.162 16.569 -35.152 1.00 32.97 174 GLY B N 1
ATOM 5237 C CA . GLY B 1 173 ? 79.423 15.974 -34.761 1.00 34.16 174 GLY B CA 1
ATOM 5238 C C . GLY B 1 173 ? 79.435 15.077 -33.548 1.00 35.12 174 GLY B C 1
ATOM 5239 O O . GLY B 1 173 ? 80.324 14.234 -33.415 1.00 35.37 174 GLY B O 1
ATOM 5240 N N . GLY B 1 174 ? 78.455 15.248 -32.666 1.00 36.22 175 GLY B N 1
ATOM 5241 C CA . GLY B 1 174 ? 78.357 14.450 -31.453 1.00 36.50 175 GLY B CA 1
ATOM 5242 C C . GLY B 1 174 ? 79.499 14.786 -30.507 1.00 36.99 175 GLY B C 1
ATOM 5243 O O . GLY B 1 174 ? 79.676 15.960 -30.149 1.00 36.14 175 GLY B O 1
ATOM 5244 N N . THR B 1 175 ? 80.264 13.760 -30.111 1.00 37.31 176 THR B N 1
ATOM 5245 C CA . THR B 1 175 ? 81.395 13.920 -29.190 1.00 38.14 176 THR B CA 1
ATOM 5246 C C . THR B 1 175 ? 82.374 14.942 -29.743 1.00 38.98 176 THR B C 1
ATOM 5247 O O . THR B 1 175 ? 83.033 15.648 -28.982 1.00 38.37 176 THR B O 1
ATOM 5251 N N . GLU B 1 176 ? 82.457 14.993 -31.077 1.00 39.88 177 GLU B N 1
ATOM 5252 C CA . GLU B 1 176 ? 83.325 15.905 -31.811 1.00 41.05 177 GLU B CA 1
ATOM 5253 C C . GLU B 1 176 ? 82.583 17.151 -32.299 1.00 40.77 177 GLU B C 1
ATOM 5254 O O . GLU B 1 176 ? 82.397 17.332 -33.507 1.00 40.80 177 GLU B O 1
ATOM 5260 N N . GLY B 1 177 ? 82.147 18.005 -31.380 1.00 40.09 178 GLY B N 1
ATOM 5261 C CA . GLY B 1 177 ? 81.506 19.253 -31.771 1.00 39.73 178 GLY B CA 1
ATOM 5262 C C . GLY B 1 177 ? 79.979 19.371 -31.681 1.00 38.82 178 GLY B C 1
ATOM 5263 O O . GLY B 1 177 ? 79.410 20.413 -31.991 1.00 38.95 178 GLY B O 1
ATOM 5264 N N . GLY B 1 178 ? 79.305 18.324 -31.241 1.00 37.35 179 GLY B N 1
ATOM 5265 C CA . GLY B 1 178 ? 77.867 18.374 -31.179 1.00 35.66 179 GLY B CA 1
ATOM 5266 C C . GLY B 1 178 ? 77.277 19.547 -30.417 1.00 34.96 179 GLY B C 1
ATOM 5267 O O . GLY B 1 178 ? 77.719 19.915 -29.331 1.00 35.11 179 GLY B O 1
ATOM 5268 N N . VAL B 1 179 ? 76.259 20.162 -30.986 1.00 33.38 180 VAL B N 1
ATOM 5269 C CA . VAL B 1 179 ? 75.586 21.187 -30.250 1.00 32.51 180 VAL B CA 1
ATOM 5270 C C . VAL B 1 179 ? 74.321 20.604 -29.558 1.00 31.95 180 VAL B C 1
ATOM 5271 O O . VAL B 1 179 ? 73.576 19.861 -30.142 1.00 32.23 180 VAL B O 1
ATOM 5275 N N . HIS B 1 180 ? 74.087 21.006 -28.328 1.00 30.85 181 HIS B N 1
ATOM 5276 C CA . HIS B 1 180 ? 72.994 20.528 -27.495 1.00 31.07 181 HIS B CA 1
ATOM 5277 C C . HIS B 1 180 ? 71.929 21.621 -27.350 1.00 29.97 181 HIS B C 1
ATOM 5278 O O . HIS B 1 180 ? 71.990 22.457 -26.456 1.00 30.58 181 HIS B O 1
ATOM 5285 N N . VAL B 1 181 ? 70.920 21.592 -28.204 1.00 28.19 182 VAL B N 1
ATOM 5286 C CA . VAL B 1 181 ? 69.946 22.655 -28.252 1.00 25.88 182 VAL B CA 1
ATOM 5287 C C . VAL B 1 181 ? 68.539 22.106 -28.462 1.00 24.97 182 VAL B C 1
ATOM 5288 O O . VAL B 1 181 ? 68.354 21.034 -28.978 1.00 23.92 182 VAL B O 1
ATOM 5292 N N . THR B 1 182 ? 67.534 22.850 -28.050 1.00 23.96 183 THR B N 1
ATOM 5293 C CA . THR B 1 182 ? 66.196 22.459 -28.349 1.00 23.40 183 THR B CA 1
ATOM 5294 C C . THR B 1 182 ? 65.492 23.758 -28.603 1.00 23.86 183 THR B C 1
ATOM 5295 O O . THR B 1 182 ? 66.000 24.804 -28.214 1.00 25.02 183 THR B O 1
ATOM 5299 N N . ASP B 1 183 ? 64.348 23.720 -29.281 1.00 23.64 184 ASP B N 1
ATOM 5300 C CA . ASP B 1 183 ? 63.532 24.933 -29.471 1.00 23.39 184 ASP B CA 1
ATOM 5301 C C . ASP B 1 183 ? 62.496 25.020 -28.356 1.00 23.28 184 ASP B C 1
ATOM 5302 O O . ASP B 1 183 ? 62.329 24.070 -27.596 1.00 23.16 184 ASP B O 1
ATOM 5307 N N . VAL B 1 184 ? 61.786 26.141 -28.288 1.00 23.59 185 VAL B N 1
ATOM 5308 C CA . VAL B 1 184 ? 60.781 26.383 -27.273 1.00 23.88 185 VAL B CA 1
ATOM 5309 C C . VAL B 1 184 ? 59.520 25.494 -27.389 1.00 24.34 185 VAL B C 1
ATOM 5310 O O . VAL B 1 184 ? 58.801 25.286 -26.393 1.00 23.75 185 VAL B O 1
ATOM 5314 N N . THR B 1 185 ? 59.180 25.009 -28.590 1.00 23.10 186 THR B N 1
ATOM 5315 C CA . THR B 1 185 ? 57.988 24.178 -28.632 1.00 22.13 186 THR B CA 1
ATOM 5316 C C . THR B 1 185 ? 58.251 22.889 -27.923 1.00 23.02 186 THR B C 1
ATOM 5317 O O . THR B 1 185 ? 57.433 22.452 -27.152 1.00 24.34 186 THR B O 1
ATOM 5321 N N . ASN B 1 186 ? 59.421 22.303 -28.128 1.00 24.01 187 ASN B N 1
ATOM 5322 C CA . ASN B 1 186 ? 59.735 21.025 -27.506 1.00 24.31 187 ASN B CA 1
ATOM 5323 C C . ASN B 1 186 ? 60.029 21.175 -26.004 1.00 25.70 187 ASN B C 1
ATOM 5324 O O . ASN B 1 186 ? 59.759 20.275 -25.203 1.00 26.11 187 ASN B O 1
ATOM 5329 N N . ALA B 1 187 ? 60.693 22.282 -25.653 1.00 25.58 188 ALA B N 1
ATOM 5330 C CA . ALA B 1 187 ? 61.061 22.586 -24.266 1.00 25.56 188 ALA B CA 1
ATOM 5331 C C . ALA B 1 187 ? 59.782 22.666 -23.418 1.00 24.35 188 ALA B C 1
ATOM 5332 O O . ALA B 1 187 ? 59.729 22.193 -22.301 1.00 24.67 188 ALA B O 1
ATOM 5334 N N . SER B 1 188 ? 58.755 23.254 -23.990 1.00 23.99 189 SER B N 1
ATOM 5335 C CA . SER B 1 188 ? 57.458 23.412 -23.312 1.00 23.64 189 SER B CA 1
ATOM 5336 C C . SER B 1 188 ? 56.662 22.126 -23.128 1.00 23.10 189 SER B C 1
ATOM 5337 O O . SER B 1 188 ? 55.515 22.151 -22.663 1.00 21.71 189 SER B O 1
ATOM 5340 N N . ARG B 1 189 ? 57.294 21.007 -23.453 1.00 23.63 190 ARG B N 1
ATOM 5341 C CA . ARG B 1 189 ? 56.646 19.711 -23.382 1.00 24.78 190 ARG B CA 1
ATOM 5342 C C . ARG B 1 189 ? 57.280 18.833 -22.324 1.00 24.94 190 ARG B C 1
ATOM 5343 O O . ARG B 1 189 ? 56.839 17.723 -22.098 1.00 24.92 190 ARG B O 1
ATOM 5351 N N . THR B 1 190 ? 58.355 19.315 -21.710 1.00 25.27 191 THR B N 1
ATOM 5352 C CA . THR B 1 190 ? 59.098 18.534 -20.744 1.00 25.05 191 THR B CA 1
ATOM 5353 C C . THR B 1 190 ? 58.616 18.724 -19.322 1.00 25.63 191 THR B C 1
ATOM 5354 O O . THR B 1 190 ? 59.005 17.946 -18.443 1.00 25.96 191 THR B O 1
ATOM 5358 N N . MET B 1 191 ? 57.807 19.763 -19.116 1.00 26.01 192 MET B N 1
ATOM 5359 C CA . MET B 1 191 ? 57.362 20.229 -17.802 1.00 27.22 192 MET B CA 1
ATOM 5360 C C . MET B 1 191 ? 58.399 21.106 -17.086 1.00 27.51 192 MET B C 1
ATOM 5361 O O . MET B 1 191 ? 58.120 21.644 -16.024 1.00 28.11 192 MET B O 1
ATOM 5366 N N . LEU B 1 192 ? 59.580 21.268 -17.653 1.00 27.88 193 LEU B N 1
ATOM 5367 C CA . LEU B 1 192 ? 60.630 21.988 -16.949 1.00 28.35 193 LEU B CA 1
ATOM 5368 C C . LEU B 1 192 ? 60.849 23.411 -17.414 1.00 29.15 193 LEU B C 1
ATOM 5369 O O . LEU B 1 192 ? 61.772 24.086 -16.942 1.00 29.86 193 LEU B O 1
ATOM 5374 N N . MET B 1 193 ? 59.984 23.895 -18.304 1.00 29.72 194 MET B N 1
ATOM 5375 C CA . MET B 1 193 ? 60.126 25.235 -18.862 1.00 29.76 194 MET B CA 1
ATOM 5376 C C . MET B 1 193 ? 59.026 26.159 -18.496 1.00 29.90 194 MET B C 1
ATOM 5377 O O . MET B 1 193 ? 57.865 25.821 -18.642 1.00 29.51 194 MET B O 1
ATOM 5382 N N . ASP B 1 194 ? 59.408 27.362 -18.076 1.00 31.05 195 ASP B N 1
ATOM 5383 C CA . ASP B 1 194 ? 58.483 28.436 -17.781 1.00 31.65 195 ASP B CA 1
ATOM 5384 C C . ASP B 1 194 ? 57.980 28.972 -19.074 1.00 31.31 195 ASP B C 1
ATOM 5385 O O . ASP B 1 194 ? 58.769 29.316 -19.930 1.00 31.19 195 ASP B O 1
ATOM 5390 N N . LEU B 1 195 ? 56.667 29.070 -19.212 1.00 32.58 196 LEU B N 1
ATOM 5391 C CA . LEU B 1 195 ? 56.026 29.582 -20.414 1.00 32.89 196 LEU B CA 1
ATOM 5392 C C . LEU B 1 195 ? 56.239 31.077 -20.642 1.00 34.52 196 LEU B C 1
ATOM 5393 O O . LEU B 1 195 ? 56.235 31.544 -21.786 1.00 34.88 196 LEU B O 1
ATOM 5398 N N . ASP B 1 196 ? 56.389 31.850 -19.568 1.00 35.21 197 ASP B N 1
ATOM 5399 C CA . ASP B 1 196 ? 56.490 33.297 -19.748 1.00 35.64 197 ASP B CA 1
ATOM 5400 C C . ASP B 1 196 ? 57.879 33.684 -20.156 1.00 35.63 197 ASP B C 1
ATOM 5401 O O . ASP B 1 196 ? 58.053 34.475 -21.077 1.00 35.07 197 ASP B O 1
ATOM 5406 N N . THR B 1 197 ? 58.864 33.127 -19.459 1.00 35.25 198 THR B N 1
ATOM 5407 C CA . THR B 1 197 ? 60.256 33.485 -19.697 1.00 34.88 198 THR B CA 1
ATOM 5408 C C . THR B 1 197 ? 60.984 32.629 -20.747 1.00 34.51 198 THR B C 1
ATOM 5409 O O . THR B 1 197 ? 62.022 33.039 -21.277 1.00 35.62 198 THR B O 1
ATOM 5413 N N . LEU B 1 198 ? 60.475 31.436 -21.020 1.00 32.52 199 LEU B N 1
ATOM 5414 C CA . LEU B 1 198 ? 61.070 30.545 -22.014 1.00 31.51 199 LEU B CA 1
ATOM 5415 C C . LEU B 1 198 ? 62.390 30.000 -21.526 1.00 31.21 199 LEU B C 1
ATOM 5416 O O . LEU B 1 198 ? 63.331 29.798 -22.322 1.00 29.88 199 LEU B O 1
ATOM 5421 N N . SER B 1 199 ? 62.461 29.754 -20.217 1.00 29.82 200 SER B N 1
ATOM 5422 C CA . SER B 1 199 ? 63.683 29.211 -19.658 1.00 30.33 200 SER B CA 1
ATOM 5423 C C . SER B 1 199 ? 63.446 28.093 -18.672 1.00 30.25 200 SER B C 1
ATOM 5424 O O . SER B 1 199 ? 62.364 27.905 -18.139 1.00 30.89 200 SER B O 1
ATOM 5427 N N . TRP B 1 200 ? 64.495 27.350 -18.429 1.00 30.50 201 TRP B N 1
ATOM 5428 C CA . TRP B 1 200 ? 64.428 26.284 -17.480 1.00 32.33 201 TRP B CA 1
ATOM 5429 C C . TRP B 1 200 ? 64.068 26.794 -16.054 1.00 33.04 201 TRP B C 1
ATOM 5430 O O . TRP B 1 200 ? 64.410 27.906 -15.644 1.00 32.61 201 TRP B O 1
ATOM 5441 N N . ARG B 1 201 ? 63.310 25.976 -15.349 1.00 34.46 202 ARG B N 1
ATOM 5442 C CA . ARG B 1 201 ? 62.836 26.296 -14.021 1.00 35.48 202 ARG B CA 1
ATOM 5443 C C . ARG B 1 201 ? 63.681 25.543 -13.084 1.00 36.53 202 ARG B C 1
ATOM 5444 O O . ARG B 1 201 ? 63.636 24.318 -13.046 1.00 36.82 202 ARG B O 1
ATOM 5452 N N . GLU B 1 202 ? 64.477 26.306 -12.343 1.00 38.27 203 GLU B N 1
ATOM 5453 C CA . GLU B 1 202 ? 65.426 25.784 -11.381 1.00 39.21 203 GLU B CA 1
ATOM 5454 C C . GLU B 1 202 ? 64.708 24.989 -10.302 1.00 38.13 203 GLU B C 1
ATOM 5455 O O . GLU B 1 202 ? 65.170 23.953 -9.874 1.00 37.74 203 GLU B O 1
ATOM 5461 N N . ASP B 1 203 ? 63.562 25.471 -9.871 1.00 37.24 204 ASP B N 1
ATOM 5462 C CA . ASP B 1 203 ? 62.879 24.784 -8.788 1.00 37.74 204 ASP B CA 1
ATOM 5463 C C . ASP B 1 203 ? 62.224 23.444 -9.228 1.00 36.42 204 ASP B C 1
ATOM 5464 O O . ASP B 1 203 ? 62.392 22.408 -8.584 1.00 35.48 204 ASP B O 1
ATOM 5469 N N . ILE B 1 204 ? 61.504 23.469 -10.340 1.00 35.95 205 ILE B N 1
ATOM 5470 C CA . ILE B 1 204 ? 60.908 22.245 -10.870 1.00 35.04 205 ILE B CA 1
ATOM 5471 C C . ILE B 1 204 ? 61.986 21.205 -11.117 1.00 34.87 205 ILE B C 1
ATOM 5472 O O . ILE B 1 204 ? 61.835 20.058 -10.733 1.00 35.20 205 ILE B O 1
ATOM 5477 N N . ALA B 1 205 ? 63.119 21.606 -11.683 1.00 34.49 206 ALA B N 1
ATOM 5478 C CA . ALA B 1 205 ? 64.202 20.637 -11.896 1.00 34.23 206 ALA B CA 1
ATOM 5479 C C . ALA B 1 205 ? 64.669 19.914 -10.620 1.00 34.12 206 ALA B C 1
ATOM 5480 O O . ALA B 1 205 ? 64.961 18.694 -10.619 1.00 33.76 206 ALA B O 1
ATOM 5482 N N . ALA B 1 206 ? 64.819 20.687 -9.551 1.00 34.10 207 ALA B N 1
ATOM 5483 C CA . ALA B 1 206 ? 65.219 20.141 -8.266 1.00 34.58 207 ALA B CA 1
ATOM 5484 C C . ALA B 1 206 ? 64.101 19.252 -7.703 1.00 34.38 207 ALA B C 1
ATOM 5485 O O . ALA B 1 206 ? 64.351 18.186 -7.166 1.00 34.21 207 ALA B O 1
ATOM 5487 N N . ASP B 1 207 ? 62.868 19.714 -7.826 1.00 34.32 208 ASP B N 1
ATOM 5488 C CA . ASP B 1 207 ? 61.737 18.923 -7.400 1.00 34.41 208 ASP B CA 1
ATOM 5489 C C . ASP B 1 207 ? 61.857 17.529 -7.982 1.00 33.86 208 ASP B C 1
ATOM 5490 O O . ASP B 1 207 ? 61.534 16.535 -7.342 1.00 33.63 208 ASP B O 1
ATOM 5495 N N . MET B 1 208 ? 62.348 17.444 -9.206 1.00 33.08 209 MET B N 1
ATOM 5496 C CA . MET B 1 208 ? 62.366 16.155 -9.861 1.00 31.48 209 MET B CA 1
ATOM 5497 C C . MET B 1 208 ? 63.704 15.541 -9.802 1.00 31.24 209 MET B C 1
ATOM 5498 O O . MET B 1 208 ? 63.912 14.458 -10.376 1.00 30.83 209 MET B O 1
ATOM 5503 N N . GLY B 1 209 ? 64.624 16.215 -9.116 1.00 31.17 210 GLY B N 1
ATOM 5504 C CA . GLY B 1 209 ? 65.992 15.699 -9.010 1.00 30.39 210 GLY B CA 1
ATOM 5505 C C . GLY B 1 209 ? 66.746 15.731 -10.347 1.00 30.21 210 GLY B C 1
ATOM 5506 O O . GLY B 1 209 ? 67.488 14.795 -10.677 1.00 29.57 210 GLY B O 1
ATOM 5507 N N . ILE B 1 210 ? 66.584 16.796 -11.132 1.00 29.38 211 ILE B N 1
ATOM 5508 C CA . ILE B 1 210 ? 67.322 16.826 -12.405 1.00 30.21 211 ILE B CA 1
ATOM 5509 C C . ILE B 1 210 ? 68.337 17.936 -12.449 1.00 29.62 211 ILE B C 1
ATOM 5510 O O . ILE B 1 210 ? 67.977 19.101 -12.388 1.00 30.11 211 ILE B O 1
ATOM 5515 N N . PRO B 1 211 ? 69.611 17.616 -12.543 1.00 30.68 212 PRO B N 1
ATOM 5516 C CA . PRO B 1 211 ? 70.625 18.697 -12.628 1.00 31.82 212 PRO B CA 1
ATOM 5517 C C . PRO B 1 211 ? 70.403 19.561 -13.873 1.00 32.49 212 PRO B C 1
ATOM 5518 O O . PRO B 1 211 ? 70.081 19.021 -14.923 1.00 33.46 212 PRO B O 1
ATOM 5522 N N . LEU B 1 212 ? 70.511 20.872 -13.753 1.00 33.58 213 LEU B N 1
ATOM 5523 C CA . LEU B 1 212 ? 70.369 21.749 -14.915 1.00 35.05 213 LEU B CA 1
ATOM 5524 C C . LEU B 1 212 ? 71.448 21.514 -15.994 1.00 34.83 213 LEU B C 1
ATOM 5525 O O . LEU B 1 212 ? 71.343 22.018 -17.099 1.00 34.77 213 LEU B O 1
ATOM 5530 N N . SER B 1 213 ? 72.476 20.744 -15.681 1.00 35.05 214 SER B N 1
ATOM 5531 C CA . SER B 1 213 ? 73.536 20.518 -16.650 1.00 35.35 214 SER B CA 1
ATOM 5532 C C . SER B 1 213 ? 73.111 19.521 -17.746 1.00 35.24 214 SER B C 1
ATOM 5533 O O . SER B 1 213 ? 73.777 19.385 -18.778 1.00 35.28 214 SER B O 1
ATOM 5536 N N . MET B 1 214 ? 71.992 18.839 -17.513 1.00 34.93 215 MET B N 1
ATOM 5537 C CA . MET B 1 214 ? 71.478 17.834 -18.446 1.00 34.68 215 MET B CA 1
ATOM 5538 C C . MET B 1 214 ? 70.638 18.481 -19.550 1.00 34.32 215 MET B C 1
ATOM 5539 O O . MET B 1 214 ? 70.562 17.983 -20.658 1.00 33.17 215 MET B O 1
ATOM 5544 N N . LEU B 1 215 ? 70.002 19.592 -19.191 1.00 34.15 216 LEU B N 1
ATOM 5545 C CA . LEU B 1 215 ? 69.073 20.304 -20.034 1.00 33.31 216 LEU B CA 1
ATOM 5546 C C . LEU B 1 215 ? 69.730 21.072 -21.175 1.00 33.46 216 LEU B C 1
ATOM 5547 O O . LEU B 1 215 ? 70.667 21.808 -20.967 1.00 33.80 216 LEU B O 1
ATOM 5552 N N . PRO B 1 216 ? 69.181 20.930 -22.373 1.00 32.71 217 PRO B N 1
ATOM 5553 C CA . PRO B 1 216 ? 69.704 21.613 -23.563 1.00 32.02 217 PRO B CA 1
ATOM 5554 C C . PRO B 1 216 ? 69.429 23.113 -23.545 1.00 31.04 217 PRO B C 1
ATOM 5555 O O . PRO B 1 216 ? 68.447 23.556 -22.953 1.00 29.95 217 PRO B O 1
ATOM 5559 N N . ASP B 1 217 ? 70.280 23.884 -24.208 1.00 30.79 218 ASP B N 1
ATOM 5560 C CA . ASP B 1 217 ? 70.003 25.304 -24.366 1.00 31.06 218 ASP B CA 1
ATOM 5561 C C . ASP B 1 217 ? 68.753 25.584 -25.208 1.00 30.41 218 ASP B C 1
ATOM 5562 O O . ASP B 1 217 ? 68.592 25.106 -26.334 1.00 30.44 218 ASP B O 1
ATOM 5567 N N . ILE B 1 218 ? 67.862 26.387 -24.660 1.00 29.44 219 ILE B N 1
ATOM 5568 C CA . ILE B 1 218 ? 66.630 26.677 -25.355 1.00 29.19 219 ILE B CA 1
ATOM 5569 C C . ILE B 1 218 ? 66.718 27.828 -26.345 1.00 29.28 219 ILE B C 1
ATOM 5570 O O . ILE B 1 218 ? 67.077 28.939 -25.983 1.00 28.91 219 ILE B O 1
ATOM 5575 N N . ARG B 1 219 ? 66.316 27.576 -27.585 1.00 28.29 220 ARG B N 1
ATOM 5576 C CA . ARG B 1 219 ? 66.336 28.618 -28.605 1.00 27.25 220 ARG B CA 1
ATOM 5577 C C . ARG B 1 219 ? 65.007 28.724 -29.313 1.00 27.01 220 ARG B C 1
ATOM 5578 O O . ARG B 1 219 ? 64.049 27.992 -29.011 1.00 27.20 220 ARG B O 1
ATOM 5586 N N . SER B 1 220 ? 64.942 29.629 -30.278 1.00 26.03 221 SER B N 1
ATOM 5587 C CA . SER B 1 220 ? 63.738 29.781 -31.074 1.00 25.10 221 SER B CA 1
ATOM 5588 C C . SER B 1 220 ? 63.607 28.604 -32.049 1.00 23.71 221 SER B C 1
ATOM 5589 O O . SER B 1 220 ? 64.499 27.775 -32.157 1.00 23.51 221 SER B O 1
ATOM 5592 N N . SER B 1 221 ? 62.493 28.560 -32.767 1.00 23.01 222 SER B N 1
ATOM 5593 C CA . SER B 1 221 ? 62.210 27.455 -33.670 1.00 22.93 222 SER B CA 1
ATOM 5594 C C . SER B 1 221 ? 62.806 27.678 -35.056 1.00 24.16 222 SER B C 1
ATOM 5595 O O . SER B 1 221 ? 62.704 26.822 -35.945 1.00 24.05 222 SER B O 1
ATOM 5598 N N . SER B 1 222 ? 63.438 28.822 -35.255 1.00 23.66 223 SER B N 1
ATOM 5599 C CA . SER B 1 222 ? 63.931 29.115 -36.583 1.00 23.89 223 SER B CA 1
ATOM 5600 C C . SER B 1 222 ? 65.153 30.010 -36.539 1.00 23.66 223 SER B C 1
ATOM 5601 O O . SER B 1 222 ? 65.000 31.236 -36.450 1.00 22.69 223 SER B O 1
ATOM 5604 N N . GLU B 1 223 ? 66.341 29.404 -36.561 1.00 23.49 224 GLU B N 1
ATOM 5605 C CA . GLU B 1 223 ? 67.613 30.133 -36.527 1.00 24.12 224 GLU B CA 1
ATOM 5606 C C . GLU B 1 223 ? 68.710 29.103 -36.775 1.00 25.74 224 GLU B C 1
ATOM 5607 O O . GLU B 1 22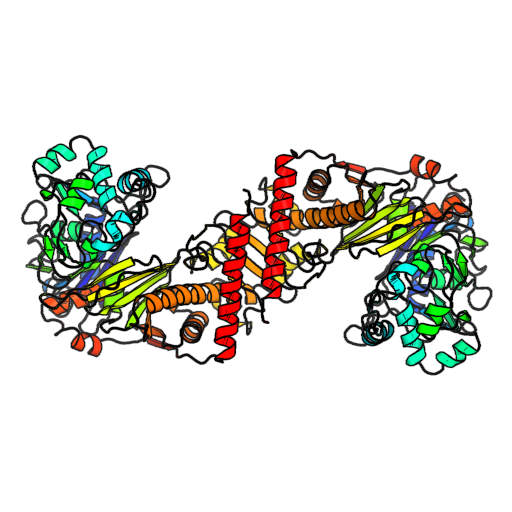3 ? 68.490 27.894 -36.585 1.00 25.67 224 GLU B O 1
ATOM 5613 N N . VAL B 1 224 ? 69.896 29.545 -37.180 1.00 26.08 225 VAL B N 1
ATOM 5614 C CA . VAL B 1 224 ? 70.971 28.590 -37.452 1.00 26.48 225 VAL B CA 1
ATOM 5615 C C . VAL B 1 224 ? 71.510 28.106 -36.131 1.00 26.41 225 VAL B C 1
ATOM 5616 O O . VAL B 1 224 ? 71.985 28.904 -35.360 1.00 25.83 225 VAL B O 1
ATOM 5620 N N . TYR B 1 225 ? 71.422 26.795 -35.864 1.00 27.31 226 TYR B N 1
ATOM 5621 C CA . TYR B 1 225 ? 71.906 26.209 -34.604 1.00 26.90 226 TYR B CA 1
ATOM 5622 C C . TYR B 1 225 ? 73.302 25.691 -34.796 1.00 27.90 226 TYR B C 1
ATOM 5623 O O . TYR B 1 225 ? 74.013 25.483 -33.834 1.00 28.73 226 TYR B O 1
ATOM 5632 N N . GLY B 1 226 ? 73.683 25.417 -36.036 1.00 28.34 227 GLY B N 1
ATOM 5633 C CA . GLY B 1 226 ? 74.977 24.820 -36.285 1.00 29.78 227 GLY B CA 1
ATOM 5634 C C . GLY B 1 226 ? 74.997 24.325 -37.711 1.00 30.97 227 GLY B C 1
ATOM 5635 O O . GLY B 1 226 ? 74.062 24.595 -38.450 1.00 31.11 227 GLY B O 1
ATOM 5636 N N . HIS B 1 227 ? 76.035 23.594 -38.091 1.00 31.85 228 HIS B N 1
ATOM 5637 C CA . HIS B 1 227 ? 76.149 23.108 -39.458 1.00 33.49 228 HIS B CA 1
ATOM 5638 C C . HIS B 1 227 ? 76.417 21.624 -39.517 1.00 33.70 228 HIS B C 1
ATOM 5639 O O . HIS B 1 227 ? 76.984 21.064 -38.594 1.00 33.53 228 HIS B O 1
ATOM 5646 N N . GLY B 1 228 ? 76.001 20.980 -40.601 1.00 34.42 229 GLY B N 1
ATOM 5647 C CA . GLY B 1 228 ? 76.229 19.541 -40.727 1.00 34.60 229 GLY B CA 1
ATOM 5648 C C . GLY B 1 228 ? 77.696 19.150 -40.614 1.00 35.19 229 GLY B C 1
ATOM 5649 O O . GLY B 1 228 ? 78.555 19.732 -41.273 1.00 35.64 229 GLY B O 1
ATOM 5650 N N . ARG B 1 229 ? 77.994 18.151 -39.797 1.00 35.17 230 ARG B N 1
ATOM 5651 C CA . ARG B 1 229 ? 79.367 17.680 -39.648 1.00 35.38 230 ARG B CA 1
ATOM 5652 C C . ARG B 1 229 ? 80.026 17.372 -41.002 1.00 35.68 230 ARG B C 1
ATOM 5653 O O . ARG B 1 229 ? 79.340 16.992 -41.965 1.00 34.69 230 ARG B O 1
ATOM 5661 N N . PRO B 1 230 ? 81.352 17.519 -41.053 1.00 36.45 231 PRO B N 1
ATOM 5662 C CA . PRO B 1 230 ? 82.129 17.363 -42.303 1.00 36.97 231 PRO B CA 1
ATOM 5663 C C . PRO B 1 230 ? 82.045 16.001 -42.946 1.00 36.84 231 PRO B C 1
ATOM 5664 O O . PRO B 1 230 ? 82.102 15.944 -44.156 1.00 37.79 231 PRO B O 1
ATOM 5668 N N . ARG B 1 231 ? 81.934 14.944 -42.158 1.00 36.91 232 ARG B N 1
ATOM 5669 C CA . ARG B 1 231 ? 81.898 13.579 -42.678 1.00 37.51 232 ARG B CA 1
ATOM 5670 C C . ARG B 1 231 ? 80.510 13.082 -42.942 1.00 36.06 232 ARG B C 1
ATOM 5671 O O . ARG B 1 231 ? 80.357 11.905 -43.269 1.00 35.60 232 ARG B O 1
ATOM 5679 N N . GLY B 1 232 ? 79.513 13.957 -42.758 1.00 35.29 233 GLY B N 1
ATOM 5680 C CA . GLY B 1 232 ? 78.103 13.618 -42.916 1.00 34.33 233 GLY B CA 1
ATOM 5681 C C . GLY B 1 232 ? 77.582 13.801 -44.335 1.00 34.50 233 GLY B C 1
ATOM 5682 O O . GLY B 1 232 ? 78.367 14.088 -45.236 1.00 33.98 233 GLY B O 1
ATOM 5683 N N . LEU B 1 233 ? 76.263 13.673 -44.524 1.00 33.89 234 LEU B N 1
ATOM 5684 C CA . LEU B 1 233 ? 75.639 13.776 -45.844 1.00 33.12 234 LEU B CA 1
ATOM 5685 C C . LEU B 1 233 ? 75.414 15.216 -46.265 1.00 31.86 234 LEU B C 1
ATOM 5686 O O . LEU B 1 233 ? 75.316 15.511 -47.456 1.00 32.74 234 LEU B O 1
ATOM 5691 N N . VAL B 1 234 ? 75.380 16.113 -45.276 1.00 30.30 235 VAL B N 1
ATOM 5692 C CA . VAL B 1 234 ? 75.072 17.537 -45.486 1.00 27.57 235 VAL B CA 1
ATOM 5693 C C . VAL B 1 234 ? 76.136 18.384 -44.853 1.00 28.10 235 VAL B C 1
ATOM 5694 O O . VAL B 1 234 ? 75.875 19.222 -43.983 1.00 27.77 235 VAL B O 1
ATOM 5698 N N . PRO B 1 235 ? 77.349 18.194 -45.336 1.00 27.86 236 PRO B N 1
ATOM 5699 C CA . PRO B 1 235 ? 78.512 18.888 -44.791 1.00 28.18 236 PRO B CA 1
ATOM 5700 C C . PRO B 1 235 ? 78.424 20.397 -44.952 1.00 27.77 236 PRO B C 1
ATOM 5701 O O . PRO B 1 235 ? 78.289 20.850 -46.081 1.00 26.54 236 PRO B O 1
ATOM 5705 N N . GLY B 1 236 ? 78.507 21.136 -43.837 1.00 27.67 237 GLY B N 1
ATOM 5706 C CA . GLY B 1 236 ? 78.521 22.594 -43.840 1.00 26.99 237 GLY B CA 1
ATOM 5707 C C . GLY B 1 236 ? 77.160 23.255 -43.921 1.00 27.57 237 GLY B C 1
ATOM 5708 O O . GLY B 1 236 ? 77.017 24.448 -43.668 1.00 27.78 237 GLY B O 1
ATOM 5709 N N . VAL B 1 237 ? 76.137 22.477 -44.249 1.00 27.86 238 VAL B N 1
ATOM 5710 C CA . VAL B 1 237 ? 74.784 23.014 -44.400 1.00 27.60 238 VAL B CA 1
ATOM 5711 C C . VAL B 1 237 ? 74.169 23.485 -43.073 1.00 27.42 238 VAL B C 1
ATOM 5712 O O . VAL B 1 237 ? 74.223 22.781 -42.087 1.00 28.32 238 VAL B O 1
ATOM 5716 N N . PRO B 1 238 ? 73.573 24.669 -43.052 1.00 27.71 239 PRO B N 1
ATOM 5717 C CA . PRO B 1 238 ? 72.930 25.163 -41.827 1.00 27.32 239 PRO B CA 1
ATOM 5718 C C . PRO B 1 238 ? 71.722 24.312 -41.437 1.00 27.27 239 PRO B C 1
ATOM 5719 O O . PRO B 1 238 ? 70.906 23.891 -42.279 1.00 27.02 239 PRO B O 1
ATOM 5723 N N . ILE B 1 239 ? 71.627 24.049 -40.146 1.00 26.40 240 ILE B N 1
ATOM 5724 C CA . ILE B 1 239 ? 70.505 23.334 -39.579 1.00 26.44 240 ILE B CA 1
ATOM 5725 C C . ILE B 1 239 ? 69.823 24.438 -38.809 1.00 26.08 240 ILE B C 1
ATOM 5726 O O . ILE B 1 239 ? 70.313 24.877 -37.773 1.00 26.43 240 ILE B O 1
ATOM 5731 N N . ALA B 1 240 ? 68.691 24.890 -39.309 1.00 25.57 241 ALA B N 1
ATOM 5732 C CA . ALA B 1 240 ? 68.129 26.138 -38.832 1.00 25.04 241 ALA B CA 1
ATOM 5733 C C . ALA B 1 240 ? 66.665 26.140 -38.513 1.00 24.25 241 ALA B C 1
ATOM 5734 O O . ALA B 1 240 ? 66.051 27.201 -38.447 1.00 24.30 241 ALA B O 1
ATOM 5736 N N . GLY B 1 241 ? 66.097 24.969 -38.317 1.00 23.55 242 GLY B N 1
ATOM 5737 C CA . GLY B 1 241 ? 64.683 24.887 -38.004 1.00 23.02 242 GLY B CA 1
ATOM 5738 C C . GLY B 1 241 ? 64.336 23.672 -37.147 1.00 22.14 242 GLY B C 1
ATOM 5739 O O . GLY B 1 241 ? 64.779 22.586 -37.479 1.00 22.87 242 GLY B O 1
ATOM 5740 N N . ILE B 1 242 ? 63.613 23.884 -36.040 1.00 21.21 243 ILE B N 1
ATOM 5741 C CA . ILE B 1 242 ? 63.120 22.824 -35.157 1.00 20.96 243 ILE B CA 1
ATOM 5742 C C . ILE B 1 242 ? 61.738 23.159 -34.598 1.00 21.49 243 ILE B C 1
ATOM 5743 O O . ILE B 1 242 ? 61.551 24.227 -33.977 1.00 21.14 243 ILE B O 1
ATOM 5748 N N . LEU B 1 243 ? 60.794 22.232 -34.782 1.00 21.27 244 LEU B N 1
ATOM 5749 C CA . LEU B 1 243 ? 59.433 22.366 -34.238 1.00 21.92 244 LEU B CA 1
ATOM 5750 C C . LEU B 1 243 ? 58.951 20.985 -33.850 1.00 22.15 244 LEU B C 1
ATOM 5751 O O . LEU B 1 243 ? 59.162 20.041 -34.597 1.00 22.32 244 LEU B O 1
ATOM 5756 N N . GLY B 1 244 ? 58.323 20.876 -32.669 1.00 22.00 245 GLY B N 1
ATOM 5757 C CA . GLY B 1 244 ? 57.727 19.642 -32.203 1.00 20.54 245 GLY B CA 1
ATOM 5758 C C . GLY B 1 244 ? 56.676 19.302 -33.228 1.00 20.65 245 GLY B C 1
ATOM 5759 O O . GLY B 1 244 ? 56.058 20.230 -33.813 1.00 20.60 245 GLY B O 1
ATOM 5760 N N . ASP B 1 245 ? 56.483 17.995 -33.451 1.00 19.28 246 ASP B N 1
ATOM 5761 C CA . ASP B 1 245 ? 55.623 17.541 -34.540 1.00 19.88 246 ASP B CA 1
ATOM 5762 C C . ASP B 1 245 ? 54.296 18.292 -34.702 1.00 18.83 246 ASP B C 1
ATOM 5763 O O . ASP B 1 245 ? 54.035 18.807 -35.773 1.00 19.07 246 ASP B O 1
ATOM 5768 N N . GLN B 1 246 ? 53.477 18.375 -33.663 1.00 18.75 247 GLN B N 1
ATOM 5769 C CA . GLN B 1 246 ? 52.158 19.029 -33.809 1.00 19.76 247 GLN B CA 1
ATOM 5770 C C . GLN B 1 246 ? 52.258 20.520 -34.175 1.00 19.65 247 GLN B C 1
ATOM 5771 O O . GLN B 1 246 ? 51.462 21.048 -34.951 1.00 20.55 247 GLN B O 1
ATOM 5777 N N . GLN B 1 247 ? 53.258 21.180 -33.621 1.00 18.98 248 GLN B N 1
ATOM 5778 C CA . GLN B 1 247 ? 53.551 22.572 -33.912 1.00 19.97 248 GLN B CA 1
ATOM 5779 C C . GLN B 1 247 ? 54.038 22.725 -35.378 1.00 20.29 248 GLN B C 1
ATOM 5780 O O . GLN B 1 247 ? 53.565 23.623 -36.114 1.00 20.19 248 GLN B O 1
ATOM 5786 N N . ALA B 1 248 ? 54.912 21.802 -35.797 1.00 19.33 249 ALA B N 1
ATOM 5787 C CA . ALA B 1 248 ? 55.392 21.749 -37.170 1.00 20.07 249 ALA B CA 1
ATOM 5788 C C . ALA B 1 248 ? 54.228 21.644 -38.120 1.00 20.70 249 ALA B C 1
ATOM 5789 O O . ALA B 1 248 ? 54.194 22.354 -39.135 1.00 19.81 249 ALA B O 1
ATOM 5791 N N . ALA B 1 249 ? 53.310 20.720 -37.808 1.00 20.56 250 ALA B N 1
ATOM 5792 C CA . ALA B 1 249 ? 52.127 20.516 -38.618 1.00 21.75 250 ALA B CA 1
ATOM 5793 C C . ALA B 1 249 ? 51.343 21.798 -38.742 1.00 21.44 250 ALA B C 1
ATOM 5794 O O . ALA B 1 249 ? 50.853 22.128 -39.829 1.00 21.72 250 ALA B O 1
ATOM 5796 N N . THR B 1 250 ? 51.189 22.475 -37.611 1.00 21.41 251 THR B N 1
ATOM 5797 C CA . THR B 1 250 ? 50.457 23.741 -37.500 1.00 21.35 251 THR B CA 1
ATOM 5798 C C . THR B 1 250 ? 51.138 24.840 -38.338 1.00 21.01 251 THR B C 1
ATOM 5799 O O . THR B 1 250 ? 50.480 25.600 -39.034 1.00 20.04 251 THR B O 1
ATOM 5803 N N . PHE B 1 251 ? 52.467 24.906 -38.242 1.00 20.94 252 PHE B N 1
ATOM 5804 C CA . PHE B 1 251 ? 53.278 25.880 -38.977 1.00 21.94 252 PHE B CA 1
ATOM 5805 C C . PHE B 1 251 ? 53.245 25.608 -40.478 1.00 22.24 252 PHE B C 1
ATOM 5806 O O . PHE B 1 251 ? 53.182 26.527 -41.302 1.00 20.27 252 PHE B O 1
ATOM 5814 N N . GLY B 1 252 ? 53.270 24.317 -40.806 1.00 23.22 253 GLY B N 1
ATOM 5815 C CA . GLY B 1 252 ? 53.194 23.864 -42.173 1.00 24.36 253 GLY B CA 1
ATOM 5816 C C . GLY B 1 252 ? 51.792 24.029 -42.744 1.00 25.26 253 GLY B C 1
ATOM 5817 O O . GLY B 1 252 ? 51.589 23.954 -43.948 1.00 25.27 253 GLY B O 1
ATOM 5818 N N . GLN B 1 253 ? 50.812 24.254 -41.894 1.00 25.48 254 GLN B N 1
ATOM 5819 C CA . GLN B 1 253 ? 49.487 24.527 -42.407 1.00 26.04 254 GLN B CA 1
ATOM 5820 C C . GLN B 1 253 ? 49.385 26.067 -42.571 1.00 26.55 254 GLN B C 1
ATOM 5821 O O . GLN B 1 253 ? 48.352 26.605 -42.938 1.00 26.22 254 GLN B O 1
ATOM 5827 N N . ALA B 1 254 ? 50.469 26.770 -42.293 1.00 26.57 255 ALA B N 1
ATOM 5828 C CA . ALA B 1 254 ? 50.430 28.233 -42.346 1.00 28.29 255 ALA B CA 1
ATOM 5829 C C . ALA B 1 254 ? 49.356 28.843 -41.387 1.00 29.15 255 ALA B C 1
ATOM 5830 O O . ALA B 1 254 ? 48.659 29.817 -41.732 1.00 29.48 255 ALA B O 1
ATOM 5832 N N . CYS B 1 255 ? 49.208 28.243 -40.211 1.00 28.43 256 CYS B N 1
ATOM 5833 C CA . CYS B 1 255 ? 48.300 28.768 -39.216 1.00 28.59 256 CYS B CA 1
ATOM 5834 C C . CYS B 1 255 ? 49.043 29.879 -38.438 1.00 28.96 256 CYS B C 1
ATOM 5835 O O . CYS B 1 255 ? 49.457 29.678 -37.300 1.00 28.41 256 CYS B O 1
ATOM 5838 N N . PHE B 1 256 ? 49.222 31.039 -39.078 1.00 29.51 257 PHE B N 1
ATOM 5839 C CA . PHE B 1 256 ? 50.062 32.097 -38.511 1.00 30.77 257 PHE B CA 1
ATOM 5840 C C . PHE B 1 256 ? 49.257 33.186 -37.842 1.00 31.30 257 PHE B C 1
ATOM 5841 O O . PHE B 1 256 ? 49.823 34.078 -37.204 1.00 31.36 257 PHE B O 1
ATOM 5849 N N . GLU B 1 257 ? 47.942 33.098 -37.949 1.00 32.99 258 GLU B N 1
ATOM 5850 C CA . GLU B 1 257 ? 47.093 34.134 -37.371 1.00 35.04 258 GLU B CA 1
ATOM 5851 C C . GLU B 1 257 ? 46.240 33.697 -36.190 1.00 34.40 258 GLU B C 1
ATOM 5852 O O . GLU B 1 257 ? 45.866 32.517 -36.069 1.00 33.72 258 GLU B O 1
ATOM 5858 N N . VAL B 1 258 ? 45.956 34.669 -35.318 1.00 34.45 259 VAL B N 1
ATOM 5859 C CA . VAL B 1 258 ? 45.164 34.465 -34.116 1.00 33.16 259 VAL B CA 1
ATOM 5860 C C . VAL B 1 258 ? 43.830 33.932 -34.557 1.00 32.70 259 VAL B C 1
ATOM 5861 O O . VAL B 1 258 ? 43.137 34.543 -35.366 1.00 32.21 259 VAL B O 1
ATOM 5865 N N . GLY B 1 259 ? 43.471 32.769 -34.043 1.00 31.65 260 GLY B N 1
ATOM 5866 C CA . GLY B 1 259 ? 42.200 32.203 -34.403 1.00 30.45 260 GLY B CA 1
ATOM 5867 C C . GLY B 1 259 ? 42.296 31.097 -35.422 1.00 30.31 260 GLY B C 1
ATOM 5868 O O . GLY B 1 259 ? 41.298 30.395 -35.623 1.00 31.09 260 GLY B O 1
ATOM 5869 N N . GLN B 1 260 ? 43.442 30.968 -36.092 1.00 29.38 261 GLN B N 1
ATOM 5870 C CA . GLN B 1 260 ? 43.639 29.861 -37.032 1.00 29.66 261 GLN B CA 1
ATOM 5871 C C . GLN B 1 260 ? 44.102 28.673 -36.229 1.00 29.21 261 GLN B C 1
ATOM 5872 O O . GLN B 1 260 ? 45.033 28.792 -35.432 1.00 30.54 261 GLN B O 1
ATOM 5878 N N . ALA B 1 261 ? 43.481 27.531 -36.488 1.00 28.65 262 ALA B N 1
ATOM 5879 C CA . ALA B 1 261 ? 43.799 26.296 -35.787 1.00 28.19 262 ALA B CA 1
ATOM 5880 C C . ALA B 1 261 ? 43.954 25.136 -36.754 1.00 27.55 262 ALA B C 1
ATOM 5881 O O . ALA B 1 261 ? 43.335 25.127 -37.821 1.00 26.78 262 ALA B O 1
ATOM 5883 N N . LYS B 1 262 ? 44.742 24.134 -36.351 1.00 27.05 263 LYS B N 1
ATOM 5884 C CA . LYS B 1 262 ? 44.844 22.927 -37.147 1.00 26.93 263 LYS B CA 1
ATOM 5885 C C . LYS B 1 262 ? 44.359 21.660 -36.406 1.00 25.96 263 LYS B C 1
ATOM 5886 O O . LYS B 1 262 ? 44.733 21.396 -35.264 1.00 25.87 263 LYS B O 1
ATOM 5892 N N . ASN B 1 263 ? 43.544 20.873 -37.091 1.00 24.66 264 ASN B N 1
ATOM 5893 C CA . ASN B 1 263 ? 42.973 19.655 -36.542 1.00 24.75 264 ASN B CA 1
ATOM 5894 C C . ASN B 1 263 ? 43.541 18.441 -37.295 1.00 24.47 264 ASN B C 1
ATOM 5895 O O . ASN B 1 263 ? 43.359 18.303 -38.517 1.00 24.49 264 ASN B O 1
ATOM 5900 N N . THR B 1 264 ? 44.266 17.593 -36.569 1.00 24.33 265 THR B N 1
ATOM 5901 C CA . THR B 1 264 ? 44.837 16.378 -37.154 1.00 23.66 265 THR B CA 1
ATOM 5902 C C . THR B 1 264 ? 43.942 15.181 -36.860 1.00 23.99 265 THR B C 1
ATOM 5903 O O . THR B 1 264 ? 43.690 14.884 -35.685 1.00 24.00 265 THR B O 1
ATOM 5907 N N . TYR B 1 265 ? 43.413 14.555 -37.914 1.00 23.07 266 TYR B N 1
ATOM 5908 C CA . TYR B 1 265 ? 42.553 13.380 -37.793 1.00 23.46 266 TYR B CA 1
ATOM 5909 C C . TYR B 1 265 ? 43.353 12.068 -37.881 1.00 24.32 266 TYR B C 1
ATOM 5910 O O . TYR B 1 265 ? 43.996 11.782 -38.926 1.00 24.36 266 TYR B O 1
ATOM 5919 N N . GLY B 1 266 ? 43.325 11.289 -36.790 1.00 24.06 267 GLY B N 1
ATOM 5920 C CA . GLY B 1 266 ? 43.983 9.986 -36.749 1.00 24.44 267 GLY B CA 1
ATOM 5921 C C . GLY B 1 266 ? 43.082 9.010 -35.990 1.00 24.85 267 GLY B C 1
ATOM 5922 O O . GLY B 1 266 ? 41.848 9.150 -36.062 1.00 25.67 267 GLY B O 1
ATOM 5923 N N . THR B 1 267 ? 43.660 8.026 -35.291 1.00 23.83 268 THR B N 1
ATOM 5924 C CA . THR B 1 267 ? 42.873 7.114 -34.471 1.00 23.04 268 THR B CA 1
ATOM 5925 C C . THR B 1 267 ? 42.301 7.976 -33.360 1.00 22.80 268 THR B C 1
ATOM 5926 O O . THR B 1 267 ? 41.172 7.753 -32.907 1.00 22.34 268 THR B O 1
ATOM 5930 N N . GLY B 1 268 ? 43.090 8.964 -32.952 1.00 21.69 269 GLY B N 1
ATOM 5931 C CA . GLY B 1 268 ? 42.643 9.992 -32.044 1.00 21.81 269 GLY B CA 1
ATOM 5932 C C . GLY B 1 268 ? 42.864 11.311 -32.807 1.00 21.87 269 GLY B C 1
ATOM 5933 O O . GLY B 1 268 ? 43.327 11.260 -33.953 1.00 21.23 269 GLY B O 1
ATOM 5934 N N . ASN B 1 269 ? 42.522 12.459 -32.215 1.00 21.67 270 ASN B N 1
ATOM 5935 C CA . ASN B 1 269 ? 42.756 13.762 -32.842 1.00 22.80 270 ASN B CA 1
ATOM 5936 C C . ASN B 1 269 ? 43.577 14.718 -31.975 1.00 23.78 270 ASN B C 1
ATOM 5937 O O . ASN B 1 269 ? 43.448 14.709 -30.733 1.00 23.19 270 ASN B O 1
ATOM 5942 N N . PHE B 1 270 ? 44.376 15.564 -32.627 1.00 24.09 271 PHE B N 1
ATOM 5943 C CA . PHE B 1 270 ? 45.130 16.624 -31.963 1.00 25.36 271 PHE B CA 1
ATOM 5944 C C . PHE B 1 270 ? 44.739 17.943 -32.589 1.00 26.22 271 PHE B C 1
ATOM 5945 O O . PHE B 1 270 ? 44.777 18.086 -33.823 1.00 27.37 271 PHE B O 1
ATOM 5953 N N . LEU B 1 271 ? 44.368 18.919 -31.761 1.00 25.39 272 LEU B N 1
ATOM 5954 C CA . LEU B 1 271 ? 43.889 20.190 -32.278 1.00 24.53 272 LEU B CA 1
ATOM 5955 C C . LEU B 1 271 ? 44.677 21.292 -31.598 1.00 24.71 272 LEU B C 1
ATOM 5956 O O . LEU B 1 271 ? 44.837 21.255 -30.377 1.00 24.66 272 LEU B O 1
ATOM 5961 N N . LEU B 1 272 ? 45.207 22.232 -32.378 1.00 23.90 273 LEU B N 1
ATOM 5962 C CA . LEU B 1 272 ? 45.973 23.359 -31.825 1.00 24.77 273 LEU B CA 1
ATOM 5963 C C . LEU B 1 272 ? 45.379 24.668 -32.340 1.00 24.76 273 LEU B C 1
ATOM 5964 O O . LEU B 1 272 ? 45.034 24.743 -33.516 1.00 24.33 273 LEU B O 1
ATOM 5969 N N . LEU B 1 273 ? 45.229 25.665 -31.460 1.00 25.68 274 LEU B N 1
ATOM 5970 C CA . LEU B 1 273 ? 44.713 27.000 -31.837 1.00 27.42 274 LEU B CA 1
ATOM 5971 C C . LEU B 1 273 ? 45.755 28.075 -31.597 1.00 27.87 274 LEU B C 1
ATOM 5972 O O . LEU B 1 273 ? 46.242 28.192 -30.495 1.00 27.37 274 LEU B O 1
ATOM 5977 N N . ASN B 1 274 ? 46.068 28.867 -32.629 1.00 29.22 275 ASN B N 1
ATOM 5978 C CA . ASN B 1 274 ? 47.058 29.944 -32.538 1.00 29.35 275 ASN B CA 1
ATOM 5979 C C . ASN B 1 274 ? 46.490 31.056 -31.687 1.00 29.52 275 ASN B C 1
ATOM 5980 O O . ASN B 1 274 ? 45.478 31.620 -32.065 1.00 30.33 275 ASN B O 1
ATOM 5985 N N . THR B 1 275 ? 47.129 31.397 -30.573 1.00 29.75 276 THR B N 1
ATOM 5986 C CA . THR B 1 275 ? 46.609 32.467 -29.732 1.00 29.56 276 THR B CA 1
ATOM 5987 C C . THR B 1 275 ? 47.470 33.688 -29.813 1.00 30.87 276 THR B C 1
ATOM 5988 O O . THR B 1 275 ? 47.339 34.603 -29.021 1.00 31.40 276 THR B O 1
ATOM 5992 N N . GLY B 1 276 ? 48.327 33.755 -30.815 1.00 32.47 277 GLY B N 1
ATOM 5993 C CA . GLY B 1 276 ? 49.138 34.946 -30.952 1.00 31.76 277 GLY B CA 1
ATOM 5994 C C . GLY B 1 276 ? 50.185 35.016 -29.862 1.00 32.61 277 GLY B C 1
ATOM 5995 O O . GLY B 1 276 ? 50.614 33.964 -29.336 1.00 31.62 277 GLY B O 1
ATOM 5996 N N . THR B 1 277 ? 50.607 36.247 -29.547 1.00 32.64 278 THR B N 1
ATOM 5997 C CA . THR B 1 277 ? 51.675 36.505 -28.588 1.00 34.17 278 THR B CA 1
ATOM 5998 C C . THR B 1 277 ? 51.207 36.432 -27.146 1.00 34.95 278 THR B C 1
ATOM 5999 O O . THR B 1 277 ? 52.013 36.604 -26.228 1.00 34.50 278 THR B O 1
ATOM 6003 N N . GLU B 1 278 ? 49.909 36.218 -26.943 1.00 36.40 279 GLU B N 1
ATOM 6004 C CA . GLU B 1 278 ? 49.378 36.115 -25.596 1.00 38.11 279 GLU B CA 1
ATOM 6005 C C . GLU B 1 278 ? 49.284 34.655 -25.144 1.00 37.41 279 GLU B C 1
ATOM 6006 O O . GLU B 1 278 ? 48.661 33.847 -25.792 1.00 37.79 279 GLU B O 1
ATOM 6012 N N . LYS B 1 279 ? 49.934 34.320 -24.047 1.00 36.39 280 LYS B N 1
ATOM 6013 C CA . LYS B 1 279 ? 49.851 33.012 -23.465 1.00 35.09 280 LYS B CA 1
ATOM 6014 C C . LYS B 1 279 ? 48.514 32.915 -22.755 1.00 35.59 280 LYS B C 1
ATOM 6015 O O . LYS B 1 279 ? 48.166 33.805 -21.962 1.00 36.00 280 LYS B O 1
ATOM 6021 N N . VAL B 1 280 ? 47.763 31.848 -23.051 1.00 34.01 281 VAL B N 1
ATOM 6022 C CA . VAL B 1 280 ? 46.462 31.610 -22.469 1.00 33.78 281 VAL B CA 1
ATOM 6023 C C . VAL B 1 280 ? 46.463 30.334 -21.611 1.00 34.45 281 VAL B C 1
ATOM 6024 O O . VAL B 1 280 ? 46.850 29.255 -22.068 1.00 34.09 281 VAL B O 1
ATOM 6028 N N . MET B 1 281 ? 46.071 30.480 -20.345 1.00 35.03 282 MET B N 1
ATOM 6029 C CA . MET B 1 281 ? 45.969 29.351 -19.440 1.00 34.68 282 MET B CA 1
ATOM 6030 C C . MET B 1 281 ? 44.548 28.855 -19.512 1.00 34.46 282 MET B C 1
ATOM 6031 O O . MET B 1 281 ? 43.605 29.641 -19.443 1.00 34.35 282 MET B O 1
ATOM 6036 N N . SER B 1 282 ? 44.398 27.549 -19.688 1.00 33.91 283 SER B N 1
ATOM 6037 C CA . SER B 1 282 ? 43.081 26.948 -19.766 1.00 34.00 283 SER B CA 1
ATOM 6038 C C . SER B 1 282 ? 42.399 26.807 -18.420 1.00 34.63 283 SER B C 1
ATOM 6039 O O . SER B 1 282 ? 43.027 26.453 -17.436 1.00 34.64 283 SER B O 1
ATOM 6042 N N . LYS B 1 283 ? 41.096 27.037 -18.406 1.00 35.63 284 LYS B N 1
ATOM 6043 C CA . LYS B 1 283 ? 40.290 26.666 -17.255 1.00 37.01 284 LYS B CA 1
ATOM 6044 C C . LYS B 1 283 ? 39.456 25.445 -17.625 1.00 35.83 284 LYS B C 1
ATOM 6045 O O . LYS B 1 283 ? 38.482 25.169 -16.965 1.00 35.71 284 LYS B O 1
ATOM 6051 N N . ASN B 1 284 ? 39.847 24.716 -18.672 1.00 34.59 285 ASN B N 1
ATOM 6052 C CA . ASN B 1 284 ? 39.056 23.561 -19.132 1.00 33.39 285 ASN B CA 1
ATOM 6053 C C . ASN B 1 284 ? 39.881 22.289 -19.224 1.00 31.77 285 ASN B C 1
ATOM 6054 O O . ASN B 1 284 ? 39.455 21.284 -19.788 1.00 31.09 285 ASN B O 1
ATOM 6059 N N . GLY B 1 285 ? 41.076 22.347 -18.688 1.00 30.84 286 GLY B N 1
ATOM 6060 C CA . GLY B 1 285 ? 41.950 21.199 -18.723 1.00 30.48 286 GLY B CA 1
ATOM 6061 C C . GLY B 1 285 ? 42.822 21.154 -19.974 1.00 30.67 286 GLY B C 1
ATOM 6062 O O . GLY B 1 285 ? 43.690 20.301 -20.079 1.00 32.02 286 GLY B O 1
ATOM 6063 N N . LEU B 1 286 ? 42.635 22.043 -20.939 1.00 29.64 287 LEU B N 1
ATOM 6064 C CA . LEU B 1 286 ? 43.526 21.987 -22.121 1.00 29.16 287 LEU B CA 1
ATOM 6065 C C . LEU B 1 286 ? 44.965 22.324 -21.818 1.00 28.30 287 LEU B C 1
ATOM 6066 O O . LEU B 1 286 ? 45.264 22.868 -20.778 1.00 28.44 287 LEU B O 1
ATOM 6071 N N . LEU B 1 287 ? 45.868 22.016 -22.747 1.00 27.73 288 LEU B N 1
ATOM 6072 C CA . LEU B 1 287 ? 47.275 22.326 -22.528 1.00 26.84 288 LEU B CA 1
ATOM 6073 C C . LEU B 1 287 ? 47.635 23.711 -23.074 1.00 26.85 288 LEU B C 1
ATOM 6074 O O . LEU B 1 287 ? 47.084 24.142 -24.091 1.00 26.76 288 LEU B O 1
ATOM 6079 N N . THR B 1 288 ? 48.523 24.403 -22.367 1.00 26.20 289 THR B N 1
ATOM 6080 C CA . THR B 1 288 ? 49.083 25.662 -22.846 1.00 26.90 289 THR B CA 1
ATOM 6081 C C . THR B 1 288 ? 50.460 25.413 -23.417 1.00 26.26 289 THR B C 1
ATOM 6082 O O . THR B 1 288 ? 51.345 24.899 -22.744 1.00 26.33 289 THR B O 1
ATOM 6086 N N . THR B 1 289 ? 50.661 25.777 -24.671 1.00 25.50 290 THR B N 1
ATOM 6087 C CA . THR B 1 289 ? 51.963 25.453 -25.278 1.00 25.21 290 THR B CA 1
ATOM 6088 C C . THR B 1 289 ? 52.545 26.545 -26.207 1.00 25.26 290 THR B C 1
ATOM 6089 O O . THR B 1 289 ? 51.841 27.447 -26.630 1.00 26.94 290 THR B O 1
ATOM 6093 N N . VAL B 1 290 ? 53.818 26.483 -26.519 1.00 25.70 291 VAL B N 1
ATOM 6094 C CA . VAL B 1 290 ? 54.398 27.464 -27.443 1.00 25.97 291 VAL B CA 1
ATOM 6095 C C . VAL B 1 290 ? 54.143 26.949 -28.874 1.00 26.50 291 VAL B C 1
ATOM 6096 O O . VAL B 1 290 ? 54.499 25.817 -29.203 1.00 25.86 291 VAL B O 1
ATOM 6100 N N . CYS B 1 291 ? 53.485 27.758 -29.698 1.00 26.45 292 CYS B N 1
ATOM 6101 C CA . CYS B 1 291 ? 53.171 27.334 -31.054 1.00 27.58 292 CYS B CA 1
ATOM 6102 C C . CYS B 1 291 ? 54.452 27.303 -31.889 1.00 27.93 292 CYS B C 1
ATOM 6103 O O . CYS B 1 291 ? 54.709 26.322 -32.566 1.00 27.61 292 CYS B O 1
ATOM 6106 N N . TYR B 1 292 ? 55.258 28.361 -31.790 1.00 27.48 293 TYR B N 1
ATOM 6107 C CA . TYR B 1 292 ? 56.523 28.485 -32.512 1.00 28.23 293 TYR B CA 1
ATOM 6108 C C . TYR B 1 292 ? 57.186 29.805 -32.132 1.00 29.07 293 TYR B C 1
ATOM 6109 O O . TYR B 1 292 ? 56.547 30.722 -31.637 1.00 30.01 293 TYR B O 1
ATOM 6118 N N . LYS B 1 293 ? 58.474 29.909 -32.356 1.00 29.83 294 LYS B N 1
ATOM 6119 C CA . LYS B 1 293 ? 59.123 31.183 -32.166 1.00 30.66 294 LYS B CA 1
ATOM 6120 C C . LYS B 1 293 ? 60.118 31.353 -33.275 1.00 31.09 294 LYS B C 1
ATOM 6121 O O . LYS B 1 293 ? 60.984 30.531 -33.420 1.00 30.52 294 LYS B O 1
ATOM 6127 N N . ILE B 1 294 ? 59.985 32.420 -34.061 1.00 33.18 295 ILE B N 1
ATOM 6128 C CA . ILE B 1 294 ? 60.853 32.648 -35.225 1.00 34.37 295 ILE B CA 1
ATOM 6129 C C . ILE B 1 294 ? 61.906 33.699 -34.935 1.00 35.68 295 ILE B C 1
ATOM 6130 O O . ILE B 1 294 ? 61.653 34.894 -35.135 1.00 37.14 295 ILE B O 1
ATOM 6135 N N . GLY B 1 295 ? 63.068 33.275 -34.452 1.00 36.62 296 GLY B N 1
ATOM 6136 C CA . GLY B 1 295 ? 64.151 34.188 -34.145 1.00 37.79 296 GLY B CA 1
ATOM 6137 C C . GLY B 1 295 ? 63.793 35.179 -33.051 1.00 39.17 296 GLY B C 1
ATOM 6138 O O . GLY B 1 295 ? 63.187 34.819 -32.035 1.00 39.90 296 GLY B O 1
ATOM 6139 N N . ASP B 1 296 ? 64.192 36.426 -33.268 1.00 39.70 297 ASP B N 1
ATOM 6140 C CA . ASP B 1 296 ? 63.956 37.531 -32.353 1.00 40.12 297 ASP B CA 1
ATOM 6141 C C . ASP B 1 296 ? 62.510 37.795 -32.132 1.00 38.84 297 ASP B C 1
ATOM 6142 O O . ASP B 1 296 ? 62.146 38.330 -31.109 1.00 40.08 297 ASP B O 1
ATOM 6147 N N . ALA B 1 297 ? 61.679 37.485 -33.110 1.00 37.45 298 ALA B N 1
ATOM 6148 C CA . ALA B 1 297 ? 60.263 37.728 -32.948 1.00 36.92 298 ALA B CA 1
ATOM 6149 C C . ALA B 1 297 ? 59.698 37.187 -31.619 1.00 36.62 298 ALA B C 1
ATOM 6150 O O . ALA B 1 297 ? 60.197 36.239 -31.029 1.00 36.17 298 ALA B O 1
ATOM 6152 N N . PRO B 1 298 ? 58.626 37.817 -31.171 1.00 36.45 299 PRO B N 1
ATOM 6153 C CA . PRO B 1 298 ? 57.930 37.379 -29.962 1.00 35.66 299 PRO B CA 1
ATOM 6154 C C . PRO B 1 298 ? 57.415 35.958 -30.215 1.00 34.48 299 PRO B C 1
ATOM 6155 O O . PRO B 1 298 ? 57.027 35.652 -31.327 1.00 33.39 299 PRO B O 1
ATOM 6159 N N . ALA B 1 299 ? 57.398 35.124 -29.182 1.00 33.25 300 ALA B N 1
ATOM 6160 C CA . ALA B 1 299 ? 56.900 33.774 -29.305 1.00 32.00 300 ALA B CA 1
ATOM 6161 C C . ALA B 1 299 ? 55.413 33.810 -29.460 1.00 31.14 300 ALA B C 1
ATOM 6162 O O . ALA B 1 299 ? 54.758 34.711 -28.909 1.00 31.75 300 ALA B O 1
ATOM 6164 N N . VAL B 1 300 ? 54.894 32.886 -30.267 1.00 28.55 301 VAL B N 1
ATOM 6165 C CA . VAL B 1 300 ? 53.456 32.749 -30.470 1.00 28.24 301 VAL B CA 1
ATOM 6166 C C . VAL B 1 300 ? 53.012 31.520 -29.654 1.00 27.76 301 VAL B C 1
ATOM 6167 O O . VAL B 1 300 ? 53.737 30.517 -29.613 1.00 26.89 301 VAL B O 1
ATOM 6171 N N . TYR B 1 301 ? 51.831 31.615 -29.035 1.00 26.94 302 TYR B N 1
ATOM 6172 C CA . TYR B 1 301 ? 51.304 30.586 -28.145 1.00 26.44 302 TYR B CA 1
ATOM 6173 C C . TYR B 1 301 ? 50.129 29.846 -28.737 1.00 26.45 302 TYR B C 1
ATOM 6174 O O . TYR B 1 301 ? 49.548 30.229 -29.773 1.00 26.78 302 TYR B O 1
ATOM 6183 N N . ALA B 1 302 ? 49.773 28.761 -28.074 1.00 26.39 303 ALA B N 1
ATOM 6184 C CA . ALA B 1 302 ? 48.586 28.017 -28.477 1.00 25.73 303 ALA B CA 1
ATOM 6185 C C . ALA B 1 302 ? 47.944 27.251 -27.349 1.00 25.07 303 ALA B C 1
ATOM 6186 O O . ALA B 1 302 ? 48.562 26.912 -26.347 1.00 24.27 303 ALA B O 1
ATOM 6188 N N . LEU B 1 303 ? 46.693 26.908 -27.580 1.00 25.52 304 LEU B N 1
ATOM 6189 C CA . LEU B 1 303 ? 45.996 26.023 -26.692 1.00 25.53 304 LEU B CA 1
ATOM 6190 C C . LEU B 1 303 ? 45.988 24.715 -27.440 1.00 25.43 304 LEU B C 1
ATOM 6191 O O . LEU B 1 303 ? 45.717 24.698 -28.664 1.00 26.06 304 LEU B O 1
ATOM 6196 N N . GLU B 1 304 ? 46.283 23.628 -26.733 1.00 25.42 305 GLU B N 1
ATOM 6197 C CA . GLU B 1 304 ? 46.249 22.302 -27.328 1.00 25.88 305 GLU B CA 1
ATOM 6198 C C . GLU B 1 304 ? 45.185 21.372 -26.669 1.00 26.55 305 GLU B C 1
ATOM 6199 O O . GLU B 1 304 ? 45.046 21.308 -25.440 1.00 26.39 305 GLU B O 1
ATOM 6205 N N . GLY B 1 305 ? 44.469 20.648 -27.518 1.00 27.12 306 GLY B N 1
ATOM 6206 C CA . GLY B 1 305 ? 43.415 19.737 -27.102 1.00 27.20 306 GLY B CA 1
ATOM 6207 C C . GLY B 1 305 ? 43.659 18.397 -27.765 1.00 27.18 306 GLY B C 1
ATOM 6208 O O . GLY B 1 305 ? 44.131 18.324 -28.894 1.00 27.26 306 GLY B O 1
ATOM 6209 N N . SER B 1 306 ? 43.336 17.338 -27.045 1.00 27.60 307 SER B N 1
ATOM 6210 C CA . SER B 1 306 ? 43.465 15.989 -27.546 1.00 27.76 307 SER B CA 1
ATOM 6211 C C . SER B 1 306 ? 42.139 15.198 -27.438 1.00 26.52 307 SER B C 1
ATOM 6212 O O . SER B 1 306 ? 41.443 15.245 -26.408 1.00 27.66 307 SER B O 1
ATOM 6215 N N . ILE B 1 307 ? 41.777 14.465 -28.480 1.00 24.02 308 ILE B N 1
ATOM 6216 C CA . ILE B 1 307 ? 40.584 13.651 -28.426 1.00 22.89 308 ILE B CA 1
ATOM 6217 C C . ILE B 1 307 ? 40.985 12.191 -28.602 1.00 22.92 308 ILE B C 1
ATOM 6218 O O . ILE B 1 307 ? 41.499 11.778 -29.647 1.00 21.40 308 ILE B O 1
ATOM 6223 N N . ALA B 1 308 ? 40.752 11.411 -27.565 1.00 22.28 309 ALA B N 1
ATOM 6224 C CA . ALA B 1 308 ? 41.179 10.002 -27.556 1.00 22.20 309 ALA B CA 1
ATOM 6225 C C . ALA B 1 308 ? 40.578 9.096 -28.628 1.00 21.31 309 ALA B C 1
ATOM 6226 O O . ALA B 1 308 ? 41.299 8.355 -29.285 1.00 21.88 309 ALA B O 1
ATOM 6228 N N . VAL B 1 309 ? 39.260 9.112 -28.777 1.00 20.36 310 VAL B N 1
ATOM 6229 C CA . VAL B 1 309 ? 38.613 8.229 -29.722 1.00 18.86 310 VAL B CA 1
ATOM 6230 C C . VAL B 1 309 ? 37.930 8.988 -30.869 1.00 19.76 310 VAL B C 1
ATOM 6231 O O . VAL B 1 309 ? 36.884 9.604 -30.675 1.00 19.79 310 VAL B O 1
ATOM 6235 N N . THR B 1 310 ? 38.578 9.004 -32.039 1.00 19.82 311 THR B N 1
ATOM 6236 C CA . THR B 1 310 ? 38.001 9.525 -33.279 1.00 18.99 311 THR B CA 1
ATOM 6237 C C . THR B 1 310 ? 37.981 8.486 -34.374 1.00 19.90 311 THR B C 1
ATOM 6238 O O . THR B 1 310 ? 36.950 7.851 -34.606 1.00 19.37 311 THR B O 1
ATOM 6242 N N . GLY B 1 311 ? 39.108 8.324 -35.071 1.00 20.25 312 GLY B N 1
ATOM 6243 C CA . GLY B 1 311 ? 39.212 7.283 -36.068 1.00 20.57 312 GLY B CA 1
ATOM 6244 C C . GLY B 1 311 ? 39.035 5.884 -35.458 1.00 21.98 312 GLY B C 1
ATOM 6245 O O . GLY B 1 311 ? 38.556 5.003 -36.160 1.00 22.25 312 GLY B O 1
ATOM 6246 N N . SER B 1 312 ? 39.413 5.672 -34.189 1.00 21.71 313 SER B N 1
ATOM 6247 C CA . SER B 1 312 ? 39.242 4.371 -33.502 1.00 23.75 313 SER B CA 1
ATOM 6248 C C . SER B 1 312 ? 37.813 3.839 -33.446 1.00 23.81 313 SER B C 1
ATOM 6249 O O . SER B 1 312 ? 37.605 2.629 -33.330 1.00 24.37 313 SER B O 1
ATOM 6252 N N . LEU B 1 313 ? 36.835 4.744 -33.468 1.00 23.55 314 LEU B N 1
ATOM 6253 C CA . LEU B 1 313 ? 35.436 4.352 -33.332 1.00 23.93 314 LEU B CA 1
ATOM 6254 C C . LEU B 1 313 ? 35.009 3.364 -34.426 1.00 23.59 314 LEU B C 1
ATOM 6255 O O . LEU B 1 313 ? 34.609 2.249 -34.132 1.00 22.74 314 LEU B O 1
ATOM 6260 N N . VAL B 1 314 ? 35.142 3.764 -35.684 1.00 23.80 315 VAL B N 1
ATOM 6261 C CA . VAL B 1 314 ? 34.791 2.906 -36.803 1.00 23.76 315 VAL B CA 1
ATOM 6262 C C . VAL B 1 314 ? 35.642 1.628 -36.763 1.00 23.88 315 VAL B C 1
ATOM 6263 O O . VAL B 1 314 ? 35.118 0.527 -36.860 1.00 24.09 315 VAL B O 1
ATOM 6267 N N . GLN B 1 315 ? 36.952 1.771 -36.605 1.00 24.18 316 GLN B N 1
ATOM 6268 C CA . GLN B 1 315 ? 37.817 0.607 -36.428 1.00 25.42 316 GLN B CA 1
ATOM 6269 C C . GLN B 1 315 ? 37.226 -0.390 -35.444 1.00 23.73 316 GLN B C 1
ATOM 6270 O O . GLN B 1 315 ? 37.157 -1.553 -35.740 1.00 22.85 316 GLN B O 1
ATOM 6276 N N . TRP B 1 316 ? 36.819 0.098 -34.266 1.00 24.03 317 TRP B N 1
ATOM 6277 C CA . TRP B 1 316 ? 36.248 -0.725 -33.181 1.00 23.66 317 TRP B CA 1
ATOM 6278 C C . TRP B 1 316 ? 34.956 -1.426 -33.603 1.00 24.28 317 TRP B C 1
ATOM 6279 O O . TRP B 1 316 ? 34.770 -2.625 -33.360 1.00 24.80 317 TRP B O 1
ATOM 6290 N N . LEU B 1 317 ? 34.083 -0.679 -34.261 1.00 24.55 318 LEU B N 1
ATOM 6291 C CA . LEU B 1 317 ? 32.822 -1.213 -34.727 1.00 25.62 318 LEU B CA 1
ATOM 6292 C C . LEU B 1 317 ? 33.076 -2.342 -35.722 1.00 26.71 318 LEU B C 1
ATOM 6293 O O . LEU B 1 317 ? 32.250 -3.246 -35.886 1.00 27.48 318 LEU B O 1
ATOM 6298 N N . ARG B 1 318 ? 34.218 -2.302 -36.396 1.00 27.13 319 ARG B N 1
ATOM 6299 C CA . ARG B 1 318 ? 34.510 -3.335 -37.375 1.00 27.64 319 ARG B CA 1
ATOM 6300 C C . ARG B 1 318 ? 35.282 -4.475 -36.771 1.00 27.10 319 ARG B C 1
ATOM 6301 O O . ARG B 1 318 ? 34.859 -5.617 -36.850 1.00 27.19 319 ARG B O 1
ATOM 6309 N N . ASP B 1 319 ? 36.407 -4.168 -36.135 1.00 26.72 320 ASP B N 1
ATOM 6310 C CA . ASP B 1 319 ? 37.260 -5.233 -35.590 1.00 26.30 320 ASP B CA 1
ATOM 6311 C C . ASP B 1 319 ? 36.643 -5.935 -34.380 1.00 25.39 320 ASP B C 1
ATOM 6312 O O . ASP B 1 319 ? 36.940 -7.076 -34.137 1.00 25.75 320 ASP B O 1
ATOM 6317 N N . ASN B 1 320 ? 35.795 -5.249 -33.619 1.00 25.16 321 ASN B N 1
ATOM 6318 C CA . ASN B 1 320 ? 35.194 -5.838 -32.437 1.00 25.09 321 ASN B CA 1
ATOM 6319 C C . ASN B 1 320 ? 33.723 -6.226 -32.596 1.00 25.36 321 ASN B C 1
ATOM 6320 O O . ASN B 1 320 ? 33.328 -7.280 -32.138 1.00 25.97 321 ASN B O 1
ATOM 6325 N N . LEU B 1 321 ? 32.907 -5.392 -33.229 1.00 25.43 322 LEU B N 1
ATOM 6326 C CA . LEU B 1 321 ? 31.491 -5.735 -33.346 1.00 25.24 322 LEU B CA 1
ATOM 6327 C C . LEU B 1 321 ? 31.210 -6.462 -34.655 1.00 25.69 322 LEU B C 1
ATOM 6328 O O . LEU B 1 321 ? 30.175 -7.073 -34.808 1.00 24.76 322 LEU B O 1
ATOM 6333 N N . GLY B 1 322 ? 32.173 -6.426 -35.571 1.00 26.45 323 GLY B N 1
ATOM 6334 C CA . GLY B 1 322 ? 32.064 -7.163 -36.807 1.00 27.17 323 GLY B CA 1
ATOM 6335 C C . GLY B 1 322 ? 31.084 -6.491 -37.740 1.00 28.48 323 GLY B C 1
ATOM 6336 O O . GLY B 1 322 ? 30.412 -7.156 -38.527 1.00 29.60 323 GLY B O 1
ATOM 6337 N N . MET B 1 323 ? 31.018 -5.167 -37.674 1.00 28.76 324 MET B N 1
ATOM 6338 C CA . MET B 1 323 ? 30.165 -4.401 -38.563 1.00 28.84 324 MET B CA 1
ATOM 6339 C C . MET B 1 323 ? 31.022 -3.869 -39.702 1.00 30.24 324 MET B C 1
ATOM 6340 O O . MET B 1 323 ? 32.240 -3.723 -39.548 1.00 30.32 324 MET B O 1
ATOM 6345 N N . PHE B 1 324 ? 30.414 -3.581 -40.843 1.00 31.08 325 PHE B N 1
ATOM 6346 C CA . PHE B 1 324 ? 31.149 -2.877 -41.896 1.00 34.33 325 PHE B CA 1
ATOM 6347 C C . PHE B 1 324 ? 32.285 -3.728 -42.464 1.00 37.00 325 PHE B C 1
ATOM 6348 O O . PHE B 1 324 ? 33.201 -3.205 -43.084 1.00 36.83 325 PHE B O 1
ATOM 6356 N N . GLU B 1 325 ? 32.243 -5.032 -42.229 1.00 41.00 326 GLU B N 1
ATOM 6357 C CA . GLU B 1 325 ? 33.272 -5.911 -42.766 1.00 45.44 326 GLU B CA 1
ATOM 6358 C C . GLU B 1 325 ? 33.088 -5.858 -44.281 1.00 46.60 326 GLU B C 1
ATOM 6359 O O . GLU B 1 325 ? 33.925 -6.287 -45.053 1.00 46.80 326 GLU B O 1
ATOM 6365 N N . ASP B 1 326 ? 31.982 -5.245 -44.659 1.00 48.46 327 ASP B N 1
ATOM 6366 C CA . ASP B 1 326 ? 31.555 -5.055 -46.032 1.00 50.19 327 ASP B CA 1
ATOM 6367 C C . ASP B 1 326 ? 32.193 -3.740 -46.531 1.00 49.57 327 ASP B C 1
ATOM 6368 O O . ASP B 1 326 ? 32.547 -3.611 -47.693 1.00 49.14 327 ASP B O 1
ATOM 6373 N N . ALA B 1 327 ? 32.310 -2.742 -45.658 1.00 49.03 328 ALA B N 1
ATOM 6374 C CA . ALA B 1 327 ? 32.809 -1.435 -46.083 1.00 48.48 328 ALA B CA 1
ATOM 6375 C C . ALA B 1 327 ? 34.083 -0.960 -45.388 1.00 48.11 328 ALA B C 1
ATOM 6376 O O . ALA B 1 327 ? 34.052 -0.520 -44.243 1.00 47.45 328 ALA B O 1
ATOM 6378 N N . PRO B 1 328 ? 35.212 -1.015 -46.080 1.00 48.11 329 PRO B N 1
ATOM 6379 C CA . PRO B 1 328 ? 36.462 -0.512 -45.493 1.00 47.61 329 PRO B CA 1
ATOM 6380 C C . PRO B 1 328 ? 36.327 0.994 -45.275 1.00 46.72 329 PRO B C 1
ATOM 6381 O O . PRO B 1 328 ? 36.885 1.556 -44.321 1.00 46.50 329 PRO B O 1
ATOM 6385 N N . ASP B 1 329 ? 35.565 1.635 -46.159 1.00 44.90 330 ASP B N 1
ATOM 6386 C CA . ASP B 1 329 ? 35.300 3.061 -46.062 1.00 43.34 330 ASP B CA 1
ATOM 6387 C C . ASP B 1 329 ? 33.803 3.260 -45.745 1.00 41.61 330 ASP B C 1
ATOM 6388 O O . ASP B 1 329 ? 32.928 3.107 -46.604 1.00 41.89 330 ASP B O 1
ATOM 6393 N N . VAL B 1 330 ? 33.526 3.611 -44.500 1.00 38.93 331 VAL B N 1
ATOM 6394 C CA . VAL B 1 330 ? 32.176 3.811 -43.982 1.00 36.44 331 VAL B CA 1
ATOM 6395 C C . VAL B 1 330 ? 31.453 5.047 -44.519 1.00 35.29 331 VAL B C 1
ATOM 6396 O O . VAL B 1 330 ? 30.219 5.136 -44.469 1.00 33.89 331 VAL B O 1
ATOM 6400 N N . GLU B 1 331 ? 32.227 5.983 -45.063 1.00 34.08 332 GLU B N 1
ATOM 6401 C CA . GLU B 1 331 ? 31.681 7.175 -45.684 1.00 33.87 332 GLU B CA 1
ATOM 6402 C C . GLU B 1 331 ? 30.692 6.822 -46.789 1.00 33.51 332 GLU B C 1
ATOM 6403 O O . GLU B 1 331 ? 29.801 7.610 -47.118 1.00 32.37 332 GLU B O 1
ATOM 6409 N N . TRP B 1 332 ? 30.852 5.629 -47.358 1.00 32.77 333 TRP B N 1
ATOM 6410 C CA . TRP B 1 332 ? 29.953 5.212 -48.429 1.00 32.76 333 TRP B CA 1
ATOM 6411 C C . TRP B 1 332 ? 28.623 4.677 -47.876 1.00 31.08 333 TRP B C 1
ATOM 6412 O O . TRP B 1 332 ? 27.578 4.745 -48.525 1.00 30.28 333 TRP B O 1
ATOM 6423 N N . LEU B 1 333 ? 28.666 4.119 -46.672 1.00 28.39 334 LEU B N 1
ATOM 6424 C CA . LEU B 1 333 ? 27.422 3.696 -46.044 1.00 26.81 334 LEU B CA 1
ATOM 6425 C C . LEU B 1 333 ? 26.667 4.922 -45.482 1.00 25.94 334 LEU B C 1
ATOM 6426 O O . LEU B 1 333 ? 25.459 5.022 -45.590 1.00 24.66 334 LEU B O 1
ATOM 6431 N N . ALA B 1 334 ? 27.408 5.833 -44.861 1.00 25.74 335 ALA B N 1
ATOM 6432 C CA . ALA B 1 334 ? 26.840 7.014 -44.237 1.00 25.82 335 ALA B CA 1
ATOM 6433 C C . ALA B 1 334 ? 26.163 7.873 -45.279 1.00 26.06 335 ALA B C 1
ATOM 6434 O O . ALA B 1 334 ? 25.233 8.614 -44.966 1.00 26.89 335 ALA B O 1
ATOM 6436 N N . GLY B 1 335 ? 26.646 7.794 -46.513 1.00 25.08 336 GLY B N 1
ATOM 6437 C CA . GLY B 1 335 ? 26.123 8.613 -47.592 1.00 24.03 336 GLY B CA 1
ATOM 6438 C C . GLY B 1 335 ? 24.782 8.165 -48.136 1.00 25.16 336 GLY B C 1
ATOM 6439 O O . GLY B 1 335 ? 24.132 8.915 -48.884 1.00 24.16 336 GLY B O 1
ATOM 6440 N N . LYS B 1 336 ? 24.336 6.980 -47.729 1.00 24.97 337 LYS B N 1
ATOM 6441 C CA . LYS B 1 336 ? 23.067 6.436 -48.192 1.00 25.53 337 LYS B CA 1
ATOM 6442 C C . LYS B 1 336 ? 21.896 7.059 -47.512 1.00 25.60 337 LYS B C 1
ATOM 6443 O O . LYS B 1 336 ? 20.782 6.938 -47.994 1.00 25.27 337 LYS B O 1
ATOM 6449 N N . VAL B 1 337 ? 22.133 7.709 -46.382 1.00 26.06 338 VAL B N 1
ATOM 6450 C CA . VAL B 1 337 ? 21.086 8.369 -45.649 1.00 26.54 338 VAL B CA 1
ATOM 6451 C C . VAL B 1 337 ? 21.500 9.818 -45.494 1.00 26.95 338 VAL B C 1
ATOM 6452 O O . VAL B 1 337 ? 22.689 10.144 -45.560 1.00 27.20 338 VAL B O 1
ATOM 6456 N N . GLN B 1 338 ? 20.518 10.683 -45.300 1.00 27.64 339 GLN B N 1
ATOM 6457 C CA . GLN B 1 338 ? 20.788 12.102 -45.132 1.00 28.42 339 GLN B CA 1
ATOM 6458 C C . GLN B 1 338 ? 21.041 12.537 -43.703 1.00 27.98 339 GLN B C 1
ATOM 6459 O O . GLN B 1 338 ? 21.480 13.665 -43.497 1.00 28.97 339 GLN B O 1
ATOM 6465 N N . ASP B 1 339 ? 20.754 11.694 -42.707 1.00 26.14 340 ASP B N 1
ATOM 6466 C CA . ASP B 1 339 ? 20.999 12.109 -41.308 1.00 25.34 340 ASP B CA 1
ATOM 6467 C C . ASP B 1 339 ? 21.318 10.898 -40.431 1.00 24.12 340 ASP B C 1
ATOM 6468 O O . ASP B 1 339 ? 21.291 9.763 -40.908 1.00 23.96 340 ASP B O 1
ATOM 6473 N N . ASN B 1 340 ? 21.538 11.147 -39.143 1.00 22.93 341 ASN B N 1
ATOM 6474 C CA . ASN B 1 340 ? 21.890 10.113 -38.204 1.00 21.90 341 ASN B CA 1
ATOM 6475 C C . ASN B 1 340 ? 20.703 9.262 -37.780 1.00 22.31 341 ASN B C 1
ATOM 6476 O O . ASN B 1 340 ? 20.847 8.328 -36.990 1.00 22.49 341 ASN B O 1
ATOM 6481 N N . GLY B 1 341 ? 19.523 9.603 -38.287 1.00 21.66 342 GLY B N 1
ATOM 6482 C CA . GLY B 1 341 ? 18.333 8.819 -38.001 1.00 21.25 342 GLY B CA 1
ATOM 6483 C C . GLY B 1 341 ? 17.904 8.893 -36.527 1.00 21.58 342 GLY B C 1
ATOM 6484 O O . GLY B 1 341 ? 17.040 8.144 -36.094 1.00 21.54 342 GLY B O 1
ATOM 6485 N N . GLY B 1 342 ? 18.447 9.833 -35.771 1.00 20.21 343 GLY B N 1
ATOM 6486 C CA . GLY B 1 342 ? 18.106 9.896 -34.373 1.00 20.65 343 GLY B CA 1
ATOM 6487 C C . GLY B 1 342 ? 19.247 9.334 -33.515 1.00 21.18 343 GLY B C 1
ATOM 6488 O O . GLY B 1 342 ? 19.208 9.464 -32.302 1.00 22.37 343 GLY B O 1
ATOM 6489 N N . ALA B 1 343 ? 20.236 8.674 -34.114 1.00 19.30 344 ALA B N 1
ATOM 6490 C CA . ALA B 1 343 ? 21.313 8.082 -33.312 1.00 19.51 344 ALA B CA 1
ATOM 6491 C C . ALA B 1 343 ? 22.514 8.991 -33.020 1.00 19.45 344 ALA B C 1
ATOM 6492 O O . ALA B 1 343 ? 22.901 9.816 -33.879 1.00 19.26 344 ALA B O 1
ATOM 6494 N N . TYR B 1 344 ? 23.074 8.829 -31.817 1.00 18.76 345 TYR B N 1
ATOM 6495 C CA . TYR B 1 344 ? 24.232 9.563 -31.348 1.00 19.14 345 TYR B CA 1
ATOM 6496 C C . TYR B 1 344 ? 25.195 8.644 -30.597 1.00 19.61 345 TYR B C 1
ATOM 6497 O O . TYR B 1 344 ? 24.793 7.849 -29.730 1.00 17.89 345 TYR B O 1
ATOM 6506 N N . PHE B 1 345 ? 26.473 8.775 -30.950 1.00 19.19 346 PHE B N 1
ATOM 6507 C CA . PHE B 1 345 ? 27.537 8.045 -30.309 1.00 19.77 346 PHE B CA 1
ATOM 6508 C C . PHE B 1 345 ? 28.179 8.918 -29.263 1.00 19.49 346 PHE B C 1
ATOM 6509 O O . PHE B 1 345 ? 28.527 10.060 -29.529 1.00 20.41 346 PHE B O 1
ATOM 6517 N N . VAL B 1 346 ? 28.348 8.358 -28.084 1.00 19.42 347 VAL B N 1
ATOM 6518 C CA . VAL B 1 346 ? 29.047 9.003 -26.990 1.00 19.40 347 VAL B CA 1
ATOM 6519 C C . VAL B 1 346 ? 30.348 8.221 -26.781 1.00 21.12 347 VAL B C 1
ATOM 6520 O O . VAL B 1 346 ? 30.411 7.346 -25.915 1.00 22.64 347 VAL B O 1
ATOM 6524 N N . PRO B 1 347 ? 31.378 8.537 -27.566 1.00 21.39 348 PRO B N 1
ATOM 6525 C CA . PRO B 1 347 ? 32.648 7.801 -27.528 1.00 21.67 348 PRO B CA 1
ATOM 6526 C C . PRO B 1 347 ? 33.315 7.887 -26.189 1.00 22.64 348 PRO B C 1
ATOM 6527 O O . PRO B 1 347 ? 33.191 8.869 -25.447 1.00 22.01 348 PRO B O 1
ATOM 6531 N N . ALA B 1 348 ? 34.038 6.822 -25.895 1.00 22.84 349 ALA B N 1
ATOM 6532 C CA . ALA B 1 348 ? 34.821 6.729 -24.677 1.00 24.00 349 ALA B CA 1
ATOM 6533 C C . ALA B 1 348 ? 35.694 7.962 -24.572 1.00 23.97 349 ALA B C 1
ATOM 6534 O O . ALA B 1 348 ? 36.252 8.405 -25.576 1.00 24.22 349 ALA B O 1
ATOM 6536 N N . PHE B 1 349 ? 35.832 8.491 -23.363 1.00 23.21 350 PHE B N 1
ATOM 6537 C CA . PHE B 1 349 ? 36.651 9.672 -23.109 1.00 23.70 350 PHE B CA 1
ATOM 6538 C C . PHE B 1 349 ? 36.141 10.920 -23.791 1.00 23.01 350 PHE B C 1
ATOM 6539 O O . PHE B 1 349 ? 36.891 11.846 -24.014 1.00 23.76 350 PHE B O 1
ATOM 6547 N N . SER B 1 350 ? 34.874 10.940 -24.144 1.00 23.85 351 SER B N 1
ATOM 6548 C CA . SER B 1 350 ? 34.298 12.097 -24.839 1.00 24.99 351 SER B CA 1
ATOM 6549 C C . SER B 1 350 ? 33.845 13.196 -23.853 1.00 25.81 351 SER B C 1
ATOM 6550 O O . SER B 1 350 ? 33.643 14.338 -24.235 1.00 24.90 351 SER B O 1
ATOM 6553 N N . GLY B 1 351 ? 33.692 12.831 -22.588 1.00 26.54 352 GLY B N 1
ATOM 6554 C CA . GLY B 1 351 ? 33.328 13.791 -21.561 1.00 29.05 352 GLY B CA 1
ATOM 6555 C C . GLY B 1 351 ? 34.554 14.599 -21.136 1.00 30.42 352 GLY B C 1
ATOM 6556 O O . GLY B 1 351 ? 34.976 14.583 -19.982 1.00 29.45 352 GLY B O 1
ATOM 6557 N N . LEU B 1 352 ? 35.124 15.315 -22.098 1.00 32.32 353 LEU B N 1
ATOM 6558 C CA . LEU B 1 352 ? 36.337 16.113 -21.867 1.00 33.67 353 LEU B CA 1
ATOM 6559 C C . LEU B 1 352 ? 36.085 17.326 -20.980 1.00 33.92 353 LEU B C 1
ATOM 6560 O O . LEU B 1 352 ? 36.962 17.770 -20.231 1.00 35.20 353 LEU B O 1
ATOM 6565 N N . PHE B 1 353 ? 34.878 17.846 -21.044 1.00 33.81 354 PHE B N 1
ATOM 6566 C CA . PHE B 1 353 ? 34.534 19.067 -20.341 1.00 34.05 354 PHE B CA 1
ATOM 6567 C C . PHE B 1 353 ? 33.272 18.921 -19.516 1.00 34.03 354 PHE B C 1
ATOM 6568 O O . PHE B 1 353 ? 32.998 17.857 -18.959 1.00 35.43 354 PHE B O 1
ATOM 6576 N N . ALA B 1 354 ? 32.509 19.998 -19.436 1.00 31.24 355 ALA B N 1
ATOM 6577 C CA . ALA B 1 354 ? 31.267 20.015 -18.677 1.00 31.22 355 ALA B CA 1
ATOM 6578 C C . ALA B 1 354 ? 30.468 18.815 -19.074 1.00 31.39 355 ALA B C 1
ATOM 6579 O O . ALA B 1 354 ? 30.551 18.353 -20.233 1.00 32.39 355 ALA B O 1
ATOM 6581 N N . PRO B 1 355 ? 29.662 18.242 -18.186 1.00 30.59 356 PRO B N 1
ATOM 6582 C CA . PRO B 1 355 ? 29.443 18.690 -16.798 1.00 31.02 356 PRO B CA 1
ATOM 6583 C C . PRO B 1 355 ? 30.603 18.452 -15.836 1.00 32.02 356 PRO B C 1
ATOM 6584 O O . PRO B 1 355 ? 30.667 19.157 -14.827 1.00 32.75 356 PRO B O 1
ATOM 6588 N N . TYR B 1 356 ? 31.457 17.464 -16.106 1.00 36.65 357 TYR B N 1
ATOM 6589 C CA . TYR B 1 356 ? 32.490 17.022 -15.145 1.00 38.60 357 TYR B CA 1
ATOM 6590 C C . TYR B 1 356 ? 33.958 17.158 -15.495 1.00 39.54 357 TYR B C 1
ATOM 6591 O O . TYR B 1 356 ? 34.798 17.188 -14.588 1.00 39.54 357 TYR B O 1
ATOM 6600 N N . TRP B 1 357 ? 34.302 17.202 -16.778 1.00 40.20 358 TRP B N 1
ATOM 6601 C CA . TRP B 1 357 ? 35.719 17.277 -17.124 1.00 41.48 358 TRP B CA 1
ATOM 6602 C C . TRP B 1 357 ? 36.438 16.045 -16.617 1.00 40.89 358 TRP B C 1
ATOM 6603 O O . TRP B 1 357 ? 37.625 16.114 -16.243 1.00 40.48 358 TRP B O 1
ATOM 6614 N N . ARG B 1 358 ? 35.695 14.937 -16.594 1.00 40.14 359 ARG B N 1
ATOM 6615 C CA . ARG B 1 358 ? 36.190 13.649 -16.121 1.00 40.05 359 ARG B CA 1
ATOM 6616 C C . ARG B 1 358 ? 36.009 12.590 -17.192 1.00 38.88 359 ARG B C 1
ATOM 6617 O O . ARG B 1 358 ? 35.061 11.811 -17.155 1.00 39.07 359 ARG B O 1
ATOM 6625 N N . PRO B 1 359 ? 36.909 12.561 -18.159 1.00 37.95 360 PRO B N 1
ATOM 6626 C CA . PRO B 1 359 ? 36.814 11.588 -19.253 1.00 36.88 360 PRO B CA 1
ATOM 6627 C C . PRO B 1 359 ? 36.858 10.167 -18.706 1.00 34.72 360 PRO B C 1
ATOM 6628 O O . PRO B 1 359 ? 37.648 9.892 -17.810 1.00 34.71 360 PRO B O 1
ATOM 6632 N N . ASP B 1 360 ? 35.990 9.302 -19.234 1.00 32.93 361 ASP B N 1
ATOM 6633 C CA . ASP B 1 360 ? 35.874 7.903 -18.782 1.00 30.44 361 ASP B CA 1
ATOM 6634 C C . ASP B 1 360 ? 35.971 6.952 -19.970 1.00 29.23 361 ASP B C 1
ATOM 6635 O O . ASP B 1 360 ? 35.597 7.301 -21.073 1.00 29.82 361 ASP B O 1
ATOM 6640 N N . ALA B 1 361 ? 36.445 5.743 -19.710 1.00 27.53 362 ALA B N 1
ATOM 6641 C CA . ALA B 1 361 ? 36.619 4.705 -20.729 1.00 26.37 362 ALA B CA 1
ATOM 6642 C C . ALA B 1 361 ? 35.298 4.150 -21.269 1.00 25.14 362 ALA B C 1
ATOM 6643 O O . ALA B 1 361 ? 35.259 3.518 -22.339 1.00 25.44 362 ALA B O 1
ATOM 6645 N N . ARG B 1 362 ? 34.229 4.360 -20.515 1.00 22.79 363 ARG B N 1
ATOM 6646 C CA . ARG B 1 362 ? 32.910 3.850 -20.912 1.00 22.12 363 ARG B CA 1
ATOM 6647 C C . ARG B 1 362 ? 32.132 4.827 -21.776 1.00 20.21 363 ARG B C 1
ATOM 6648 O O . ARG B 1 362 ? 31.945 5.982 -21.410 1.00 19.90 363 ARG B O 1
ATOM 6656 N N . GLY B 1 363 ? 31.688 4.338 -22.925 1.00 20.17 364 GLY B N 1
ATOM 6657 C CA . GLY B 1 363 ? 30.904 5.113 -23.879 1.00 19.47 364 GLY B CA 1
ATOM 6658 C C . GLY B 1 363 ? 29.516 4.515 -24.067 1.00 20.22 364 GLY B C 1
ATOM 6659 O O . GLY B 1 363 ? 29.122 3.582 -23.353 1.00 20.56 364 GLY B O 1
ATOM 6660 N N . ALA B 1 364 ? 28.776 5.060 -25.034 1.00 19.07 365 ALA B N 1
ATOM 6661 C CA . ALA B 1 364 ? 27.424 4.632 -25.302 1.00 18.83 365 ALA B CA 1
ATOM 6662 C C . ALA B 1 364 ? 26.975 4.946 -26.732 1.00 19.14 365 ALA B C 1
ATOM 6663 O O . ALA B 1 364 ? 27.636 5.634 -27.472 1.00 19.02 365 ALA B O 1
ATOM 6665 N N . LEU B 1 365 ? 25.833 4.397 -27.112 1.00 19.16 366 LEU B N 1
ATOM 6666 C CA . LEU B 1 365 ? 25.205 4.651 -28.393 1.00 19.94 366 LEU B CA 1
ATOM 6667 C C . LEU B 1 365 ? 23.714 4.829 -28.089 1.00 20.52 366 LEU B C 1
ATOM 6668 O O . LEU B 1 365 ? 23.044 3.872 -27.648 1.00 19.67 366 LEU B O 1
ATOM 6673 N N . VAL B 1 366 ? 23.208 6.057 -28.259 1.00 20.45 367 VAL B N 1
ATOM 6674 C CA . VAL B 1 366 ? 21.809 6.333 -27.933 1.00 21.42 367 VAL B CA 1
ATOM 6675 C C . VAL B 1 366 ? 20.961 6.759 -29.128 1.00 21.97 367 VAL B C 1
ATOM 6676 O O . VAL B 1 366 ? 21.475 7.043 -30.214 1.00 21.55 367 VAL B O 1
ATOM 6680 N N . GLY B 1 367 ? 19.646 6.808 -28.893 1.00 22.99 368 GLY B N 1
ATOM 6681 C CA . GLY B 1 367 ? 18.657 7.203 -29.883 1.00 23.18 368 GLY B CA 1
ATOM 6682 C C . GLY B 1 367 ? 18.399 6.115 -30.911 1.00 23.93 368 GLY B C 1
ATOM 6683 O O . GLY B 1 367 ? 18.133 6.405 -32.096 1.00 24.29 368 GLY B O 1
ATOM 6684 N N . LEU B 1 368 ? 18.468 4.864 -30.469 1.00 22.90 369 LEU B N 1
ATOM 6685 C CA . LEU B 1 368 ? 18.250 3.724 -31.354 1.00 23.19 369 LEU B CA 1
ATOM 6686 C C . LEU B 1 368 ? 16.777 3.422 -31.478 1.00 23.23 369 LEU B C 1
ATOM 6687 O O . LEU B 1 368 ? 16.074 3.345 -30.473 1.00 24.85 369 LEU B O 1
ATOM 6692 N N . THR B 1 369 ? 16.316 3.237 -32.704 1.00 22.38 370 THR B N 1
ATOM 6693 C CA . THR B 1 369 ? 14.935 2.862 -32.953 1.00 23.74 370 THR B CA 1
ATOM 6694 C C . THR B 1 369 ? 14.897 1.793 -34.027 1.00 25.00 370 THR B C 1
ATOM 6695 O O . THR B 1 369 ? 15.908 1.469 -34.661 1.00 25.08 370 THR B O 1
ATOM 6699 N N . ARG B 1 370 ? 13.710 1.263 -34.239 1.00 26.46 371 ARG B N 1
ATOM 6700 C CA . ARG B 1 370 ? 13.533 0.202 -35.211 1.00 28.78 371 ARG B CA 1
ATOM 6701 C C . ARG B 1 370 ? 14.013 0.584 -36.625 1.00 27.68 371 ARG B C 1
ATOM 6702 O O . ARG B 1 370 ? 14.328 -0.271 -37.399 1.00 28.03 371 ARG B O 1
ATOM 6710 N N . TYR B 1 371 ? 14.089 1.859 -36.983 1.00 26.61 372 TYR B N 1
ATOM 6711 C CA . TYR B 1 371 ? 14.408 2.167 -38.368 1.00 26.56 372 TYR B CA 1
ATOM 6712 C C . TYR B 1 371 ? 15.844 2.550 -38.649 1.00 25.50 372 TYR B C 1
ATOM 6713 O O . TYR B 1 371 ? 16.248 2.665 -39.814 1.00 25.59 372 TYR B O 1
ATOM 6722 N N . VAL B 1 372 ? 16.580 2.764 -37.569 1.00 23.73 373 VAL B N 1
ATOM 6723 C CA . VAL B 1 372 ? 17.997 3.028 -37.639 1.00 22.69 373 VAL B CA 1
ATOM 6724 C C . VAL B 1 372 ? 18.636 1.756 -38.146 1.00 22.66 373 VAL B C 1
ATOM 6725 O O . VAL B 1 372 ? 18.270 0.642 -37.723 1.00 21.54 373 VAL B O 1
ATOM 6729 N N . ASN B 1 373 ? 19.550 1.928 -39.096 1.00 21.94 374 ASN B N 1
ATOM 6730 C CA . ASN B 1 373 ? 20.278 0.824 -39.663 1.00 21.09 374 ASN B CA 1
ATOM 6731 C C . ASN B 1 373 ? 21.756 1.219 -39.664 1.00 21.26 374 ASN B C 1
ATOM 6732 O O . ASN B 1 373 ? 22.117 2.263 -39.116 1.00 21.41 374 ASN B O 1
ATOM 6737 N N . ARG B 1 374 ? 22.616 0.373 -40.214 1.00 21.01 375 ARG B N 1
ATOM 6738 C CA . ARG B 1 374 ? 24.068 0.641 -40.165 1.00 21.16 375 ARG B CA 1
ATOM 6739 C C . ARG B 1 374 ? 24.472 1.852 -40.983 1.00 20.62 375 ARG B C 1
ATOM 6740 O O . ARG B 1 374 ? 25.587 2.347 -40.877 1.00 20.86 375 ARG B O 1
ATOM 6748 N N . ASN B 1 375 ? 23.575 2.340 -41.823 1.00 21.60 376 ASN B N 1
ATOM 6749 C CA . ASN B 1 375 ? 23.904 3.530 -42.603 1.00 20.86 376 ASN B CA 1
ATOM 6750 C C . ASN B 1 375 ? 23.898 4.748 -41.679 1.00 21.12 376 ASN B C 1
ATOM 6751 O O . ASN B 1 375 ? 24.771 5.619 -41.753 1.00 20.88 376 ASN B O 1
ATOM 6756 N N . HIS B 1 376 ? 22.902 4.788 -40.803 1.00 21.12 377 HIS B N 1
ATOM 6757 C CA . HIS B 1 376 ? 22.763 5.857 -39.789 1.00 21.98 377 HIS B CA 1
ATOM 6758 C C . HIS B 1 376 ? 23.902 5.799 -38.774 1.00 20.93 377 HIS B C 1
ATOM 6759 O O . HIS B 1 376 ? 24.456 6.815 -38.370 1.00 20.82 377 HIS B O 1
ATOM 6766 N N . ILE B 1 377 ? 24.231 4.585 -38.382 1.00 21.15 378 ILE B N 1
ATOM 6767 C CA . ILE B 1 377 ? 25.301 4.336 -37.408 1.00 21.19 378 ILE B CA 1
ATOM 6768 C C . ILE B 1 377 ? 26.612 4.801 -37.994 1.00 21.03 378 ILE B C 1
ATOM 6769 O O . ILE B 1 377 ? 27.427 5.446 -37.329 1.00 22.06 378 ILE B O 1
ATOM 6774 N N . ALA B 1 378 ? 26.822 4.475 -39.255 1.00 20.72 379 ALA B N 1
ATOM 6775 C CA . ALA B 1 378 ? 28.038 4.908 -39.923 1.00 20.80 379 ALA B CA 1
ATOM 6776 C C . ALA B 1 378 ? 28.133 6.442 -39.870 1.00 20.44 379 ALA B C 1
ATOM 6777 O O . ALA B 1 378 ? 29.186 6.995 -39.588 1.00 20.50 379 ALA B O 1
ATOM 6779 N N . ARG B 1 379 ? 27.017 7.122 -40.124 1.00 20.16 380 ARG B N 1
ATOM 6780 C CA . ARG B 1 379 ? 27.024 8.589 -40.150 1.00 21.02 380 ARG B CA 1
ATOM 6781 C C . ARG B 1 379 ? 27.190 9.159 -38.746 1.00 20.74 380 ARG B C 1
ATOM 6782 O O . ARG B 1 379 ? 27.909 10.121 -38.538 1.00 20.20 380 ARG B O 1
ATOM 6790 N N . ALA B 1 380 ? 26.515 8.541 -37.792 1.00 21.15 381 ALA B N 1
ATOM 6791 C CA . ALA B 1 380 ? 26.611 8.947 -36.392 1.00 20.98 381 ALA B CA 1
ATOM 6792 C C . ALA B 1 380 ? 28.035 8.802 -35.923 1.00 20.54 381 ALA B C 1
ATOM 6793 O O . ALA B 1 380 ? 28.545 9.646 -35.214 1.00 20.84 381 ALA B O 1
ATOM 6795 N N . ALA B 1 381 ? 28.688 7.718 -36.330 1.00 21.33 382 ALA B N 1
ATOM 6796 C CA . ALA B 1 381 ? 30.104 7.492 -35.956 1.00 21.20 382 ALA B CA 1
ATOM 6797 C C . ALA B 1 381 ? 30.980 8.653 -36.420 1.00 21.09 382 ALA B C 1
ATOM 6798 O O . ALA B 1 381 ? 31.842 9.133 -35.693 1.00 21.30 382 ALA B O 1
ATOM 6800 N N . LEU B 1 382 ? 30.773 9.083 -37.657 1.00 20.93 383 LEU B N 1
ATOM 6801 C CA . LEU B 1 382 ? 31.567 10.174 -38.185 1.00 20.39 383 LEU B CA 1
ATOM 6802 C C . LEU B 1 382 ? 31.171 11.445 -37.496 1.00 20.57 383 LEU B C 1
ATOM 6803 O O . LEU B 1 382 ? 32.017 12.265 -37.170 1.00 21.22 383 LEU B O 1
ATOM 6808 N N . GLU B 1 383 ? 29.876 11.632 -37.287 1.00 20.41 384 GLU B N 1
ATOM 6809 C CA . GLU B 1 383 ? 29.431 12.857 -36.649 1.00 20.95 384 GLU B CA 1
ATOM 6810 C C . GLU B 1 383 ? 30.150 13.065 -35.322 1.00 20.43 384 GLU B C 1
ATOM 6811 O O . GLU B 1 383 ? 30.451 14.175 -34.950 1.00 21.38 384 GLU B O 1
ATOM 6817 N N . ALA B 1 384 ? 30.422 11.972 -34.624 1.00 19.74 385 ALA B N 1
ATOM 6818 C CA . ALA B 1 384 ? 31.038 12.036 -33.309 1.00 19.24 385 ALA B CA 1
ATOM 6819 C C . ALA B 1 384 ? 32.438 12.614 -33.358 1.00 19.10 385 ALA B C 1
ATOM 6820 O O . ALA B 1 384 ? 32.869 13.250 -32.416 1.00 19.68 385 ALA B O 1
ATOM 6822 N N . THR B 1 385 ? 33.171 12.407 -34.453 1.00 19.14 386 THR B N 1
ATOM 6823 C CA . THR B 1 385 ? 34.495 13.018 -34.512 1.00 19.14 386 THR B CA 1
ATOM 6824 C C . THR B 1 385 ? 34.365 14.550 -34.660 1.00 19.29 386 THR B C 1
ATOM 6825 O O . THR B 1 385 ? 35.128 15.323 -34.081 1.00 17.75 386 THR B O 1
ATOM 6829 N N . ALA B 1 386 ? 33.375 14.966 -35.443 1.00 20.26 387 ALA B N 1
ATOM 6830 C CA . ALA B 1 386 ? 33.105 16.388 -35.669 1.00 20.74 387 ALA B CA 1
ATOM 6831 C C . ALA B 1 386 ? 32.624 17.027 -34.372 1.00 20.91 387 ALA B C 1
ATOM 6832 O O . ALA B 1 386 ? 33.040 18.123 -34.023 1.00 20.86 387 ALA B O 1
ATOM 6834 N N . PHE B 1 387 ? 31.738 16.328 -33.659 1.00 20.75 388 PHE B N 1
ATOM 6835 C CA . PHE B 1 387 ? 31.192 16.888 -32.458 1.00 21.06 388 PHE B CA 1
ATOM 6836 C C . PHE B 1 387 ? 32.287 17.111 -31.401 1.00 21.59 388 PHE B C 1
ATOM 6837 O O . PHE B 1 387 ? 32.347 18.172 -30.755 1.00 20.62 388 PHE B O 1
ATOM 6845 N N . GLN B 1 388 ? 33.120 16.093 -31.169 1.00 20.93 389 GLN B N 1
ATOM 6846 C CA . GLN B 1 388 ? 34.204 16.254 -30.167 1.00 20.96 389 GLN B CA 1
ATOM 6847 C C . GLN B 1 388 ? 35.204 17.355 -30.545 1.00 20.96 389 GLN B C 1
ATOM 6848 O O . GLN B 1 388 ? 35.820 18.001 -29.656 1.00 20.77 389 GLN B O 1
ATOM 6854 N N . SER B 1 389 ? 35.409 17.567 -31.847 1.00 20.15 390 SER B N 1
ATOM 6855 C CA . SER B 1 389 ? 36.324 18.666 -32.222 1.00 21.54 390 SER B CA 1
ATOM 6856 C C . SER B 1 389 ? 35.660 19.981 -31.900 1.00 21.15 390 SER B C 1
ATOM 6857 O O . SER B 1 389 ? 36.333 20.918 -31.524 1.00 21.43 390 SER B O 1
ATOM 6860 N N . ARG B 1 390 ? 34.348 20.047 -32.075 1.00 21.44 391 ARG B N 1
ATOM 6861 C CA . ARG B 1 390 ? 33.617 21.276 -31.764 1.00 23.49 391 ARG B CA 1
ATOM 6862 C C . ARG B 1 390 ? 33.655 21.636 -30.258 1.00 24.69 391 ARG B C 1
ATOM 6863 O O . ARG B 1 390 ? 33.785 22.831 -29.892 1.00 25.92 391 ARG B O 1
ATOM 6871 N N . GLU B 1 391 ? 33.555 20.630 -29.387 1.00 24.02 392 GLU B N 1
ATOM 6872 C CA . GLU B 1 391 ? 33.598 20.906 -27.937 1.00 25.14 392 GLU B CA 1
ATOM 6873 C C . GLU B 1 391 ? 34.977 21.325 -27.466 1.00 24.73 392 GLU B C 1
ATOM 6874 O O . GLU B 1 391 ? 35.121 22.072 -26.495 1.00 26.64 392 GLU B O 1
ATOM 6880 N N . VAL B 1 392 ? 36.007 20.822 -28.125 1.00 24.70 393 VAL B N 1
ATOM 6881 C CA . VAL B 1 392 ? 37.352 21.284 -27.843 1.00 23.77 393 VAL B CA 1
ATOM 6882 C C . VAL B 1 392 ? 37.505 22.721 -28.357 1.00 24.90 393 VAL B C 1
ATOM 6883 O O . VAL B 1 392 ? 38.104 23.565 -27.702 1.00 24.53 393 VAL B O 1
ATOM 6887 N N . VAL B 1 393 ? 36.952 22.996 -29.528 1.00 25.56 394 VAL B N 1
ATOM 6888 C CA . VAL B 1 393 ? 36.962 24.370 -30.045 1.00 26.93 394 VAL B CA 1
ATOM 6889 C C . VAL B 1 393 ? 36.269 25.352 -29.071 1.00 27.02 394 VAL B C 1
ATOM 6890 O O . VAL B 1 393 ? 36.817 26.415 -28.756 1.00 26.39 394 VAL B O 1
ATOM 6894 N N . ASP B 1 394 ? 35.095 24.955 -28.569 1.00 27.55 395 ASP B N 1
ATOM 6895 C CA . ASP B 1 394 ? 34.321 25.751 -27.592 1.00 27.66 395 ASP B CA 1
ATOM 6896 C C . ASP B 1 394 ? 35.049 26.011 -26.281 1.00 27.39 395 ASP B C 1
ATOM 6897 O O . ASP B 1 394 ? 34.967 27.103 -25.722 1.00 28.54 395 ASP B O 1
ATOM 6902 N N . ALA B 1 395 ? 35.757 24.997 -25.797 1.00 27.56 396 ALA B N 1
ATOM 6903 C CA . ALA B 1 395 ? 36.542 25.108 -24.577 1.00 27.30 396 ALA B CA 1
ATOM 6904 C C . ALA B 1 395 ? 37.736 26.064 -24.783 1.00 27.48 396 ALA B C 1
ATOM 6905 O O . ALA B 1 395 ? 38.181 26.746 -23.844 1.00 27.19 396 ALA B O 1
ATOM 6907 N N . MET B 1 396 ? 38.249 26.097 -26.016 1.00 27.45 397 MET B N 1
ATOM 6908 C CA . MET B 1 396 ? 39.360 26.984 -26.384 1.00 29.52 397 MET B CA 1
ATOM 6909 C C . MET B 1 396 ? 38.784 28.400 -26.447 1.00 30.10 397 MET B C 1
ATOM 6910 O O . MET B 1 396 ? 39.408 29.354 -26.009 1.00 30.29 397 MET B O 1
ATOM 6915 N N . ASN B 1 397 ? 37.582 28.536 -26.991 1.00 32.00 398 ASN B N 1
ATOM 6916 C CA . ASN B 1 397 ? 36.936 29.848 -27.072 1.00 35.34 398 ASN B CA 1
ATOM 6917 C C . ASN B 1 397 ? 36.661 30.387 -25.643 1.00 36.73 398 ASN B C 1
ATOM 6918 O O . ASN B 1 397 ? 37.160 31.468 -25.279 1.00 36.72 398 ASN B O 1
ATOM 6923 N N . ALA B 1 398 ? 35.988 29.582 -24.818 1.00 37.69 399 ALA B N 1
ATOM 6924 C CA . ALA B 1 398 ? 35.738 29.904 -23.412 1.00 39.49 399 ALA B CA 1
ATOM 6925 C C . ALA B 1 398 ? 37.016 30.167 -22.622 1.00 40.54 399 ALA B C 1
ATOM 6926 O O . ALA B 1 398 ? 36.961 30.703 -21.519 1.00 42.29 399 ALA B O 1
ATOM 6928 N N . ASP B 1 399 ? 38.168 29.773 -23.141 1.00 41.17 400 ASP B N 1
ATOM 6929 C CA . ASP B 1 399 ? 39.397 30.007 -22.388 1.00 41.56 400 ASP B CA 1
ATOM 6930 C C . ASP B 1 399 ? 40.067 31.311 -22.733 1.00 42.09 400 ASP B C 1
ATOM 6931 O O . ASP B 1 399 ? 40.774 31.867 -21.895 1.00 41.93 400 ASP B O 1
ATOM 6936 N N . SER B 1 400 ? 39.830 31.807 -23.955 1.00 42.59 401 SER B N 1
ATOM 6937 C CA . SER B 1 400 ? 40.568 32.956 -24.464 1.00 43.43 401 SER B CA 1
ATOM 6938 C C . SER B 1 400 ? 39.726 34.017 -25.144 1.00 44.54 401 SER B C 1
ATOM 6939 O O . SER B 1 400 ? 40.160 35.167 -25.254 1.00 45.97 401 SER B O 1
ATOM 6942 N N . GLY B 1 401 ? 38.546 33.642 -25.630 1.00 44.82 402 GLY B N 1
ATOM 6943 C CA . GLY B 1 401 ? 37.720 34.593 -26.342 1.00 45.50 402 GLY B CA 1
ATOM 6944 C C . GLY B 1 401 ? 38.285 34.779 -27.732 1.00 46.11 402 GLY B C 1
ATOM 6945 O O . GLY B 1 401 ? 38.197 35.854 -28.331 1.00 46.03 402 GLY B O 1
ATOM 6946 N N . VAL B 1 402 ? 38.906 33.720 -28.236 1.00 46.00 403 VAL B N 1
ATOM 6947 C CA . VAL B 1 402 ? 39.453 33.755 -29.576 1.00 45.52 403 VAL B CA 1
ATOM 6948 C C . VAL B 1 402 ? 38.562 32.893 -30.476 1.00 45.49 403 VAL B C 1
ATOM 6949 O O . VAL B 1 402 ? 38.657 31.666 -30.440 1.00 46.11 403 VAL B O 1
ATOM 6953 N N . ASP B 1 403 ? 37.663 33.524 -31.235 1.00 44.59 404 ASP B N 1
ATOM 6954 C CA . ASP B 1 403 ? 36.784 32.786 -32.133 1.00 44.46 404 ASP B CA 1
ATOM 6955 C C . ASP B 1 403 ? 37.595 32.082 -33.210 1.00 43.37 404 ASP B C 1
ATOM 6956 O O . ASP B 1 403 ? 38.434 32.702 -33.876 1.00 43.84 404 ASP B O 1
ATOM 6961 N N . LEU B 1 404 ? 37.355 30.790 -33.375 1.00 40.88 405 LEU B N 1
ATOM 6962 C CA . LEU B 1 404 ? 38.030 30.040 -34.397 1.00 38.65 405 LEU B CA 1
ATOM 6963 C C . LEU B 1 404 ? 37.689 30.738 -35.705 1.00 37.49 405 LEU B C 1
ATOM 6964 O O . LEU B 1 404 ? 36.521 31.008 -35.950 1.00 36.97 405 LEU B O 1
ATOM 6969 N N . THR B 1 405 ? 38.684 31.035 -36.545 1.00 35.56 406 THR B N 1
ATOM 6970 C CA . THR B 1 405 ? 38.393 31.720 -37.796 1.00 34.14 406 THR B CA 1
ATOM 6971 C C . THR B 1 405 ? 38.333 30.763 -38.952 1.00 33.15 406 THR B C 1
ATOM 6972 O O . THR B 1 405 ? 37.655 31.020 -39.938 1.00 32.69 406 THR B O 1
ATOM 6976 N N . GLU B 1 406 ? 39.046 29.654 -38.835 1.00 32.30 407 GLU B N 1
ATOM 6977 C CA . GLU B 1 406 ? 39.211 28.754 -39.961 1.00 30.60 407 GLU B CA 1
ATOM 6978 C C . GLU B 1 406 ? 39.976 27.551 -39.448 1.00 28.79 407 GLU B C 1
ATOM 6979 O O . GLU B 1 406 ? 40.912 27.680 -38.691 1.00 27.91 407 GLU B O 1
ATOM 6985 N N . LEU B 1 407 ? 39.598 26.378 -39.903 1.00 27.56 408 LEU B N 1
ATOM 6986 C CA . LEU B 1 407 ? 40.271 25.169 -39.448 1.00 26.55 408 LEU B CA 1
ATOM 6987 C C . LEU B 1 407 ? 41.091 24.524 -40.569 1.00 25.73 408 LEU B C 1
ATOM 6988 O O . LEU B 1 407 ? 40.529 24.175 -41.613 1.00 25.61 408 LEU B O 1
ATOM 6993 N N . ARG B 1 408 ? 42.407 24.398 -40.401 1.00 25.08 409 ARG B N 1
ATOM 6994 C CA . ARG B 1 408 ? 43.217 23.658 -41.412 1.00 24.57 409 ARG B CA 1
ATOM 6995 C C . ARG B 1 408 ? 43.391 22.222 -40.922 1.00 23.80 409 ARG B C 1
ATOM 6996 O O . ARG B 1 408 ? 43.703 22.015 -39.739 1.00 24.04 409 ARG B O 1
ATOM 7004 N N . VAL B 1 409 ? 43.227 21.253 -41.821 1.00 21.64 410 VAL B N 1
ATOM 7005 C CA . VAL B 1 409 ? 43.196 19.837 -41.461 1.00 21.31 410 VAL B CA 1
ATOM 7006 C C . VAL B 1 409 ? 44.207 18.907 -42.148 1.00 21.74 410 VAL B C 1
ATOM 7007 O O . VAL B 1 409 ? 44.502 19.064 -43.339 1.00 22.13 410 VAL B O 1
ATOM 7011 N N . ASP B 1 410 ? 44.728 17.949 -41.387 1.00 21.07 411 ASP B N 1
ATOM 7012 C CA . ASP B 1 410 ? 45.597 16.916 -41.946 1.00 21.95 411 ASP B CA 1
ATOM 7013 C C . ASP B 1 410 ? 45.282 15.571 -41.329 1.00 22.13 411 ASP B C 1
ATOM 7014 O O . ASP B 1 410 ? 44.478 15.456 -40.417 1.00 21.50 411 ASP B O 1
ATOM 7019 N N . GLY B 1 411 ? 45.948 14.537 -41.794 1.00 23.35 412 GLY B N 1
ATOM 7020 C CA . GLY B 1 411 ? 45.668 13.234 -41.242 1.00 25.07 412 GLY B CA 1
ATOM 7021 C C . GLY B 1 411 ? 44.878 12.439 -42.236 1.00 26.10 412 GLY B C 1
ATOM 7022 O O . GLY B 1 411 ? 44.412 12.979 -43.227 1.00 27.06 412 GLY B O 1
ATOM 7023 N N . GLY B 1 412 ? 44.692 11.155 -41.959 1.00 28.62 413 GLY B N 1
ATOM 7024 C CA . GLY B 1 412 ? 44.030 10.260 -42.891 1.00 30.11 413 GLY B CA 1
ATOM 7025 C C . GLY B 1 412 ? 42.583 10.545 -43.239 1.00 32.32 413 GLY B C 1
ATOM 7026 O O . GLY B 1 412 ? 42.124 10.194 -44.320 1.00 32.58 413 GLY B O 1
ATOM 7027 N N . MET B 1 413 ? 41.847 11.218 -42.355 1.00 33.35 414 MET B N 1
ATOM 7028 C CA . MET B 1 413 ? 40.419 11.338 -42.568 1.00 33.38 414 MET B CA 1
ATOM 7029 C C . MET B 1 413 ? 40.029 12.503 -43.468 1.00 32.67 414 MET B C 1
ATOM 7030 O O . MET B 1 413 ? 38.850 12.678 -43.799 1.00 32.88 414 MET B O 1
ATOM 7035 N N . VAL B 1 414 ? 40.987 13.332 -43.860 1.00 32.09 415 VAL B N 1
ATOM 7036 C CA . VAL B 1 414 ? 40.638 14.470 -44.720 1.00 31.52 415 VAL B CA 1
ATOM 7037 C C . VAL B 1 414 ? 40.210 14.044 -46.128 1.00 31.44 415 VAL B C 1
ATOM 7038 O O . VAL B 1 414 ? 39.755 14.878 -46.903 1.00 31.62 415 VAL B O 1
ATOM 7042 N N . ALA B 1 415 ? 40.314 12.753 -46.457 1.00 30.69 416 ALA B N 1
ATOM 7043 C CA . ALA B 1 415 ? 39.767 12.315 -47.743 1.00 30.61 416 ALA B CA 1
ATOM 7044 C C . ALA B 1 415 ? 38.242 12.162 -47.705 1.00 30.52 416 ALA B C 1
ATOM 7045 O O . ALA B 1 415 ? 37.586 12.045 -48.747 1.00 29.97 416 ALA B O 1
ATOM 7047 N N . ASN B 1 416 ? 37.706 12.144 -46.489 1.00 29.44 417 ASN B N 1
ATOM 7048 C CA . ASN B 1 416 ? 36.277 11.987 -46.249 1.00 29.11 417 ASN B CA 1
ATOM 7049 C C . ASN B 1 416 ? 35.546 13.332 -46.371 1.00 29.31 417 ASN B C 1
ATOM 7050 O O . ASN B 1 416 ? 35.512 14.105 -45.426 1.00 30.08 417 ASN B O 1
ATOM 7055 N N . GLU B 1 417 ? 34.950 13.600 -47.533 1.00 29.86 418 GLU B N 1
ATOM 7056 C CA . GLU B 1 417 ? 34.249 14.859 -47.794 1.00 30.99 418 GLU B CA 1
ATOM 7057 C C . GLU B 1 417 ? 33.003 15.020 -46.942 1.00 30.18 418 GLU B C 1
ATOM 7058 O O . GLU B 1 417 ? 32.639 16.129 -46.558 1.00 30.58 418 GLU B O 1
ATOM 7064 N N . LEU B 1 418 ? 32.360 13.891 -46.659 1.00 29.95 419 LEU B N 1
ATOM 7065 C CA . LEU B 1 418 ? 31.155 13.882 -45.841 1.00 29.38 419 LEU B CA 1
ATOM 7066 C C . LEU B 1 418 ? 31.522 14.399 -44.472 1.00 27.78 419 LEU B C 1
ATOM 7067 O O . LEU B 1 418 ? 30.831 15.244 -43.934 1.00 27.79 419 LEU B O 1
ATOM 7072 N N . LEU B 1 419 ? 32.634 13.907 -43.923 1.00 26.39 420 LEU B N 1
ATOM 7073 C CA . LEU B 1 419 ? 33.024 14.303 -42.578 1.00 25.13 420 LEU B CA 1
ATOM 7074 C C . LEU B 1 419 ? 33.530 15.726 -42.584 1.00 25.36 420 LEU B C 1
ATOM 7075 O O . LEU B 1 419 ? 33.240 16.488 -41.672 1.00 24.80 420 LEU B O 1
ATOM 7080 N N . MET B 1 420 ? 34.297 16.106 -43.616 1.00 25.39 421 MET B N 1
ATOM 7081 C CA . MET B 1 420 ? 34.832 17.461 -43.645 1.00 25.34 421 MET B CA 1
ATOM 7082 C C . MET B 1 420 ? 33.738 18.504 -43.826 1.00 25.69 421 MET B C 1
ATOM 7083 O O . MET B 1 420 ? 33.817 19.584 -43.249 1.00 24.63 421 MET B O 1
ATOM 7088 N N . GLN B 1 421 ? 32.725 18.187 -44.640 1.00 26.22 422 GLN B N 1
ATOM 7089 C CA . GLN B 1 421 ? 31.614 19.118 -44.810 1.00 27.06 422 GLN B CA 1
ATOM 7090 C C . GLN B 1 421 ? 30.906 19.284 -43.471 1.00 27.09 422 GLN B C 1
ATOM 7091 O O . GLN B 1 421 ? 30.784 20.418 -42.960 1.00 27.78 422 GLN B O 1
ATOM 7097 N N . PHE B 1 422 ? 30.482 18.160 -42.876 1.00 26.91 423 PHE B N 1
ATOM 7098 C CA . PHE B 1 422 ? 29.767 18.222 -41.593 1.00 26.21 423 PHE B CA 1
ATOM 7099 C C . PHE B 1 422 ? 30.589 18.975 -40.583 1.00 25.54 423 PHE B C 1
ATOM 7100 O O . PHE B 1 422 ? 30.034 19.687 -39.748 1.00 25.88 423 PHE B O 1
ATOM 7108 N N . GLN B 1 423 ? 31.919 18.827 -40.660 1.00 24.81 424 GLN B N 1
ATOM 7109 C CA . GLN B 1 423 ? 32.779 19.534 -39.708 1.00 24.80 424 GLN B CA 1
ATOM 7110 C C . GLN B 1 423 ? 32.690 21.030 -39.910 1.00 24.90 424 GLN B C 1
ATOM 7111 O O . GLN B 1 423 ? 32.689 21.770 -38.960 1.00 25.30 424 GLN B O 1
ATOM 7117 N N . ALA B 1 424 ? 32.633 21.465 -41.162 1.00 26.25 425 ALA B N 1
ATOM 7118 C CA . ALA B 1 424 ? 32.475 22.877 -41.488 1.00 26.95 425 ALA B CA 1
ATOM 7119 C C . ALA B 1 424 ? 31.101 23.313 -40.997 1.00 26.89 425 ALA B C 1
ATOM 7120 O O . ALA B 1 424 ? 30.950 24.353 -40.387 1.00 27.71 425 ALA B O 1
ATOM 7122 N N . ASP B 1 425 ? 30.102 22.496 -41.263 1.00 26.98 426 ASP B N 1
ATOM 7123 C CA . ASP B 1 425 ? 28.753 22.791 -40.795 1.00 27.80 426 ASP B CA 1
ATOM 7124 C C . ASP B 1 425 ? 28.698 22.991 -39.291 1.00 27.78 426 ASP B C 1
ATOM 7125 O O . ASP B 1 425 ? 28.088 23.953 -38.827 1.00 27.99 426 ASP B O 1
ATOM 7130 N N . GLN B 1 426 ? 29.350 22.102 -38.530 1.00 27.17 427 GLN B N 1
ATOM 7131 C CA . GLN B 1 426 ? 29.342 22.233 -37.063 1.00 26.60 427 GLN B CA 1
ATOM 7132 C C . GLN B 1 426 ? 30.168 23.396 -36.503 1.00 26.87 427 GLN B C 1
ATOM 7133 O O . GLN B 1 426 ? 29.819 23.980 -35.463 1.00 26.02 427 GLN B O 1
ATOM 7139 N N . LEU B 1 427 ? 31.278 23.727 -37.155 1.00 26.25 428 LEU B N 1
ATOM 7140 C CA . LEU B 1 427 ? 32.107 24.810 -36.640 1.00 27.02 428 LEU B CA 1
ATOM 7141 C C . LEU B 1 427 ? 31.630 26.170 -37.139 1.00 28.30 428 LEU B C 1
ATOM 7142 O O . LEU B 1 427 ? 31.929 27.210 -36.541 1.00 27.64 428 LEU B O 1
ATOM 7147 N N . GLY B 1 428 ? 30.895 26.156 -38.247 1.00 29.81 429 GLY B N 1
ATOM 7148 C CA . GLY B 1 428 ? 30.338 27.372 -38.773 1.00 31.71 429 GLY B CA 1
ATOM 7149 C C . GLY B 1 428 ? 31.457 28.211 -39.333 1.00 33.66 429 GLY B C 1
ATOM 7150 O O . GLY B 1 428 ? 31.292 29.415 -39.488 1.00 34.47 429 GLY B O 1
ATOM 7151 N N . VAL B 1 429 ? 32.608 27.587 -39.592 1.00 33.60 430 VAL B N 1
ATOM 7152 C CA . VAL B 1 429 ? 33.724 28.268 -40.242 1.00 33.62 430 VAL B CA 1
ATOM 7153 C C . VAL B 1 429 ? 34.249 27.367 -41.336 1.00 32.98 430 VAL B C 1
ATOM 7154 O O . VAL B 1 429 ? 33.853 26.207 -41.449 1.00 30.86 430 VAL B O 1
ATOM 7158 N N . ASP B 1 430 ? 35.141 27.927 -42.145 1.00 32.97 431 ASP B N 1
ATOM 7159 C CA . ASP B 1 430 ? 35.756 27.212 -43.259 1.00 32.94 431 ASP B CA 1
ATOM 7160 C C . ASP B 1 430 ? 36.741 26.129 -42.786 1.00 31.95 431 ASP B C 1
ATOM 7161 O O . ASP B 1 430 ? 37.495 26.324 -41.841 1.00 32.04 431 ASP B O 1
ATOM 7166 N N . VAL B 1 431 ? 36.685 24.979 -43.431 1.00 31.18 432 VAL B N 1
ATOM 7167 C CA . VAL B 1 431 ? 37.613 23.906 -43.189 1.00 30.66 432 VAL B CA 1
ATOM 7168 C C . VAL B 1 431 ? 38.447 23.720 -44.456 1.00 30.39 432 VAL B C 1
ATOM 7169 O O . VAL B 1 431 ? 37.905 23.484 -45.513 1.00 30.47 432 VAL B O 1
ATOM 7173 N N . VAL B 1 432 ? 39.765 23.822 -44.353 1.00 30.95 433 VAL B N 1
ATOM 7174 C CA . VAL B 1 432 ? 40.635 23.690 -45.522 1.00 31.10 433 VAL B CA 1
ATOM 7175 C C . VAL B 1 432 ? 41.745 22.625 -45.421 1.00 31.23 433 VAL B C 1
ATOM 7176 O O . VAL B 1 432 ? 42.407 22.437 -44.372 1.00 29.82 433 VAL B O 1
ATOM 7180 N N . ARG B 1 433 ? 41.927 21.890 -46.510 1.00 30.50 434 ARG B N 1
ATOM 7181 C CA . ARG B 1 433 ? 42.990 20.909 -46.537 1.00 30.76 434 ARG B CA 1
ATOM 7182 C C . ARG B 1 433 ? 44.037 21.344 -47.546 1.00 29.66 434 ARG B C 1
ATOM 7183 O O . ARG B 1 433 ? 43.735 21.778 -48.653 1.00 29.55 434 ARG B O 1
ATOM 7191 N N . PRO B 1 434 ? 45.281 21.248 -47.125 1.00 28.82 435 PRO B N 1
ATOM 7192 C CA . PRO B 1 434 ? 46.410 21.682 -47.939 1.00 28.10 435 PRO B CA 1
ATOM 7193 C C . PRO B 1 434 ? 46.596 20.750 -49.135 1.00 28.10 435 PRO B C 1
ATOM 7194 O O . PRO B 1 434 ? 46.075 19.639 -49.150 1.00 27.84 435 PRO B O 1
ATOM 7198 N N . LYS B 1 435 ? 47.307 21.208 -50.148 1.00 27.63 436 LYS B N 1
ATOM 7199 C CA . LYS B 1 435 ? 47.644 20.325 -51.239 1.00 27.57 436 LYS B CA 1
ATOM 7200 C C . LYS B 1 435 ? 48.710 19.350 -50.738 1.00 26.82 436 LYS B C 1
ATOM 7201 O O . LYS B 1 435 ? 48.708 18.186 -51.096 1.00 26.15 436 LYS B O 1
ATOM 7207 N N . VAL B 1 436 ? 49.610 19.819 -49.886 1.00 26.16 437 VAL B N 1
ATOM 7208 C CA . VAL B 1 436 ? 50.693 18.972 -49.392 1.00 26.62 437 VAL B CA 1
ATOM 7209 C C . VAL B 1 436 ? 50.292 18.371 -48.060 1.00 26.91 437 VAL B C 1
ATOM 7210 O O . VAL B 1 436 ? 50.176 19.072 -47.062 1.00 26.03 437 VAL B O 1
ATOM 7214 N N . ALA B 1 437 ? 50.111 17.061 -48.030 1.00 27.02 438 ALA B N 1
ATOM 7215 C CA . ALA B 1 437 ? 49.604 16.417 -46.830 1.00 27.10 438 ALA B CA 1
ATOM 7216 C C . ALA B 1 437 ? 50.656 16.269 -45.739 1.00 27.06 438 ALA B C 1
ATOM 7217 O O . ALA B 1 437 ? 50.329 16.151 -44.559 1.00 27.67 438 ALA B O 1
ATOM 7219 N N . GLU B 1 438 ? 51.919 16.276 -46.102 1.00 26.44 439 GLU B N 1
ATOM 7220 C CA . GLU B 1 438 ? 52.949 16.062 -45.082 1.00 26.99 439 GLU B CA 1
ATOM 7221 C C . GLU B 1 438 ? 53.276 17.345 -44.362 1.00 25.18 439 GLU B C 1
ATOM 7222 O O . GLU B 1 438 ? 54.383 17.900 -44.555 1.00 25.53 439 GLU B O 1
ATOM 7228 N N . THR B 1 439 ? 52.318 17.828 -43.570 1.00 23.35 440 THR B N 1
ATOM 7229 C CA . THR B 1 439 ? 52.410 19.127 -42.924 1.00 21.83 440 THR B CA 1
ATOM 7230 C C . THR B 1 439 ? 53.492 19.269 -41.875 1.00 21.65 440 THR B C 1
ATOM 7231 O O . THR B 1 439 ? 54.104 20.344 -41.754 1.00 21.57 440 THR B O 1
ATOM 7235 N N . THR B 1 440 ? 53.746 18.208 -41.121 1.00 20.45 441 THR B N 1
ATOM 7236 C CA . THR B 1 440 ? 54.747 18.304 -40.101 1.00 20.95 441 THR B CA 1
ATOM 7237 C C . THR B 1 440 ? 56.100 18.574 -40.774 1.00 20.27 441 THR B C 1
ATOM 7238 O O . THR B 1 440 ? 56.794 19.498 -40.367 1.00 19.16 441 THR B O 1
ATOM 7242 N N . ALA B 1 441 ? 56.457 17.794 -41.800 1.00 19.45 442 ALA B N 1
ATOM 7243 C CA . ALA B 1 441 ? 57.738 17.992 -42.503 1.00 20.93 442 ALA B CA 1
ATOM 7244 C C . ALA B 1 441 ? 57.849 19.347 -43.169 1.00 20.77 442 ALA B C 1
ATOM 7245 O O . ALA B 1 441 ? 58.860 19.996 -43.083 1.00 21.39 442 ALA B O 1
ATOM 7247 N N . LEU B 1 442 ? 56.780 19.771 -43.827 1.00 22.07 443 LEU B N 1
ATOM 7248 C CA . LEU B 1 442 ? 56.758 21.043 -44.522 1.00 22.50 443 LEU B CA 1
ATOM 7249 C C . LEU B 1 442 ? 56.977 22.129 -43.485 1.00 23.11 443 LEU B C 1
ATOM 7250 O O . LEU B 1 442 ? 57.722 23.073 -43.709 1.00 24.18 443 LEU B O 1
ATOM 7255 N N . GLY B 1 443 ? 56.301 21.999 -42.342 1.00 23.30 444 GLY B N 1
ATOM 7256 C CA . GLY B 1 443 ? 56.455 22.942 -41.248 1.00 21.59 444 GLY B CA 1
ATOM 7257 C C . GLY B 1 443 ? 57.895 23.068 -40.832 1.00 20.67 444 GLY B C 1
ATOM 7258 O O . GLY B 1 443 ? 58.382 24.182 -40.650 1.00 21.94 444 GLY B O 1
ATOM 7259 N N . ALA B 1 444 ? 58.588 21.953 -40.668 1.00 19.64 445 ALA B N 1
ATOM 7260 C CA . ALA B 1 444 ? 60.030 22.028 -40.382 1.00 20.14 445 ALA B CA 1
ATOM 7261 C C . ALA B 1 444 ? 60.796 22.718 -41.522 1.00 19.59 445 ALA B C 1
ATOM 7262 O O . ALA B 1 444 ? 61.740 23.417 -41.281 1.00 20.45 445 ALA B O 1
ATOM 7264 N N . ALA B 1 445 ? 60.381 22.505 -42.757 1.00 20.00 446 ALA B N 1
ATOM 7265 C CA . ALA B 1 445 ? 61.044 23.127 -43.904 1.00 20.69 446 ALA B CA 1
ATOM 7266 C C . ALA B 1 445 ? 60.864 24.634 -43.846 1.00 21.72 446 ALA B C 1
ATOM 7267 O O . ALA B 1 445 ? 61.818 25.397 -43.946 1.00 22.59 446 ALA B O 1
ATOM 7269 N N . TYR B 1 446 ? 59.636 25.070 -43.634 1.00 22.58 447 TYR B N 1
ATOM 7270 C CA . TYR B 1 446 ? 59.376 26.491 -43.568 1.00 23.01 447 TYR B CA 1
ATOM 7271 C C . TYR B 1 446 ? 60.238 27.212 -42.526 1.00 23.19 447 TYR B C 1
ATOM 7272 O O . TYR B 1 446 ? 60.773 28.288 -42.775 1.00 23.64 447 TYR B O 1
ATOM 7281 N N . ALA B 1 447 ? 60.339 26.632 -41.346 1.00 23.57 448 ALA B N 1
ATOM 7282 C CA . ALA B 1 447 ? 61.089 27.240 -40.260 1.00 23.40 448 ALA B CA 1
ATOM 7283 C C . ALA B 1 447 ? 62.560 27.376 -40.629 1.00 24.08 448 ALA B C 1
ATOM 7284 O O . ALA B 1 447 ? 63.148 28.412 -40.433 1.00 25.96 448 ALA B O 1
ATOM 7286 N N . ALA B 1 448 ? 63.168 26.317 -41.134 1.00 23.98 449 ALA B N 1
ATOM 7287 C CA . ALA B 1 448 ? 64.571 26.374 -41.505 1.00 24.04 449 ALA B CA 1
ATOM 7288 C C . ALA B 1 448 ? 64.782 27.334 -42.674 1.00 24.52 449 ALA B C 1
ATOM 7289 O O . ALA B 1 448 ? 65.736 28.102 -42.698 1.00 23.85 449 ALA B O 1
ATOM 7291 N N . GLY B 1 449 ? 63.883 27.260 -43.642 1.00 24.64 450 GLY B N 1
ATOM 7292 C CA . GLY B 1 449 ? 63.995 28.058 -44.848 1.00 26.33 450 GLY B CA 1
ATOM 7293 C C . GLY B 1 449 ? 63.989 29.556 -44.578 1.00 26.64 450 GLY B C 1
ATOM 7294 O O . GLY B 1 449 ? 64.739 30.327 -45.198 1.00 27.07 450 GLY B O 1
ATOM 7295 N N . ILE B 1 450 ? 63.133 29.954 -43.652 1.00 26.06 451 ILE B N 1
ATOM 7296 C CA . ILE B 1 450 ? 63.006 31.336 -43.234 1.00 25.29 451 ILE B CA 1
ATOM 7297 C C . ILE B 1 450 ? 64.258 31.773 -42.512 1.00 25.85 451 ILE B C 1
ATOM 7298 O O . ILE B 1 450 ? 64.641 32.934 -42.617 1.00 25.81 451 ILE B O 1
ATOM 7303 N N . ALA B 1 451 ? 64.872 30.871 -41.749 1.00 25.45 452 ALA B N 1
ATOM 7304 C CA . ALA B 1 451 ? 66.071 31.261 -41.007 1.00 27.45 452 ALA B CA 1
ATOM 7305 C C . ALA B 1 451 ? 67.252 31.577 -41.906 1.00 27.56 452 ALA B C 1
ATOM 7306 O O . ALA B 1 451 ? 68.094 32.357 -41.536 1.00 27.53 452 ALA B O 1
ATOM 7308 N N . VAL B 1 452 ? 67.327 30.937 -43.069 1.00 28.78 453 VAL B N 1
ATOM 7309 C CA . VAL B 1 452 ? 68.433 31.186 -44.003 1.00 29.21 453 VAL B CA 1
ATOM 7310 C C . VAL B 1 452 ? 67.993 32.088 -45.146 1.00 28.87 453 VAL B C 1
ATOM 7311 O O . VAL B 1 452 ? 68.791 32.403 -46.008 1.00 28.37 453 VAL B O 1
ATOM 7315 N N . GLY B 1 453 ? 66.733 32.501 -45.156 1.00 28.22 454 GLY B N 1
ATOM 7316 C CA . GLY B 1 453 ? 66.283 33.394 -46.210 1.00 28.75 454 GLY B CA 1
ATOM 7317 C C . GLY B 1 453 ? 65.751 32.688 -47.464 1.00 29.08 454 GLY B C 1
ATOM 7318 O O . GLY B 1 453 ? 65.362 33.346 -48.419 1.00 29.35 454 GLY B O 1
ATOM 7319 N N . PHE B 1 454 ? 65.755 31.356 -47.500 1.00 27.87 455 PHE B N 1
ATOM 7320 C CA . PHE B 1 454 ? 65.152 30.643 -48.637 1.00 27.92 455 PHE B CA 1
ATOM 7321 C C . PHE B 1 454 ? 63.740 31.192 -48.856 1.00 28.31 455 PHE B C 1
ATOM 7322 O O . PHE B 1 454 ? 63.238 31.256 -49.963 1.00 27.31 455 PHE B O 1
ATOM 7330 N N . TRP B 1 455 ? 63.086 31.554 -47.764 1.00 30.02 456 TRP B N 1
ATOM 7331 C CA . TRP B 1 455 ? 61.791 32.244 -47.837 1.00 31.56 456 TRP B CA 1
ATOM 7332 C C . TRP B 1 455 ? 62.015 33.503 -47.052 1.00 32.12 456 TRP B C 1
ATOM 7333 O O . TRP B 1 455 ? 62.803 33.480 -46.124 1.00 32.12 456 TRP B O 1
ATOM 7344 N N . LYS B 1 456 ? 61.344 34.588 -47.416 1.00 33.99 457 LYS B N 1
ATOM 7345 C CA . LYS B 1 456 ? 61.541 35.865 -46.731 1.00 35.13 457 LYS B CA 1
ATOM 7346 C C . LYS B 1 456 ? 60.943 35.964 -45.344 1.00 34.82 457 LYS B C 1
ATOM 7347 O O . LYS B 1 456 ? 61.475 36.650 -44.496 1.00 36.00 457 LYS B O 1
ATOM 7353 N N . GLY B 1 457 ? 59.859 35.250 -45.086 1.00 34.34 458 GLY B N 1
ATOM 7354 C CA . GLY B 1 457 ? 59.204 35.360 -43.793 1.00 33.01 458 GLY B CA 1
ATOM 7355 C C . GLY B 1 457 ? 57.886 34.618 -43.858 1.00 32.19 458 GLY B C 1
ATOM 7356 O O . GLY B 1 457 ? 57.687 33.851 -44.778 1.00 31.19 458 GLY B O 1
ATOM 7357 N N . GLU B 1 458 ? 56.990 34.866 -42.908 1.00 31.18 459 GLU B N 1
ATOM 7358 C CA . GLU B 1 458 ? 55.703 34.185 -42.860 1.00 30.37 459 GLU B CA 1
ATOM 7359 C C . GLU B 1 458 ? 54.779 34.620 -43.980 1.00 30.09 459 GLU B C 1
ATOM 7360 O O . GLU B 1 458 ? 54.044 33.786 -44.557 1.00 30.44 459 GLU B O 1
ATOM 7366 N N . GLN B 1 459 ? 54.769 35.907 -44.304 1.00 28.55 460 GLN B N 1
ATOM 7367 C CA . GLN B 1 459 ? 53.928 36.329 -45.433 1.00 28.09 460 GLN B CA 1
ATOM 7368 C C . GLN B 1 459 ? 54.418 35.655 -46.718 1.00 26.91 460 GLN B C 1
ATOM 7369 O O . GLN B 1 459 ? 53.633 35.185 -47.525 1.00 26.86 460 GLN B O 1
ATOM 7375 N N . ASP B 1 460 ? 55.724 35.580 -46.903 1.00 26.93 461 ASP B N 1
ATOM 7376 C CA . ASP B 1 460 ? 56.252 34.898 -48.087 1.00 26.30 461 ASP B CA 1
ATOM 7377 C C . ASP B 1 460 ? 55.811 33.413 -48.167 1.00 26.24 461 ASP B C 1
ATOM 7378 O O . ASP B 1 460 ? 55.511 32.886 -49.253 1.00 25.82 461 ASP B O 1
ATOM 7383 N N . VAL B 1 461 ? 55.763 32.746 -47.015 1.00 25.11 462 VAL B N 1
ATOM 7384 C CA . VAL B 1 461 ? 55.304 31.358 -46.959 1.00 23.47 462 VAL B CA 1
ATOM 7385 C C . VAL B 1 461 ? 53.848 31.258 -47.356 1.00 23.57 462 VAL B C 1
ATOM 7386 O O . VAL B 1 461 ? 53.415 30.424 -48.141 1.00 23.60 462 VAL B O 1
ATOM 7390 N N . ILE B 1 462 ? 53.069 32.150 -46.792 1.00 24.95 463 ILE B N 1
ATOM 7391 C CA . ILE B 1 462 ? 51.658 32.267 -47.183 1.00 25.44 463 ILE B CA 1
ATOM 7392 C C . ILE B 1 462 ? 51.554 32.462 -48.712 1.00 26.37 463 ILE B C 1
ATOM 7393 O O . ILE B 1 462 ? 50.741 31.833 -49.378 1.00 26.53 463 ILE B O 1
ATOM 7398 N N . ASP B 1 463 ? 52.385 33.322 -49.276 1.00 27.08 464 ASP B N 1
ATOM 7399 C CA . ASP B 1 463 ? 52.330 33.562 -50.717 1.00 28.50 464 ASP B CA 1
ATOM 7400 C C . ASP B 1 463 ? 52.647 32.295 -51.511 1.00 28.61 464 ASP B C 1
ATOM 7401 O O . ASP B 1 463 ? 52.303 32.213 -52.673 1.00 30.01 464 ASP B O 1
ATOM 7406 N 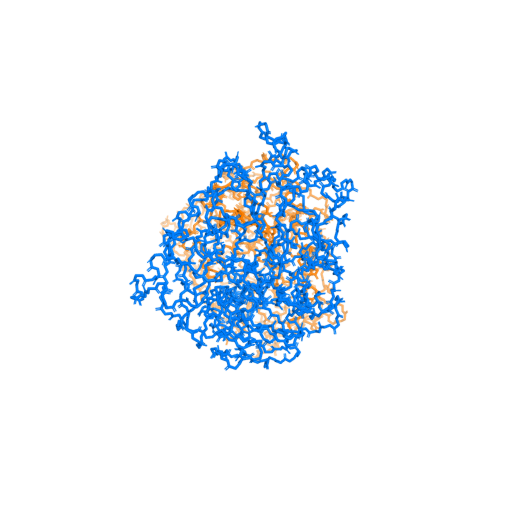N . ASN B 1 464 ? 53.275 31.297 -50.888 1.00 27.98 465 ASN B N 1
ATOM 7407 C CA . ASN B 1 464 ? 53.582 30.022 -51.568 1.00 26.83 465 ASN B CA 1
ATOM 7408 C C . ASN B 1 464 ? 52.792 28.803 -51.081 1.00 26.75 465 ASN B C 1
ATOM 7409 O O . ASN B 1 464 ? 53.007 27.654 -51.545 1.00 26.50 465 ASN B O 1
ATOM 7414 N N . TRP B 1 465 ? 51.882 29.037 -50.152 1.00 26.73 466 TRP B N 1
ATOM 7415 C CA . TRP B 1 465 ? 51.132 27.925 -49.544 1.00 27.53 466 TRP B CA 1
ATOM 7416 C C . TRP B 1 465 ? 50.143 27.413 -50.545 1.00 26.60 466 TRP B C 1
ATOM 7417 O O . TRP B 1 465 ? 49.418 28.201 -51.103 1.00 26.28 466 TRP B O 1
ATOM 7428 N N . ALA B 1 466 ? 50.103 26.094 -50.741 1.00 26.43 467 ALA B N 1
ATOM 7429 C CA . ALA B 1 466 ? 49.156 25.478 -51.675 1.00 26.77 467 ALA B CA 1
ATOM 7430 C C . ALA B 1 466 ? 47.907 24.895 -51.018 1.00 27.56 467 ALA B C 1
ATOM 7431 O O . ALA B 1 466 ? 47.987 24.022 -50.158 1.00 26.96 467 ALA B O 1
ATOM 7433 N N . GLU B 1 467 ? 46.748 25.351 -51.479 1.00 29.45 468 GLU B N 1
ATOM 7434 C CA . GLU B 1 467 ? 45.485 24.887 -50.958 1.00 31.03 468 GLU B CA 1
ATOM 7435 C C . GLU B 1 467 ? 44.813 23.912 -51.909 1.00 32.15 468 GLU B C 1
ATOM 7436 O O . GLU B 1 467 ? 44.713 24.159 -53.105 1.00 32.34 468 GLU B O 1
ATOM 7442 N N . ASP B 1 468 ? 44.335 22.802 -51.361 1.00 33.65 469 ASP B N 1
ATOM 7443 C CA . ASP B 1 468 ? 43.651 21.785 -52.139 1.00 34.47 469 ASP B CA 1
ATOM 7444 C C . ASP B 1 468 ? 42.175 22.075 -52.222 1.00 35.13 469 ASP B C 1
ATOM 7445 O O . ASP B 1 468 ? 41.656 22.383 -53.280 1.00 36.21 469 ASP B O 1
ATOM 7450 N N . LYS B 1 469 ? 41.483 21.979 -51.094 1.00 35.21 470 LYS B N 1
ATOM 7451 C CA . LYS B 1 469 ? 40.064 22.127 -51.099 1.00 34.75 470 LYS B CA 1
ATOM 7452 C C . LYS B 1 469 ? 39.616 22.811 -49.834 1.00 34.63 470 LYS B C 1
ATOM 7453 O O . LYS B 1 469 ? 40.297 22.802 -48.815 1.00 34.53 470 LYS B O 1
ATOM 7459 N N . ARG B 1 470 ? 38.457 23.433 -49.906 1.00 34.52 471 ARG B N 1
ATOM 7460 C CA . ARG B 1 470 ? 37.917 24.118 -48.756 1.00 34.51 471 ARG B CA 1
ATOM 7461 C C . ARG B 1 470 ? 36.389 23.911 -48.690 1.00 34.88 471 ARG B C 1
ATOM 7462 O O . ARG B 1 470 ? 35.702 23.857 -49.736 1.00 34.50 471 ARG B O 1
ATOM 7470 N N . TRP B 1 471 ? 35.882 23.724 -47.471 1.00 34.16 472 TRP B N 1
ATOM 7471 C CA . TRP B 1 471 ? 34.455 23.552 -47.246 1.00 33.62 472 TRP B CA 1
ATOM 7472 C C . TRP B 1 471 ? 33.926 24.703 -46.419 1.00 33.90 472 TRP B C 1
ATOM 7473 O O . TRP B 1 471 ? 34.526 25.096 -45.403 1.00 33.07 472 TRP B O 1
ATOM 7484 N N . SER B 1 472 ? 32.800 25.220 -46.880 1.00 34.35 473 SER B N 1
ATOM 7485 C CA . SER B 1 472 ? 32.089 26.306 -46.217 1.00 36.19 473 SER B CA 1
ATOM 7486 C C . SER B 1 472 ? 30.851 25.758 -45.508 1.00 35.55 473 SER B C 1
ATOM 7487 O O . SER B 1 472 ? 30.192 24.868 -46.010 1.00 34.81 473 SER B O 1
ATOM 7490 N N . PRO B 1 473 ? 30.514 26.319 -44.359 1.00 36.51 474 PRO B N 1
ATOM 7491 C CA . PRO B 1 473 ? 29.354 25.840 -43.596 1.00 37.24 474 PRO B CA 1
ATOM 7492 C C . PRO B 1 473 ? 28.140 25.943 -44.479 1.00 38.01 474 PRO B C 1
ATOM 7493 O O . PRO B 1 473 ? 27.987 26.966 -45.125 1.00 38.75 474 PRO B O 1
ATOM 7497 N N . SER B 1 474 ? 27.296 24.921 -44.520 1.00 39.06 475 SER B N 1
ATOM 7498 C CA . SER B 1 474 ? 26.124 24.932 -45.384 1.00 39.87 475 SER B CA 1
ATOM 7499 C C . SER B 1 474 ? 24.890 24.409 -44.660 1.00 39.68 475 SER B C 1
ATOM 7500 O O . SER B 1 474 ? 23.839 24.231 -45.255 1.00 39.08 475 SER B O 1
ATOM 7503 N N . MET B 1 475 ? 25.016 24.130 -43.376 1.00 39.75 476 MET B N 1
ATOM 7504 C CA . MET B 1 475 ? 23.879 23.597 -42.660 1.00 39.16 476 MET B CA 1
ATOM 7505 C C . MET B 1 475 ? 23.175 24.739 -41.937 1.00 39.51 476 MET B C 1
ATOM 7506 O O . MET B 1 475 ? 23.804 25.625 -41.384 1.00 38.94 476 MET B O 1
ATOM 7511 N N . GLU B 1 476 ? 21.848 24.712 -41.981 1.00 40.76 477 GLU B N 1
ATOM 7512 C CA . GLU B 1 476 ? 21.011 25.698 -41.304 1.00 41.54 477 GLU B CA 1
ATOM 7513 C C . GLU B 1 476 ? 21.289 25.718 -39.803 1.00 40.46 477 GLU B C 1
ATOM 7514 O O . GLU B 1 476 ? 21.483 24.671 -39.193 1.00 39.96 477 GLU B O 1
ATOM 7520 N N . SER B 1 477 ? 21.307 26.906 -39.215 1.00 39.89 478 SER B N 1
ATOM 7521 C CA . SER B 1 477 ? 21.602 27.071 -37.797 1.00 39.66 478 SER B CA 1
ATOM 7522 C C . SER B 1 477 ? 20.781 26.212 -36.856 1.00 38.93 478 SER B C 1
ATOM 7523 O O . SER B 1 477 ? 21.255 25.811 -35.782 1.00 39.53 478 SER B O 1
ATOM 7526 N N . GLY B 1 478 ? 19.543 25.948 -37.234 1.00 37.61 479 GLY B N 1
ATOM 7527 C CA . GLY B 1 478 ? 18.682 25.162 -36.374 1.00 37.00 479 GLY B CA 1
ATOM 7528 C C . GLY B 1 478 ? 19.112 23.712 -36.313 1.00 36.08 479 GLY B C 1
ATOM 7529 O O . GLY B 1 478 ? 19.198 23.106 -35.235 1.00 35.59 479 GLY B O 1
ATOM 7530 N N . GLU B 1 479 ? 19.380 23.150 -37.482 1.00 35.36 480 GLU B N 1
ATOM 7531 C CA . GLU B 1 479 ? 19.764 21.753 -37.556 1.00 35.51 480 GLU B CA 1
ATOM 7532 C C . GLU B 1 479 ? 21.108 21.587 -36.874 1.00 35.06 480 GLU B C 1
ATOM 7533 O O . GLU B 1 479 ? 21.297 20.665 -36.099 1.00 34.94 480 GLU B O 1
ATOM 7539 N N . ARG B 1 480 ? 21.998 22.533 -37.131 1.00 34.65 481 ARG B N 1
ATOM 7540 C CA . ARG B 1 480 ? 23.344 22.555 -36.598 1.00 34.74 481 ARG B CA 1
ATOM 7541 C C . ARG B 1 480 ? 23.355 22.465 -35.087 1.00 34.84 481 ARG B C 1
ATOM 7542 O O . ARG B 1 480 ? 24.041 21.635 -34.490 1.00 34.51 481 ARG B O 1
ATOM 7550 N N . GLU B 1 481 ? 22.594 23.340 -34.464 1.00 34.66 482 GLU B N 1
ATOM 7551 C CA . GLU B 1 481 ? 22.587 23.400 -33.023 1.00 34.60 482 GLU B CA 1
ATOM 7552 C C . GLU B 1 481 ? 21.787 22.276 -32.418 1.00 33.12 482 GLU B C 1
ATOM 7553 O O . GLU B 1 481 ? 22.142 21.757 -31.380 1.00 33.87 482 GLU B O 1
ATOM 7559 N N . ARG B 1 482 ? 20.715 21.881 -33.060 1.00 31.02 483 ARG B N 1
ATOM 7560 C CA . ARG B 1 482 ? 19.917 20.804 -32.513 1.00 29.87 483 ARG B CA 1
ATOM 7561 C C . ARG B 1 482 ? 20.733 19.503 -32.399 1.00 28.48 483 ARG B C 1
ATOM 7562 O O . ARG B 1 482 ? 20.699 18.820 -31.359 1.00 27.83 483 ARG B O 1
ATOM 7570 N N . LEU B 1 483 ? 21.412 19.148 -33.483 1.00 26.53 484 LEU B N 1
ATOM 7571 C CA . LEU B 1 483 ? 22.299 17.980 -33.465 1.00 26.89 484 LEU B CA 1
ATOM 7572 C C . LEU B 1 483 ? 23.340 18.063 -32.352 1.00 25.87 484 LEU B C 1
ATOM 7573 O O . LEU B 1 483 ? 23.480 17.145 -31.564 1.00 25.42 484 LEU B O 1
ATOM 7578 N N . TYR B 1 484 ? 24.013 19.199 -32.245 1.00 25.34 485 TYR B N 1
ATOM 7579 C CA . TYR B 1 484 ? 25.063 19.373 -31.242 1.00 25.39 485 TYR B CA 1
ATOM 7580 C C . TYR B 1 484 ? 24.599 19.327 -29.788 1.00 25.86 485 TYR B C 1
ATOM 7581 O O . TYR B 1 484 ? 25.262 18.725 -28.937 1.00 25.24 485 TYR B O 1
ATOM 7590 N N . ARG B 1 485 ? 23.491 19.988 -29.474 1.00 26.88 486 ARG B N 1
ATOM 7591 C CA . ARG B 1 485 ? 23.032 19.958 -28.089 1.00 27.73 486 ARG B CA 1
ATOM 7592 C C . ARG B 1 485 ? 22.409 18.620 -27.703 1.00 25.79 486 ARG B C 1
ATOM 7593 O O . ARG B 1 485 ? 22.400 18.250 -26.533 1.00 25.83 486 ARG B O 1
ATOM 7601 N N . ASN B 1 486 ? 21.854 17.936 -28.690 1.00 25.07 487 ASN B N 1
ATOM 7602 C CA . ASN B 1 486 ? 21.314 16.617 -28.475 1.00 24.64 487 ASN B CA 1
ATOM 7603 C C . ASN B 1 486 ? 22.502 15.696 -28.106 1.00 25.41 487 ASN B C 1
ATOM 7604 O O . ASN B 1 486 ? 22.445 14.891 -27.149 1.00 25.90 487 ASN B O 1
ATOM 7609 N N . TRP B 1 487 ? 23.600 15.847 -28.835 1.00 23.57 488 TRP B N 1
ATOM 7610 C CA . TRP B 1 487 ? 24.756 15.013 -28.604 1.00 23.27 488 TRP B CA 1
ATOM 7611 C C . TRP B 1 487 ? 25.355 15.331 -27.250 1.00 23.46 488 TRP B C 1
ATOM 7612 O O . TRP B 1 487 ? 25.758 14.427 -26.510 1.00 24.26 488 TRP B O 1
ATOM 7623 N N . LYS B 1 488 ? 25.448 16.618 -26.943 1.00 23.37 489 LYS B N 1
ATOM 7624 C CA . LYS B 1 488 ? 25.979 17.025 -25.657 1.00 24.15 489 LYS B CA 1
ATOM 7625 C C . LYS B 1 488 ? 25.132 16.491 -24.502 1.00 24.12 489 LYS B C 1
ATOM 7626 O O . LYS B 1 488 ? 25.674 16.182 -23.451 1.00 23.71 489 LYS B O 1
ATOM 7632 N N . LYS B 1 489 ? 23.813 16.393 -24.690 1.00 23.55 490 LYS B N 1
ATOM 7633 C CA . LYS B 1 489 ? 22.968 15.818 -23.673 1.00 23.81 490 LYS B CA 1
ATOM 7634 C C . LYS B 1 489 ? 23.260 14.319 -23.540 1.00 22.95 490 LYS B C 1
ATOM 7635 O O . LYS B 1 489 ? 23.165 13.759 -22.457 1.00 22.06 490 LYS B O 1
ATOM 7641 N N . ALA B 1 490 ? 23.620 13.691 -24.657 1.00 22.06 491 ALA B N 1
ATOM 7642 C CA . ALA B 1 490 ? 23.895 12.259 -24.660 1.00 21.36 491 ALA B CA 1
ATOM 7643 C C . ALA B 1 490 ? 25.140 12.028 -23.873 1.00 20.51 491 ALA B C 1
ATOM 7644 O O . ALA B 1 490 ? 25.198 11.150 -23.034 1.00 20.62 491 ALA B O 1
ATOM 7646 N N . VAL B 1 491 ? 26.125 12.871 -24.100 1.00 20.59 492 VAL B N 1
ATOM 7647 C CA . VAL B 1 491 ? 27.383 12.759 -23.375 1.00 21.29 492 VAL B CA 1
ATOM 7648 C C . VAL B 1 491 ? 27.167 12.969 -21.868 1.00 22.10 492 VAL B C 1
ATOM 7649 O O . VAL B 1 491 ? 27.778 12.298 -21.029 1.00 22.24 492 VAL B O 1
ATOM 7653 N N . THR B 1 492 ? 26.322 13.938 -21.530 1.00 22.32 493 THR B N 1
ATOM 7654 C CA . THR B 1 492 ? 26.033 14.277 -20.141 1.00 22.42 493 THR B CA 1
ATOM 7655 C C . THR B 1 492 ? 25.362 13.110 -19.426 1.00 22.30 493 THR B C 1
ATOM 7656 O O . THR B 1 492 ? 25.852 12.671 -18.366 1.00 22.45 493 THR B O 1
ATOM 7660 N N . LYS B 1 493 ? 24.298 12.585 -20.040 1.00 21.40 494 LYS B N 1
ATOM 7661 C CA . LYS B 1 493 ? 23.507 11.490 -19.473 1.00 22.65 494 LYS B CA 1
ATOM 7662 C C . LYS B 1 493 ? 24.348 10.220 -19.313 1.00 23.70 494 LYS B C 1
ATOM 7663 O O . LYS B 1 493 ? 24.255 9.490 -18.291 1.00 23.69 494 LYS B O 1
ATOM 7669 N N . THR B 1 494 ? 25.205 9.986 -20.310 1.00 22.48 495 THR B N 1
ATOM 7670 C CA . THR B 1 494 ? 26.104 8.855 -20.250 1.00 21.93 495 THR B CA 1
ATOM 7671 C C . THR B 1 494 ? 27.056 8.957 -19.066 1.00 21.72 495 THR B C 1
ATOM 7672 O O . THR B 1 494 ? 27.322 7.967 -18.406 1.00 21.68 495 THR B O 1
ATOM 7676 N N . MET B 1 495 ? 27.608 10.135 -18.852 1.00 21.62 496 MET B N 1
ATOM 7677 C CA . MET B 1 495 ? 28.541 10.339 -17.769 1.00 22.09 496 MET B CA 1
ATOM 7678 C C . MET B 1 495 ? 27.834 10.103 -16.451 1.00 22.42 496 MET B C 1
ATOM 7679 O O . MET B 1 495 ? 28.421 9.596 -15.523 1.00 23.35 496 MET B O 1
ATOM 7684 N N . GLU B 1 496 ? 26.562 10.457 -16.389 1.00 23.19 497 GLU B N 1
ATOM 7685 C CA . GLU B 1 496 ? 25.789 10.322 -15.169 1.00 23.08 497 GLU B CA 1
ATOM 7686 C C . GLU B 1 496 ? 25.552 8.849 -14.899 1.00 22.58 497 GLU B C 1
ATOM 7687 O O . GLU B 1 496 ? 25.599 8.415 -13.765 1.00 23.18 497 GLU B O 1
ATOM 7693 N N . TRP B 1 497 ? 25.296 8.079 -15.944 1.00 21.57 498 TRP B N 1
ATOM 7694 C CA . TRP B 1 497 ? 25.093 6.674 -15.765 1.00 21.49 498 TRP B CA 1
ATOM 7695 C C . TRP B 1 497 ? 26.432 6.039 -15.331 1.00 22.39 498 TRP B C 1
ATOM 7696 O O . TRP B 1 497 ? 26.481 5.195 -14.441 1.00 22.04 498 TRP B O 1
ATOM 7707 N N . VAL B 1 498 ? 27.514 6.457 -15.975 1.00 22.45 499 VAL B N 1
ATOM 7708 C CA . VAL B 1 498 ? 28.831 5.910 -15.682 1.00 22.77 499 VAL B CA 1
ATOM 7709 C C . VAL B 1 498 ? 29.211 6.133 -14.221 1.00 23.09 499 VAL B C 1
ATOM 7710 O O . VAL B 1 498 ? 29.859 5.283 -13.614 1.00 22.40 499 VAL B O 1
ATOM 7714 N N . ASP B 1 499 ? 28.783 7.266 -13.666 1.00 23.60 500 ASP B N 1
ATOM 7715 C CA . ASP B 1 499 ? 29.065 7.610 -12.286 1.00 25.27 500 ASP B CA 1
ATOM 7716 C C . ASP B 1 499 ? 28.346 6.689 -11.336 1.00 25.80 500 ASP B C 1
ATOM 7717 O O . ASP B 1 499 ? 28.778 6.561 -10.209 1.00 26.68 500 ASP B O 1
ATOM 7722 N N . GLU B 1 500 ? 27.228 6.085 -11.765 1.00 25.02 501 GLU B N 1
ATOM 7723 C CA . GLU B 1 500 ? 26.499 5.155 -10.893 1.00 24.59 501 GLU B CA 1
ATOM 7724 C C . GLU B 1 500 ? 26.659 3.693 -11.353 1.00 24.12 501 GLU B C 1
ATOM 7725 O O . GLU B 1 500 ? 26.006 2.772 -10.841 1.00 24.69 501 GLU B O 1
ATOM 7731 N N . ASP B 1 501 ? 27.567 3.481 -12.282 1.00 23.30 502 ASP B N 1
ATOM 7732 C CA . ASP B 1 501 ? 27.760 2.152 -12.836 1.00 23.61 502 ASP B CA 1
ATOM 7733 C C . ASP B 1 501 ? 28.758 1.374 -12.004 1.00 23.57 502 ASP B C 1
ATOM 7734 O O . ASP B 1 501 ? 29.932 1.637 -12.087 1.00 22.83 502 ASP B O 1
ATOM 7739 N N . VAL B 1 502 ? 28.276 0.440 -11.187 1.00 25.15 503 VAL B N 1
ATOM 7740 C CA . VAL B 1 502 ? 29.117 -0.290 -10.252 1.00 25.16 503 VAL B CA 1
ATOM 7741 C C . VAL B 1 502 ? 29.653 -1.504 -10.957 1.00 26.96 503 VAL B C 1
ATOM 7742 O O . VAL B 1 502 ? 28.920 -2.468 -11.156 1.00 27.05 503 VAL B O 1
ATOM 7746 N N . GLU B 1 503 ? 30.919 -1.437 -11.383 1.00 28.31 504 GLU B N 1
ATOM 7747 C CA . GLU B 1 503 ? 31.544 -2.505 -12.161 1.00 30.33 504 GLU B CA 1
ATOM 7748 C C . GLU B 1 503 ? 32.643 -3.214 -11.356 1.00 32.13 504 GLU B C 1
ATOM 7749 O O . GLU B 1 503 ? 32.444 -3.601 -10.185 1.00 34.22 504 GLU B O 1
#

Solvent-accessible surface area: 35800 Å² total; per-residue (Å²): 77,96,31,0,0,0,0,15,0,12,28,84,6,0,55,0,3,0,0,31,83,54,1,98,72,106,10,47,1,100,55,140,6,80,54,54,126,66,150,103,36,34,11,5,0,54,2,66,44,0,22,65,17,1,108,93,0,5,20,50,0,14,100,150,9,138,27,69,64,123,38,7,21,0,0,0,0,0,0,1,13,12,0,0,0,1,0,18,97,96,91,10,147,24,36,57,42,0,0,0,72,70,0,69,6,0,83,138,14,7,85,135,20,14,34,162,184,10,50,103,111,13,24,79,49,1,0,0,30,9,17,12,110,7,0,0,0,0,0,42,23,0,6,72,78,35,165,22,1,67,94,69,0,115,150,12,46,0,17,2,0,2,0,0,0,1,0,0,14,16,9,13,20,11,78,146,64,24,35,33,2,3,0,3,0,0,0,2,5,0,1,0,1,14,1,95,92,28,50,47,68,128,71,4,1,75,70,0,26,7,27,90,59,0,14,2,85,36,88,7,0,4,54,63,10,12,98,4,47,106,186,13,78,9,38,46,8,32,0,0,0,0,0,0,34,18,0,0,2,0,0,0,0,2,0,18,109,80,1,21,0,0,0,27,3,33,106,17,2,72,2,0,0,0,2,7,78,128,60,19,58,15,168,21,54,10,29,0,0,0,0,2,43,28,23,155,48,94,8,19,18,1,0,2,4,63,4,60,27,5,24,36,12,21,87,33,3,47,104,36,8,16,1,2,137,99,18,120,67,6,4,163,8,0,44,145,26,159,58,4,25,14,0,2,5,1,6,17,73,0,2,27,20,61,59,107,114,108,60,8,47,52,3,2,8,7,1,14,15,203,145,0,36,50,27,24,0,0,44,2,2,10,9,1,8,0,2,1,0,16,19,0,6,62,6,1,35,81,16,34,70,28,73,12,81,22,0,26,0,6,25,68,57,16,75,4,67,49,2,0,56,16,0,0,11,0,15,32,27,37,0,0,43,9,146,24,70,69,3,26,2,3,0,0,0,2,0,0,0,22,33,55,53,30,1,185,16,54,117,38,0,64,99,38,31,50,64,73,75,96,8,60,55,91,61,138,79,52,52,58,55,49,8,6,143,1,1,89,55,1,6,35,39,7,6,38,2,3,82,55,11,75,105,75,99,35,0,0,0,0,14,0,15,31,71,22,0,55,0,3,0,0,31,78,62,4,87,76,110,9,61,0,108,52,130,7,81,49,52,132,57,130,100,38,46,14,3,0,55,2,64,46,0,27,69,14,1,95,97,0,4,18,52,0,12,101,146,7,132,18,76,58,118,43,6,19,0,0,0,0,0,0,0,15,12,0,0,0,0,0,18,91,77,88,10,145,20,29,55,43,0,0,0,72,66,0,71,29,0,85,172,19,7,92,115,16,1,52,161,123,28,50,94,60,8,25,83,41,0,0,0,29,8,19,9,108,6,0,0,0,0,0,29,28,0,4,77,83,31,172,34,1,82,91,82,1,90,135,13,48,0,14,2,0,3,0,0,0,0,0,0,10,19,12,12,22,8,76,118,58,22,36,32,4,3,0,4,0,0,0,1,4,1,0,0,0,15,1,95,93,32,50,44,67,130,72,2,1,76,69,0,27,6,33,80,61,0,14,1,82,29,92,7,0,5,45,63,12,12,94,5,52,118,177,18,79,6,37,49,9,31,0,0,0,0,0,0,36,17,0,0,1,0,0,0,0,3,0,20,104,84,0,16,0,0,0,26,3,37,82,17,1,70,0,0,2,1,7,9,90,119,50,12,53,18,151,19,53,10,28,0,0,0,0,3,43,30,23,153,43,93,9,20,15,1,0,4,2,58,2,55,28,6,21,31,12,17,91,33,4,41,108,39,7,18,3,3,121,108,10,123,68,6,21,177,10,0,39,141,24,145,67,4,29,12,0,2,4,0,7,17,76,0,2,36,15,60,52,99,109,112,57,11,31,52,3,2,8,8,1,12,38,163,158,2,42,54,25,23,0,0,31,2,2,6,8,1,8,0,2,1,0,18,15,0,8,56,6,2,36,77,14,36,64,25,106,14,79,24,0,27,0,10,32,70,63,21,80,6,76,32,1,0,53,12,0,0,9,0,15,33,26,38,0,0,46,9,130,15,67,50,3,26,0,4,0,0,0,3,0,0,0,23,34,52,42,30,1,182,20,52,117,30,0,60,100,40,34,35,77,76,78,90,10,62,52,82,56,137,82,51,57,56,48,48,3,4,116,0,1,87,49,1,5,36,36,6,7,39,1,4,87,52,11,89,103

CATH classification: 3.30.420.40 (+1 more: 3.30.420.40)

Radius of gyration: 38.26 Å; Cα contacts (8 Å, |Δi|>4): 2497; chains: 2; bounding box: 116×80×56 Å

B-factor: mean 30.33, std 8.81, range [12.63, 73.54]

Sequence (1006 aa):
ADYVLAIDQGTTSSRAIVFDHSGEIYSTGQLEHDQIFPRAGWVEHNPEQIWNNVREVVGLALTRGNLTHEDIAAVGITNQRETAVVWDKTTGKPVYNAIVWQDTRTQKIVDELGGDEGAEKYKSIVGLPLATYFSGPKIKWILDNVEGAREKAEKGDLLFGNTDTWVLWNMTGGTEGGVHVTDVTNASRTMLMDLDTLSWREDIAADMGIPLSMLPDIRSSSEVYGHGRPRGLVPGVPIAGILGDQQAATFGQACFEVGQAKNTYGTGNFLLLNTGTEKVMSKNGLLTTVCYKIGDAPAVYALEGSIAVTGSLVQWLRDNLGMFEDAPDVEWLAGKVQDNGGAYFVPAFSGLFAPYWRPDARGALVGLTRYVNRNHIARAALEATAFQSREVVDAMNADSGVDLTELRVDGGMVANELLMQFQADQLGVDVVRPKVAETTALGAAYAAGIAVGFWKGEQDVIDNWAEDKRWSPSMESGERERLYRNWKKAVTKTMEWVDEDVEADYVLAIDQGTTSSRAIVFDHSGEIYSTGQLEHDQIFPRAGWVEHNPEQIWNNVREVVGLALTRGNLTHEDIAAVGITNQRETAVVWDKTTGKPVYNAIVWQDTRTQKIVDELGGDEGAEKYKSIVGLPLATYFSGPKIKWILDNVEGAREKAEKGDLLFGNTDTWVLWNMTGGTEGGVHVTDVTNASRTMLMDLDTLSWREDIAADMGIPLSMLPDIRSSSEVYGHGRPRGLVPGVPIAGILGDQQAATFGQACFEVGQAKNTYGTGNFLLLNTGTEKVMSKNGLLTTVCYKIGDAPAVYALEGSIAVTGSLVQWLRDNLGMFEDAPDVEWLAGKVQDNGGAYFVPAFSGLFAPYWRPDARGALVGLTRYVNRNHIARAALEATAFQSREVVDAMNADSGVDLTELRVDGGMVANELLMQFQADQLGVDVVRPKVAETTALGAAYAAGIAVGFWKGEQDVIDNWAEDKRWSPSMESGERERLYRNWKKAVTKTMEWVDEDVE

Secondary structure (DSSP, 8-state):
--EEEEEEE-SSEEEEEEE-TTS-EEEEEEEE---B-SSTT--EE-HHHHHHHHHHHHHHHHHHTT--GGGEEEEEEEE-SS-BEEEETTT--BSSPEEPTT--TTHHHHHHHH-SS-GGGGHHHHS--S-TTSHHHHHHHHHHHSTTHHHHHHHT-EEEE-HHHHHHHHHTTTTTT---EEEHHHHTTTT-EETTTTEE-HHHHHHTT--GGGSPEEE-SEEEEEE--TTSSSTT-EEEEEEEHHHHHHHHTT--STTEEEEEESSSEEEEEE-TTS----SSS-EEEEEE--TTSPPEEEEEEEES-SHHHHHHHHHTT-TTTT-S-THHHHTTSSS-TT-EEE-TT---STTT----S-EEEEEE-SS--HHHHHHHHHHHHHHHHHHHHHHHHHHHS----EEEEESGGGG-HHHHHHHHHHHTS-EEEES-S-HHHHHHHHHHHHHHTSS-SHHHHHHH--EEEEE---S-HHHHHHHHHHHHHHHHHHHHHHHT---/--EEEEEEE-SSEEEEEEE-TT--EEEEEEEE---B-SSTT--EE-HHHHHHHHHHHHHHHHHHTT--TTTEEEEEEEE-SS-BEEEETTT--BSSPEEPTT--TTHHHHHHHTTTT-TTTTHHHHS--S-TTSHHHHHHHHHHHSTTHHHHHHHT-EEEE-HHHHHHHHHTTTTTT---EEEHHHHTTSS-EETTTTEE-HHHHHHTT--TTSSPEEE-SEEEEEE--TTSSSTT-EEEEEEEHHHHHHHHTT--STTEEEEEESSSEEEEEEEETS----SSSPEEEEEE--TTSPPEEEEEEEESSSHHHHHHHHHTT---SS-SSTHHHHTTSSS-TT-EEE-TT---STTT----S-EEEEEE-TT--HHHHHHHHHHHHHHHHHHHHHHHHHHH-----EEEEEEGGGG-HHHHHHHHHHHTSEEEEES---HHHHHHHHHHHHHHTSS-SHHHHHHHPPEEEEE---S-HHHHHHHHHHHHHHHHHHHHHHHT---

Foldseek 3Di:
DFWAWEWELEDFKIKIFIAGLLLDTQFMFMDGFDFDDPDPLFTFTALVSSQVRSLPGVVVRCVVNVHALVNHQAYFYAYAAAFKWKPFQQVLGTQDTTTALSHAPLVVVLDVLLDPPGQCVLCVFLQGGRGSRAHLSVVLCCLVPGPPRLVCQVVLGMAMDDVRQVNQQVQCPRNPRGAREAEQQRVSRHSQAGPPVSDGHPVVCVSSSGDPSRHHHYFFQFAFRHAGYCPGRNHRHTHGGYHYQVLQLCLLLLLPDQQEKEWEDDQKIKIKGWNALDFFRFPLNWGKGWSGGQHPDHTIIITMDIGNGANVQVVCCCPPVVPCVVPDDLLVLLVVDDELQQKAWFAQQLPCGPDPNDTGRDIDIDRDDPVDDVSSVSNRSLVSNLLSVQVVQVSRCVGRVRHNQEYEYAYPCVPRPSSQQLSQQLNQHKYWYFPDRSSSSSSSRLSHCCNSVSAVDSVSSVVSTGTPDMHHHDDDNVVSVVVSVVRVVSNVVSVVCVVVDDD/DFWAWFWEQEDFKIKIFIAGLLLDTQFMFMDGFDFDDPDVLWTFTALVRSQVRRQVGVVRRCVVNVHALVNHQAYFYAYAAQFKFKAFQQVLHTLDTTTALSRAPLVVVLQVLCPPVAQCNLCVFLQGGRGSRANLSVVLVCLVPGPPRVVCVVVLRMAMDDVRQSNQQVQQPRNHGGAREAEQQRVSRRSQAGPPPSDGDPVSCVSSSHDPSHHHHYDFQFAFRHAGPCVGRNGRHTHGGYHYQVLLLCLLLLQPDQQEKEWEDDQKIKIKGWHALDFFHFPQNWGKGFSGGQHPDRTIIITMDIGNGANVQVVCCCVPVVPCPVPPPLLVLLVVDDALQQKAWFAQQLPCGPPPNDGGRDIDMDRDDPVGDVNSVSNNSLVSNLLSVLVVQVSRCVGRVGQNAEYEYAYDCVVRPSSLQLSQQQSQHKYWYFPDRSRSRSSSRVSHCCNSPVAVDSVSVVVSTGTDDMHHHDDDPVVNVVVNVVNVVSNVVRVVVVVVDDD